Protein 5JP0 (pdb70)

Nearest PDB structures (foldseek):
  5jp0-assembly2_B  TM=1.001E+00  e=0.000E+00  Bacteroides ovatus
  8va3-assembly1_A  TM=9.936E-01  e=0.000E+00  metagenome
  8va3-assembly1_B  TM=9.808E-01  e=0.000E+00  metagenome
  4zoa-assembly1_A  TM=8.881E-01  e=5.926E-65  Listeria innocua Clip11262
  4zoe-assembly1_A  TM=8.876E-01  e=1.209E-63  Listeria innocua Clip11262

Solvent-accessible surface area: 47874 Å² total; per-residue (Å²): 124,70,36,1,86,80,33,95,61,10,34,60,78,5,149,95,39,32,97,142,14,71,45,78,34,17,1,0,0,0,0,0,0,4,3,70,33,0,13,46,98,85,58,4,95,98,80,34,10,44,13,22,75,75,73,4,72,45,1,0,11,67,60,44,1,1,0,0,3,35,7,2,64,44,28,3,21,104,45,96,47,1,15,107,7,3,86,74,1,4,95,41,0,70,166,53,13,22,2,0,3,0,4,0,0,14,0,24,10,4,0,0,4,1,22,65,4,4,2,7,2,0,12,4,0,13,0,0,0,2,18,54,97,3,6,73,96,5,8,122,10,3,0,20,0,1,7,0,0,2,0,3,0,0,1,2,6,5,0,5,2,0,47,8,12,45,1,0,4,4,1,7,0,13,0,4,1,6,53,0,0,8,45,0,0,21,8,4,2,58,3,11,4,24,127,66,21,14,161,10,36,87,85,28,0,0,0,0,0,4,2,1,0,4,9,0,32,4,98,16,3,47,5,38,12,22,8,28,19,9,136,13,52,17,23,16,10,9,1,24,0,2,26,29,0,0,93,84,2,0,1,0,0,6,0,2,1,2,2,11,12,10,19,1,3,1,12,4,124,71,6,1,15,72,33,0,11,107,64,8,74,3,28,2,0,0,0,0,12,84,25,1,6,23,26,1,20,84,26,0,66,8,1,61,75,63,51,59,0,2,56,39,0,0,52,4,2,0,0,0,1,5,10,2,122,62,29,34,6,9,59,67,0,63,74,6,19,118,101,63,81,2,63,75,79,34,0,40,52,0,0,12,25,0,0,19,4,0,30,5,8,27,1,35,119,116,21,76,44,106,22,80,108,6,120,114,28,41,30,90,73,23,17,59,13,0,48,57,0,0,33,9,0,0,0,0,4,41,24,72,80,121,44,1,65,9,76,91,55,24,86,0,0,0,0,1,11,0,0,55,19,4,17,2,0,0,2,0,17,0,2,3,98,8,0,61,20,0,55,123,72,0,147,87,30,56,7,1,63,70,1,0,23,135,70,11,23,67,137,26,10,41,71,55,25,8,1,50,32,17,99,83,59,144,40,13,12,163,68,27,72,85,66,96,29,82,106,0,52,78,15,0,90,123,6,83,6,0,0,0,0,0,5,5,9,3,4,0,20,60,45,0,38,10,57,63,0,40,3,31,114,52,2,46,72,0,0,79,31,0,26,93,48,68,58,36,1,0,0,0,1,0,6,6,2,1,20,5,0,42,46,0,14,97,72,3,106,0,0,0,0,0,3,6,0,0,0,37,0,1,29,0,0,1,26,0,0,29,36,105,17,29,0,8,1,22,0,1,7,10,0,2,83,32,10,10,9,43,22,22,18,5,42,42,25,8,41,75,118,88,66,39,30,18,62,14,18,66,20,65,28,41,10,103,41,48,23,45,108,23,50,19,73,89,70,76,1,44,8,126,28,92,0,52,0,42,0,34,0,28,0,83,19,190,69,42,9,64,16,0,0,9,0,21,4,64,20,52,55,4,53,8,1,15,19,22,24,16,1,35,20,0,80,27,20,59,3,107,62,60,60,70,79,85,8,64,5,109,9,42,0,15,51,4,1,26,2,2,66,69,20,88,21,54,0,24,57,28,77,2,70,0,65,0,26,112,51,121,35,92,1,58,1,83,95,69,77,59,22,130,83,57,10,34,127,125,72,35,2,89,79,44,96,60,15,47,81,77,5,64,102,61,33,98,83,17,72,45,79,35,17,1,0,0,0,0,0,0,3,3,70,35,0,13,46,97,120,58,4,190,88,83,33,10,44,13,21,75,70,78,4,72,46,1,0,9,141,38,42,1,2,0,0,3,35,7,1,63,44,29,2,19,104,46,96,48,1,15,105,7,3,86,76,1,4,95,40,0,71,167,53,12,23,1,0,2,0,5,0,0,13,0,24,10,3,1,0,4,1,23,65,4,4,2,8,2,0,12,4,0,13,0,0,0,1,18,56,98,3,6,74,95,5,8,125,10,3,0,21,0,1,6,0,0,2,0,3,0,0,1,1,6,6,0,5,2,0,48,9,13,45,0,0,4,3,2,7,0,13,0,4,1,6,54,0,0,8,43,0,0,18,8,4,2,60,3,11,4,24,126,72,22,24,66,11,37,86,87,28,0,0,0,0,0,4,2,1,0,4,9,0,32,4,99,16,3,50,5,40,13,21,8,27,18,10,113,13,52,18,22,16,10,8,1,25,0,2,26,28,0,0,94,84,2,0,2,0,0,5,0,2,1,3,3,12,16,10,20,1,3,1,13,3,124,70,5,1,15,73,31,0,11,108,63,7,74,3,29,3,0,0,0,0,12,83,24,2,5,24,26,2,20,81,27,0,66,8,2,62,74,64,51,60,0,2,56,42,0,0,53,3,2,0,0,0,2,6,10,2,120,63,28,33,6,9,59,68,0,62,74,6,20,116,102,63,83,2,63,74,80,34,0,40,52,0,0,12,25,2,0,20,5,0,38,5,8,29,1,38,121,117,21,77,44,102,22,80,107,6,122,114,28,40,29,189,72,23,18,59,13,0,48,58,0,0,32,8,0,0,0,0,4,49,27,95,74,122,43,1,65,8,76,91,56,25,25,0,0,0,0,0,12,0,0,60,20,4,19,2,0,0,2,0,16,0,2,3,99,8,0,62,36,0,56,76,82,0,145,88,32,57,9,1,64,74,2,0,23,133,69,11,21,65,151,33,11,45,71,55,25,9,1,49,31,15,100,85,60,143,39,12,12,162,67,29,73,85,66,96,30,83,108,0,52,77,16,1,87,132,4,83,6,0,0,0,0,0,6,4,9,3,4,0,20,60,44,0,38,11,59,62,0,39,3,32,117,51,2,44,73,0,0,79,32,0,24,93,47,69,68,46,0,0,0,0,1,0,5,7,2,0,21,4,0,45,45,0,14,99,74,4,24,0,0,0,1,0,3,6,0,0,0,36,0,1,29,0,0,2,27,0,0,29,36,106,17,29,0,9,1,22,0,1,7,9,0,2,74,31,10,10,10,41,22,22,18,5,43,42,25,9,40,76,118,90,64,38,31,19,62,14,19,66,21,66,26,44,10,103,40,99,12,46,105,24,42,20,74,90,70,76,1,40,8,126,28,92,0,53,0,43,0,31,0,28,0,83,26,90,70,42,9,61,16,0,0,10,0,21,4,64,22,52,57,4,54,9,1,16,20,22,24,16,1,34,18,0,80,28,19,58,2,107,61,60,61,70,80,88,7,65,5,109,8,42,0,13,51,3,0,26,2,1,56,86,18,73,19,51,0,27,144,26,75,2,71,0,66,0,26,99,47,123,35,92,1,60,0,67,92,71,78,62,20,125,82,54,11,32,126

Structure (mmCIF, N/CA/C/O backbone):
data_5JP0
#
_entry.id   5JP0
#
_cell.length_a   97.169
_cell.length_b   104.068
_cell.length_c   160.444
_cell.angle_alpha   90.00
_cell.angle_beta   90.00
_cell.angle_gamma   90.00
#
_symmetry.space_group_name_H-M   'P 21 21 21'
#
loop_
_entity.id
_entity.type
_entity.pdbx_description
1 polymer 'Beta-glucosidase BoGH3B'
2 non-polymer beta-D-glucopyranose
3 non-polymer 'MAGNESIUM ION'
4 water water
#
loop_
_atom_site.group_PDB
_atom_site.id
_atom_site.type_symbol
_atom_site.label_atom_id
_atom_site.label_alt_id
_atom_site.label_comp_id
_atom_site.label_asym_id
_atom_site.label_entity_id
_atom_site.label_seq_id
_atom_site.pdbx_PDB_ins_code
_atom_site.Cartn_x
_atom_site.Cartn_y
_atom_site.Cartn_z
_atom_site.occupancy
_atom_site.B_iso_or_equiv
_atom_site.auth_seq_id
_atom_site.auth_comp_id
_atom_site.auth_asym_id
_atom_site.auth_atom_id
_atom_site.pdbx_PDB_model_num
ATOM 1 N N . SER A 1 4 ? 44.637 44.292 42.030 1.00 54.49 26 SER A N 1
ATOM 2 C CA . SER A 1 4 ? 44.639 44.561 40.552 1.00 61.25 26 SER A CA 1
ATOM 3 C C . SER A 1 4 ? 45.201 43.327 39.797 1.00 56.29 26 SER A C 1
ATOM 4 O O . SER A 1 4 ? 46.110 42.666 40.312 1.00 43.25 26 SER A O 1
ATOM 6 N N . PRO A 1 5 ? 44.669 43.004 38.588 1.00 49.95 27 PRO A N 1
ATOM 7 C CA . PRO A 1 5 ? 45.099 41.743 37.924 1.00 46.38 27 PRO A CA 1
ATOM 8 C C . PRO A 1 5 ? 46.615 41.673 37.628 1.00 43.14 27 PRO A C 1
ATOM 9 O O . PRO A 1 5 ? 47.188 42.654 37.175 1.00 50.45 27 PRO A O 1
ATOM 13 N N . VAL A 1 6 ? 47.267 40.544 37.925 1.00 42.70 28 VAL A N 1
ATOM 14 C CA . VAL A 1 6 ? 48.724 40.430 37.701 1.00 37.33 28 VAL A CA 1
ATOM 15 C C . VAL A 1 6 ? 49.062 40.388 36.206 1.00 37.94 28 VAL A C 1
ATOM 16 O O . VAL A 1 6 ? 50.078 40.943 35.792 1.00 34.86 28 VAL A O 1
ATOM 20 N N . ILE A 1 7 ? 48.210 39.738 35.415 1.00 36.99 29 ILE A N 1
ATOM 21 C CA . ILE A 1 7 ? 48.282 39.788 33.968 1.00 37.19 29 ILE A CA 1
ATOM 22 C C . ILE A 1 7 ? 47.124 40.677 33.496 1.00 40.01 29 ILE A C 1
ATOM 23 O O . ILE A 1 7 ? 45.981 40.454 33.914 1.00 38.53 29 ILE A O 1
ATOM 28 N N . PRO A 1 8 ? 47.413 41.697 32.642 1.00 43.80 30 PRO A N 1
ATOM 29 C CA . PRO A 1 8 ? 46.318 42.560 32.188 1.00 43.02 30 PRO A CA 1
ATOM 30 C C . PRO A 1 8 ? 45.241 41.796 31.422 1.00 43.29 30 PRO A C 1
ATOM 31 O O . PRO A 1 8 ? 45.509 40.751 30.821 1.00 50.74 30 PRO A O 1
ATOM 35 N N . THR A 1 9 ? 44.030 42.325 31.482 1.00 47.43 31 THR A N 1
ATOM 36 C CA . THR A 1 9 ? 42.872 41.738 30.831 1.00 48.32 31 THR A CA 1
ATOM 37 C C . THR A 1 9 ? 42.936 42.133 29.365 1.00 44.39 31 THR A C 1
ATOM 38 O O . THR A 1 9 ? 43.101 43.316 29.071 1.00 44.20 31 THR A O 1
ATOM 42 N N . ASP A 1 10 ? 42.861 41.155 28.454 1.00 41.41 32 ASP A N 1
ATOM 43 C CA . ASP A 1 10 ? 42.662 41.436 27.020 1.00 42.33 32 ASP A CA 1
ATOM 44 C C . ASP A 1 10 ? 41.161 41.282 26.738 1.00 41.27 32 ASP A C 1
ATOM 45 O O . ASP A 1 10 ? 40.657 40.163 26.761 1.00 44.71 32 ASP A O 1
ATOM 50 N N . PRO A 1 11 ? 40.436 42.397 26.485 1.00 43.38 33 PRO A N 1
ATOM 51 C CA . PRO A 1 11 ? 38.969 42.331 26.305 1.00 42.13 33 PRO A CA 1
ATOM 52 C C . PRO A 1 11 ? 38.468 41.485 25.118 1.00 45.27 33 PRO A C 1
ATOM 53 O O . PRO A 1 11 ? 37.367 40.914 25.183 1.00 38.82 33 PRO A O 1
ATOM 57 N N . ALA A 1 12 ? 39.251 41.454 24.036 1.00 41.41 34 ALA A N 1
ATOM 58 C CA . ALA A 1 12 ? 38.934 40.655 22.864 1.00 38.96 34 ALA A CA 1
ATOM 59 C C . ALA A 1 12 ? 38.980 39.148 23.167 1.00 39.19 34 ALA A C 1
ATOM 60 O O . ALA A 1 12 ? 38.156 38.384 22.659 1.00 39.42 34 ALA A O 1
ATOM 62 N N . ILE A 1 13 ? 39.940 38.729 23.995 1.00 36.43 35 ILE A N 1
ATOM 63 C CA . ILE A 1 13 ? 40.008 37.346 24.469 1.00 36.64 35 ILE A CA 1
ATOM 64 C C . ILE A 1 13 ? 38.819 37.047 25.389 1.00 37.54 35 ILE A C 1
ATOM 65 O O . ILE A 1 13 ? 38.138 36.027 25.217 1.00 36.16 35 ILE A O 1
ATOM 70 N N . GLU A 1 14 ? 38.539 37.948 26.329 1.00 37.24 36 GLU A N 1
ATOM 71 C CA . GLU A 1 14 ? 37.425 37.724 27.256 1.00 36.41 36 GLU A CA 1
ATOM 72 C C . GLU A 1 14 ? 36.075 37.658 26.518 1.00 37.19 36 GLU A C 1
ATOM 73 O O . GLU A 1 14 ? 35.224 36.852 26.869 1.00 39.28 36 GLU A O 1
ATOM 79 N N . THR A 1 15 ? 35.903 38.484 25.492 1.00 37.67 37 THR A N 1
ATOM 80 C CA . THR A 1 15 ? 34.710 38.446 24.658 1.00 38.80 37 THR A CA 1
ATOM 81 C C . THR A 1 15 ? 34.578 37.092 23.962 1.00 43.06 37 THR A C 1
ATOM 82 O O . THR A 1 15 ? 33.513 36.481 24.022 1.00 41.45 37 THR A O 1
ATOM 86 N N . HIS A 1 16 ? 35.650 36.632 23.311 1.00 44.62 38 HIS A N 1
ATOM 87 C CA . HIS A 1 16 ? 35.659 35.298 22.694 1.00 41.05 38 HIS A CA 1
ATOM 88 C C . HIS A 1 16 ? 35.301 34.201 23.700 1.00 41.77 38 HIS A C 1
ATOM 89 O O . HIS A 1 16 ? 34.505 33.299 23.379 1.00 42.13 38 HIS A O 1
ATOM 96 N N . ILE A 1 17 ? 35.884 34.280 24.905 1.00 36.47 39 ILE A N 1
ATOM 97 C CA . ILE A 1 17 ? 35.590 33.325 25.975 1.00 36.88 39 ILE A CA 1
ATOM 98 C C . ILE A 1 17 ? 34.099 33.352 26.345 1.00 36.76 39 ILE A C 1
ATOM 99 O O . ILE A 1 17 ? 33.459 32.315 26.418 1.00 30.73 39 ILE A O 1
ATOM 104 N N . ARG A 1 18 ? 33.545 34.539 26.563 1.00 44.47 40 ARG A N 1
ATOM 105 C CA . ARG A 1 18 ? 32.129 34.653 26.941 1.00 46.07 40 ARG A CA 1
ATOM 106 C C . ARG A 1 18 ? 31.223 33.979 25.909 1.00 46.72 40 ARG A C 1
ATOM 107 O O . ARG A 1 18 ? 30.259 33.309 26.289 1.00 45.82 40 ARG A O 1
ATOM 115 N N . GLU A 1 19 ? 31.536 34.159 24.623 1.00 44.75 41 GLU A N 1
ATOM 116 C CA . GLU A 1 19 ? 30.726 33.575 23.555 1.00 49.54 41 GLU A CA 1
ATOM 117 C C . GLU A 1 19 ? 31.000 32.073 23.323 1.00 47.84 41 GLU A C 1
ATOM 118 O O . GLU A 1 19 ? 30.108 31.361 22.862 1.00 44.01 41 GLU A O 1
ATOM 124 N N . TRP A 1 20 ? 32.177 31.563 23.705 1.00 49.49 42 TRP A N 1
ATOM 125 C CA . TRP A 1 20 ? 32.355 30.089 23.793 1.00 42.11 42 TRP A CA 1
ATOM 126 C C . TRP A 1 20 ? 31.461 29.483 24.893 1.00 42.68 42 TRP A C 1
ATOM 127 O O . TRP A 1 20 ? 30.791 28.473 24.668 1.00 35.43 42 TRP A O 1
ATOM 138 N N . LEU A 1 21 ? 31.447 30.119 26.065 1.00 39.40 43 LEU A N 1
ATOM 139 C CA . LEU A 1 21 ? 30.698 29.625 27.225 1.00 37.55 43 LEU A CA 1
ATOM 140 C C . LEU A 1 21 ? 29.173 29.646 27.049 1.00 40.01 43 LEU A C 1
ATOM 141 O O . LEU A 1 21 ? 28.493 28.798 27.614 1.00 47.42 43 LEU A O 1
ATOM 146 N N . GLN A 1 22 ? 28.647 30.617 26.304 1.00 40.41 44 GLN A N 1
ATOM 147 C CA . GLN A 1 22 ? 27.206 30.682 25.997 1.00 41.04 44 GLN A CA 1
ATOM 148 C C . GLN A 1 22 ? 26.733 29.537 25.059 1.00 41.36 44 GLN A C 1
ATOM 149 O O . GLN A 1 22 ? 25.588 29.098 25.144 1.00 37.03 44 GLN A O 1
ATOM 151 N N . LYS A 1 23 ? 27.627 29.078 24.175 1.00 42.46 45 LYS A N 1
ATOM 152 C CA . LYS A 1 23 ? 27.316 28.130 23.097 1.00 43.84 45 LYS A CA 1
ATOM 153 C C . LYS A 1 23 ? 27.751 26.659 23.380 1.00 40.72 45 LYS A C 1
ATOM 154 O O . LYS A 1 23 ? 27.250 25.739 22.732 1.00 40.83 45 LYS A O 1
ATOM 160 N N . MET A 1 24 ? 28.690 26.439 24.296 1.00 34.22 46 MET A N 1
ATOM 161 C CA . MET A 1 24 ? 29.267 25.092 24.469 1.00 33.56 46 MET A CA 1
ATOM 162 C C . MET A 1 24 ? 28.344 24.146 25.239 1.00 33.32 46 MET A C 1
ATOM 163 O O . MET A 1 24 ? 27.674 24.555 26.201 1.00 33.64 46 MET A O 1
ATOM 168 N N . THR A 1 25 ? 28.314 22.882 24.813 1.00 32.37 47 THR A N 1
ATOM 169 C CA . THR A 1 25 ? 27.611 21.830 25.562 1.00 34.20 47 THR A CA 1
ATOM 170 C C . THR A 1 25 ? 28.396 21.542 26.858 1.00 33.47 47 THR A C 1
ATOM 171 O O . THR A 1 25 ? 29.593 21.841 26.955 1.00 30.23 47 THR A O 1
ATOM 175 N N . LEU A 1 26 ? 27.713 20.955 27.829 1.00 33.42 48 LEU A N 1
ATOM 176 C CA . LEU A 1 26 ? 28.355 20.531 29.055 1.00 35.85 48 LEU A CA 1
ATOM 177 C C . LEU A 1 26 ? 29.489 19.524 28.804 1.00 34.05 48 LEU A C 1
ATOM 178 O O . LEU A 1 26 ? 30.509 19.563 29.481 1.00 33.67 48 LEU A O 1
ATOM 183 N N . GLU A 1 27 ? 29.300 18.645 27.818 1.00 35.93 49 GLU A N 1
ATOM 184 C CA . GLU A 1 27 ? 30.315 17.666 27.414 1.00 35.18 49 GLU A CA 1
ATOM 185 C C . GLU A 1 27 ? 31.561 18.354 26.866 1.00 33.03 49 GLU A C 1
ATOM 186 O O . GLU A 1 27 ? 32.682 17.934 27.156 1.00 32.49 49 GLU A O 1
ATOM 192 N N . GLN A 1 28 ? 31.373 19.394 26.053 1.00 32.83 50 GLN A N 1
ATOM 193 C CA . GLN A 1 28 ? 32.506 20.189 25.539 1.00 33.18 50 GLN A CA 1
ATOM 194 C C . GLN A 1 28 ? 33.253 20.896 26.647 1.00 29.80 50 GLN A C 1
ATOM 195 O O . GLN A 1 28 ? 34.490 20.840 26.711 1.00 28.45 50 GLN A O 1
ATOM 201 N N . LYS A 1 29 ? 32.497 21.515 27.549 1.00 30.37 51 LYS A N 1
ATOM 202 C CA . LYS A 1 29 ? 33.091 22.207 28.719 1.00 28.00 51 LYS A CA 1
ATOM 203 C C . LYS A 1 29 ? 33.919 21.235 29.569 1.00 27.41 51 LYS A C 1
ATOM 204 O O . LYS A 1 29 ? 35.084 21.500 29.885 1.00 27.58 51 LYS A O 1
ATOM 210 N N . ILE A 1 30 ? 33.331 20.090 29.892 1.00 26.71 52 ILE A N 1
ATOM 211 C CA . ILE A 1 30 ? 34.020 19.094 30.704 1.00 28.55 52 ILE A CA 1
ATOM 212 C C . ILE A 1 30 ? 35.272 18.564 29.990 1.00 27.71 52 ILE A C 1
ATOM 213 O O . ILE A 1 30 ? 36.331 18.406 30.602 1.00 29.85 52 ILE A O 1
ATOM 218 N N . GLY A 1 31 ? 35.159 18.344 28.686 1.00 29.96 53 GLY A N 1
ATOM 219 C CA . GLY A 1 31 ? 36.281 17.899 27.868 1.00 30.06 53 GLY A CA 1
ATOM 220 C C . GLY A 1 31 ? 37.479 18.833 27.937 1.00 29.10 53 GLY A C 1
ATOM 221 O O . GLY A 1 31 ? 38.619 18.377 27.956 1.00 30.29 53 GLY A O 1
ATOM 222 N N . GLN A 1 32 ? 37.222 20.137 27.976 1.00 28.65 54 GLN A N 1
ATOM 223 C CA . GLN A 1 32 ? 38.290 21.125 28.117 1.00 28.45 54 GLN A CA 1
ATOM 224 C C . GLN A 1 32 ? 39.033 21.055 29.444 1.00 27.94 54 GLN A C 1
ATOM 225 O O . GLN A 1 32 ? 40.140 21.557 29.540 1.00 29.10 54 GLN A O 1
ATOM 231 N N . MET A 1 33 ? 38.429 20.438 30.462 1.00 30.75 55 MET A N 1
ATOM 232 C CA . MET A 1 33 ? 39.075 20.256 31.759 1.00 26.58 55 MET A CA 1
ATOM 233 C C . MET A 1 33 ? 39.804 18.918 31.899 1.00 30.15 55 MET A C 1
ATOM 234 O O . MET A 1 33 ? 40.308 18.606 32.977 1.00 31.01 55 MET A O 1
ATOM 239 N N . CYS A 1 34 ? 39.862 18.136 30.817 1.00 31.89 56 CYS A N 1
ATOM 240 C CA . CYS A 1 34 ? 40.431 16.792 30.808 1.00 28.76 56 CYS A CA 1
ATOM 241 C C . CYS A 1 34 ? 41.689 16.765 29.977 1.00 27.34 56 CYS A C 1
ATOM 242 O O . CYS A 1 34 ? 41.705 17.294 28.859 1.00 29.88 56 CYS A O 1
ATOM 245 N N . GLU A 1 35 ? 42.731 16.128 30.500 1.00 27.23 57 GLU A N 1
ATOM 246 C CA . GLU A 1 35 ? 43.992 15.948 29.766 1.00 28.70 57 GLU A CA 1
ATOM 247 C C . GLU A 1 35 ? 44.379 14.478 29.783 1.00 32.44 57 GLU A C 1
ATOM 248 O O . GLU A 1 35 ? 44.331 13.837 30.828 1.00 29.04 57 GLU A O 1
ATOM 254 N N . ILE A 1 36 ? 44.787 13.963 28.622 1.00 31.53 58 ILE A N 1
ATOM 255 C CA . ILE A 1 36 ? 45.035 12.540 28.430 1.00 29.05 58 ILE A CA 1
ATOM 256 C C . ILE A 1 36 ? 46.449 12.359 27.896 1.00 28.83 58 ILE A C 1
ATOM 257 O O . ILE A 1 36 ? 46.868 13.102 27.002 1.00 33.41 58 ILE A O 1
ATOM 262 N N . THR A 1 37 ? 47.186 11.386 28.432 1.00 25.54 59 THR A N 1
ATOM 263 C CA . THR A 1 37 ? 48.552 11.126 27.966 1.00 28.27 59 THR A CA 1
ATOM 264 C C . THR A 1 37 ? 48.545 10.393 26.601 1.00 29.00 59 THR A C 1
ATOM 265 O O . THR A 1 37 ? 47.625 9.635 26.289 1.00 27.51 59 THR A O 1
ATOM 269 N N . ILE A 1 38 ? 49.585 10.661 25.814 1.00 28.66 60 ILE A N 1
ATOM 270 C CA . ILE A 1 38 ? 49.658 10.299 24.395 1.00 28.52 60 ILE A CA 1
ATOM 271 C C . ILE A 1 38 ? 49.512 8.805 24.089 1.00 30.11 60 ILE A C 1
ATOM 272 O O . ILE A 1 38 ? 48.925 8.443 23.055 1.00 32.58 60 ILE A O 1
ATOM 277 N N . ASP A 1 39 ? 50.012 7.957 24.985 1.00 30.04 61 ASP A N 1
ATOM 278 C CA . ASP A 1 39 ? 49.834 6.501 24.882 1.00 34.61 61 ASP A CA 1
ATOM 279 C C . ASP A 1 39 ? 48.393 6.087 24.633 1.00 32.32 61 ASP A C 1
ATOM 280 O O . ASP A 1 39 ? 48.153 5.141 23.914 1.00 34.00 61 ASP A O 1
ATOM 285 N N . VAL A 1 40 ? 47.434 6.781 25.229 1.00 33.98 62 VAL A N 1
ATOM 286 C CA . VAL A 1 40 ? 46.019 6.381 25.096 1.00 34.97 62 VAL A CA 1
ATOM 287 C C . VAL A 1 40 ? 45.556 6.420 23.616 1.00 33.04 62 VAL A C 1
ATOM 288 O O . VAL A 1 40 ? 44.802 5.543 23.175 1.00 31.21 62 VAL A O 1
ATOM 292 N N . VAL A 1 41 ? 46.063 7.404 22.862 1.00 32.17 63 VAL A N 1
ATOM 293 C CA . VAL A 1 41 ? 45.719 7.592 21.438 1.00 35.11 63 VAL A CA 1
ATOM 294 C C . VAL A 1 41 ? 46.795 7.087 20.443 1.00 38.40 63 VAL A C 1
ATOM 295 O O . VAL A 1 41 ? 46.751 7.438 19.255 1.00 45.14 63 VAL A O 1
ATOM 299 N N . SER A 1 42 ? 47.735 6.266 20.924 1.00 36.33 64 SER A N 1
ATOM 300 C CA . SER A 1 42 ? 48.840 5.777 20.105 1.00 37.36 64 SER A CA 1
ATOM 301 C C . SER A 1 42 ? 48.516 4.394 19.575 1.00 38.62 64 SER A C 1
ATOM 302 O O . SER A 1 42 ? 47.942 3.581 20.286 1.00 39.61 64 SER A O 1
ATOM 305 N N . ASP A 1 43 ? 48.907 4.124 18.338 1.00 38.99 65 ASP A N 1
ATOM 306 C CA . ASP A 1 43 ? 48.857 2.765 17.777 1.00 43.55 65 ASP A CA 1
ATOM 307 C C . ASP A 1 43 ? 50.256 2.179 17.904 1.00 43.30 65 ASP A C 1
ATOM 308 O O . ASP A 1 43 ? 51.108 2.416 17.050 1.00 43.12 65 ASP A O 1
ATOM 313 N N . LEU A 1 44 ? 50.482 1.417 18.968 1.00 45.30 66 LEU A N 1
ATOM 314 C CA . LEU A 1 44 ? 51.831 0.976 19.329 1.00 50.00 66 LEU A CA 1
ATOM 315 C C . LEU A 1 44 ? 52.437 -0.061 18.412 1.00 47.72 66 LEU A C 1
ATOM 316 O O . LEU A 1 44 ? 53.637 0.025 18.146 1.00 59.16 66 LEU A O 1
ATOM 321 N N . GLU A 1 45 ? 51.637 -1.025 17.936 1.00 57.77 67 GLU A N 1
ATOM 322 C CA . GLU A 1 45 ? 52.152 -2.090 17.032 1.00 61.47 67 GLU A CA 1
ATOM 323 C C . GLU A 1 45 ? 52.563 -1.501 15.672 1.00 65.83 67 GLU A C 1
ATOM 324 O O . GLU A 1 45 ? 53.653 -1.798 15.175 1.00 87.83 67 GLU A O 1
ATOM 326 N N . THR A 1 46 ? 51.727 -0.636 15.098 1.00 55.44 68 THR A N 1
ATOM 327 C CA . THR A 1 46 ? 52.111 0.113 13.898 1.00 54.56 68 THR A CA 1
ATOM 328 C C . THR A 1 46 ? 53.321 1.040 14.148 1.00 57.03 68 THR A C 1
ATOM 329 O O . THR A 1 46 ? 54.183 1.176 13.276 1.00 70.69 68 THR A O 1
ATOM 333 N N . SER A 1 47 ? 53.391 1.668 15.326 1.00 51.30 69 SER A N 1
ATOM 334 C CA . SER A 1 47 ? 54.558 2.497 15.698 1.00 50.16 69 SER A CA 1
ATOM 335 C C . SER A 1 47 ? 55.896 1.726 15.740 1.00 50.28 69 SER A C 1
ATOM 336 O O . SER A 1 47 ? 56.925 2.246 15.288 1.00 45.70 69 SER A O 1
ATOM 339 N N . ARG A 1 48 ? 55.868 0.504 16.277 1.00 52.25 70 ARG A N 1
ATOM 340 C CA . ARG A 1 48 ? 57.057 -0.368 16.332 1.00 61.50 70 ARG A CA 1
ATOM 341 C C . ARG A 1 48 ? 57.599 -0.593 14.902 1.00 58.92 70 ARG A C 1
ATOM 342 O O . ARG A 1 48 ? 58.790 -0.408 14.665 1.00 61.45 70 ARG A O 1
ATOM 344 N N . LYS A 1 49 ? 56.710 -0.900 13.948 1.00 64.52 71 LYS A N 1
ATOM 345 C CA . LYS A 1 49 ? 57.088 -1.221 12.549 1.00 65.04 71 LYS A CA 1
ATOM 346 C C . LYS A 1 49 ? 57.421 0.003 11.653 1.00 64.23 71 LYS A C 1
ATOM 347 O O . LYS A 1 49 ? 58.409 -0.043 10.921 1.00 64.02 71 LYS A O 1
ATOM 349 N N . LYS A 1 50 ? 56.609 1.072 11.711 1.00 59.45 72 LYS A N 1
ATOM 350 C CA . LYS A 1 50 ? 56.691 2.238 10.789 1.00 55.28 72 LYS A CA 1
ATOM 351 C C . LYS A 1 50 ? 57.042 3.616 11.431 1.00 56.64 72 LYS A C 1
ATOM 352 O O . LYS A 1 50 ? 56.967 4.651 10.759 1.00 53.29 72 LYS A O 1
ATOM 354 N N . GLY A 1 51 ? 57.454 3.635 12.704 1.00 54.20 73 GLY A N 1
ATOM 355 C CA . GLY A 1 51 ? 57.650 4.897 13.440 1.00 49.75 73 GLY A CA 1
ATOM 356 C C . GLY A 1 51 ? 56.331 5.403 14.013 1.00 45.15 73 GLY A C 1
ATOM 357 O O . GLY A 1 51 ? 55.260 4.885 13.668 1.00 49.43 73 GLY A O 1
ATOM 358 N N . PHE A 1 52 ? 56.389 6.428 14.857 1.00 41.90 74 PHE A N 1
ATOM 359 C CA . PHE A 1 52 ? 55.201 6.812 15.616 1.00 42.04 74 PHE A CA 1
ATOM 360 C C . PHE A 1 52 ? 53.935 7.058 14.771 1.00 42.37 74 PHE A C 1
ATOM 361 O O . PHE A 1 52 ? 53.919 7.871 13.828 1.00 37.66 74 PHE A O 1
ATOM 369 N N . CYS A 1 53 ? 52.875 6.358 15.148 1.00 38.52 75 CYS A N 1
ATOM 370 C CA . CYS A 1 53 ? 51.623 6.413 14.447 1.00 41.90 75 CYS A CA 1
ATOM 371 C C . CYS A 1 53 ? 50.501 6.527 15.473 1.00 41.01 75 CYS A C 1
ATOM 372 O O . CYS A 1 53 ? 50.467 5.751 16.440 1.00 42.23 75 CYS A O 1
ATOM 375 N N . LEU A 1 54 ? 49.606 7.502 15.270 1.00 38.40 76 LEU A N 1
ATOM 376 C CA . LEU A 1 54 ? 48.401 7.666 16.090 1.00 34.38 76 LEU A CA 1
ATOM 377 C C . LEU A 1 54 ? 47.334 6.653 15.685 1.00 34.52 76 LEU A C 1
ATOM 378 O O . LEU A 1 54 ? 47.293 6.211 14.546 1.00 31.82 76 LEU A O 1
ATOM 383 N N . SER A 1 55 ? 46.464 6.314 16.631 1.00 34.34 77 SER A N 1
ATOM 384 C CA . SER A 1 55 ? 45.286 5.478 16.368 1.00 37.17 77 SER A CA 1
ATOM 385 C C . SER A 1 55 ? 44.118 6.389 15.998 1.00 38.15 77 SER A C 1
ATOM 386 O O . SER A 1 55 ? 43.683 7.199 16.849 1.00 42.69 77 SER A O 1
ATOM 389 N N . GLU A 1 56 ? 43.606 6.262 14.771 1.00 38.45 78 GLU A N 1
ATOM 390 C CA . GLU A 1 56 ? 42.452 7.075 14.320 1.00 41.53 78 GLU A CA 1
ATOM 391 C C . GLU A 1 56 ? 41.225 6.803 15.196 1.00 40.68 78 GLU A C 1
ATOM 392 O O . GLU A 1 56 ? 40.566 7.734 15.652 1.00 37.28 78 GLU A O 1
ATOM 394 N N . ALA A 1 57 ? 40.967 5.530 15.489 1.00 45.60 79 ALA A N 1
ATOM 395 C CA . ALA A 1 57 ? 39.814 5.134 16.305 1.00 45.34 79 ALA A CA 1
ATOM 396 C C . ALA A 1 57 ? 39.860 5.738 17.717 1.00 41.30 79 ALA A C 1
ATOM 397 O O . ALA A 1 57 ? 38.861 6.266 18.214 1.00 42.06 79 ALA A O 1
ATOM 399 N N . MET A 1 58 ? 41.018 5.641 18.367 1.00 41.53 80 MET A N 1
ATOM 400 C CA . MET A 1 58 ? 41.200 6.218 19.698 1.00 41.46 80 MET A CA 1
ATOM 401 C C . MET A 1 58 ? 41.152 7.743 19.719 1.00 38.93 80 MET A C 1
ATOM 402 O O . MET A 1 58 ? 40.692 8.327 20.714 1.00 36.47 80 MET A O 1
ATOM 407 N N . LEU A 1 59 ? 41.627 8.390 18.654 1.00 37.87 81 LEU A N 1
ATOM 408 C CA . LEU A 1 59 ? 41.425 9.848 18.503 1.00 37.05 81 LEU A CA 1
ATOM 409 C C . LEU A 1 59 ? 39.951 10.183 18.393 1.00 38.67 81 LEU A C 1
ATOM 410 O O . LEU A 1 59 ? 39.488 11.156 18.979 1.00 37.90 81 LEU A O 1
ATOM 415 N N . ASP A 1 60 ? 39.206 9.332 17.697 1.00 40.57 82 ASP A N 1
ATOM 416 C CA . ASP A 1 60 ? 37.769 9.508 17.576 1.00 47.20 82 ASP A CA 1
ATOM 417 C C . ASP A 1 60 ? 37.068 9.436 18.944 1.00 45.62 82 ASP A C 1
ATOM 418 O O . ASP A 1 60 ? 36.161 10.221 19.234 1.00 43.23 82 ASP A O 1
ATOM 423 N N . THR A 1 61 ? 37.482 8.487 19.780 1.00 44.81 83 THR A N 1
ATOM 424 C CA . THR A 1 61 ? 36.948 8.367 21.136 1.00 39.61 83 THR A CA 1
ATOM 425 C C . THR A 1 61 ? 37.339 9.570 21.996 1.00 37.66 83 THR A C 1
ATOM 426 O O . THR A 1 61 ? 36.485 10.222 22.603 1.00 35.17 83 THR A O 1
ATOM 430 N N . VAL A 1 62 ? 38.638 9.810 22.093 1.00 34.11 84 VAL A N 1
ATOM 431 C CA . VAL A 1 62 ? 39.161 10.764 23.060 1.00 33.99 84 VAL A CA 1
ATOM 432 C C . VAL A 1 62 ? 38.710 12.185 22.680 1.00 32.98 84 VAL A C 1
ATOM 433 O O . VAL A 1 62 ? 38.113 12.898 23.505 1.00 32.89 84 VAL A O 1
ATOM 437 N N . ILE A 1 63 ? 38.927 12.561 21.418 1.00 35.01 85 ILE A N 1
ATOM 438 C CA . ILE A 1 63 ? 38.641 13.919 20.942 1.00 34.51 85 ILE A CA 1
ATOM 439 C C . ILE A 1 63 ? 37.223 14.060 20.380 1.00 34.27 85 ILE A C 1
ATOM 440 O O . ILE A 1 63 ? 36.528 14.995 20.738 1.00 35.91 85 ILE A O 1
ATOM 445 N N . GLY A 1 64 ? 36.785 13.131 19.539 1.00 33.13 86 GLY A N 1
ATOM 446 C CA . GLY A 1 64 ? 35.457 13.196 18.935 1.00 33.34 86 GLY A CA 1
ATOM 447 C C . GLY A 1 64 ? 34.299 12.981 19.903 1.00 35.27 86 GLY A C 1
ATOM 448 O O . GLY A 1 64 ? 33.349 13.757 19.896 1.00 38.17 86 GLY A O 1
ATOM 449 N N . LYS A 1 65 ? 34.339 11.911 20.698 1.00 33.87 87 LYS A N 1
ATOM 450 C CA . LYS A 1 65 ? 33.221 11.570 21.591 1.00 35.84 87 LYS A CA 1
ATOM 451 C C . LYS A 1 65 ? 33.324 12.331 22.913 1.00 34.27 87 LYS A C 1
ATOM 452 O O . LYS A 1 65 ? 32.385 13.009 23.303 1.00 42.29 87 LYS A O 1
ATOM 454 N N . TYR A 1 66 ? 34.480 12.281 23.566 1.00 34.34 88 TYR A N 1
ATOM 455 C CA . TYR A 1 66 ? 34.682 12.932 24.882 1.00 35.32 88 TYR A CA 1
ATOM 456 C C . TYR A 1 66 ? 35.122 14.400 24.845 1.00 34.52 88 TYR A C 1
ATOM 457 O O . TYR A 1 66 ? 35.148 15.053 25.879 1.00 31.90 88 TYR A O 1
ATOM 466 N N . LYS A 1 67 ? 35.451 14.922 23.663 1.00 37.22 89 LYS A N 1
ATOM 467 C CA . LYS A 1 67 ? 35.812 16.333 23.503 1.00 35.68 89 LYS A CA 1
ATOM 468 C C . LYS A 1 67 ? 37.036 16.733 24.320 1.00 33.87 89 LYS A C 1
ATOM 469 O O . LYS A 1 67 ? 37.157 17.888 24.723 1.00 32.93 89 LYS A O 1
ATOM 475 N N . VAL A 1 68 ? 37.973 15.807 24.497 1.00 30.10 90 VAL A N 1
ATOM 476 C CA . VAL A 1 68 ? 39.159 16.085 25.307 1.00 30.34 90 VAL A CA 1
ATOM 477 C C . VAL A 1 68 ? 39.985 17.241 24.699 1.00 30.07 90 VAL A C 1
ATOM 478 O O . VAL A 1 68 ? 40.277 17.259 23.496 1.00 28.96 90 VAL A O 1
ATOM 482 N N . GLY A 1 69 ? 40.329 18.211 25.546 1.00 31.46 91 GLY A N 1
ATOM 483 C CA . GLY A 1 69 ? 40.943 19.450 25.101 1.00 31.12 91 GLY A CA 1
ATOM 484 C C . GLY A 1 69 ? 42.455 19.524 25.173 1.00 31.42 91 GLY A C 1
ATOM 485 O O . GLY A 1 69 ? 43.039 20.543 24.754 1.00 29.47 91 GLY A O 1
ATOM 486 N N . SER A 1 70 ? 43.089 18.473 25.697 1.00 28.90 92 SER A N 1
ATOM 487 C CA . SER A 1 70 ? 44.534 18.486 25.934 1.00 27.61 92 SER A CA 1
ATOM 488 C C . SER A 1 70 ? 45.131 17.106 25.940 1.00 26.65 92 SER A C 1
ATOM 489 O O . SER A 1 70 ? 44.540 16.149 26.447 1.00 28.74 92 SER A O 1
ATOM 492 N N . LEU A 1 71 ? 46.305 17.008 25.344 1.00 25.06 93 LEU A N 1
ATOM 493 C CA . LEU A 1 71 ? 47.096 15.808 25.379 1.00 26.84 93 LEU A CA 1
ATOM 494 C C . LEU A 1 71 ? 48.434 16.198 25.985 1.00 28.37 93 LEU A C 1
ATOM 495 O O . LEU A 1 71 ? 48.789 17.374 25.963 1.00 30.69 93 LEU A O 1
ATOM 500 N N . LEU A 1 72 ? 49.172 15.216 26.500 1.00 27.48 94 LEU A N 1
ATOM 501 C CA . LEU A 1 72 ? 50.553 15.436 26.974 1.00 27.20 94 LEU A CA 1
ATOM 502 C C . LEU A 1 72 ? 51.487 14.234 26.699 1.00 27.73 94 LEU A C 1
ATOM 503 O O . LEU A 1 72 ? 51.037 13.164 26.297 1.00 24.72 94 LEU A O 1
ATOM 508 N N . ASN A 1 73 ? 52.773 14.461 26.968 1.00 29.29 95 ASN A N 1
ATOM 509 C CA . ASN A 1 73 ? 53.842 13.458 27.031 1.00 31.04 95 ASN A CA 1
ATOM 510 C C . ASN A 1 73 ? 54.447 13.104 25.673 1.00 34.21 95 ASN A C 1
ATOM 511 O O . ASN A 1 73 ? 53.931 13.500 24.615 1.00 39.57 95 ASN A O 1
ATOM 516 N N . VAL A 1 74 ? 55.554 12.369 25.735 1.00 29.91 96 VAL A N 1
ATOM 517 C CA . VAL A 1 74 ? 56.359 12.038 24.580 1.00 32.12 96 VAL A CA 1
ATOM 518 C C . VAL A 1 74 ? 55.842 10.771 23.912 1.00 34.84 96 VAL A C 1
ATOM 519 O O . VAL A 1 74 ? 55.598 9.762 24.586 1.00 33.02 96 VAL A O 1
ATOM 523 N N . PRO A 1 75 ? 55.659 10.812 22.579 1.00 36.11 97 PRO A N 1
ATOM 524 C CA . PRO A 1 75 ? 55.277 9.575 21.889 1.00 37.71 97 PRO A CA 1
ATOM 525 C C . PRO A 1 75 ? 56.266 8.431 22.160 1.00 35.29 97 PRO A C 1
ATOM 526 O O . PRO A 1 75 ? 57.476 8.640 22.065 1.00 35.05 97 PRO A O 1
ATOM 530 N N . LEU A 1 76 ? 55.735 7.257 22.509 1.00 35.02 98 LEU A N 1
ATOM 531 C CA . LEU A 1 76 ? 56.515 6.010 22.727 1.00 35.89 98 LEU A CA 1
ATOM 532 C C . LEU A 1 76 ? 57.512 6.040 23.878 1.00 34.11 98 LEU A C 1
ATOM 533 O O . LEU A 1 76 ? 58.386 5.195 23.946 1.00 37.98 98 LEU A O 1
ATOM 538 N N . GLY A 1 77 ? 57.394 7.005 24.782 1.00 33.90 99 GLY A N 1
ATOM 539 C CA . GLY A 1 77 ? 58.325 7.129 25.902 1.00 34.15 99 GLY A CA 1
ATOM 540 C C . GLY A 1 77 ? 59.745 7.564 25.546 1.00 34.72 99 GLY A C 1
ATOM 541 O O . GLY A 1 77 ? 60.656 7.478 26.375 1.00 40.14 99 GLY A O 1
ATOM 542 N N . VAL A 1 78 ? 59.959 8.055 24.334 1.00 31.56 100 VAL A N 1
ATOM 543 C CA . VAL A 1 78 ? 61.310 8.406 23.936 1.00 35.18 100 VAL A CA 1
ATOM 544 C C . VAL A 1 78 ? 61.286 9.579 22.956 1.00 33.93 100 VAL A C 1
ATOM 545 O O . VAL A 1 78 ? 60.443 9.640 22.050 1.00 36.84 100 VAL A O 1
ATOM 549 N N . ALA A 1 79 ? 62.220 10.504 23.148 1.00 34.47 101 ALA A N 1
ATOM 550 C CA . ALA A 1 79 ? 62.385 11.661 22.256 1.00 36.03 101 ALA A CA 1
ATOM 551 C C . ALA A 1 79 ? 62.184 11.322 20.773 1.00 32.84 101 ALA A C 1
ATOM 552 O O . ALA A 1 79 ? 62.700 10.313 20.278 1.00 33.90 101 ALA A O 1
ATOM 554 N N . GLN A 1 80 ? 61.418 12.182 20.103 1.00 31.35 102 GLN A N 1
ATOM 555 C CA . GLN A 1 80 ? 61.102 12.075 18.690 1.00 35.74 102 GLN A CA 1
ATOM 556 C C . GLN A 1 80 ? 61.713 13.239 17.917 1.00 36.28 102 GLN A C 1
ATOM 557 O O . GLN A 1 80 ? 62.032 14.291 18.496 1.00 34.49 102 GLN A O 1
ATOM 563 N N . LYS A 1 81 ? 61.891 13.034 16.613 1.00 36.33 103 LYS A N 1
ATOM 564 C CA . LYS A 1 81 ? 62.291 14.118 15.705 1.00 40.36 103 LYS A CA 1
ATOM 565 C C . LYS A 1 81 ? 61.212 15.203 15.697 1.00 37.62 103 LYS A C 1
ATOM 566 O O . LYS A 1 81 ? 60.029 14.898 15.863 1.00 36.12 103 LYS A O 1
ATOM 572 N N . LYS A 1 82 ? 61.632 16.455 15.545 1.00 34.22 104 LYS A N 1
ATOM 573 C CA . LYS A 1 82 ? 60.693 17.588 15.441 1.00 36.34 104 LYS A CA 1
ATOM 574 C C . LYS A 1 82 ? 59.665 17.425 14.303 1.00 36.55 104 LYS A C 1
ATOM 575 O O . LYS A 1 82 ? 58.502 17.805 14.451 1.00 35.95 104 LYS A O 1
ATOM 581 N N . GLU A 1 83 ? 60.092 16.832 13.189 1.00 39.61 105 GLU A N 1
ATOM 582 C CA . GLU A 1 83 ? 59.201 16.552 12.054 1.00 41.65 105 GLU A CA 1
ATOM 583 C C . GLU A 1 83 ? 58.075 15.595 12.451 1.00 39.89 105 GLU A C 1
ATOM 584 O O . GLU A 1 83 ? 56.935 15.756 12.020 1.00 39.05 105 GLU A O 1
ATOM 590 N N . LYS A 1 84 ? 58.417 14.586 13.247 1.00 40.05 106 LYS A N 1
ATOM 591 C CA . LYS A 1 84 ? 57.437 13.625 13.752 1.00 39.90 106 LYS A CA 1
ATOM 592 C C . LYS A 1 84 ? 56.439 14.291 14.716 1.00 34.87 106 LYS A C 1
ATOM 593 O O . LYS A 1 84 ? 55.226 14.095 14.590 1.00 30.17 106 LYS A O 1
ATOM 599 N N . TRP A 1 85 ? 56.962 15.060 15.676 1.00 33.51 107 TRP A N 1
ATOM 600 C CA . TRP A 1 85 ? 56.127 15.889 16.572 1.00 35.53 107 TRP A CA 1
ATOM 601 C C . TRP A 1 85 ? 55.100 16.719 15.793 1.00 34.43 107 TRP A C 1
ATOM 602 O O . TRP A 1 85 ? 53.905 16.700 16.107 1.00 33.53 107 TRP A O 1
ATOM 613 N N . ALA A 1 86 ? 55.592 17.411 14.767 1.00 33.24 108 ALA A N 1
ATOM 614 C CA . ALA A 1 86 ? 54.780 18.326 13.962 1.00 37.46 108 ALA A CA 1
ATOM 615 C C . ALA A 1 86 ? 53.691 17.618 13.177 1.00 37.68 108 ALA A C 1
ATOM 616 O O . ALA A 1 86 ? 52.568 18.089 13.148 1.00 39.13 108 ALA A O 1
ATOM 618 N N . GLU A 1 87 ? 54.040 16.503 12.529 1.00 40.33 109 GLU A N 1
ATOM 619 C CA . GLU A 1 87 ? 53.076 15.643 11.842 1.00 39.85 109 GLU A CA 1
ATOM 620 C C . GLU A 1 87 ? 51.988 15.172 12.846 1.00 40.37 109 GLU A C 1
ATOM 621 O O . GLU A 1 87 ? 50.804 15.244 12.535 1.00 38.61 109 GLU A O 1
ATOM 627 N N . ALA A 1 88 ? 52.383 14.751 14.051 1.00 37.15 110 ALA A N 1
ATOM 628 C CA . ALA A 1 88 ? 51.430 14.230 15.054 1.00 35.30 110 ALA A CA 1
ATOM 629 C C . ALA A 1 88 ? 50.474 15.298 15.577 1.00 33.45 110 ALA A C 1
ATOM 630 O O . ALA A 1 88 ? 49.269 15.094 15.605 1.00 32.14 110 ALA A O 1
ATOM 632 N N . ILE A 1 89 ? 51.023 16.443 15.951 1.00 34.05 111 ILE A N 1
ATOM 633 C CA . ILE A 1 89 ? 50.221 17.559 16.429 1.00 31.30 111 ILE A CA 1
ATOM 634 C C . ILE A 1 89 ? 49.308 18.100 15.323 1.00 32.11 111 ILE A C 1
ATOM 635 O O . ILE A 1 89 ? 48.169 18.469 15.588 1.00 32.88 111 ILE A O 1
ATOM 640 N N . LYS A 1 90 ? 49.775 18.101 14.082 1.00 33.09 112 LYS A N 1
ATOM 641 C CA . LYS A 1 90 ? 48.911 18.450 12.956 1.00 36.05 112 LYS A CA 1
ATOM 642 C C . LYS A 1 90 ? 47.671 17.562 12.886 1.00 35.97 112 LYS A C 1
ATOM 643 O O . LYS A 1 90 ? 46.561 18.062 12.753 1.00 41.35 112 LYS A O 1
ATOM 649 N N . GLN A 1 91 ? 47.868 16.253 12.945 1.00 39.39 113 GLN A N 1
ATOM 650 C CA . GLN A 1 91 ? 46.752 15.300 12.869 1.00 40.08 113 GLN A CA 1
ATOM 651 C C . GLN A 1 91 ? 45.794 15.505 14.051 1.00 33.91 113 GLN A C 1
ATOM 652 O O . GLN A 1 91 ? 44.584 15.498 13.879 1.00 33.50 113 GLN A O 1
ATOM 658 N N . ILE A 1 92 ? 46.357 15.732 15.224 1.00 28.94 114 ILE A N 1
ATOM 659 C CA . ILE A 1 92 ? 45.593 16.031 16.428 1.00 27.59 114 ILE A CA 1
ATOM 660 C C . ILE A 1 92 ? 44.750 17.291 16.262 1.00 29.05 114 ILE A C 1
ATOM 661 O O . ILE A 1 92 ? 43.601 17.321 16.686 1.00 27.10 114 ILE A O 1
ATOM 666 N N . GLN A 1 93 ? 45.323 18.326 15.654 1.00 32.22 115 GLN A N 1
ATOM 667 C CA . GLN A 1 93 ? 44.602 19.589 15.484 1.00 34.95 115 GLN A CA 1
ATOM 668 C C . GLN A 1 93 ? 43.536 19.520 14.412 1.00 32.68 115 GLN A C 1
ATOM 669 O O . GLN A 1 93 ? 42.442 20.040 14.616 1.00 33.75 115 GLN A O 1
ATOM 675 N N . GLU A 1 94 ? 43.835 18.876 13.288 1.00 35.76 116 GLU A N 1
ATOM 676 C CA . GLU A 1 94 ? 42.799 18.618 12.270 1.00 39.15 116 GLU A CA 1
ATOM 677 C C . GLU A 1 94 ? 41.572 17.970 12.907 1.00 37.83 116 GLU A C 1
ATOM 678 O O . GLU A 1 94 ? 40.455 18.356 12.608 1.00 34.02 116 GLU A O 1
ATOM 684 N N . LYS A 1 95 ? 41.798 17.027 13.828 1.00 39.36 117 LYS A N 1
ATOM 685 C CA . LYS A 1 95 ? 40.712 16.330 14.505 1.00 36.96 117 LYS A CA 1
ATOM 686 C C . LYS A 1 95 ? 39.988 17.233 15.500 1.00 36.87 117 LYS A C 1
ATOM 687 O O . LYS A 1 95 ? 38.770 17.237 15.552 1.00 33.42 117 LYS A O 1
ATOM 693 N N . SER A 1 96 ? 40.751 17.978 16.294 1.00 35.35 118 SER A N 1
ATOM 694 C CA . SER A 1 96 ? 40.192 18.867 17.310 1.00 34.00 118 SER A CA 1
ATOM 695 C C . SER A 1 96 ? 39.357 19.989 16.689 1.00 34.42 118 SER A C 1
ATOM 696 O O . SER A 1 96 ? 38.235 20.251 17.149 1.00 35.94 118 SER A O 1
ATOM 699 N N . MET A 1 97 ? 39.867 20.623 15.630 1.00 34.73 119 MET A N 1
ATOM 700 C CA . MET A 1 97 ? 39.092 21.676 14.947 1.00 36.19 119 MET A CA 1
ATOM 701 C C . MET A 1 97 ? 37.840 21.148 14.230 1.00 36.56 119 MET A C 1
ATOM 702 O O . MET A 1 97 ? 36.816 21.832 14.181 1.00 37.14 119 MET A O 1
ATOM 707 N N . LYS A 1 98 ? 37.894 19.921 13.720 1.00 38.99 120 LYS A N 1
ATOM 708 C CA . LYS A 1 98 ? 36.732 19.318 13.059 1.00 42.00 120 LYS A CA 1
ATOM 709 C C . LYS A 1 98 ? 35.630 18.988 14.075 1.00 38.89 120 LYS A C 1
ATOM 710 O O . LYS A 1 98 ? 34.484 19.357 13.868 1.00 35.40 120 LYS A O 1
ATOM 716 N N . GLU A 1 99 ? 35.988 18.304 15.161 1.00 37.97 121 GLU A N 1
ATOM 717 C CA . GLU A 1 99 ? 35.006 17.728 16.106 1.00 39.69 121 GLU A CA 1
ATOM 718 C C . GLU A 1 99 ? 34.539 18.639 17.233 1.00 40.92 121 GLU A C 1
ATOM 719 O O . GLU A 1 99 ? 33.480 18.395 17.819 1.00 46.66 121 GLU A O 1
ATOM 725 N N . ILE A 1 100 ? 35.398 19.573 17.636 1.00 41.70 122 ILE A N 1
ATOM 726 C CA . ILE A 1 100 ? 35.135 20.464 18.776 1.00 37.63 122 ILE A CA 1
ATOM 727 C C . ILE A 1 100 ? 35.039 21.919 18.332 1.00 39.99 122 ILE A C 1
ATOM 728 O O . ILE A 1 100 ? 34.179 22.645 18.828 1.00 47.18 122 ILE A O 1
ATOM 733 N N . GLY A 1 101 ? 35.940 22.342 17.444 1.00 39.12 123 GLY A N 1
ATOM 734 C CA . GLY A 1 101 ? 36.098 23.747 17.075 1.00 35.18 123 GLY A CA 1
ATOM 735 C C . GLY A 1 101 ? 37.108 24.486 17.950 1.00 35.58 123 GLY A C 1
ATOM 736 O O . GLY A 1 101 ? 37.373 25.644 17.699 1.00 37.61 123 GLY A O 1
ATOM 737 N N . ILE A 1 102 ? 37.674 23.818 18.960 1.00 36.77 124 ILE A N 1
ATOM 738 C CA . ILE A 1 102 ? 38.672 24.382 19.882 1.00 32.80 124 ILE A CA 1
ATOM 739 C C . ILE A 1 102 ? 39.981 23.604 19.693 1.00 34.13 124 ILE A C 1
ATOM 740 O O . ILE A 1 102 ? 39.973 22.371 19.678 1.00 32.62 124 ILE A O 1
ATOM 745 N N . PRO A 1 103 ? 41.112 24.312 19.542 1.00 34.87 125 PRO A N 1
ATOM 746 C CA . PRO A 1 103 ? 42.374 23.619 19.326 1.00 31.46 125 PRO A CA 1
ATOM 747 C C . PRO A 1 103 ? 42.830 22.896 20.585 1.00 30.59 125 PRO A C 1
ATOM 748 O O . PRO A 1 103 ? 42.576 23.375 21.686 1.00 28.00 125 PRO A O 1
ATOM 752 N N . CYS A 1 104 ? 43.499 21.756 20.403 1.00 29.52 126 CYS A N 1
ATOM 753 C CA . CYS A 1 104 ? 44.144 21.050 21.497 1.00 30.78 126 CYS A CA 1
ATOM 754 C C . CYS A 1 104 ? 45.348 21.849 22.015 1.00 28.40 126 CYS A C 1
ATOM 755 O O . CYS A 1 104 ? 46.052 22.510 21.231 1.00 27.16 126 CYS A O 1
ATOM 758 N N . ILE A 1 105 ? 45.562 21.787 23.330 1.00 24.87 127 ILE A N 1
ATOM 759 C CA . ILE A 1 105 ? 46.816 22.242 23.933 1.00 25.07 127 ILE A CA 1
ATOM 760 C C . ILE A 1 105 ? 47.656 21.018 24.327 1.00 29.34 127 ILE A C 1
ATOM 761 O O . ILE A 1 105 ? 47.232 20.189 25.138 1.00 34.43 127 ILE A O 1
ATOM 766 N N . TYR A 1 106 ? 48.841 20.902 23.720 1.00 29.98 128 TYR A N 1
ATOM 767 C CA . TYR A 1 106 ? 49.724 19.775 23.929 1.00 28.25 128 TYR A CA 1
ATOM 768 C C . TYR A 1 106 ? 50.835 20.217 24.874 1.00 28.72 128 TYR A C 1
ATOM 769 O O . TYR A 1 106 ? 51.620 21.115 24.545 1.00 28.45 128 TYR A O 1
ATOM 778 N N . GLY A 1 107 ? 50.893 19.583 26.045 1.00 26.26 129 GLY A N 1
ATOM 779 C CA . GLY A 1 107 ? 51.925 19.863 27.047 1.00 26.29 129 GLY A CA 1
ATOM 780 C C . GLY A 1 107 ? 53.049 18.842 27.062 1.00 28.45 129 GLY A C 1
ATOM 781 O O . GLY A 1 107 ? 52.805 17.630 26.937 1.00 28.38 129 GLY A O 1
ATOM 782 N N . VAL A 1 108 ? 54.283 19.320 27.208 1.00 26.86 130 VAL A N 1
ATOM 783 C CA . VAL A 1 108 ? 55.456 18.439 27.225 1.00 28.26 130 VAL A CA 1
ATOM 784 C C . VAL A 1 108 ? 56.455 18.899 28.296 1.00 30.13 130 VAL A C 1
ATOM 785 O O . VAL A 1 108 ? 56.678 20.110 28.498 1.00 27.07 130 VAL A O 1
ATOM 789 N N . ASP A 1 109 ? 57.068 17.918 28.955 1.00 27.41 131 ASP A N 1
ATOM 790 C CA . ASP A 1 109 ? 58.181 18.136 29.873 1.00 26.40 131 ASP A CA 1
ATOM 791 C C . ASP A 1 109 ? 59.503 18.436 29.134 1.00 32.07 131 ASP A C 1
ATOM 792 O O . ASP A 1 109 ? 60.393 17.579 29.067 1.00 28.90 131 ASP A O 1
ATOM 797 N N . GLN A 1 110 ? 59.630 19.644 28.583 1.00 29.33 132 GLN A N 1
ATOM 798 C CA . GLN A 1 110 ? 60.898 20.121 28.041 1.00 27.89 132 GLN A CA 1
ATOM 799 C C . GLN A 1 110 ? 61.603 20.849 29.185 1.00 28.98 132 GLN A C 1
ATOM 800 O O . GLN A 1 110 ? 61.404 22.055 29.404 1.00 23.64 132 GLN A O 1
ATOM 806 N N . ILE A 1 111 ? 62.420 20.088 29.932 1.00 30.58 133 ILE A N 1
ATOM 807 C CA . ILE A 1 111 ? 62.903 20.500 31.282 1.00 28.41 133 ILE A CA 1
ATOM 808 C C . ILE A 1 111 ? 64.211 21.317 31.315 1.00 29.12 133 ILE A C 1
ATOM 809 O O . ILE A 1 111 ? 64.364 22.184 32.187 1.00 30.83 133 ILE A O 1
ATOM 814 N N . HIS A 1 112 ? 65.153 21.013 30.421 1.00 28.16 134 HIS A N 1
ATOM 815 C CA . HIS A 1 112 ? 66.457 21.694 30.386 1.00 29.31 134 HIS A CA 1
ATOM 816 C C . HIS A 1 112 ? 66.962 21.762 28.940 1.00 31.02 134 HIS A C 1
ATOM 817 O O . HIS A 1 112 ? 68.030 21.243 28.575 1.00 33.90 134 HIS A O 1
ATOM 824 N N . GLY A 1 113 ? 66.182 22.459 28.129 1.00 29.46 135 GLY A N 1
ATOM 825 C CA . GLY A 1 113 ? 66.185 22.236 26.702 1.00 35.08 135 GLY A CA 1
ATOM 826 C C . GLY A 1 113 ? 65.212 21.119 26.390 1.00 29.79 135 GLY A C 1
ATOM 827 O O . GLY A 1 113 ? 64.535 20.616 27.291 1.00 29.84 135 GLY A O 1
ATOM 828 N N . THR A 1 114 ? 65.127 20.755 25.113 1.00 32.49 136 THR A N 1
ATOM 829 C CA . THR A 1 114 ? 64.089 19.839 24.626 1.00 31.70 136 THR A CA 1
ATOM 830 C C . THR A 1 114 ? 64.379 18.377 24.990 1.00 31.90 136 THR A C 1
ATOM 831 O O . THR A 1 114 ? 64.874 17.588 24.177 1.00 29.57 136 THR A O 1
ATOM 835 N N . THR A 1 115 ? 64.074 18.058 26.246 1.00 31.71 137 THR A N 1
ATOM 836 C CA . THR A 1 115 ? 64.079 16.691 26.787 1.00 32.98 137 THR A CA 1
ATOM 837 C C . THR A 1 115 ? 63.558 15.627 25.822 1.00 31.16 137 THR A C 1
ATOM 838 O O . THR A 1 115 ? 64.156 14.557 25.695 1.00 32.33 137 THR A O 1
ATOM 842 N N . TYR A 1 116 ? 62.463 15.941 25.128 1.00 31.04 138 TYR A N 1
ATOM 843 C CA . TYR A 1 116 ? 61.781 14.954 24.298 1.00 30.88 138 TYR A CA 1
ATOM 844 C C . TYR A 1 116 ? 61.762 15.243 22.801 1.00 30.86 138 TYR A C 1
ATOM 845 O O . TYR A 1 116 ? 60.995 14.632 22.053 1.00 33.20 138 TYR A O 1
ATOM 854 N N . THR A 1 117 ? 62.638 16.142 22.358 1.00 33.30 139 THR A N 1
ATOM 855 C CA . THR A 1 117 ? 62.856 16.397 20.938 1.00 33.86 139 THR A CA 1
ATOM 856 C C . THR A 1 117 ? 64.299 16.128 20.607 1.00 31.72 139 THR A C 1
ATOM 857 O O . THR A 1 117 ? 65.194 16.759 21.158 1.00 32.36 139 THR A O 1
ATOM 861 N N . LEU A 1 118 ? 64.513 15.213 19.678 1.00 32.85 140 LEU A N 1
ATOM 862 C CA . LEU A 1 118 ? 65.857 14.790 19.329 1.00 37.32 140 LEU A CA 1
ATOM 863 C C . LEU A 1 118 ? 66.690 15.935 18.768 1.00 38.61 140 LEU A C 1
ATOM 864 O O . LEU A 1 118 ? 66.168 16.813 18.080 1.00 40.12 140 LEU A O 1
ATOM 869 N N . ASP A 1 119 ? 67.988 15.901 19.064 1.00 37.20 141 ASP A N 1
ATOM 870 C CA . ASP A 1 119 ? 68.995 16.800 18.466 1.00 40.23 141 ASP A CA 1
ATOM 871 C C . ASP A 1 119 ? 68.903 18.253 18.922 1.00 38.95 141 ASP A C 1
ATOM 872 O O . ASP A 1 119 ? 69.549 19.136 18.342 1.00 38.80 141 ASP A O 1
ATOM 877 N N . GLY A 1 120 ? 68.130 18.499 19.968 1.00 37.29 142 GLY A N 1
ATOM 878 C CA . GLY A 1 120 ? 68.025 19.838 20.528 1.00 39.05 142 GLY A CA 1
ATOM 879 C C . GLY A 1 120 ? 69.232 20.215 21.355 1.00 37.87 142 GLY A C 1
ATOM 880 O O . GLY A 1 120 ? 70.124 19.381 21.610 1.00 33.15 142 GLY A O 1
ATOM 881 N N . THR A 1 121 ? 69.229 21.479 21.782 1.00 37.41 143 THR A N 1
ATOM 882 C CA . THR A 1 121 ? 70.272 22.063 22.614 1.00 35.54 143 THR A CA 1
ATOM 883 C C . THR A 1 121 ? 69.921 21.805 24.073 1.00 36.62 143 THR A C 1
ATOM 884 O O . THR A 1 121 ? 68.942 22.360 24.599 1.00 33.65 143 THR A O 1
ATOM 888 N N . MET A 1 122 ? 70.718 20.959 24.720 1.00 34.62 144 MET A N 1
ATOM 889 C CA . MET A 1 122 ? 70.476 20.541 26.114 1.00 33.90 144 MET A CA 1
ATOM 890 C C . MET A 1 122 ? 71.366 21.305 27.078 1.00 31.26 144 MET A C 1
ATOM 891 O O . MET A 1 122 ? 72.581 21.354 26.922 1.00 30.75 144 MET A O 1
ATOM 896 N N . PHE A 1 123 ? 70.730 21.882 28.092 1.00 32.73 145 PHE A N 1
ATOM 897 C CA . PHE A 1 123 ? 71.396 22.733 29.064 1.00 34.76 145 PHE A CA 1
ATOM 898 C C . PHE A 1 123 ? 71.672 21.974 30.367 1.00 35.17 145 PHE A C 1
ATOM 899 O O . PHE A 1 123 ? 71.051 20.921 30.629 1.00 28.63 145 PHE A O 1
ATOM 907 N N . PRO A 1 124 ? 72.600 22.505 31.190 1.00 28.71 146 PRO A N 1
ATOM 908 C CA . PRO A 1 124 ? 72.699 21.979 32.535 1.00 28.79 146 PRO A CA 1
ATOM 909 C C . PRO A 1 124 ? 71.334 22.034 33.258 1.00 27.28 146 PRO A C 1
ATOM 910 O O . PRO A 1 124 ? 70.477 22.876 32.921 1.00 27.63 146 PRO A O 1
ATOM 914 N N . GLN A 1 125 ? 71.131 21.110 34.202 1.00 25.42 147 GLN A N 1
ATOM 915 C CA . GLN A 1 125 ? 69.877 21.007 34.964 1.00 27.97 147 GLN A CA 1
ATOM 916 C C . GLN A 1 125 ? 69.701 22.227 35.887 1.00 29.18 147 GLN A C 1
ATOM 917 O O . GLN A 1 125 ? 70.624 23.055 36.023 1.00 24.38 147 GLN A O 1
ATOM 923 N N . GLY A 1 126 ? 68.516 22.339 36.491 1.00 29.88 148 GLY A N 1
ATOM 924 C CA . GLY A 1 126 ? 68.171 23.489 37.351 1.00 28.09 148 GLY A CA 1
ATOM 925 C C . GLY A 1 126 ? 69.237 23.853 38.370 1.00 27.70 148 GLY A C 1
ATOM 926 O O . GLY A 1 126 ? 69.648 25.020 38.477 1.00 26.90 148 GLY A O 1
ATOM 927 N N . ILE A 1 127 ? 69.730 22.836 39.074 1.00 27.53 149 ILE A N 1
ATOM 928 C CA . ILE A 1 127 ? 70.691 23.028 40.158 1.00 28.29 149 ILE A CA 1
ATOM 929 C C . ILE A 1 127 ? 71.967 23.672 39.638 1.00 25.92 149 ILE A C 1
ATOM 930 O O . ILE A 1 127 ? 72.536 24.559 40.280 1.00 26.03 149 ILE A O 1
ATOM 935 N N . ASN A 1 128 ? 72.389 23.256 38.453 1.00 28.76 150 ASN A N 1
ATOM 936 C CA . ASN A 1 128 ? 73.521 23.887 37.757 1.00 28.24 150 ASN A CA 1
ATOM 937 C C . ASN A 1 128 ? 73.255 25.359 37.407 1.00 27.03 150 ASN A C 1
ATOM 938 O O . ASN A 1 128 ? 74.121 26.215 37.588 1.00 27.20 150 ASN A O 1
ATOM 943 N N . MET A 1 129 ? 72.068 25.647 36.886 1.00 26.97 151 MET A N 1
ATOM 944 C CA . MET A 1 129 ? 71.732 27.022 36.516 1.00 29.52 151 MET A CA 1
ATOM 945 C C . MET A 1 129 ? 71.726 27.932 37.761 1.00 31.02 151 MET A C 1
ATOM 946 O O . MET A 1 129 ? 72.188 29.073 37.699 1.00 31.46 151 MET A O 1
ATOM 951 N N . GLY A 1 130 ? 71.243 27.417 38.895 1.00 27.32 152 GLY A N 1
ATOM 952 C CA . GLY A 1 130 ? 71.363 28.141 40.159 1.00 27.46 152 GLY A CA 1
ATOM 953 C C . GLY A 1 130 ? 72.805 28.507 40.471 1.00 26.27 152 GLY A C 1
ATOM 954 O O . GLY A 1 130 ? 73.108 29.649 40.793 1.00 26.22 152 GLY A O 1
ATOM 955 N N . ALA A 1 131 ? 73.702 27.534 40.321 1.00 28.77 153 ALA A N 1
ATOM 956 C CA . ALA A 1 131 ? 75.121 27.725 40.610 1.00 29.31 153 ALA A CA 1
ATOM 957 C C . ALA A 1 131 ? 75.837 28.779 39.735 1.00 29.76 153 ALA A C 1
ATOM 958 O O . ALA A 1 131 ? 76.898 29.287 40.114 1.00 28.51 153 ALA A O 1
ATOM 960 N N . THR A 1 132 ? 75.262 29.114 38.583 1.00 30.42 154 THR A N 1
ATOM 961 C CA . THR A 1 132 ? 75.814 30.176 37.732 1.00 28.74 154 THR A CA 1
ATOM 962 C C . THR A 1 132 ? 75.570 31.565 38.298 1.00 32.74 154 THR A C 1
ATOM 963 O O . THR A 1 132 ? 76.260 32.514 37.916 1.00 30.56 154 THR A O 1
ATOM 967 N N . PHE A 1 133 ? 74.564 31.697 39.171 1.00 33.27 155 PHE A N 1
ATOM 968 C CA . PHE A 1 133 ? 74.110 33.002 39.664 1.00 30.82 155 PHE A CA 1
ATOM 969 C C . PHE A 1 133 ? 73.998 34.045 38.557 1.00 29.75 155 PHE A C 1
ATOM 970 O O . PHE A 1 133 ? 74.240 35.235 38.776 1.00 30.52 155 PHE A O 1
ATOM 978 N N . ASN A 1 134 ? 73.565 33.576 37.383 1.00 32.11 156 ASN A N 1
ATOM 979 C CA . ASN A 1 134 ? 73.499 34.368 36.166 1.00 32.83 156 ASN A CA 1
ATOM 980 C C . ASN A 1 134 ? 72.080 34.326 35.573 1.00 29.33 156 ASN A C 1
ATOM 981 O O . ASN A 1 134 ? 71.725 33.438 34.791 1.00 32.47 156 ASN A O 1
ATOM 986 N N . ARG A 1 135 ? 71.283 35.302 35.967 1.00 30.71 157 ARG A N 1
ATOM 987 C CA . ARG A 1 135 ? 69.894 35.433 35.514 1.00 35.70 157 ARG A CA 1
ATOM 988 C C . ARG A 1 135 ? 69.756 35.454 33.996 1.00 33.59 157 ARG A C 1
ATOM 989 O O . ARG A 1 135 ? 68.901 34.743 33.431 1.00 33.18 157 ARG A O 1
ATOM 997 N N . GLU A 1 136 ? 70.590 36.276 33.359 1.00 33.43 158 GLU A N 1
ATOM 998 C CA . GLU A 1 136 ? 70.548 36.449 31.910 1.00 39.80 158 GLU A CA 1
ATOM 999 C C . GLU A 1 136 ? 70.832 35.128 31.171 1.00 35.35 158 GLU A C 1
ATOM 1000 O O . GLU A 1 136 ? 70.183 34.826 30.178 1.00 34.04 158 GLU A O 1
ATOM 1006 N N . LEU A 1 137 ? 71.750 34.333 31.692 1.00 30.41 159 LEU A N 1
ATOM 1007 C CA . LEU A 1 137 ? 72.048 33.042 31.115 1.00 31.24 159 LEU A CA 1
ATOM 1008 C C . LEU A 1 137 ? 70.894 32.053 31.275 1.00 32.68 159 LEU A C 1
ATOM 1009 O O . LEU A 1 137 ? 70.585 31.283 30.356 1.00 34.46 159 LEU A O 1
ATOM 1014 N N . THR A 1 138 ? 70.233 32.090 32.431 1.00 31.42 160 THR A N 1
ATOM 1015 C CA . THR A 1 138 ? 69.049 31.274 32.643 1.00 30.23 160 THR A CA 1
ATOM 1016 C C . THR A 1 138 ? 67.936 31.679 31.661 1.00 29.83 160 THR A C 1
ATOM 1017 O O . THR A 1 138 ? 67.259 30.821 31.099 1.00 27.94 160 THR A O 1
ATOM 1021 N N . ARG A 1 139 ? 67.763 32.979 31.464 1.00 29.81 161 ARG A N 1
ATOM 1022 C CA . ARG A 1 139 ? 66.749 33.506 30.545 1.00 32.84 161 ARG A CA 1
ATOM 1023 C C . ARG A 1 139 ? 67.035 33.033 29.115 1.00 30.08 161 ARG A C 1
ATOM 1024 O O . ARG A 1 139 ? 66.141 32.525 28.436 1.00 31.14 161 ARG A O 1
ATOM 1032 N N . ARG A 1 140 ? 68.280 33.187 28.679 1.00 30.69 162 ARG A N 1
ATOM 1033 C CA . ARG A 1 140 ? 68.690 32.786 27.329 1.00 32.57 162 ARG A CA 1
ATOM 1034 C C . ARG A 1 140 ? 68.559 31.296 27.085 1.00 31.32 162 ARG A C 1
ATOM 1035 O O . ARG A 1 140 ? 68.178 30.899 25.991 1.00 33.49 162 ARG A O 1
ATOM 1043 N N . GLY A 1 141 ? 68.846 30.490 28.108 1.00 31.34 163 GLY A N 1
ATOM 1044 C CA . GLY A 1 141 ? 68.600 29.060 28.051 1.00 34.55 163 GLY A CA 1
ATOM 1045 C C . GLY A 1 141 ? 67.136 28.730 27.783 1.00 36.68 163 GLY A C 1
ATOM 1046 O O . GLY A 1 141 ? 66.844 27.941 26.878 1.00 36.43 163 GLY A O 1
ATOM 1047 N N . ALA A 1 142 ? 66.230 29.370 28.533 1.00 27.39 164 ALA A N 1
ATOM 1048 C CA . ALA A 1 142 ? 64.778 29.148 28.383 1.00 31.61 164 ALA A CA 1
ATOM 1049 C C . ALA A 1 142 ? 64.212 29.650 27.027 1.00 32.06 164 ALA A C 1
ATOM 1050 O O . ALA A 1 142 ? 63.356 29.003 26.404 1.00 29.76 164 ALA A O 1
ATOM 1052 N N . LYS A 1 143 ? 64.710 30.795 26.587 1.00 30.13 165 LYS A N 1
ATOM 1053 C CA . LYS A 1 143 ? 64.451 31.327 25.232 1.00 34.30 165 LYS A CA 1
ATOM 1054 C C . LYS A 1 143 ? 64.814 30.319 24.131 1.00 32.64 165 LYS A C 1
ATOM 1055 O O . LYS A 1 143 ? 64.054 30.136 23.177 1.00 34.91 165 LYS A O 1
ATOM 1061 N N . ILE A 1 144 ? 65.977 29.682 24.262 1.00 29.79 166 ILE A N 1
ATOM 1062 C CA . ILE A 1 144 ? 66.412 28.644 23.312 1.00 31.37 166 ILE A CA 1
ATOM 1063 C C . ILE A 1 144 ? 65.505 27.397 23.396 1.00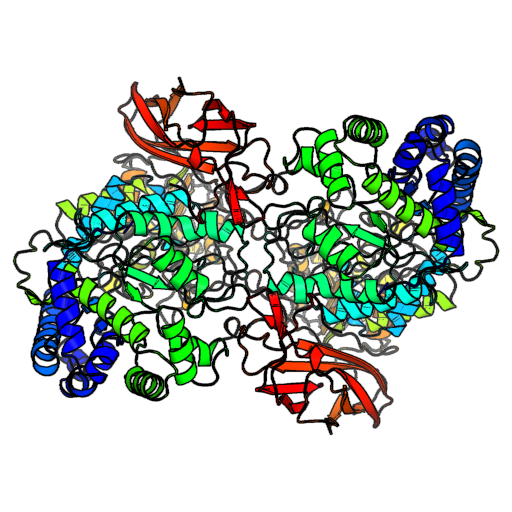 29.02 166 ILE A C 1
ATOM 1064 O O . ILE A 1 144 ? 65.073 26.856 22.371 1.00 26.33 166 ILE A O 1
ATOM 1069 N N . SER A 1 145 ? 65.179 26.974 24.615 1.00 35.10 167 SER A N 1
ATOM 1070 C CA . SER A 1 145 ? 64.318 25.800 24.819 1.00 31.32 167 SER A CA 1
ATOM 1071 C C . SER A 1 145 ? 62.943 26.055 24.213 1.00 33.45 167 SER A C 1
ATOM 1072 O O . SER A 1 145 ? 62.377 25.172 23.554 1.00 34.85 167 SER A O 1
ATOM 1075 N N . ALA A 1 146 ? 62.424 27.267 24.414 1.00 30.78 168 ALA A N 1
ATOM 1076 C CA . ALA A 1 146 ? 61.146 27.645 23.835 1.00 31.21 168 ALA A CA 1
ATOM 1077 C C . ALA A 1 146 ? 61.197 27.576 22.313 1.00 29.56 168 ALA A C 1
ATOM 1078 O O . ALA A 1 146 ? 60.300 27.022 21.682 1.00 28.43 168 ALA A O 1
ATOM 1080 N N . TYR A 1 147 ? 62.250 28.136 21.733 1.00 29.30 169 TYR A N 1
ATOM 1081 C CA . TYR A 1 147 ? 62.412 28.141 20.279 1.00 30.76 169 TYR A CA 1
ATOM 1082 C C . TYR A 1 147 ? 62.377 26.715 19.721 1.00 29.68 169 TYR A C 1
ATOM 1083 O O . TYR A 1 147 ? 61.646 26.417 18.777 1.00 25.63 169 TYR A O 1
ATOM 1092 N N . GLU A 1 148 ? 63.162 25.842 20.335 1.00 30.59 170 GLU A N 1
ATOM 1093 C CA . GLU A 1 148 ? 63.288 24.469 19.871 1.00 30.68 170 GLU A CA 1
ATOM 1094 C C . GLU A 1 148 ? 62.054 23.626 20.226 1.00 32.52 170 GLU A C 1
ATOM 1095 O O . GLU A 1 148 ? 61.764 22.644 19.546 1.00 37.74 170 GLU A O 1
ATOM 1101 N N . THR A 1 149 ? 61.308 24.024 21.263 1.00 31.80 171 THR A N 1
ATOM 1102 C CA . THR A 1 149 ? 60.045 23.374 21.582 1.00 28.47 171 THR A CA 1
ATOM 1103 C C . THR A 1 149 ? 58.996 23.692 20.505 1.00 33.30 171 THR A C 1
ATOM 1104 O O . THR A 1 149 ? 58.363 22.773 19.941 1.00 32.95 171 THR A O 1
ATOM 1108 N N . LYS A 1 150 ? 58.849 24.976 20.175 1.00 33.16 172 LYS A N 1
ATOM 1109 C CA . LYS A 1 150 ? 57.937 25.379 19.105 1.00 31.92 172 LYS A CA 1
ATOM 1110 C C . LYS A 1 150 ? 58.335 24.821 17.731 1.00 32.88 172 LYS A C 1
ATOM 1111 O O . LYS A 1 150 ? 57.474 24.695 16.867 1.00 30.53 172 LYS A O 1
ATOM 1117 N N . ALA A 1 151 ? 59.613 24.485 17.525 1.00 31.71 173 ALA A N 1
ATOM 1118 C CA . ALA A 1 151 ? 60.044 23.810 16.283 1.00 34.87 173 ALA A CA 1
ATOM 1119 C C . ALA A 1 151 ? 59.396 22.426 16.044 1.00 34.40 173 ALA A C 1
ATOM 1120 O O . ALA A 1 151 ? 59.525 21.892 14.949 1.00 32.24 173 ALA A O 1
ATOM 1122 N N . GLY A 1 152 ? 58.753 21.859 17.078 1.00 36.64 174 GLY A N 1
ATOM 1123 C CA . GLY A 1 152 ? 57.898 20.674 16.956 1.00 36.77 174 GLY A CA 1
ATOM 1124 C C . GLY A 1 152 ? 56.396 20.903 17.108 1.00 38.56 174 GLY A C 1
ATOM 1125 O O . GLY A 1 152 ? 55.653 19.945 17.315 1.00 44.25 174 GLY A O 1
ATOM 1126 N N . CYS A 1 153 ? 55.943 22.154 16.992 1.00 36.25 175 CYS A N 1
ATOM 1127 C CA . CYS A 1 153 ? 54.539 22.536 17.196 1.00 34.63 175 CYS A CA 1
ATOM 1128 C C . CYS A 1 153 ? 53.990 22.348 18.610 1.00 34.00 175 CYS A C 1
ATOM 1129 O O . CYS A 1 153 ? 52.773 22.271 18.804 1.00 36.48 175 CYS A O 1
ATOM 1132 N N . ILE A 1 154 ? 54.881 22.295 19.600 1.00 37.71 176 ILE A N 1
ATOM 1133 C CA . ILE A 1 154 ? 54.515 22.177 21.003 1.00 33.69 176 ILE A CA 1
ATOM 1134 C C . ILE A 1 154 ? 54.465 23.605 21.544 1.00 31.78 176 ILE A C 1
ATOM 1135 O O . ILE A 1 154 ? 55.442 24.329 21.380 1.00 27.11 176 ILE A O 1
ATOM 1140 N N . PRO A 1 155 ? 53.336 24.007 22.172 1.00 32.48 177 PRO A N 1
ATOM 1141 C CA . PRO A 1 155 ? 53.166 25.383 22.691 1.00 28.47 177 PRO A CA 1
ATOM 1142 C C . PRO A 1 155 ? 53.314 25.568 24.189 1.00 28.88 177 PRO A C 1
ATOM 1143 O O . PRO A 1 155 ? 53.351 26.713 24.651 1.00 25.52 177 PRO A O 1
ATOM 1147 N N . TRP A 1 156 ? 53.369 24.462 24.941 1.00 27.69 178 TRP A N 1
ATOM 1148 C CA . TRP A 1 156 ? 53.284 24.494 26.385 1.00 26.94 178 TRP A CA 1
ATOM 1149 C C . TRP A 1 156 ? 54.346 23.592 26.996 1.00 30.70 178 TRP A C 1
ATOM 1150 O O . TRP A 1 156 ? 54.342 22.397 26.707 1.00 35.24 178 TRP A O 1
ATOM 1161 N N . THR A 1 157 ? 55.243 24.159 27.814 1.00 26.43 179 THR A N 1
ATOM 1162 C CA . THR A 1 157 ? 56.233 23.363 28.537 1.00 30.40 179 THR A CA 1
ATOM 1163 C C . THR A 1 157 ? 55.938 23.268 30.029 1.00 27.73 179 THR A C 1
ATOM 1164 O O . THR A 1 157 ? 55.593 24.268 30.673 1.00 26.73 179 THR A O 1
ATOM 1168 N N . PHE A 1 158 ? 56.100 22.067 30.584 1.00 24.31 180 PHE A N 1
ATOM 1169 C CA . PHE A 1 158 ? 55.908 21.854 32.021 1.00 22.61 180 PHE A CA 1
ATOM 1170 C C . PHE A 1 158 ? 57.216 22.223 32.741 1.00 23.47 180 PHE A C 1
ATOM 1171 O O . PHE A 1 158 ? 57.960 21.361 33.221 1.00 24.29 180 PHE A O 1
ATOM 1179 N N . ALA A 1 159 ? 57.477 23.528 32.790 1.00 23.09 181 ALA A N 1
ATOM 1180 C CA . ALA A 1 159 ? 58.690 24.071 33.353 1.00 23.48 181 ALA A CA 1
ATOM 1181 C C . ALA A 1 159 ? 58.486 25.575 33.466 1.00 23.23 181 ALA A C 1
ATOM 1182 O O . ALA A 1 159 ? 57.663 26.126 32.711 1.00 26.31 181 ALA A O 1
ATOM 1184 N N . PRO A 1 160 ? 59.200 26.270 34.366 1.00 23.87 182 PRO A N 1
ATOM 1185 C CA . PRO A 1 160 ? 60.305 25.760 35.194 1.00 20.70 182 PRO A CA 1
ATOM 1186 C C . PRO A 1 160 ? 59.913 25.232 36.572 1.00 23.80 182 PRO A C 1
ATOM 1187 O O . PRO A 1 160 ? 58.815 25.524 37.076 1.00 23.50 182 PRO A O 1
ATOM 1191 N N . VAL A 1 161 ? 60.837 24.475 37.163 1.00 23.00 183 VAL A N 1
ATOM 1192 C CA . VAL A 1 161 ? 60.687 23.928 38.494 1.00 23.06 183 VAL A CA 1
ATOM 1193 C C . VAL A 1 161 ? 61.316 24.883 39.520 1.00 23.62 183 VAL A C 1
ATOM 1194 O O . VAL A 1 161 ? 62.489 25.261 39.387 1.00 22.57 183 VAL A O 1
ATOM 1198 N N . VAL A 1 162 ? 60.536 25.263 40.530 1.00 20.93 184 VAL A N 1
ATOM 1199 C CA . VAL A 1 162 ? 60.982 26.216 41.556 1.00 22.55 184 VAL A CA 1
ATOM 1200 C C . VAL A 1 162 ? 60.775 25.720 42.998 1.00 22.21 184 VAL A C 1
ATOM 1201 O O . VAL A 1 162 ? 60.659 26.513 43.931 1.00 27.15 184 VAL A O 1
ATOM 1205 N N . ASP A 1 163 ? 60.737 24.402 43.179 1.00 25.76 185 ASP A N 1
ATOM 1206 C CA . ASP A 1 163 ? 60.756 23.799 44.494 1.00 24.12 185 ASP A CA 1
ATOM 1207 C C . ASP A 1 163 ? 62.050 24.197 45.238 1.00 24.31 185 ASP A C 1
ATOM 1208 O O . ASP A 1 163 ? 63.062 24.574 44.633 1.00 23.07 185 ASP A O 1
ATOM 1213 N N . LEU A 1 164 ? 62.016 24.130 46.562 1.00 23.69 186 LEU A N 1
ATOM 1214 C CA . LEU A 1 164 ? 63.214 24.417 47.349 1.00 24.85 186 LEU A CA 1
ATOM 1215 C C . LEU A 1 164 ? 63.960 23.102 47.619 1.00 22.75 186 LEU A C 1
ATOM 1216 O O . LEU A 1 164 ? 63.452 22.209 48.296 1.00 23.95 186 LEU A O 1
ATOM 1221 N N . GLY A 1 165 ? 65.142 22.984 47.030 1.00 23.52 187 GLY A N 1
ATOM 1222 C CA . GLY A 1 165 ? 65.965 21.778 47.132 1.00 25.84 187 GLY A CA 1
ATOM 1223 C C . GLY A 1 165 ? 66.730 21.792 48.420 1.00 27.15 187 GLY A C 1
ATOM 1224 O O . GLY A 1 165 ? 67.966 21.903 48.428 1.00 27.25 187 GLY A O 1
ATOM 1225 N N . ARG A 1 166 ? 65.976 21.684 49.513 1.00 27.39 188 ARG A N 1
ATOM 1226 C CA . ARG A 1 166 ? 66.500 21.877 50.853 1.00 24.70 188 ARG A CA 1
ATOM 1227 C C . ARG A 1 166 ? 66.801 20.532 51.514 1.00 26.49 188 ARG A C 1
ATOM 1228 O O . ARG A 1 166 ? 67.297 20.498 52.645 1.00 24.95 188 ARG A O 1
ATOM 1236 N N . ASP A 1 167 ? 66.520 19.435 50.806 1.00 30.53 189 ASP A N 1
ATOM 1237 C CA . ASP A 1 167 ? 66.640 18.081 51.341 1.00 24.70 189 ASP A CA 1
ATOM 1238 C C . ASP A 1 167 ? 67.463 17.259 50.356 1.00 25.36 189 ASP A C 1
ATOM 1239 O O . ASP A 1 167 ? 66.978 16.913 49.266 1.00 25.72 189 ASP A O 1
ATOM 1244 N N . PRO A 1 168 ? 68.717 16.951 50.716 1.00 24.99 190 PRO A N 1
ATOM 1245 C CA . PRO A 1 168 ? 69.581 16.221 49.775 1.00 22.92 190 PRO A CA 1
ATOM 1246 C C . PRO A 1 168 ? 69.264 14.739 49.601 1.00 24.90 190 PRO A C 1
ATOM 1247 O O . PRO A 1 168 ? 69.946 14.081 48.817 1.00 36.15 190 PRO A O 1
ATOM 1251 N N . ARG A 1 169 ? 68.292 14.210 50.341 1.00 21.72 191 ARG A N 1
ATOM 1252 C CA . ARG A 1 169 ? 67.827 12.849 50.142 1.00 25.05 191 ARG A CA 1
ATOM 1253 C C . ARG A 1 169 ? 66.875 12.716 48.947 1.00 24.10 191 ARG A C 1
ATOM 1254 O O . ARG A 1 169 ? 66.684 11.619 48.416 1.00 28.27 191 ARG A O 1
ATOM 1262 N N . TRP A 1 170 ? 66.278 13.827 48.545 1.00 22.25 192 TRP A N 1
ATOM 1263 C CA . TRP A 1 170 ? 65.163 13.833 47.608 1.00 24.46 192 TRP A CA 1
ATOM 1264 C C . TRP A 1 170 ? 65.626 13.671 46.182 1.00 24.53 192 TRP A C 1
ATOM 1265 O O . TRP A 1 170 ? 66.479 14.424 45.715 1.00 22.40 192 TRP A O 1
ATOM 1276 N N . ALA A 1 171 ? 64.997 12.724 45.486 1.00 26.64 193 ALA A N 1
ATOM 1277 C CA . ALA A 1 171 ? 65.321 12.384 44.102 1.00 26.01 193 ALA A CA 1
ATOM 1278 C C . ALA A 1 171 ? 65.130 13.524 43.100 1.00 26.33 193 ALA A C 1
ATOM 1279 O O . ALA A 1 171 ? 65.621 13.433 41.957 1.00 25.73 193 ALA A O 1
ATOM 1281 N N . ARG A 1 172 ? 64.398 14.573 43.489 1.00 22.65 194 ARG A N 1
ATOM 1282 C CA . ARG A 1 172 ? 64.159 15.714 42.599 1.00 25.02 194 ARG A CA 1
ATOM 1283 C C . ARG A 1 172 ? 64.889 17.000 43.035 1.00 25.85 194 ARG A C 1
ATOM 1284 O O . ARG A 1 172 ? 64.548 18.102 42.583 1.00 22.03 194 ARG A O 1
ATOM 1292 N N . MET A 1 173 ? 65.908 16.862 43.892 1.00 25.83 195 MET A N 1
ATOM 1293 C CA . MET A 1 173 ? 66.643 18.026 44.401 1.00 28.48 195 MET A CA 1
ATOM 1294 C C . MET A 1 173 ? 67.275 18.834 43.275 1.00 30.83 195 MET A C 1
ATOM 1295 O O . MET A 1 173 ? 67.383 20.065 43.359 1.00 26.68 195 MET A O 1
ATOM 1300 N N . TRP A 1 174 ? 67.741 18.112 42.257 1.00 33.84 196 TRP A N 1
ATOM 1301 C CA . TRP A 1 174 ? 68.461 18.699 41.120 1.00 31.83 196 TRP A CA 1
ATOM 1302 C C . TRP A 1 174 ? 67.581 19.459 40.075 1.00 29.77 196 TRP A C 1
ATOM 1303 O O . TRP A 1 174 ? 68.122 20.213 39.259 1.00 24.49 196 TRP A O 1
ATOM 1314 N N . GLU A 1 175 ? 66.262 19.263 40.099 1.00 28.83 197 GLU A N 1
ATOM 1315 C CA . GLU A 1 175 ? 65.368 19.880 39.104 1.00 28.91 197 GLU A CA 1
ATOM 1316 C C . GLU A 1 175 ? 65.194 21.399 39.325 1.00 29.47 197 GLU A C 1
ATOM 1317 O O . GLU A 1 175 ? 64.967 22.133 38.377 1.00 33.41 197 GLU A O 1
ATOM 1323 N N . ASN A 1 176 ? 65.344 21.849 40.564 1.00 24.34 198 ASN A N 1
ATOM 1324 C CA . ASN A 1 176 ? 65.114 23.249 40.929 1.00 27.21 198 ASN A CA 1
ATOM 1325 C C . ASN A 1 176 ? 66.450 23.978 41.038 1.00 24.10 198 ASN A C 1
ATOM 1326 O O . ASN A 1 176 ? 67.481 23.412 40.699 1.00 24.17 198 ASN A O 1
ATOM 1331 N N . TYR A 1 177 ? 66.446 25.222 41.522 1.00 22.26 199 TYR A N 1
ATOM 1332 C CA . TYR A 1 177 ? 67.680 26.032 41.565 1.00 23.53 199 TYR A CA 1
ATOM 1333 C C . TYR A 1 177 ? 68.401 26.004 42.907 1.00 24.11 199 TYR A C 1
ATOM 1334 O O . TYR A 1 177 ? 69.322 26.784 43.122 1.00 23.04 199 TYR A O 1
ATOM 1343 N N . GLY A 1 178 ? 67.976 25.113 43.807 1.00 23.61 200 GLY A N 1
ATOM 1344 C CA . GLY A 1 178 ? 68.689 24.860 45.040 1.00 24.46 200 GLY A CA 1
ATOM 1345 C C . GLY A 1 178 ? 67.918 25.223 46.285 1.00 26.56 200 GLY A C 1
ATOM 1346 O O . GLY A 1 178 ? 66.688 25.364 46.267 1.00 26.74 200 GLY A O 1
ATOM 1347 N N . GLU A 1 179 ? 68.655 25.380 47.377 1.00 26.60 201 GLU A N 1
ATOM 1348 C CA . GLU A 1 179 ? 68.042 25.445 48.693 1.00 27.53 201 GLU A CA 1
ATOM 1349 C C . GLU A 1 179 ? 67.497 26.822 49.070 1.00 24.40 201 GLU A C 1
ATOM 1350 O O . GLU A 1 179 ? 66.781 26.938 50.039 1.00 23.71 201 GLU A O 1
ATOM 1356 N N . ASP A 1 180 ? 67.830 27.857 48.311 1.00 25.56 202 ASP A N 1
ATOM 1357 C CA . ASP A 1 180 ? 67.439 29.217 48.675 1.00 24.96 202 ASP A CA 1
ATOM 1358 C C . ASP A 1 180 ? 66.236 29.713 47.872 1.00 23.12 202 ASP A C 1
ATOM 1359 O O . ASP A 1 180 ? 66.187 29.557 46.647 1.00 26.67 202 ASP A O 1
ATOM 1364 N N . CYS A 1 181 ? 65.297 30.348 48.563 1.00 22.40 203 CYS A N 1
ATOM 1365 C CA . CYS A 1 181 ? 64.040 30.751 47.967 1.00 21.03 203 CYS A CA 1
ATOM 1366 C C . CYS A 1 181 ? 64.194 31.963 47.041 1.00 20.89 203 CYS A C 1
ATOM 1367 O O . CYS A 1 181 ? 63.507 32.043 46.049 1.00 15.88 203 CYS A O 1
ATOM 1370 N N . TYR A 1 182 ? 65.083 32.901 47.390 1.00 28.09 204 TYR A N 1
ATOM 1371 C CA . TYR A 1 182 ? 65.430 34.022 46.504 1.00 27.08 204 TYR A CA 1
ATOM 1372 C C . TYR A 1 182 ? 66.026 33.528 45.170 1.00 27.44 204 TYR A C 1
ATOM 1373 O O . TYR A 1 182 ? 65.594 33.967 44.098 1.00 29.23 204 TYR A O 1
ATOM 1382 N N . VAL A 1 183 ? 66.987 32.606 45.231 1.00 24.95 205 VAL A N 1
ATOM 1383 C CA . VAL A 1 183 ? 67.595 32.060 44.004 1.00 25.78 205 VAL A CA 1
ATOM 1384 C C . VAL A 1 183 ? 66.519 31.417 43.115 1.00 24.40 205 VAL A C 1
ATOM 1385 O O . VAL A 1 183 ? 66.475 31.693 41.930 1.00 23.39 205 VAL A O 1
ATOM 1389 N N . ASN A 1 184 ? 65.634 30.610 43.697 1.00 22.94 206 ASN A N 1
ATOM 1390 C CA . ASN A 1 184 ? 64.558 30.006 42.917 1.00 23.24 206 ASN A CA 1
ATOM 1391 C C . ASN A 1 184 ? 63.579 31.037 42.352 1.00 26.36 206 ASN A C 1
ATOM 1392 O O . ASN A 1 184 ? 63.074 30.878 41.245 1.00 26.26 206 ASN A O 1
ATOM 1397 N N . ALA A 1 185 ? 63.294 32.083 43.119 1.00 25.92 207 ALA A N 1
ATOM 1398 C CA . ALA A 1 185 ? 62.352 33.088 42.658 1.00 26.46 207 ALA A CA 1
ATOM 1399 C C . ALA A 1 185 ? 62.917 33.839 41.450 1.00 31.16 207 ALA A C 1
ATOM 1400 O O . ALA A 1 185 ? 62.225 33.997 40.439 1.00 25.99 207 ALA A O 1
ATOM 1402 N N . GLU A 1 186 ? 64.166 34.295 41.584 1.00 27.71 208 GLU A N 1
ATOM 1403 C CA . GLU A 1 186 ? 64.837 35.080 40.554 1.00 26.49 208 GLU A CA 1
ATOM 1404 C C . GLU A 1 186 ? 65.100 34.285 39.277 1.00 31.62 208 GLU A C 1
ATOM 1405 O O . GLU A 1 186 ? 64.859 34.803 38.180 1.00 40.07 208 GLU A O 1
ATOM 1411 N N . MET A 1 187 ? 65.614 33.059 39.413 1.00 28.81 209 MET A N 1
ATOM 1412 C CA . MET A 1 187 ? 65.864 32.185 38.256 1.00 27.63 209 MET A CA 1
ATOM 1413 C C . MET A 1 187 ? 64.568 31.728 37.608 1.00 26.40 209 MET A C 1
ATOM 1414 O O . MET A 1 187 ? 64.484 31.592 36.391 1.00 26.15 209 MET A O 1
ATOM 1419 N N . GLY A 1 188 ? 63.554 31.485 38.425 1.00 27.85 210 GLY A N 1
ATOM 1420 C CA . GLY A 1 188 ? 62.241 31.090 37.921 1.00 26.78 210 GLY A CA 1
ATOM 1421 C C . GLY A 1 188 ? 61.636 32.192 37.086 1.00 26.21 210 GLY A C 1
ATOM 1422 O O . GLY A 1 188 ? 61.038 31.945 36.037 1.00 27.97 210 GLY A O 1
ATOM 1423 N N . VAL A 1 189 ? 61.821 33.419 37.541 1.00 26.20 211 VAL A N 1
ATOM 1424 C CA . VAL A 1 189 ? 61.349 34.583 36.807 1.00 27.73 211 VAL A CA 1
ATOM 1425 C C . VAL A 1 189 ? 62.133 34.730 35.502 1.00 27.66 211 VAL A C 1
ATOM 1426 O O . VAL A 1 189 ? 61.550 35.031 34.454 1.00 28.97 211 VAL A O 1
ATOM 1430 N N . SER A 1 190 ? 63.439 34.512 35.567 1.00 26.25 212 SER A N 1
ATOM 1431 C CA . SER A 1 190 ? 64.279 34.543 34.366 1.00 29.28 212 SER A CA 1
ATOM 1432 C C . SER A 1 190 ? 63.864 33.476 33.333 1.00 29.73 212 SER A C 1
ATOM 1433 O O . SER A 1 190 ? 63.827 33.763 32.134 1.00 28.95 212 SER A O 1
ATOM 1436 N N . ALA A 1 191 ? 63.522 32.273 33.807 1.00 26.29 213 ALA A N 1
ATOM 1437 C CA . ALA A 1 191 ? 63.097 31.194 32.919 1.00 26.72 213 ALA A CA 1
ATOM 1438 C C . ALA A 1 191 ? 61.770 31.546 32.268 1.00 27.28 213 ALA A C 1
ATOM 1439 O O . ALA A 1 191 ? 61.594 31.335 31.075 1.00 31.37 213 ALA A O 1
ATOM 1441 N N . VAL A 1 192 ? 60.836 32.065 33.070 1.00 28.27 214 VAL A N 1
ATOM 1442 C CA . VAL A 1 192 ? 59.506 32.455 32.587 1.00 26.89 214 VAL A CA 1
ATOM 1443 C C . VAL A 1 192 ? 59.596 33.523 31.506 1.00 25.69 214 VAL A C 1
ATOM 1444 O O . VAL A 1 192 ? 58.933 33.416 30.479 1.00 27.38 214 VAL A O 1
ATOM 1448 N N . LYS A 1 193 ? 60.440 34.522 31.717 1.00 27.51 215 LYS A N 1
ATOM 1449 C CA . LYS A 1 193 ? 60.691 35.557 30.695 1.00 30.01 215 LYS A CA 1
ATOM 1450 C C . LYS A 1 193 ? 61.285 35.031 29.390 1.00 30.01 215 LYS A C 1
ATOM 1451 O O . LYS A 1 193 ? 60.863 35.435 28.292 1.00 28.07 215 LYS A O 1
ATOM 1457 N N . GLY A 1 194 ? 62.265 34.144 29.512 1.00 28.87 216 GLY A N 1
ATOM 1458 C CA . GLY A 1 194 ? 62.803 33.436 28.352 1.00 32.79 216 GLY A CA 1
ATOM 1459 C C . GLY A 1 194 ? 61.761 32.591 27.627 1.00 32.86 216 GLY A C 1
ATOM 1460 O O . GLY A 1 194 ? 61.610 32.707 26.413 1.00 38.92 216 GLY A O 1
ATOM 1461 N N . PHE A 1 195 ? 61.037 31.755 28.371 1.00 30.26 217 PHE A N 1
ATOM 1462 C CA . PHE A 1 195 ? 60.035 30.867 27.774 1.00 28.84 217 PHE A CA 1
ATOM 1463 C C . PHE A 1 195 ? 58.959 31.674 27.062 1.00 32.81 217 PHE A C 1
ATOM 1464 O O . PHE A 1 195 ? 58.678 31.434 25.886 1.00 28.36 217 PHE A O 1
ATOM 1472 N N . GLN A 1 196 ? 58.366 32.628 27.783 1.00 27.99 218 GLN A N 1
ATOM 1473 C CA . GLN A 1 196 ? 57.132 33.285 27.341 1.00 29.81 218 GLN A CA 1
ATOM 1474 C C . GLN A 1 196 ? 57.330 34.516 26.486 1.00 25.94 218 GLN A C 1
ATOM 1475 O O . GLN A 1 196 ? 56.479 34.826 25.658 1.00 26.24 218 GLN A O 1
ATOM 1481 N N . GLY A 1 197 ? 58.443 35.208 26.675 1.00 29.81 219 GLY A N 1
ATOM 1482 C CA . GLY A 1 197 ? 58.628 36.536 26.101 1.00 32.86 219 GLY A CA 1
ATOM 1483 C C . GLY A 1 197 ? 57.953 37.561 26.991 1.00 39.92 219 GLY A C 1
ATOM 1484 O O . GLY A 1 197 ? 57.461 37.234 28.100 1.00 32.17 219 GLY A O 1
ATOM 1485 N N . GLU A 1 198 ? 57.906 38.793 26.490 1.00 37.35 220 GLU A N 1
ATOM 1486 C CA . GLU A 1 198 ? 57.565 39.950 27.306 1.00 45.65 220 GLU A CA 1
ATOM 1487 C C . GLU A 1 198 ? 56.057 40.236 27.420 1.00 41.62 220 GLU A C 1
ATOM 1488 O O . GLU A 1 198 ? 55.652 40.999 28.297 1.00 35.67 220 GLU A O 1
ATOM 1494 N N . ASP A 1 199 ? 55.233 39.641 26.552 1.00 39.65 221 ASP A N 1
ATOM 1495 C CA . ASP A 1 199 ? 53.778 39.842 26.599 1.00 36.51 221 ASP A CA 1
ATOM 1496 C C . ASP A 1 199 ? 53.034 38.522 26.877 1.00 32.32 221 ASP A C 1
ATOM 1497 O O . ASP A 1 199 ? 52.812 37.728 25.959 1.00 31.01 221 ASP A O 1
ATOM 1502 N N . PRO A 1 200 ? 52.604 38.308 28.139 1.00 38.03 222 PRO A N 1
ATOM 1503 C CA . PRO A 1 200 ? 51.875 37.066 28.488 1.00 35.61 222 PRO A CA 1
ATOM 1504 C C . PRO A 1 200 ? 50.570 36.856 27.722 1.00 32.18 222 PRO A C 1
ATOM 1505 O O . PRO A 1 200 ? 50.134 35.713 27.572 1.00 29.57 222 PRO A O 1
ATOM 1509 N N . ASN A 1 201 ? 49.962 37.937 27.237 1.00 29.80 223 ASN A N 1
ATOM 1510 C CA . ASN A 1 201 ? 48.747 37.836 26.399 1.00 34.98 223 ASN A CA 1
ATOM 1511 C C . ASN A 1 201 ? 48.952 37.423 24.919 1.00 35.79 223 ASN A C 1
ATOM 1512 O O . ASN A 1 201 ? 47.989 37.030 24.265 1.00 33.64 223 ASN A O 1
ATOM 1517 N N . ARG A 1 202 ? 50.177 37.573 24.405 1.00 39.54 224 ARG A N 1
ATOM 1518 C CA . ARG A 1 202 ? 50.528 37.231 23.026 1.00 44.56 224 ARG A CA 1
ATOM 1519 C C . ARG A 1 202 ? 51.869 36.467 23.050 1.00 36.25 224 ARG A C 1
ATOM 1520 O O . ARG A 1 202 ? 52.954 37.045 22.938 1.00 40.53 224 ARG A O 1
ATOM 1528 N N . ILE A 1 203 ? 51.779 35.161 23.239 1.00 31.46 225 ILE A N 1
ATOM 1529 C CA . ILE A 1 203 ? 52.964 34.298 23.200 1.00 29.94 225 ILE A CA 1
ATOM 1530 C C . ILE A 1 203 ? 53.324 34.079 21.733 1.00 29.00 225 ILE A C 1
ATOM 1531 O O . ILE A 1 203 ? 52.559 33.467 21.011 1.00 30.84 225 ILE A O 1
ATOM 1536 N N . GLY A 1 204 ? 54.440 34.650 21.277 1.00 30.84 226 GLY A N 1
ATOM 1537 C CA . GLY A 1 204 ? 54.808 34.640 19.856 1.00 30.30 226 GLY A CA 1
ATOM 1538 C C . GLY A 1 204 ? 55.257 33.262 19.356 1.00 33.97 226 GLY A C 1
ATOM 1539 O O . GLY A 1 204 ? 55.241 32.278 20.088 1.00 33.19 226 GLY A O 1
ATOM 1540 N N . GLU A 1 205 ? 55.625 33.239 18.087 1.00 37.25 227 GLU A N 1
ATOM 1541 C CA . GLU A 1 205 ? 56.121 32.072 17.354 1.00 38.64 227 GLU A CA 1
ATOM 1542 C C . GLU A 1 205 ? 57.186 31.242 18.027 1.00 34.28 227 GLU A C 1
ATOM 1543 O O . GLU A 1 205 ? 57.210 30.025 17.845 1.00 30.79 227 GLU A O 1
ATOM 1549 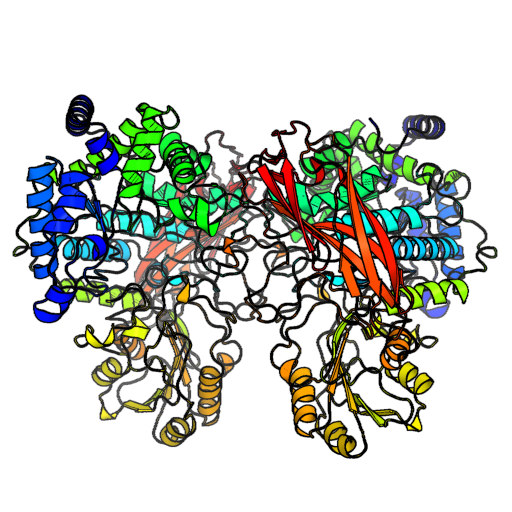N N . TYR A 1 206 ? 58.119 31.927 18.686 1.00 31.40 228 TYR A N 1
ATOM 1550 C CA . TYR A 1 206 ? 59.316 31.296 19.230 1.00 33.66 228 TYR A CA 1
ATOM 1551 C C . TYR A 1 206 ? 59.259 31.093 20.745 1.00 32.00 228 TYR A C 1
ATOM 1552 O O . TYR A 1 206 ? 60.215 30.589 21.321 1.00 35.34 228 TYR A O 1
ATOM 1561 N N . ASN A 1 207 ? 58.129 31.442 21.361 1.00 29.26 229 ASN A N 1
ATOM 1562 C CA . ASN A 1 207 ? 57.929 31.341 22.794 1.00 27.26 229 ASN A CA 1
ATOM 1563 C C . ASN A 1 207 ? 56.899 30.250 23.136 1.00 26.91 229 ASN A C 1
ATOM 1564 O O . ASN A 1 207 ? 56.148 29.801 22.282 1.00 24.95 229 ASN A O 1
ATOM 1569 N N . VAL A 1 208 ? 56.859 29.863 24.402 1.00 25.44 230 VAL A N 1
ATOM 1570 C CA . VAL A 1 208 ? 55.887 28.910 24.921 1.00 25.31 230 VAL A CA 1
ATOM 1571 C C . VAL A 1 208 ? 55.292 29.427 26.225 1.00 24.36 230 VAL A C 1
ATOM 1572 O O . VAL A 1 208 ? 55.870 30.284 26.882 1.00 25.01 230 VAL A O 1
ATOM 1576 N N . ALA A 1 209 ? 54.155 28.870 26.608 1.00 24.92 231 ALA A N 1
ATOM 1577 C CA . ALA A 1 209 ? 53.615 29.059 27.949 1.00 24.64 231 ALA A CA 1
ATOM 1578 C C . ALA A 1 209 ? 54.460 28.254 28.929 1.00 26.53 231 ALA A C 1
ATOM 1579 O O . ALA A 1 209 ? 54.816 27.105 28.653 1.00 26.95 231 ALA A O 1
ATOM 1581 N N . ALA A 1 210 ? 54.814 28.885 30.040 1.00 27.61 232 ALA A N 1
ATOM 1582 C CA . ALA A 1 210 ? 55.521 28.232 31.139 1.00 26.92 232 ALA A CA 1
ATOM 1583 C C . ALA A 1 210 ? 54.506 27.672 32.110 1.00 25.95 232 ALA A C 1
ATOM 1584 O O . ALA A 1 210 ? 53.317 28.050 32.111 1.00 28.74 232 ALA A O 1
ATOM 1586 N N . CYS A 1 211 ? 54.988 26.744 32.917 1.00 23.90 233 CYS A N 1
ATOM 1587 C CA . CYS A 1 211 ? 54.200 26.117 33.979 1.00 25.09 233 CYS A CA 1
ATOM 1588 C C . CYS A 1 211 ? 55.064 25.995 35.210 1.00 23.98 233 CYS A C 1
ATOM 1589 O O . CYS A 1 211 ? 56.062 25.261 35.181 1.00 25.82 233 CYS A O 1
ATOM 1592 N N . MET A 1 212 ? 54.690 26.693 36.284 1.00 23.19 234 MET A N 1
ATOM 1593 C CA . MET A 1 212 ? 55.467 26.666 37.528 1.00 20.69 234 MET A CA 1
ATOM 1594 C C . MET A 1 212 ? 55.151 25.362 38.257 1.00 23.70 234 MET A C 1
ATOM 1595 O O . MET A 1 212 ? 53.979 25.055 38.475 1.00 25.19 234 MET A O 1
ATOM 1600 N N . LYS A 1 213 ? 56.198 24.625 38.653 1.00 22.77 235 LYS A N 1
ATOM 1601 C CA . LYS A 1 213 ? 56.077 23.341 39.359 1.00 23.53 235 LYS A CA 1
ATOM 1602 C C . LYS A 1 213 ? 56.935 23.323 40.637 1.00 21.92 235 LYS A C 1
ATOM 1603 O O . LYS A 1 213 ? 57.998 23.942 40.648 1.00 21.47 235 LYS A O 1
ATOM 1609 N N . HIS A 1 214 ? 56.527 22.649 41.720 1.00 19.78 236 HIS A N 1
ATOM 1610 C CA . HIS A 1 214 ? 55.247 21.962 41.911 1.00 21.90 236 HIS A CA 1
ATOM 1611 C C . HIS A 1 214 ? 54.616 22.621 43.147 1.00 22.93 236 HIS A C 1
ATOM 1612 O O . HIS A 1 214 ? 55.070 22.385 44.266 1.00 27.51 236 HIS A O 1
ATOM 1619 N N . TYR A 1 215 ? 53.552 23.396 42.942 1.00 22.96 237 TYR A N 1
ATOM 1620 C CA . TYR A 1 215 ? 52.927 24.229 43.984 1.00 22.20 237 TYR A CA 1
ATOM 1621 C C . TYR A 1 215 ? 52.292 23.443 45.140 1.00 20.91 237 TYR A C 1
ATOM 1622 O O . TYR A 1 215 ? 51.288 22.751 44.911 1.00 27.33 237 TYR A O 1
ATOM 1631 N N . MET A 1 216 ? 52.799 23.505 46.374 1.00 18.26 238 MET A N 1
ATOM 1632 C CA . MET A 1 216 ? 54.114 24.000 46.786 1.00 19.98 238 MET A CA 1
ATOM 1633 C C . MET A 1 216 ? 54.607 23.166 47.974 1.00 21.59 238 MET A C 1
ATOM 1634 O O . MET A 1 216 ? 53.847 22.396 48.548 1.00 23.96 238 MET A O 1
ATOM 1639 N N . GLY A 1 217 ? 55.861 23.358 48.363 1.00 22.58 239 GLY A N 1
ATOM 1640 C CA . GLY A 1 217 ? 56.462 22.607 49.463 1.00 27.18 239 GLY A CA 1
ATOM 1641 C C . GLY A 1 217 ? 56.853 21.164 49.158 1.00 26.43 239 GLY A C 1
ATOM 1642 O O . GLY A 1 217 ? 57.097 20.380 50.062 1.00 26.63 239 GLY A O 1
ATOM 1643 N N . TYR A 1 218 ? 56.958 20.838 47.870 1.00 31.53 240 TYR A N 1
ATOM 1644 C CA . TYR A 1 218 ? 57.208 19.458 47.390 1.00 31.25 240 TYR A CA 1
ATOM 1645 C C . TYR A 1 218 ? 58.590 18.908 47.776 1.00 24.66 240 TYR A C 1
ATOM 1646 O O . TYR A 1 218 ? 58.765 17.704 47.924 1.00 22.11 240 TYR A O 1
ATOM 1655 N N . GLY A 1 219 ? 59.559 19.800 47.937 1.00 22.00 241 GLY A N 1
ATOM 1656 C CA . GLY A 1 219 ? 60.940 19.410 48.112 1.00 23.36 241 GLY A CA 1
ATOM 1657 C C . GLY A 1 219 ? 61.458 19.084 49.493 1.00 24.44 241 GLY A C 1
ATOM 1658 O O . GLY A 1 219 ? 62.648 18.790 49.628 1.00 24.96 241 GLY A O 1
ATOM 1659 N N . VAL A 1 220 ? 60.573 19.084 50.497 1.00 24.75 242 VAL A N 1
ATOM 1660 C CA . VAL A 1 220 ? 60.938 18.805 51.880 1.00 20.86 242 VAL A CA 1
ATOM 1661 C C . VAL A 1 220 ? 60.100 17.701 52.540 1.00 25.02 242 VAL A C 1
ATOM 1662 O O . VAL A 1 220 ? 59.568 17.862 53.637 1.00 25.35 242 VAL A O 1
ATOM 1666 N N . PRO A 1 221 ? 60.019 16.532 51.895 1.00 27.26 243 PRO A N 1
ATOM 1667 C CA . PRO A 1 221 ? 59.381 15.443 52.633 1.00 29.92 243 PRO A CA 1
ATOM 1668 C C . PRO A 1 221 ? 60.196 15.055 53.890 1.00 23.02 243 PRO A C 1
ATOM 1669 O O . PRO A 1 221 ? 61.410 15.075 53.857 1.00 25.03 243 PRO A O 1
ATOM 1673 N N . VAL A 1 222 ? 59.503 14.702 54.962 1.00 25.48 244 VAL A N 1
ATOM 1674 C CA . VAL A 1 222 ? 60.116 14.432 56.263 1.00 29.04 244 VAL A CA 1
ATOM 1675 C C . VAL A 1 222 ? 61.105 13.264 56.155 1.00 26.24 244 VAL A C 1
ATOM 1676 O O . VAL A 1 222 ? 62.208 13.324 56.707 1.00 22.64 244 VAL A O 1
ATOM 1680 N N . SER A 1 223 ? 60.703 12.220 55.426 1.00 26.76 245 SER A N 1
ATOM 1681 C CA . SER A 1 223 ? 61.548 11.028 55.207 1.00 25.19 245 SER A CA 1
ATOM 1682 C C . SER A 1 223 ? 62.576 11.132 54.069 1.00 24.76 245 SER A C 1
ATOM 1683 O O . SER A 1 223 ? 63.421 10.246 53.924 1.00 23.75 245 SER A O 1
ATOM 1686 N N . GLY A 1 224 ? 62.504 12.176 53.245 1.00 22.91 246 GLY A N 1
ATOM 1687 C CA . GLY A 1 224 ? 63.333 12.254 52.031 1.00 22.88 246 GLY A CA 1
ATOM 1688 C C . GLY A 1 224 ? 62.769 11.515 50.827 1.00 23.75 246 GLY A C 1
ATOM 1689 O O . GLY A 1 224 ? 63.239 11.725 49.707 1.00 22.07 246 GLY A O 1
ATOM 1690 N N . LYS A 1 225 ? 61.746 10.682 51.034 1.00 23.96 247 LYS A N 1
ATOM 1691 C CA . LYS A 1 225 ? 61.143 9.899 49.955 1.00 25.79 247 LYS A CA 1
ATOM 1692 C C . LYS A 1 225 ? 60.122 10.743 49.213 1.00 27.13 247 LYS A C 1
ATOM 1693 O O . LYS A 1 225 ? 59.343 11.487 49.821 1.00 28.83 247 LYS A O 1
ATOM 1699 N N . ASP A 1 226 ? 60.144 10.621 47.897 1.00 29.43 248 ASP A N 1
ATOM 1700 C CA . ASP A 1 226 ? 59.294 11.404 47.017 1.00 25.62 248 ASP A CA 1
ATOM 1701 C C . ASP A 1 226 ? 57.813 11.156 47.304 1.00 24.97 248 ASP A C 1
ATOM 1702 O O . ASP A 1 226 ? 57.415 10.025 47.545 1.00 22.06 248 ASP A O 1
ATOM 1707 N N . ARG A 1 227 ? 57.010 12.231 47.294 1.00 27.46 249 ARG A N 1
ATOM 1708 C CA . ARG A 1 227 ? 55.547 12.122 47.474 1.00 26.06 249 ARG A CA 1
ATOM 1709 C C . ARG A 1 227 ? 55.149 11.475 48.808 1.00 23.67 249 ARG A C 1
ATOM 1710 O O . ARG A 1 227 ? 54.183 10.706 48.888 1.00 23.99 249 ARG A O 1
ATOM 1718 N N . THR A 1 228 ? 55.919 11.783 49.847 1.00 26.37 250 THR A N 1
ATOM 1719 C CA . THR A 1 228 ? 55.566 11.436 51.223 1.00 30.85 250 THR A CA 1
ATOM 1720 C C . THR A 1 228 ? 55.459 12.764 51.995 1.00 26.47 250 THR A C 1
ATOM 1721 O O . THR A 1 228 ? 55.985 13.752 51.536 1.00 26.52 250 THR A O 1
ATOM 1725 N N . PRO A 1 229 ? 54.811 12.768 53.176 1.00 23.22 251 PRO A N 1
ATOM 1726 C CA . PRO A 1 229 ? 54.387 14.044 53.728 1.00 22.98 251 PRO A CA 1
ATOM 1727 C C . PRO A 1 229 ? 55.526 14.959 54.130 1.00 22.53 251 PRO A C 1
ATOM 1728 O O . PRO A 1 229 ? 56.530 14.505 54.690 1.00 20.93 251 PRO A O 1
ATOM 1732 N N . SER A 1 230 ? 55.351 16.241 53.831 1.00 21.63 252 SER A N 1
ATOM 1733 C CA . SER A 1 230 ? 56.212 17.282 54.362 1.00 23.03 252 SER A CA 1
ATOM 1734 C C . SER A 1 230 ? 55.599 17.706 55.685 1.00 20.34 252 SER A C 1
ATOM 1735 O O . SER A 1 230 ? 54.471 17.304 56.013 1.00 19.66 252 SER A O 1
ATOM 1738 N N . SER A 1 231 ? 56.338 18.510 56.444 1.00 19.95 253 SER A N 1
ATOM 1739 C CA . SER A 1 231 ? 55.830 19.085 57.705 1.00 21.92 253 SER A CA 1
ATOM 1740 C C . SER A 1 231 ? 56.328 20.532 57.809 1.00 23.94 253 SER A C 1
ATOM 1741 O O . SER A 1 231 ? 57.304 20.849 58.515 1.00 20.57 253 SER A O 1
ATOM 1744 N N . ILE A 1 232 ? 55.642 21.400 57.066 1.00 23.38 254 ILE A N 1
ATOM 1745 C CA . ILE A 1 232 ? 56.157 22.723 56.787 1.00 24.44 254 ILE A CA 1
ATOM 1746 C C . ILE A 1 232 ? 55.580 23.701 57.781 1.00 21.74 254 ILE A C 1
ATOM 1747 O O . ILE A 1 232 ? 54.381 23.685 58.015 1.00 19.15 254 ILE A O 1
ATOM 1752 N N . SER A 1 233 ? 56.433 24.551 58.360 1.00 22.15 255 SER A N 1
ATOM 1753 C CA . SER A 1 233 ? 55.967 25.546 59.346 1.00 28.44 255 SER A CA 1
ATOM 1754 C C . SER A 1 233 ? 55.182 26.634 58.645 1.00 24.84 255 SER A C 1
ATOM 1755 O O . SER A 1 233 ? 55.360 26.864 57.465 1.00 25.72 255 SER A O 1
ATOM 1758 N N . ARG A 1 234 ? 54.294 27.265 59.385 1.00 27.32 256 ARG A N 1
ATOM 1759 C CA . ARG A 1 234 ? 53.487 28.352 58.876 1.00 26.36 256 ARG A CA 1
ATOM 1760 C C . ARG A 1 234 ? 54.362 29.472 58.262 1.00 24.20 256 ARG A C 1
ATOM 1761 O O . ARG A 1 234 ? 54.086 29.941 57.161 1.00 21.30 256 ARG A O 1
ATOM 1769 N N . SER A 1 235 ? 55.427 29.870 58.951 1.00 20.46 257 SER A N 1
ATOM 1770 C CA . SER A 1 235 ? 56.327 30.910 58.426 1.00 23.41 257 SER A CA 1
ATOM 1771 C C . SER A 1 235 ? 57.089 30.487 57.188 1.00 25.45 257 SER A C 1
ATOM 1772 O O . SER A 1 235 ? 57.252 31.296 56.280 1.00 26.75 257 SER A O 1
ATOM 1775 N N . ASP A 1 236 ? 57.570 29.238 57.151 1.00 24.22 258 ASP A N 1
ATOM 1776 C CA . ASP A 1 236 ? 58.304 28.742 55.971 1.00 25.10 258 ASP A CA 1
ATOM 1777 C C . ASP A 1 236 ? 57.398 28.647 54.734 1.00 24.32 258 ASP A C 1
ATOM 1778 O O . ASP A 1 236 ? 57.873 28.855 53.620 1.00 23.37 258 ASP A O 1
ATOM 1783 N N . MET A 1 237 ? 56.123 28.317 54.912 1.00 19.99 259 MET A N 1
ATOM 1784 C CA . MET A 1 237 ? 55.235 28.147 53.761 1.00 24.37 259 MET A CA 1
ATOM 1785 C C . MET A 1 237 ? 55.078 29.491 53.019 1.00 28.47 259 MET A C 1
ATOM 1786 O O . MET A 1 237 ? 55.245 29.556 51.806 1.00 26.91 259 MET A O 1
ATOM 1791 N N . ARG A 1 238 ? 54.777 30.549 53.761 1.00 27.12 260 ARG A N 1
ATOM 1792 C CA . ARG A 1 238 ? 54.590 31.896 53.188 1.00 27.81 260 ARG A CA 1
ATOM 1793 C C . ARG A 1 238 ? 55.902 32.532 52.719 1.00 26.19 260 ARG A C 1
ATOM 1794 O O . ARG A 1 238 ? 55.988 33.016 51.587 1.00 25.01 260 ARG A O 1
ATOM 1802 N N . GLU A 1 239 ? 56.908 32.523 53.597 1.00 22.40 261 GLU A N 1
ATOM 1803 C CA . GLU A 1 239 ? 58.144 33.240 53.358 1.00 22.47 261 GLU A CA 1
ATOM 1804 C C . GLU A 1 239 ? 59.009 32.551 52.301 1.00 24.03 261 GLU A C 1
ATOM 1805 O O . GLU A 1 239 ? 59.667 33.237 51.510 1.00 22.09 261 GLU A O 1
ATOM 1811 N N . LYS A 1 240 ? 59.056 31.224 52.290 1.00 19.00 262 LYS A N 1
ATOM 1812 C CA . LYS A 1 240 ? 60.040 30.542 51.434 1.00 19.81 262 LYS A CA 1
ATOM 1813 C C . LYS A 1 240 ? 59.406 29.737 50.306 1.00 20.73 262 LYS A C 1
ATOM 1814 O O . LYS A 1 240 ? 59.634 30.029 49.148 1.00 20.96 262 LYS A O 1
ATOM 1820 N N . HIS A 1 241 ? 58.634 28.714 50.633 1.00 19.22 263 HIS A N 1
ATOM 1821 C CA . HIS A 1 241 ? 58.082 27.838 49.614 1.00 22.24 263 HIS A CA 1
ATOM 1822 C C . HIS A 1 241 ? 57.177 28.579 48.618 1.00 25.85 263 HIS A C 1
ATOM 1823 O O . HIS A 1 241 ? 57.218 28.272 47.434 1.00 27.86 263 HIS A O 1
ATOM 1830 N N . PHE A 1 242 ? 56.400 29.555 49.098 1.00 23.24 264 PHE A N 1
ATOM 1831 C CA . PHE A 1 242 ? 55.518 30.347 48.247 1.00 23.65 264 PHE A CA 1
ATOM 1832 C C . PHE A 1 242 ? 56.296 31.364 47.391 1.00 22.61 264 PHE A C 1
ATOM 1833 O O . PHE A 1 242 ? 55.803 31.767 46.333 1.00 26.71 264 PHE A O 1
ATOM 1841 N N . ALA A 1 243 ? 57.483 31.774 47.842 1.00 20.20 265 ALA A N 1
ATOM 1842 C CA . ALA A 1 243 ? 58.150 32.955 47.279 1.00 23.36 265 ALA A CA 1
ATOM 1843 C C . ALA A 1 243 ? 58.365 32.904 45.737 1.00 24.89 265 ALA A C 1
ATOM 1844 O O . ALA A 1 243 ? 58.033 33.868 45.032 1.00 26.91 265 ALA A O 1
ATOM 1846 N N . PRO A 1 244 ? 58.867 31.782 45.211 1.00 20.96 266 PRO A N 1
ATOM 1847 C CA . PRO A 1 244 ? 59.092 31.717 43.779 1.00 21.30 266 PRO A CA 1
ATOM 1848 C C . PRO A 1 244 ? 57.813 31.701 42.949 1.00 21.97 266 PRO A C 1
ATOM 1849 O O . PRO A 1 244 ? 57.813 32.150 41.787 1.00 19.73 266 PRO A O 1
ATOM 1853 N N . PHE A 1 245 ? 56.745 31.161 43.525 1.00 19.75 267 PHE A N 1
ATOM 1854 C CA . PHE A 1 245 ? 55.459 31.141 42.845 1.00 21.70 267 PHE A CA 1
ATOM 1855 C C . PHE A 1 245 ? 54.853 32.534 42.827 1.00 22.99 267 PHE A C 1
ATOM 1856 O O . PHE A 1 245 ? 54.335 32.979 41.805 1.00 21.21 267 PHE A O 1
ATOM 1864 N N . LEU A 1 246 ? 54.952 33.235 43.947 1.00 26.78 268 LEU A N 1
ATOM 1865 C CA . LEU A 1 246 ? 54.523 34.625 44.010 1.00 29.32 268 LEU A CA 1
ATOM 1866 C C . LEU A 1 246 ? 55.283 35.480 42.973 1.00 28.58 268 LEU A C 1
ATOM 1867 O O . LEU A 1 246 ? 54.669 36.249 42.218 1.00 26.40 268 LEU A O 1
ATOM 1872 N N . ALA A 1 247 ? 56.600 35.349 42.934 1.00 29.46 269 ALA A N 1
ATOM 1873 C CA . ALA A 1 247 ? 57.400 36.175 42.008 1.00 29.80 269 ALA A CA 1
ATOM 1874 C C . ALA A 1 247 ? 57.067 35.871 40.528 1.00 28.98 269 ALA A C 1
ATOM 1875 O O . ALA A 1 247 ? 56.888 36.793 39.728 1.00 23.00 269 ALA A O 1
ATOM 1877 N N . ALA A 1 248 ? 56.916 34.589 40.199 1.00 27.78 270 ALA A N 1
ATOM 1878 C CA . ALA A 1 248 ? 56.633 34.169 38.811 1.00 27.79 270 ALA A CA 1
ATOM 1879 C C . ALA A 1 248 ? 55.229 34.570 38.318 1.00 25.55 270 ALA A C 1
ATOM 1880 O O . ALA A 1 248 ? 55.057 35.017 37.191 1.00 28.33 270 ALA A O 1
ATOM 1882 N N . VAL A 1 249 ? 54.244 34.414 39.186 1.00 24.87 271 VAL A N 1
ATOM 1883 C CA . VAL A 1 249 ? 52.879 34.785 38.910 1.00 24.29 271 VAL A CA 1
ATOM 1884 C C . VAL A 1 249 ? 52.779 36.293 38.684 1.00 24.73 271 VAL A C 1
ATOM 1885 O O . VAL A 1 249 ? 52.058 36.736 37.796 1.00 27.81 271 VAL A O 1
ATOM 1889 N N . ARG A 1 250 ? 53.507 37.078 39.468 1.00 27.78 272 ARG A N 1
ATOM 1890 C CA . ARG A 1 250 ? 53.539 38.543 39.279 1.00 31.57 272 ARG A CA 1
ATOM 1891 C C . ARG A 1 250 ? 54.220 38.994 37.980 1.00 31.50 272 ARG A C 1
ATOM 1892 O O . ARG A 1 250 ? 53.953 40.087 37.490 1.00 29.68 272 ARG A O 1
ATOM 1900 N N . GLN A 1 251 ? 55.119 38.164 37.463 1.00 31.92 273 GLN A N 1
ATOM 1901 C CA . GLN A 1 251 ? 55.714 38.351 36.131 1.00 37.45 273 GLN A CA 1
ATOM 1902 C C . GLN A 1 251 ? 54.906 37.737 34.966 1.00 30.38 273 GLN A C 1
ATOM 1903 O O . GLN A 1 251 ? 55.358 37.777 33.828 1.00 36.04 273 GLN A O 1
ATOM 1909 N N . GLY A 1 252 ? 53.752 37.143 35.261 1.00 26.38 274 GLY A N 1
ATOM 1910 C CA . GLY A 1 252 ? 52.818 36.666 34.250 1.00 29.38 274 GLY A CA 1
ATOM 1911 C C . GLY A 1 252 ? 52.971 35.213 33.797 1.00 29.56 274 GLY A C 1
ATOM 1912 O O . GLY A 1 252 ? 52.529 34.861 32.686 1.00 29.67 274 GLY A O 1
ATOM 1913 N N . ALA A 1 253 ? 53.562 34.356 34.633 1.00 23.78 275 ALA A N 1
ATOM 1914 C CA . ALA A 1 253 ? 53.553 32.931 34.337 1.00 25.11 275 ALA A CA 1
ATOM 1915 C C . ALA A 1 253 ? 52.115 32.495 34.074 1.00 24.33 275 ALA A C 1
ATOM 1916 O O . ALA A 1 253 ? 51.205 32.831 34.828 1.00 21.90 275 ALA A O 1
ATOM 1918 N N . LEU A 1 254 ? 51.907 31.753 32.997 1.00 25.03 276 LEU A N 1
ATOM 1919 C CA . LEU A 1 254 ? 50.542 31.435 32.548 1.00 29.50 276 LEU A CA 1
ATOM 1920 C C . LEU A 1 254 ? 49.891 30.240 33.205 1.00 27.49 276 LEU A C 1
ATOM 1921 O O . LEU A 1 254 ? 48.663 30.090 33.104 1.00 27.03 276 LEU A O 1
ATOM 1926 N N . SER A 1 255 ? 50.688 29.373 33.829 1.00 23.90 277 SER A N 1
ATOM 1927 C CA . SER A 1 255 ? 50.158 28.150 34.423 1.00 25.44 277 SER A CA 1
ATOM 1928 C C . SER A 1 255 ? 50.986 27.664 35.615 1.00 25.15 277 SER A C 1
ATOM 1929 O O . SER A 1 255 ? 52.164 28.011 35.782 1.00 25.33 277 SER A O 1
ATOM 1932 N N . VAL A 1 256 ? 50.327 26.866 36.442 1.00 26.27 278 VAL A N 1
ATOM 1933 C CA . VAL A 1 256 ? 50.904 26.275 37.649 1.00 26.88 278 VAL A CA 1
ATOM 1934 C C . VAL A 1 256 ? 50.482 24.815 37.716 1.00 26.81 278 VAL A C 1
ATOM 1935 O O . VAL A 1 256 ? 49.306 24.504 37.476 1.00 26.17 278 VAL A O 1
ATOM 1939 N N . MET A 1 257 ? 51.443 23.934 38.006 1.00 27.00 279 MET A N 1
ATOM 1940 C CA . MET A 1 257 ? 51.160 22.526 38.315 1.00 24.73 279 MET A CA 1
ATOM 1941 C C . MET A 1 257 ? 51.273 22.304 39.817 1.00 25.30 279 MET A C 1
ATOM 1942 O O . MET A 1 257 ? 52.200 22.807 40.455 1.00 25.55 279 MET A O 1
ATOM 1947 N N . VAL A 1 258 ? 50.346 21.508 40.360 1.00 24.08 280 VAL A N 1
ATOM 1948 C CA . VAL A 1 258 ? 50.212 21.312 41.800 1.00 21.24 280 VAL A CA 1
ATOM 1949 C C . VAL A 1 258 ? 51.040 20.129 42.311 1.00 24.26 280 VAL A C 1
ATOM 1950 O O . VAL A 1 258 ? 51.237 19.145 41.618 1.00 23.75 280 VAL A O 1
ATOM 1954 N N . ASN A 1 259 ? 51.530 20.286 43.536 1.00 22.83 281 ASN A N 1
ATOM 1955 C CA . ASN A 1 259 ? 52.320 19.311 44.290 1.00 22.45 281 ASN A CA 1
ATOM 1956 C C . ASN A 1 259 ? 51.506 18.047 44.547 1.00 23.39 281 ASN A C 1
ATOM 1957 O O . ASN A 1 259 ? 50.421 18.114 45.130 1.00 17.44 281 ASN A O 1
ATOM 1962 N N . SER A 1 260 ? 52.040 16.905 44.105 1.00 20.08 282 SER A N 1
ATOM 1963 C CA . SER A 1 260 ? 51.398 15.601 44.289 1.00 22.24 282 SER A CA 1
ATOM 1964 C C . SER A 1 260 ? 51.234 15.191 45.739 1.00 27.49 282 SER A C 1
ATOM 1965 O O . SER A 1 260 ? 50.356 14.387 46.059 1.00 29.72 282 SER A O 1
ATOM 1968 N N . GLY A 1 261 ? 52.141 15.678 46.592 1.00 26.30 283 GLY A N 1
ATOM 1969 C CA . GLY A 1 261 ? 52.267 15.209 47.953 1.00 27.67 283 GLY A CA 1
ATOM 1970 C C . GLY A 1 261 ? 51.332 15.841 48.957 1.00 26.14 283 GLY A C 1
ATOM 1971 O O . GLY A 1 261 ? 50.283 16.387 48.617 1.00 26.89 283 GLY A O 1
ATOM 1972 N N . VAL A 1 262 ? 51.740 15.726 50.209 1.00 24.33 284 VAL A N 1
ATOM 1973 C CA . VAL A 1 262 ? 50.868 15.896 51.362 1.00 24.93 284 VAL A CA 1
ATOM 1974 C C . VAL A 1 262 ? 51.574 16.777 52.401 1.00 23.29 284 VAL A C 1
ATOM 1975 O O . VAL A 1 262 ? 52.783 16.711 52.549 1.00 23.76 284 VAL A O 1
ATOM 1979 N N . ASP A 1 263 ? 50.797 17.589 53.120 1.00 25.44 285 ASP A N 1
ATOM 1980 C CA . ASP A 1 263 ? 51.288 18.321 54.291 1.00 24.67 285 ASP A CA 1
ATOM 1981 C C . ASP A 1 263 ? 50.135 18.516 55.252 1.00 22.05 285 ASP A C 1
ATOM 1982 O O . ASP A 1 263 ? 49.020 18.837 54.829 1.00 24.02 285 ASP A O 1
ATOM 1987 N N . ASN A 1 264 ? 50.406 18.327 56.538 1.00 23.79 286 ASN A N 1
ATOM 1988 C CA . ASN A 1 264 ? 49.402 18.481 57.602 1.00 24.25 286 ASN A CA 1
ATOM 1989 C C . ASN A 1 264 ? 48.151 17.662 57.302 1.00 24.60 286 ASN A C 1
ATOM 1990 O O . ASN A 1 264 ? 47.006 18.090 57.564 1.00 23.06 286 ASN A O 1
ATOM 1995 N N . GLY A 1 265 ? 48.383 16.473 56.766 1.00 23.22 287 GLY A N 1
ATOM 1996 C CA . GLY A 1 265 ? 47.309 15.541 56.457 1.00 26.22 287 GLY A CA 1
ATOM 1997 C C . GLY A 1 265 ? 46.497 15.853 55.224 1.00 23.36 287 GLY A C 1
ATOM 1998 O O . GLY A 1 265 ? 45.576 15.103 54.909 1.00 26.17 287 GLY A O 1
ATOM 1999 N N . LEU A 1 266 ? 46.814 16.935 54.521 1.00 23.44 288 LEU A N 1
ATOM 2000 C CA . LEU A 1 266 ? 46.011 17.347 53.381 1.00 24.17 288 LEU A CA 1
ATOM 2001 C C . LEU A 1 266 ? 46.847 17.257 52.123 1.00 24.10 288 LEU A C 1
ATOM 2002 O O . LEU A 1 266 ? 47.865 17.955 51.998 1.00 24.97 288 LEU A O 1
ATOM 2007 N N . PRO A 1 267 ? 46.423 16.410 51.162 1.00 27.63 289 PRO A N 1
ATOM 2008 C CA . PRO A 1 267 ? 47.068 16.475 49.839 1.00 22.83 289 PRO A CA 1
ATOM 2009 C C . PRO A 1 267 ? 46.898 17.868 49.234 1.00 22.33 289 PRO A C 1
ATOM 2010 O O . PRO A 1 267 ? 45.808 18.467 49.342 1.00 23.08 289 PRO A O 1
ATOM 2014 N N . PHE A 1 268 ? 47.957 18.398 48.620 1.00 23.58 290 PHE A N 1
ATOM 2015 C CA . PHE A 1 268 ? 47.903 19.762 48.065 1.00 24.76 290 PHE A CA 1
ATOM 2016 C C . PHE A 1 268 ? 46.833 19.898 46.988 1.00 25.32 290 PHE A C 1
ATOM 2017 O O . PHE A 1 268 ? 46.192 20.953 46.886 1.00 21.87 290 PHE A O 1
ATOM 2025 N N . HIS A 1 269 ? 46.569 18.819 46.253 1.00 20.03 291 HIS A N 1
ATOM 2026 C CA . HIS A 1 269 ? 45.458 18.825 45.292 1.00 26.06 291 HIS A CA 1
ATOM 2027 C C . HIS A 1 269 ? 44.067 19.054 45.891 1.00 28.53 291 HIS A C 1
ATOM 2028 O O . HIS A 1 269 ? 43.125 19.378 45.141 1.00 31.65 291 HIS A O 1
ATOM 2035 N N . ALA A 1 270 ? 43.936 18.904 47.215 1.00 24.08 292 ALA A N 1
ATOM 2036 C CA . ALA A 1 270 ? 42.674 19.149 47.896 1.00 24.73 292 ALA A CA 1
ATOM 2037 C C . ALA A 1 270 ? 42.713 20.421 48.710 1.00 24.69 292 ALA A C 1
ATOM 2038 O O . ALA A 1 270 ? 41.763 20.691 49.457 1.00 30.10 292 ALA A O 1
ATOM 2040 N N . ASN A 1 271 ? 43.783 21.215 48.584 1.00 23.74 293 ASN A N 1
ATOM 2041 C CA . ASN A 1 271 ? 43.970 22.382 49.455 1.00 24.78 293 ASN A CA 1
ATOM 2042 C C . ASN A 1 271 ? 43.352 23.655 48.855 1.00 22.85 293 ASN A C 1
ATOM 2043 O O . ASN A 1 271 ? 44.038 24.453 48.221 1.00 21.16 293 ASN A O 1
ATOM 2048 N N . ARG A 1 272 ? 42.051 23.816 49.043 1.00 24.94 294 ARG A N 1
ATOM 2049 C CA . ARG A 1 272 ? 41.323 24.965 48.503 1.00 28.07 294 ARG A CA 1
ATOM 2050 C C . ARG A 1 272 ? 41.952 26.307 48.896 1.00 31.40 294 ARG A C 1
ATOM 2051 O O . ARG A 1 272 ? 42.072 27.202 48.058 1.00 34.46 294 ARG A O 1
ATOM 2059 N N . GLU A 1 273 ? 42.374 26.417 50.151 1.00 28.77 295 GLU A N 1
ATOM 2060 C CA . GLU A 1 273 ? 42.976 27.631 50.670 1.00 29.42 295 GLU A CA 1
ATOM 2061 C C . GLU A 1 273 ? 44.225 28.029 49.849 1.00 28.06 295 GLU A C 1
ATOM 2062 O O . GLU A 1 273 ? 44.344 29.167 49.402 1.00 25.17 295 GLU A O 1
ATOM 2068 N N . LEU A 1 274 ? 45.139 27.099 49.633 1.00 26.77 296 LEU A N 1
ATOM 2069 C CA . LEU A 1 274 ? 46.359 27.426 48.891 1.00 26.91 296 LEU A CA 1
ATOM 2070 C C . LEU A 1 274 ? 46.121 27.671 47.392 1.00 25.44 296 LEU A C 1
ATOM 2071 O O . LEU A 1 274 ? 46.727 28.562 46.823 1.00 28.42 296 LEU A O 1
ATOM 2076 N N . LEU A 1 275 ? 45.228 26.897 46.779 1.00 23.55 297 LEU A N 1
ATOM 2077 C CA . LEU A 1 275 ? 44.971 26.967 45.351 1.00 24.91 297 LEU A CA 1
ATOM 2078 C C . LEU A 1 275 ? 44.055 28.137 44.947 1.00 25.39 297 LEU A C 1
ATOM 2079 O O . LEU A 1 275 ? 44.386 28.899 44.049 1.00 27.92 297 LEU A O 1
ATOM 2084 N N . THR A 1 276 ? 42.912 28.251 45.605 1.00 27.84 298 THR A N 1
ATOM 2085 C CA . THR A 1 276 ? 41.929 29.262 45.283 1.00 27.03 298 THR A CA 1
ATOM 2086 C C . THR A 1 276 ? 42.288 30.588 45.960 1.00 29.47 298 THR A C 1
ATOM 2087 O O . THR A 1 276 ? 42.242 31.620 45.321 1.00 28.90 298 THR A O 1
ATOM 2091 N N . GLU A 1 277 ? 42.656 30.577 47.238 1.00 32.58 299 GLU A N 1
ATOM 2092 C CA . GLU A 1 277 ? 42.793 31.843 47.971 1.00 29.87 299 GLU A CA 1
ATOM 2093 C C . GLU A 1 277 ? 44.160 32.437 47.780 1.00 28.61 299 GLU A C 1
ATOM 2094 O O . GLU A 1 277 ? 44.260 33.571 47.305 1.00 30.26 299 GLU A O 1
ATOM 2100 N N . TRP A 1 278 ? 45.211 31.701 48.178 1.00 26.77 300 TRP A N 1
ATOM 2101 C CA . TRP A 1 278 ? 46.595 32.235 48.154 1.00 30.27 300 TRP A CA 1
ATOM 2102 C C . TRP A 1 278 ? 47.060 32.559 46.737 1.00 28.64 300 TRP A C 1
ATOM 2103 O O . TRP A 1 278 ? 47.788 33.537 46.522 1.00 24.45 300 TRP A O 1
ATOM 2114 N N . LEU A 1 279 ? 46.658 31.708 45.791 1.00 26.99 301 LEU A N 1
ATOM 2115 C CA . LEU A 1 279 ? 47.120 31.802 44.408 1.00 26.87 301 LEU A CA 1
ATOM 2116 C C . LEU A 1 279 ? 46.160 32.615 43.517 1.00 27.43 301 LEU A C 1
ATOM 2117 O O . LEU A 1 279 ? 46.488 33.750 43.165 1.00 26.31 301 LEU A O 1
ATOM 2122 N N . LYS A 1 280 ? 44.993 32.061 43.177 1.00 24.90 302 LYS A N 1
ATOM 2123 C CA . LYS A 1 280 ? 44.076 32.696 42.217 1.00 25.45 302 LYS A CA 1
ATOM 2124 C C . LYS A 1 280 ? 43.480 34.025 42.727 1.00 28.56 302 LYS A C 1
ATOM 2125 O O . LYS A 1 280 ? 43.543 35.040 42.015 1.00 26.72 302 LYS A O 1
ATOM 2131 N N . GLU A 1 281 ? 42.920 34.019 43.942 1.00 25.58 303 GLU A N 1
ATOM 2132 C CA . GLU A 1 281 ? 42.195 35.191 44.487 1.00 30.39 303 GLU A CA 1
ATOM 2133 C C . GLU A 1 281 ? 43.082 36.286 45.089 1.00 27.87 303 GLU A C 1
ATOM 2134 O O . GLU A 1 281 ? 42.896 37.455 44.759 1.00 28.13 303 GLU A O 1
ATOM 2140 N N . ASP A 1 282 ? 44.036 35.935 45.945 1.00 24.16 304 ASP A N 1
ATOM 2141 C CA . ASP A 1 282 ? 44.922 36.950 46.533 1.00 24.80 304 ASP A CA 1
ATOM 2142 C C . ASP A 1 282 ? 45.736 37.689 45.479 1.00 28.52 304 ASP A C 1
ATOM 2143 O O . ASP A 1 282 ? 45.972 38.869 45.624 1.00 27.62 304 ASP A O 1
ATOM 2148 N N . LEU A 1 283 ? 46.223 36.979 44.465 1.00 32.01 305 LEU A N 1
ATOM 2149 C CA . LEU A 1 283 ? 47.056 37.593 43.425 1.00 28.45 305 LEU A CA 1
ATOM 2150 C C . LEU A 1 283 ? 46.251 38.091 42.213 1.00 31.48 305 LEU A C 1
ATOM 2151 O O . LEU A 1 283 ? 46.833 38.697 41.325 1.00 26.97 305 LEU A O 1
ATOM 2156 N N . ASN A 1 284 ? 44.936 37.841 42.193 1.00 35.35 306 ASN A N 1
ATOM 2157 C CA . ASN A 1 284 ? 44.052 38.156 41.051 1.00 35.13 306 ASN A CA 1
ATOM 2158 C C . ASN A 1 284 ? 44.708 37.690 39.734 1.00 34.08 306 ASN A C 1
ATOM 2159 O O . ASN A 1 284 ? 45.044 38.477 38.846 1.00 32.79 306 ASN A O 1
ATOM 2164 N N . TRP A 1 285 ? 44.901 36.381 39.657 1.00 31.19 307 TRP A N 1
ATOM 2165 C CA . TRP A 1 285 ? 45.638 35.736 38.601 1.00 28.93 307 TRP A CA 1
ATOM 2166 C C . TRP A 1 285 ? 44.682 34.866 37.806 1.00 33.93 307 TRP A C 1
ATOM 2167 O O . TRP A 1 285 ? 44.032 33.972 38.365 1.00 27.94 307 TRP A O 1
ATOM 2178 N N . ASP A 1 286 ? 44.620 35.118 36.503 1.00 31.48 308 ASP A N 1
ATOM 2179 C CA . ASP A 1 286 ? 43.654 34.455 35.619 1.00 33.96 308 ASP A CA 1
ATOM 2180 C C . ASP A 1 286 ? 44.243 33.255 34.821 1.00 32.18 308 ASP A C 1
ATOM 2181 O O . ASP A 1 286 ? 43.668 32.829 33.813 1.00 29.23 308 ASP A O 1
ATOM 2186 N N . GLY A 1 287 ? 45.380 32.730 35.277 1.00 29.67 309 GLY A N 1
ATOM 2187 C CA . GLY A 1 287 ? 46.037 31.595 34.626 1.00 28.69 309 GLY A CA 1
ATOM 2188 C C . GLY A 1 287 ? 45.415 30.240 34.970 1.00 28.66 309 GLY A C 1
ATOM 2189 O O . GLY A 1 287 ? 44.336 30.162 35.565 1.00 25.00 309 GLY A O 1
ATOM 2190 N N . LEU A 1 288 ? 46.101 29.183 34.549 1.00 27.63 310 LEU A N 1
ATOM 2191 C CA . LEU A 1 288 ? 45.571 27.813 34.571 1.00 30.16 310 LEU A CA 1
ATOM 2192 C C . LEU A 1 288 ? 46.248 26.979 35.630 1.00 27.23 310 LEU A C 1
ATOM 2193 O O . LEU A 1 288 ? 47.487 26.950 35.691 1.00 24.16 310 LEU A O 1
ATOM 2198 N N . ILE A 1 289 ? 45.449 26.270 36.433 1.00 25.78 311 ILE A N 1
ATOM 2199 C CA . ILE A 1 289 ? 46.009 25.280 37.369 1.00 26.42 311 ILE A CA 1
ATOM 2200 C C . ILE A 1 289 ? 45.749 23.900 36.810 1.00 23.57 311 ILE A C 1
ATOM 2201 O O . ILE A 1 289 ? 44.608 23.540 36.564 1.00 23.50 311 ILE A O 1
ATOM 2206 N N . VAL A 1 290 ? 46.822 23.128 36.668 1.00 22.61 312 VAL A N 1
ATOM 2207 C CA . VAL A 1 290 ? 46.765 21.754 36.166 1.00 24.76 312 VAL A CA 1
ATOM 2208 C C . VAL A 1 290 ? 47.259 20.829 37.276 1.00 24.11 312 VAL A C 1
ATOM 2209 O O . VAL A 1 290 ? 48.160 21.195 38.061 1.00 19.58 312 VAL A O 1
ATOM 2213 N N . THR A 1 291 ? 46.677 19.634 37.344 1.00 24.09 313 THR A N 1
ATOM 2214 C CA . THR A 1 291 ? 47.144 18.642 38.296 1.00 24.25 313 THR A CA 1
ATOM 2215 C C . THR A 1 291 ? 48.456 18.083 37.782 1.00 24.19 313 THR A C 1
ATOM 2216 O O . THR A 1 291 ? 48.768 18.196 36.591 1.00 23.46 313 THR A O 1
ATOM 2220 N N . ASP A 1 292 ? 49.212 17.467 38.685 1.00 24.18 314 ASP A N 1
ATOM 2221 C CA . ASP A 1 292 ? 50.269 16.544 38.329 1.00 23.49 314 ASP A CA 1
ATOM 2222 C C . ASP A 1 292 ? 49.624 15.166 38.034 1.00 24.21 314 ASP A C 1
ATOM 2223 O O . ASP A 1 292 ? 48.393 14.995 38.068 1.00 24.72 314 ASP A O 1
ATOM 2228 N N . TRP A 1 293 ? 50.471 14.196 37.721 1.00 26.14 315 TRP A N 1
ATOM 2229 C CA . TRP A 1 293 ? 50.082 12.952 37.071 1.00 28.37 315 TRP A CA 1
ATOM 2230 C C . TRP A 1 293 ? 49.228 12.052 37.984 1.00 25.27 315 TRP A C 1
ATOM 2231 O O . TRP A 1 293 ? 49.691 11.609 39.028 1.00 22.77 315 TRP A O 1
ATOM 2242 N N . ALA A 1 294 ? 47.996 11.779 37.563 1.00 22.78 316 ALA A N 1
ATOM 2243 C CA . ALA A 1 294 ? 47.071 10.864 38.293 1.00 28.21 316 ALA A CA 1
ATOM 2244 C C . ALA A 1 294 ? 46.608 11.349 39.672 1.00 27.05 316 ALA A C 1
ATOM 2245 O O . ALA A 1 294 ? 46.064 10.577 40.453 1.00 31.60 316 ALA A O 1
ATOM 2247 N N . ASP A 1 295 ? 46.775 12.634 39.954 1.00 33.39 317 ASP A N 1
ATOM 2248 C CA . ASP A 1 295 ? 46.649 13.108 41.327 1.00 33.84 317 ASP A CA 1
ATOM 2249 C C . ASP A 1 295 ? 45.208 13.278 41.846 1.00 31.43 317 ASP A C 1
ATOM 2250 O O . ASP A 1 295 ? 44.994 13.278 43.058 1.00 35.67 317 ASP A O 1
ATOM 2255 N N . ILE A 1 296 ? 44.228 13.415 40.962 1.00 30.44 318 ILE A N 1
ATOM 2256 C CA . ILE A 1 296 ? 42.842 13.330 41.408 1.00 33.22 318 ILE A CA 1
ATOM 2257 C C . ILE A 1 296 ? 42.614 11.898 41.876 1.00 31.85 318 ILE A C 1
ATOM 2258 O O . ILE A 1 296 ? 42.140 11.686 42.992 1.00 27.27 318 ILE A O 1
ATOM 2263 N N . ASN A 1 297 ? 42.971 10.921 41.052 1.00 30.02 319 ASN A N 1
ATOM 2264 C CA . ASN A 1 297 ? 42.735 9.512 41.435 1.00 34.24 319 ASN A CA 1
ATOM 2265 C C . ASN A 1 297 ? 43.515 9.094 42.700 1.00 30.49 319 ASN A C 1
ATOM 2266 O O . ASN A 1 297 ? 43.045 8.263 43.473 1.00 25.90 319 ASN A O 1
ATOM 2271 N N . ASN A 1 298 ? 44.684 9.699 42.909 1.00 28.75 320 ASN A N 1
ATOM 2272 C CA . ASN A 1 298 ? 45.480 9.449 44.098 1.00 24.43 320 ASN A CA 1
ATOM 2273 C C . ASN A 1 298 ? 44.751 9.809 45.396 1.00 25.13 320 ASN A C 1
ATOM 2274 O O . ASN A 1 298 ? 45.045 9.191 46.418 1.00 23.46 320 ASN A O 1
ATOM 2279 N N . LEU A 1 299 ? 43.822 10.779 45.368 1.00 26.04 321 LEU A N 1
ATOM 2280 C CA . LEU A 1 299 ? 43.023 11.102 46.573 1.00 27.10 321 LEU A CA 1
ATOM 2281 C C . LEU A 1 299 ? 42.245 9.879 47.049 1.00 27.00 321 LEU A C 1
ATOM 2282 O O . LEU A 1 299 ? 42.112 9.654 48.252 1.00 28.39 321 LEU A O 1
ATOM 2287 N N . CYS A 1 300 ? 41.743 9.106 46.089 1.00 26.69 322 CYS A N 1
ATOM 2288 C CA . CYS A 1 300 ? 41.074 7.837 46.372 1.00 30.55 322 CYS A CA 1
ATOM 2289 C C . CYS A 1 300 ? 42.045 6.690 46.686 1.00 31.52 322 CYS A C 1
ATOM 2290 O O . CYS A 1 300 ? 42.044 6.169 47.783 1.00 34.72 322 CYS A O 1
ATOM 2293 N N . THR A 1 301 ? 42.888 6.332 45.724 1.00 33.37 323 THR A N 1
ATOM 2294 C CA . THR A 1 301 ? 43.678 5.093 45.788 1.00 34.11 323 THR A CA 1
ATOM 2295 C C . THR A 1 301 ? 44.929 5.137 46.672 1.00 28.20 323 THR A C 1
ATOM 2296 O O . THR A 1 301 ? 45.321 4.123 47.200 1.00 28.23 323 THR A O 1
ATOM 2300 N N . ARG A 1 302 ? 45.571 6.295 46.774 1.00 27.97 324 ARG A N 1
ATOM 2301 C CA . ARG A 1 302 ? 46.792 6.463 47.573 1.00 27.73 324 ARG A CA 1
ATOM 2302 C C . ARG A 1 302 ? 46.506 6.994 48.979 1.00 27.58 324 ARG A C 1
ATOM 2303 O O . ARG A 1 302 ? 46.963 6.413 49.952 1.00 24.76 324 ARG A O 1
ATOM 2311 N N . ASP A 1 303 ? 45.771 8.110 49.066 1.00 27.28 325 ASP A N 1
ATOM 2312 C CA . ASP A 1 303 ? 45.637 8.880 50.324 1.00 29.35 325 ASP A CA 1
ATOM 2313 C C . ASP A 1 303 ? 44.356 8.595 51.114 1.00 29.67 325 ASP A C 1
ATOM 2314 O O . ASP A 1 303 ? 44.279 8.904 52.305 1.00 28.36 325 ASP A O 1
ATOM 2319 N N . HIS A 1 304 ? 43.365 8.021 50.451 1.00 28.90 326 HIS A N 1
ATOM 2320 C CA . HIS A 1 304 ? 42.120 7.669 51.090 1.00 30.24 326 HIS A CA 1
ATOM 2321 C C . HIS A 1 304 ? 41.422 8.873 51.754 1.00 30.95 326 HIS A C 1
ATOM 2322 O O . HIS A 1 304 ? 40.885 8.756 52.855 1.00 29.93 326 HIS A O 1
ATOM 2329 N N . ILE A 1 305 ? 41.411 10.020 51.078 1.00 28.17 327 ILE A N 1
ATOM 2330 C CA . ILE A 1 305 ? 40.485 11.089 51.465 1.00 30.65 327 ILE A CA 1
ATOM 2331 C C . ILE A 1 305 ? 39.206 11.131 50.630 1.00 27.90 327 ILE A C 1
ATOM 2332 O O . ILE A 1 305 ? 38.358 11.973 50.861 1.00 29.99 327 ILE A O 1
ATOM 2337 N N . ALA A 1 306 ? 39.087 10.225 49.661 1.00 27.12 328 ALA A N 1
ATOM 2338 C CA . ALA A 1 306 ? 37.877 10.085 48.857 1.00 28.63 328 ALA A CA 1
ATOM 2339 C C . ALA A 1 306 ? 37.547 8.606 48.743 1.00 28.90 328 ALA A C 1
ATOM 2340 O O . ALA A 1 306 ? 38.438 7.788 48.544 1.00 30.41 328 ALA A O 1
ATOM 2342 N N . ALA A 1 307 ? 36.278 8.257 48.912 1.00 32.00 329 ALA A N 1
ATOM 2343 C CA . ALA A 1 307 ? 35.849 6.854 48.833 1.00 33.67 329 ALA A CA 1
ATOM 2344 C C . ALA A 1 307 ? 35.875 6.346 47.393 1.00 34.70 329 ALA A C 1
ATOM 2345 O O . ALA A 1 307 ? 36.173 5.187 47.160 1.00 34.85 329 ALA A O 1
ATOM 2347 N N . THR A 1 308 ? 35.541 7.214 46.442 1.00 33.26 330 THR A N 1
ATOM 2348 C CA . THR A 1 308 ? 35.495 6.851 45.031 1.00 32.39 330 THR A CA 1
ATOM 2349 C C . THR A 1 308 ? 36.332 7.853 44.245 1.00 31.91 330 THR A C 1
ATOM 2350 O O . THR A 1 308 ? 36.717 8.913 44.770 1.00 26.81 330 THR A O 1
ATOM 2354 N N . LYS A 1 309 ? 36.641 7.507 42.998 1.00 35.31 331 LYS A N 1
ATOM 2355 C CA . LYS A 1 309 ? 37.331 8.452 42.085 1.00 36.93 331 LYS A CA 1
ATOM 2356 C C . LYS A 1 309 ? 36.442 9.672 41.816 1.00 33.28 331 LYS A C 1
ATOM 2357 O O . LYS A 1 309 ? 36.911 10.799 41.781 1.00 31.88 331 LYS A O 1
ATOM 2363 N N . LYS A 1 310 ? 35.157 9.420 41.636 1.00 31.13 332 LYS A N 1
ATOM 2364 C CA . LYS A 1 310 ? 34.171 10.468 41.465 1.00 37.42 332 LYS A CA 1
ATOM 2365 C C . LYS A 1 310 ? 34.184 11.490 42.623 1.00 37.57 332 LYS A C 1
ATOM 2366 O O . LYS A 1 310 ? 34.127 12.690 42.364 1.00 33.59 332 LYS A O 1
ATOM 2372 N N . GLU A 1 311 ? 34.258 11.022 43.872 1.00 34.94 333 GLU A N 1
ATOM 2373 C CA . GLU A 1 311 ? 34.351 11.933 45.040 1.00 37.97 333 GLU A CA 1
ATOM 2374 C C . GLU A 1 311 ? 35.662 12.736 44.972 1.00 31.02 333 GLU A C 1
ATOM 2375 O O . GLU A 1 311 ? 35.691 13.921 45.293 1.00 31.87 333 GLU A O 1
ATOM 2381 N N . ALA A 1 312 ? 36.731 12.105 44.507 1.00 27.82 334 ALA A N 1
ATOM 2382 C CA . ALA A 1 312 ? 37.986 12.814 44.324 1.00 26.16 334 ALA A CA 1
ATOM 2383 C C . ALA A 1 312 ? 37.904 13.925 43.276 1.00 26.68 334 ALA A C 1
ATOM 2384 O O . ALA A 1 312 ? 38.458 14.992 43.494 1.00 26.24 334 ALA A O 1
ATOM 2386 N N . VAL A 1 313 ? 37.210 13.679 42.161 1.00 25.83 335 VAL A N 1
ATOM 2387 C CA . VAL A 1 313 ? 36.968 14.712 41.161 1.00 25.53 335 VAL A CA 1
ATOM 2388 C C . VAL A 1 313 ? 36.254 15.911 41.802 1.00 26.68 335 VAL A C 1
ATOM 2389 O O . VAL A 1 313 ? 36.690 17.045 41.610 1.00 23.62 335 VAL A O 1
ATOM 2393 N N . LYS A 1 314 ? 35.193 15.651 42.578 1.00 26.23 336 LYS A N 1
ATOM 2394 C CA . LYS A 1 314 ? 34.445 16.710 43.262 1.00 28.87 336 LYS A CA 1
ATOM 2395 C C . LYS A 1 314 ? 35.365 17.570 44.130 1.00 32.67 336 LYS A C 1
ATOM 2396 O O . LYS A 1 314 ? 35.300 18.798 44.067 1.00 29.49 336 LYS A O 1
ATOM 2402 N N . ILE A 1 315 ? 36.212 16.909 44.928 1.00 27.76 337 ILE A N 1
ATOM 2403 C CA . ILE A 1 315 ? 37.095 17.587 45.869 1.00 26.26 337 ILE A CA 1
ATOM 2404 C C . ILE A 1 315 ? 38.078 18.497 45.158 1.00 29.78 337 ILE A C 1
ATOM 2405 O O . ILE A 1 315 ? 38.221 19.684 45.511 1.00 26.97 337 ILE A O 1
ATOM 2410 N N . VAL A 1 316 ? 38.747 17.943 44.149 1.00 29.63 338 VAL A N 1
ATOM 2411 C CA . VAL A 1 316 ? 39.843 18.639 43.485 1.00 27.65 338 VAL A CA 1
ATOM 2412 C C . VAL A 1 316 ? 39.351 19.806 42.601 1.00 31.51 338 VAL A C 1
ATOM 2413 O O . VAL A 1 316 ? 39.919 20.928 42.662 1.00 27.32 338 VAL A O 1
ATOM 2417 N N . ILE A 1 317 ? 38.287 19.564 41.830 1.00 24.22 339 ILE A N 1
ATOM 2418 C CA . ILE A 1 317 ? 37.691 20.621 41.017 1.00 27.94 339 ILE A CA 1
ATOM 2419 C C . ILE A 1 317 ? 37.146 21.739 41.910 1.00 29.48 339 ILE A C 1
ATOM 2420 O O . ILE A 1 317 ? 37.379 22.895 41.617 1.00 28.08 339 ILE A O 1
ATOM 2425 N N . ASN A 1 318 ? 36.462 21.403 43.008 1.00 28.58 340 ASN A N 1
ATOM 2426 C CA . ASN A 1 318 ? 35.982 22.444 43.934 1.00 30.52 340 ASN A CA 1
ATOM 2427 C C . ASN A 1 318 ? 37.111 23.175 44.682 1.00 28.10 340 ASN A C 1
ATOM 2428 O O . ASN A 1 318 ? 36.964 24.319 45.048 1.00 31.11 340 ASN A O 1
ATOM 2433 N N . ALA A 1 319 ? 38.253 22.529 44.829 1.00 27.08 341 ALA A N 1
ATOM 2434 C CA . ALA A 1 319 ? 39.438 23.158 45.405 1.00 25.51 341 ALA A CA 1
ATOM 2435 C C . ALA A 1 319 ? 40.099 24.198 44.507 1.00 23.93 341 ALA A C 1
ATOM 2436 O O . ALA A 1 319 ? 40.910 25.001 44.988 1.00 24.57 341 ALA A O 1
ATOM 2438 N N . GLY A 1 320 ? 39.762 24.198 43.219 1.00 26.32 342 GLY A N 1
ATOM 2439 C CA . GLY A 1 320 ? 40.218 25.224 42.276 1.00 26.26 342 GLY A CA 1
ATOM 2440 C C . GLY A 1 320 ? 41.109 24.754 41.136 1.00 27.02 342 GLY A C 1
ATOM 2441 O O . GLY A 1 320 ? 41.659 25.569 40.409 1.00 31.20 342 GLY A O 1
ATOM 2442 N N . ILE A 1 321 ? 41.259 23.451 40.973 1.00 27.26 343 ILE A N 1
ATOM 2443 C CA . ILE A 1 321 ? 41.922 22.880 39.811 1.00 29.74 343 ILE A CA 1
ATOM 2444 C C . ILE A 1 321 ? 41.107 23.090 38.513 1.00 27.82 343 ILE A C 1
ATOM 2445 O O . ILE A 1 321 ? 39.915 22.899 38.505 1.00 22.75 343 ILE A O 1
ATOM 2450 N N . ASP A 1 322 ? 41.785 23.456 37.429 1.00 24.00 344 ASP A N 1
ATOM 2451 C CA . ASP A 1 322 ? 41.130 23.713 36.149 1.00 25.59 344 ASP A CA 1
ATOM 2452 C C . ASP A 1 322 ? 41.206 22.564 35.135 1.00 27.80 344 ASP A C 1
ATOM 2453 O O . ASP A 1 322 ? 40.252 22.381 34.375 1.00 23.70 344 ASP A O 1
ATOM 2458 N N . MET A 1 323 ? 42.305 21.792 35.150 1.00 24.09 345 MET A N 1
ATOM 2459 C CA . MET A 1 323 ? 42.551 20.731 34.185 1.00 25.11 345 MET A CA 1
ATOM 2460 C C . MET A 1 323 ? 43.100 19.513 34.919 1.00 27.42 345 MET A C 1
ATOM 2461 O O . MET A 1 323 ? 44.072 19.634 35.658 1.00 22.24 345 MET A O 1
ATOM 2466 N N . SER A 1 324 ? 42.497 18.344 34.692 1.00 24.83 346 SER A N 1
ATOM 2467 C CA . SER A 1 324 ? 42.985 17.113 35.300 1.00 27.43 346 SER A CA 1
ATOM 2468 C C . SER A 1 324 ? 43.935 16.335 34.360 1.00 28.92 346 SER A C 1
ATOM 2469 O O . SER A 1 324 ? 43.542 15.952 33.257 1.00 29.30 346 SER A O 1
ATOM 2472 N N . MET A 1 325 ? 45.173 16.117 34.805 1.00 27.57 347 MET A N 1
ATOM 2473 C CA . MET A 1 325 ? 46.086 15.188 34.145 1.00 23.62 347 MET A CA 1
ATOM 2474 C C . MET A 1 325 ? 45.693 13.787 34.624 1.00 22.23 347 MET A C 1
ATOM 2475 O O . MET A 1 325 ? 46.253 13.253 35.575 1.00 23.21 347 MET A O 1
ATOM 2480 N N . VAL A 1 326 ? 44.720 13.199 33.940 1.00 23.93 348 VAL A N 1
ATOM 2481 C CA . VAL A 1 326 ? 43.991 12.035 34.463 1.00 26.27 348 VAL A CA 1
ATOM 2482 C C . VAL A 1 326 ? 44.917 10.863 34.801 1.00 29.66 348 VAL A C 1
ATOM 2483 O O . VAL A 1 326 ? 44.817 10.366 35.913 1.00 29.28 348 VAL A O 1
ATOM 2487 N N . PRO A 1 327 ? 45.786 10.386 33.891 1.00 27.39 349 PRO A N 1
ATOM 2488 C CA . PRO A 1 327 ? 45.873 10.770 32.486 1.00 27.75 349 PRO A CA 1
ATOM 2489 C C . PRO A 1 327 ? 45.458 9.652 31.496 1.00 31.27 349 PRO A C 1
ATOM 2490 O O . PRO A 1 327 ? 45.723 9.782 30.301 1.00 32.79 349 PRO A O 1
ATOM 2494 N N . TYR A 1 328 ? 44.832 8.577 31.982 1.00 28.72 350 TYR A N 1
ATOM 2495 C CA . TYR A 1 328 ? 44.499 7.435 31.135 1.00 34.13 350 TYR A CA 1
ATOM 2496 C C . TYR A 1 328 ? 43.009 7.281 30.825 1.00 32.30 350 TYR A C 1
ATOM 2497 O O . TYR A 1 328 ? 42.672 6.581 29.903 1.00 30.21 350 TYR A O 1
ATOM 2506 N N . GLU A 1 329 ? 42.137 7.934 31.595 1.00 35.03 351 GLU A N 1
ATOM 2507 C CA . GLU A 1 329 ? 40.743 7.532 31.706 1.00 34.51 351 GLU A CA 1
ATOM 2508 C C . GLU A 1 329 ? 39.794 8.661 31.335 1.00 34.93 351 GLU A C 1
ATOM 2509 O O . GLU A 1 329 ? 39.588 9.605 32.113 1.00 34.24 351 GLU A O 1
ATOM 2515 N N . VAL A 1 330 ? 39.203 8.553 30.145 1.00 34.14 352 VAL A N 1
ATOM 2516 C CA . VAL A 1 330 ? 38.144 9.464 29.741 1.00 33.32 352 VAL A CA 1
ATOM 2517 C C . VAL A 1 330 ? 36.922 9.413 30.701 1.00 37.02 352 VAL A C 1
ATOM 2518 O O . VAL A 1 330 ? 36.113 10.357 30.710 1.00 34.61 352 VAL A O 1
ATOM 2522 N N . SER A 1 331 ? 36.799 8.353 31.523 1.00 30.05 353 SER A N 1
ATOM 2523 C CA . SER A 1 331 ? 35.745 8.276 32.552 1.00 29.45 353 SER A CA 1
ATOM 2524 C C . SER A 1 331 ? 35.690 9.492 33.531 1.00 28.60 353 SER A C 1
ATOM 2525 O O . SER A 1 331 ? 34.631 9.780 34.072 1.00 28.46 353 SER A O 1
ATOM 2528 N N . PHE A 1 332 ? 36.805 10.201 33.728 1.00 28.52 354 PHE A N 1
ATOM 2529 C CA . PHE A 1 332 ? 36.807 11.524 34.370 1.00 28.85 354 PHE A CA 1
ATOM 2530 C C . PHE A 1 332 ? 35.640 12.391 33.908 1.00 30.51 354 PHE A C 1
ATOM 2531 O O . PHE A 1 332 ? 34.954 13.023 34.731 1.00 31.36 354 PHE A O 1
ATOM 2539 N N . CYS A 1 333 ? 35.436 12.426 32.595 1.00 31.92 355 CYS A N 1
ATOM 2540 C CA . CYS A 1 333 ? 34.375 13.235 31.981 1.00 32.66 355 CYS A CA 1
ATOM 2541 C C . CYS A 1 333 ? 32.992 12.789 32.404 1.00 33.40 355 CYS A C 1
ATOM 2542 O O . CYS A 1 333 ? 32.124 13.640 32.664 1.00 31.77 355 CYS A O 1
ATOM 2545 N N . ASP A 1 334 ? 32.784 11.472 32.478 1.00 30.22 356 ASP A N 1
ATOM 2546 C CA . ASP A 1 334 ? 31.509 10.940 32.958 1.00 34.16 356 ASP A CA 1
ATOM 2547 C C . ASP A 1 334 ? 31.268 11.349 34.419 1.00 34.58 356 ASP A C 1
ATOM 2548 O O . ASP A 1 334 ? 30.176 11.804 34.774 1.00 31.48 356 ASP A O 1
ATOM 2553 N N . TYR A 1 335 ? 32.298 11.192 35.256 1.00 33.15 357 TYR A N 1
ATOM 2554 C CA . TYR A 1 335 ? 32.176 11.484 36.684 1.00 34.43 357 TYR A CA 1
ATOM 2555 C C . TYR A 1 335 ? 31.855 12.960 36.909 1.00 31.44 357 TYR A C 1
ATOM 2556 O O . TYR A 1 335 ? 30.959 13.286 37.699 1.00 28.08 357 TYR A O 1
ATOM 2565 N N . LEU A 1 336 ? 32.566 13.842 36.214 1.00 30.87 358 LEU A N 1
ATOM 2566 C CA . LEU A 1 336 ? 32.355 15.283 36.404 1.00 33.08 358 LEU A CA 1
ATOM 2567 C C . LEU A 1 336 ? 30.972 15.704 35.952 1.00 32.70 358 LEU A C 1
ATOM 2568 O O . LEU A 1 336 ? 30.316 16.496 36.631 1.00 34.69 358 LEU A O 1
ATOM 2573 N N . LYS A 1 337 ? 30.520 15.143 34.832 1.00 38.89 359 LYS A N 1
ATOM 2574 C CA . LYS A 1 337 ? 29.174 15.412 34.308 1.00 36.78 359 LYS A CA 1
ATOM 2575 C C . LYS A 1 337 ? 28.099 15.011 35.329 1.00 35.17 359 LYS A C 1
ATOM 2576 O O . LYS A 1 337 ? 27.167 15.783 35.597 1.00 32.40 359 LYS A O 1
ATOM 2582 N N . GLU A 1 338 ? 28.258 13.833 35.924 1.00 33.79 360 GLU A N 1
ATOM 2583 C CA . GLU A 1 338 ? 27.321 13.369 36.950 1.00 36.35 360 GLU A CA 1
ATOM 2584 C C . GLU A 1 338 ? 27.300 14.315 38.142 1.00 36.64 360 GLU A C 1
ATOM 2585 O O . GLU A 1 338 ? 26.224 14.670 38.622 1.00 40.47 360 GLU A O 1
ATOM 2591 N N . LEU A 1 339 ? 28.486 14.751 38.576 1.00 31.90 361 LEU A N 1
ATOM 2592 C CA . LEU A 1 339 ? 28.604 15.702 39.672 1.00 30.61 361 LEU A CA 1
ATOM 2593 C C . LEU A 1 339 ? 27.934 17.031 39.376 1.00 32.47 361 LEU A C 1
ATOM 2594 O O . LEU A 1 339 ? 27.244 17.567 40.253 1.00 30.30 361 LEU A O 1
ATOM 2599 N N . VAL A 1 340 ? 28.123 17.557 38.158 1.00 33.16 362 VAL A N 1
ATOM 2600 C CA . VAL A 1 340 ? 27.452 18.803 37.755 1.00 33.86 362 VAL A CA 1
ATOM 2601 C C . VAL A 1 340 ? 25.936 18.609 37.751 1.00 35.57 362 VAL A C 1
ATOM 2602 O O . VAL A 1 340 ? 25.209 19.432 38.300 1.00 36.01 362 VAL A O 1
ATOM 2606 N N . GLU A 1 341 ? 25.458 17.509 37.174 1.00 38.19 363 GLU A N 1
ATOM 2607 C CA . GLU A 1 341 ? 24.009 17.213 37.163 1.00 40.38 363 GLU A CA 1
ATOM 2608 C C . GLU A 1 341 ? 23.408 17.044 38.565 1.00 38.74 363 GLU A C 1
ATOM 2609 O O . GLU A 1 341 ? 22.239 17.351 38.772 1.00 36.08 363 GLU A O 1
ATOM 2615 N N . GLU A 1 342 ? 24.214 16.559 39.509 1.00 39.92 364 GLU A N 1
ATOM 2616 C CA . GLU A 1 342 ? 23.801 16.382 40.911 1.00 40.71 364 GLU A CA 1
ATOM 2617 C C . GLU A 1 342 ? 23.869 17.655 41.760 1.00 39.93 364 GLU A C 1
ATOM 2618 O O . GLU A 1 342 ? 23.314 17.687 42.854 1.00 37.78 364 GLU A O 1
ATOM 2624 N N . GLY A 1 343 ? 24.533 18.697 41.269 1.00 39.60 365 GLY A N 1
ATOM 2625 C CA . GLY A 1 343 ? 24.692 19.939 42.020 1.00 37.37 365 GLY A CA 1
ATOM 2626 C C . GLY A 1 343 ? 25.907 19.953 42.929 1.00 36.52 365 GLY A C 1
ATOM 2627 O O . GLY A 1 343 ? 26.064 20.878 43.722 1.00 35.44 365 GLY A O 1
ATOM 2628 N N . GLU A 1 344 ? 26.783 18.956 42.801 1.00 38.40 366 GLU A N 1
ATOM 2629 C CA . GLU A 1 344 ? 27.997 18.853 43.638 1.00 37.43 366 GLU A CA 1
ATOM 2630 C C . GLU A 1 344 ? 29.134 19.757 43.162 1.00 34.40 366 GLU A C 1
ATOM 2631 O O . GLU A 1 344 ? 30.007 20.152 43.945 1.00 32.95 366 GLU A O 1
ATOM 2637 N N . VAL A 1 345 ? 29.154 20.033 41.866 1.00 32.67 367 VAL A N 1
ATOM 2638 C CA . VAL A 1 345 ? 30.106 20.967 41.287 1.00 31.40 367 VAL A CA 1
ATOM 2639 C C . VAL A 1 345 ? 29.248 21.959 40.517 1.00 30.90 367 VAL A C 1
ATOM 2640 O O . VAL A 1 345 ? 28.392 21.561 39.728 1.00 31.06 367 VAL A O 1
ATOM 2644 N N . SER A 1 346 ? 29.431 23.244 40.791 1.00 31.99 368 SER A N 1
ATOM 2645 C CA . SER A 1 346 ? 28.555 24.262 40.214 1.00 34.90 368 SER A CA 1
ATOM 2646 C C . SER A 1 346 ? 29.013 24.591 38.805 1.00 34.62 368 SER A C 1
ATOM 2647 O O . SER A 1 346 ? 30.196 24.402 38.456 1.00 29.66 368 SER A O 1
ATOM 2650 N N . MET A 1 347 ? 28.070 25.100 38.022 1.00 32.17 369 MET A N 1
ATOM 2651 C CA . MET A 1 347 ? 28.371 25.655 36.721 1.00 34.37 369 MET A CA 1
ATOM 2652 C C . MET A 1 347 ? 29.312 26.847 36.787 1.00 34.05 369 MET A C 1
ATOM 2653 O O . MET A 1 347 ? 30.134 27.013 35.876 1.00 34.18 369 MET A O 1
ATOM 2658 N N . GLU A 1 348 ? 29.212 27.672 37.836 1.00 35.45 370 GLU A N 1
ATOM 2659 C CA . GLU A 1 348 ? 30.153 28.802 38.030 1.00 37.51 370 GLU A CA 1
ATOM 2660 C C . GLU A 1 348 ? 31.609 28.266 38.030 1.00 33.61 370 GLU A C 1
ATOM 2661 O O . GLU A 1 348 ? 32.482 28.810 37.348 1.00 39.66 370 GLU A O 1
ATOM 2663 N N . ARG A 1 349 ? 31.834 27.161 38.730 1.00 31.37 371 ARG A N 1
ATOM 2664 C CA . ARG A 1 349 ? 33.163 26.539 38.826 1.00 29.73 371 ARG A CA 1
ATOM 2665 C C . ARG A 1 349 ? 33.606 25.884 37.506 1.00 28.69 371 ARG A C 1
ATOM 2666 O O . ARG A 1 349 ? 34.756 26.054 37.076 1.00 27.94 371 ARG A O 1
ATOM 2674 N N . ILE A 1 350 ? 32.688 25.186 36.841 1.00 29.23 372 ILE A N 1
ATOM 2675 C CA . ILE A 1 350 ? 32.966 24.629 35.499 1.00 30.30 372 ILE A CA 1
ATOM 2676 C C . ILE A 1 350 ? 33.306 25.778 34.521 1.00 29.72 372 ILE A C 1
ATOM 2677 O O . ILE A 1 350 ? 34.318 25.724 33.840 1.00 27.78 372 ILE A O 1
ATOM 2682 N N . ASP A 1 351 ? 32.459 26.814 34.463 1.00 31.21 373 ASP A N 1
ATOM 2683 C CA . ASP A 1 351 ? 32.676 27.941 33.538 1.00 31.58 373 ASP A CA 1
ATOM 2684 C C . ASP A 1 351 ? 33.995 28.643 33.798 1.00 32.37 373 ASP A C 1
ATOM 2685 O O . ASP A 1 351 ? 34.663 29.066 32.854 1.00 31.80 373 ASP A O 1
ATOM 2690 N N . ASP A 1 352 ? 34.376 28.755 35.066 1.00 33.44 374 ASP A N 1
ATOM 2691 C CA . ASP A 1 352 ? 35.654 29.380 35.432 1.00 37.24 374 ASP A CA 1
ATOM 2692 C C . ASP A 1 352 ? 36.843 28.525 34.969 1.00 33.61 374 ASP A C 1
ATOM 2693 O O . ASP A 1 352 ? 37.830 29.060 34.456 1.00 30.23 374 ASP A O 1
ATOM 2698 N N . ALA A 1 353 ? 36.750 27.215 35.136 1.00 28.13 375 ALA A N 1
ATOM 2699 C CA . ALA A 1 353 ? 37.831 26.314 34.684 1.00 33.10 375 ALA A CA 1
ATOM 2700 C C . ALA A 1 353 ? 38.018 26.385 33.171 1.00 33.03 375 ALA A C 1
ATOM 2701 O O . ALA A 1 353 ? 39.138 26.536 32.674 1.00 32.73 375 ALA A O 1
ATOM 2703 N N . VAL A 1 354 ? 36.906 26.311 32.447 1.00 31.94 376 VAL A N 1
ATOM 2704 C CA . VAL A 1 354 ? 36.930 26.377 30.992 1.00 30.74 376 VAL A CA 1
ATOM 2705 C C . VAL A 1 354 ? 37.439 27.736 30.500 1.00 30.23 376 VAL A C 1
ATOM 2706 O O . VAL A 1 354 ? 38.235 27.791 29.553 1.00 28.68 376 VAL A O 1
ATOM 2710 N N . ALA A 1 355 ? 37.002 28.821 31.146 1.00 26.80 377 ALA A N 1
ATOM 2711 C CA . ALA A 1 355 ? 37.507 30.158 30.835 1.00 28.01 377 ALA A CA 1
ATOM 2712 C C . ALA A 1 355 ? 39.033 30.177 30.892 1.00 25.89 377 ALA A C 1
ATOM 2713 O O . ALA A 1 355 ? 39.670 30.711 30.000 1.00 27.97 377 ALA A O 1
ATOM 2715 N N . ARG A 1 356 ? 39.603 29.548 31.914 1.00 26.01 378 ARG A N 1
ATOM 2716 C CA . ARG A 1 356 ? 41.055 29.519 32.090 1.00 25.46 378 ARG A CA 1
ATOM 2717 C C . ARG A 1 356 ? 41.788 28.696 31.029 1.00 27.03 378 ARG A C 1
ATOM 2718 O O . ARG A 1 356 ? 42.872 29.073 30.589 1.00 22.02 378 ARG A O 1
ATOM 2726 N N . VAL A 1 357 ? 41.178 27.581 30.623 1.00 27.06 379 VAL A N 1
ATOM 2727 C CA . VAL A 1 357 ? 41.725 26.720 29.578 1.00 27.19 379 VAL A CA 1
ATOM 2728 C C . VAL A 1 357 ? 41.694 27.467 28.238 1.00 28.13 379 VAL A C 1
ATOM 2729 O O . VAL A 1 357 ? 42.720 27.561 27.560 1.00 25.04 379 VAL A O 1
ATOM 2733 N N . LEU A 1 358 ? 40.539 28.042 27.900 1.00 29.60 380 LEU A N 1
ATOM 2734 C CA . LEU A 1 358 ? 40.395 28.813 26.650 1.00 29.73 380 LEU A CA 1
ATOM 2735 C C . LEU A 1 358 ? 41.321 30.020 26.607 1.00 32.30 380 LEU A C 1
ATOM 2736 O O . LEU A 1 358 ? 41.929 30.290 25.572 1.00 30.25 380 LEU A O 1
ATOM 2741 N N . ARG A 1 359 ? 41.424 30.739 27.728 1.00 30.08 381 ARG A N 1
ATOM 2742 C CA . ARG A 1 359 ? 42.288 31.917 27.846 1.00 30.40 381 ARG A CA 1
ATOM 2743 C C . ARG A 1 359 ? 43.740 31.574 27.493 1.00 28.46 381 ARG A C 1
ATOM 2744 O O . ARG A 1 359 ? 44.412 32.319 26.758 1.00 27.92 381 ARG A O 1
ATOM 2752 N N . LEU A 1 360 ? 44.216 30.452 28.019 1.00 24.58 382 LEU A N 1
ATOM 2753 C CA . LEU A 1 360 ? 45.575 29.993 27.746 1.00 26.10 382 LEU A CA 1
ATOM 2754 C C . LEU A 1 360 ? 45.747 29.720 26.252 1.00 25.60 382 LEU A C 1
ATOM 2755 O O . LEU A 1 360 ? 46.714 30.169 25.625 1.00 28.74 382 LEU A O 1
ATOM 2760 N N . LYS A 1 361 ? 44.769 29.013 25.692 1.00 26.01 383 LYS A N 1
ATOM 2761 C CA . LYS A 1 361 ? 44.755 28.671 24.283 1.00 25.65 383 LYS A CA 1
ATOM 2762 C C . LYS A 1 361 ? 44.740 29.893 23.373 1.00 29.09 383 LYS A C 1
ATOM 2763 O O . LYS A 1 361 ? 45.446 29.896 22.367 1.00 27.86 383 LYS A O 1
ATOM 2769 N N . TYR A 1 362 ? 43.966 30.923 23.730 1.00 27.12 384 TYR A N 1
ATOM 2770 C CA . TYR A 1 362 ? 43.998 32.187 23.011 1.00 27.26 384 TYR A CA 1
ATOM 2771 C C . TYR A 1 362 ? 45.330 32.910 23.160 1.00 26.01 384 TYR A C 1
ATOM 2772 O O . TYR A 1 362 ? 45.816 33.509 22.206 1.00 25.05 384 TYR A O 1
ATOM 2781 N N . ARG A 1 363 ? 45.933 32.836 24.336 1.00 28.92 385 ARG A N 1
ATOM 2782 C CA . ARG A 1 363 ? 47.206 33.509 24.569 1.00 29.74 385 ARG A CA 1
ATOM 2783 C C . ARG A 1 363 ? 48.308 32.925 23.708 1.00 29.41 385 ARG A C 1
ATOM 2784 O O . ARG A 1 363 ? 49.200 33.636 23.272 1.00 28.80 385 ARG A O 1
ATOM 2792 N N . LEU A 1 364 ? 48.202 31.628 23.450 1.00 29.16 386 LEU A N 1
ATOM 2793 C CA . LEU A 1 364 ? 49.138 30.895 22.595 1.00 28.95 386 LEU A CA 1
ATOM 2794 C C . LEU A 1 364 ? 48.828 30.975 21.091 1.00 31.90 386 LEU A C 1
ATOM 2795 O O . LEU A 1 364 ? 49.529 30.358 20.297 1.00 30.49 386 LEU A O 1
ATOM 2800 N N . GLY A 1 365 ? 47.799 31.733 20.695 1.00 30.56 387 GLY A N 1
ATOM 2801 C CA . GLY A 1 365 ? 47.453 31.901 19.293 1.00 29.24 387 GLY A CA 1
ATOM 2802 C C . GLY A 1 365 ? 46.920 30.649 18.600 1.00 33.47 387 GLY A C 1
ATOM 2803 O O . GLY A 1 365 ? 46.889 30.604 17.380 1.00 39.49 387 GLY A O 1
ATOM 2804 N N . LEU A 1 366 ? 46.443 29.665 19.367 1.00 31.87 388 LEU A N 1
ATOM 2805 C CA . LEU A 1 366 ? 46.138 28.332 18.841 1.00 31.30 388 LEU A CA 1
ATOM 2806 C C . LEU A 1 366 ? 44.865 28.243 18.002 1.00 31.32 388 LEU A C 1
ATOM 2807 O O . LEU A 1 366 ? 44.729 27.328 17.197 1.00 30.55 388 LEU A O 1
ATOM 2812 N N . PHE A 1 367 ? 43.935 29.174 18.195 1.00 32.22 389 PHE A N 1
ATOM 2813 C CA . PHE A 1 367 ? 42.728 29.249 17.369 1.00 38.68 389 PHE A CA 1
ATOM 2814 C C . PHE A 1 367 ? 43.044 29.654 15.924 1.00 42.87 389 PHE A C 1
ATOM 2815 O O . PHE A 1 367 ? 42.590 29.021 14.980 1.00 38.35 389 PHE A O 1
ATOM 2823 N N . ASP A 1 368 ? 43.833 30.713 15.778 1.00 49.25 390 ASP A N 1
ATOM 2824 C CA . ASP A 1 368 ? 44.364 31.131 14.482 1.00 45.87 390 ASP A CA 1
ATOM 2825 C C . ASP A 1 368 ? 45.441 30.179 13.921 1.00 40.77 390 ASP A C 1
ATOM 2826 O O . ASP A 1 368 ? 45.505 29.988 12.721 1.00 39.96 390 ASP A O 1
ATOM 2831 N N . HIS A 1 369 ? 46.308 29.637 14.781 1.00 37.30 391 HIS A N 1
ATOM 2832 C CA . HIS A 1 369 ? 47.457 28.816 14.362 1.00 35.93 391 HIS A CA 1
ATOM 2833 C C . HIS A 1 369 ? 47.575 27.590 15.275 1.00 31.54 391 HIS A C 1
ATOM 2834 O O . HIS A 1 369 ? 48.415 27.557 16.158 1.00 30.99 391 HIS A O 1
ATOM 2841 N N . PRO A 1 370 ? 46.713 26.582 15.064 1.00 29.66 392 PRO A N 1
ATOM 2842 C CA . PRO A 1 370 ? 46.764 25.364 15.881 1.00 28.96 392 PRO A CA 1
ATOM 2843 C C . PRO A 1 370 ? 48.045 24.518 15.674 1.00 30.22 392 PRO A C 1
ATOM 2844 O O . PRO A 1 370 ? 48.512 23.874 16.614 1.00 27.93 392 PRO A O 1
ATOM 2848 N N . TYR A 1 371 ? 48.555 24.502 14.438 1.00 30.80 393 TYR A N 1
ATOM 2849 C CA . TYR A 1 371 ? 49.865 23.954 14.092 1.00 31.92 393 TYR A CA 1
ATOM 2850 C C . TYR A 1 371 ? 50.443 24.883 13.052 1.00 31.58 393 TYR A C 1
ATOM 2851 O O . TYR A 1 371 ? 49.772 25.805 12.600 1.00 31.94 393 TYR A O 1
ATOM 2860 N N . TRP A 1 372 ? 51.678 24.647 12.641 1.00 33.05 394 TRP A N 1
ATOM 2861 C CA . TRP A 1 372 ? 52.343 25.580 11.698 1.00 33.27 394 TRP A CA 1
ATOM 2862 C C . TRP A 1 372 ? 53.518 24.874 11.041 1.00 32.62 394 TRP A C 1
ATOM 2863 O O . TRP A 1 372 ? 54.036 23.883 11.556 1.00 31.40 394 TRP A O 1
ATOM 2874 N N . ASP A 1 373 ? 53.951 25.419 9.925 1.00 34.83 395 ASP A N 1
ATOM 2875 C CA . ASP A 1 373 ? 55.156 24.979 9.252 1.00 37.31 395 ASP A CA 1
ATOM 2876 C C . ASP A 1 373 ? 56.368 25.195 10.154 1.00 34.88 395 ASP A C 1
ATOM 2877 O O . ASP A 1 373 ? 56.494 26.246 10.786 1.00 37.72 395 ASP A O 1
ATOM 2882 N N . ILE A 1 374 ? 57.236 24.185 10.227 1.00 35.43 396 ILE A N 1
ATOM 2883 C CA . ILE A 1 374 ? 58.434 24.217 11.079 1.00 34.93 396 ILE A CA 1
ATOM 2884 C C . ILE A 1 374 ? 59.743 24.499 10.347 1.00 37.92 396 ILE A C 1
ATOM 2885 O O . ILE A 1 374 ? 60.792 24.524 10.987 1.00 39.83 396 ILE A O 1
ATOM 2890 N N . LYS A 1 375 ? 59.699 24.706 9.033 1.00 41.48 397 LYS A N 1
ATOM 2891 C CA . LYS A 1 375 ? 60.911 24.952 8.222 1.00 43.76 397 LYS A CA 1
ATOM 2892 C C . LYS A 1 375 ? 61.710 26.161 8.698 1.00 45.06 397 LYS A C 1
ATOM 2893 O O . LYS A 1 375 ? 62.951 26.139 8.697 1.00 47.07 397 LYS A O 1
ATOM 2895 N N . LYS A 1 376 ? 60.988 27.184 9.160 1.00 44.84 398 LYS A N 1
ATOM 2896 C CA . LYS A 1 376 ? 61.593 28.467 9.526 1.00 47.50 398 LYS A CA 1
ATOM 2897 C C . LYS A 1 376 ? 62.385 28.441 10.826 1.00 44.76 398 LYS A C 1
ATOM 2898 O O . LYS A 1 376 ? 63.094 29.395 11.133 1.00 44.10 398 LYS A O 1
ATOM 2904 N N . TYR A 1 377 ? 62.262 27.363 11.602 1.00 47.46 399 TYR A N 1
ATOM 2905 C CA . TYR A 1 377 ? 62.965 27.241 12.867 1.00 38.65 399 TYR A CA 1
ATOM 2906 C C . TYR A 1 377 ? 64.362 26.694 12.590 1.00 38.06 399 TYR A C 1
ATOM 2907 O O . TYR A 1 377 ? 64.758 25.681 13.160 1.00 37.11 399 TYR A O 1
ATOM 2916 N N . ASP A 1 378 ? 65.114 27.395 11.739 1.00 41.30 400 ASP A N 1
ATOM 2917 C CA . ASP A 1 378 ? 66.390 26.888 11.209 1.00 45.24 400 ASP A CA 1
ATOM 2918 C C . ASP A 1 378 ? 67.592 27.092 12.158 1.00 42.99 400 ASP A C 1
ATOM 2919 O O . ASP A 1 378 ? 68.689 26.647 11.858 1.00 43.56 400 ASP A O 1
ATOM 2924 N N . LYS A 1 379 ? 67.386 27.746 13.298 1.00 43.05 401 LYS A N 1
ATOM 2925 C CA . LYS A 1 379 ? 68.427 27.820 14.336 1.00 45.46 401 LYS A CA 1
ATOM 2926 C C . LYS A 1 379 ? 68.406 26.606 15.279 1.00 40.78 401 LYS A C 1
ATOM 2927 O O . LYS A 1 379 ? 69.216 26.547 16.207 1.00 41.55 401 LYS A O 1
ATOM 2933 N N . PHE A 1 380 ? 67.465 25.676 15.075 1.00 37.45 402 PHE A N 1
ATOM 2934 C CA . PHE A 1 380 ? 67.355 24.471 15.882 1.00 36.86 402 PHE A CA 1
ATOM 2935 C C . PHE A 1 380 ? 68.682 23.712 15.899 1.00 39.11 402 PHE A C 1
ATOM 2936 O O . PHE A 1 380 ? 69.220 23.389 14.852 1.00 43.43 402 PHE A O 1
ATOM 2944 N N . GLY A 1 381 ? 69.203 23.428 17.095 1.00 40.42 403 GLY A N 1
ATOM 2945 C CA . GLY A 1 381 ? 70.445 22.657 17.253 1.00 38.20 403 GLY A CA 1
ATOM 2946 C C . GLY A 1 381 ? 71.689 23.352 16.730 1.00 40.02 403 GLY A C 1
ATOM 2947 O O . GLY A 1 381 ? 72.692 22.692 16.449 1.00 46.44 403 GLY A O 1
ATOM 2948 N N . SER A 1 382 ? 71.633 24.681 16.613 1.00 39.10 404 SER A N 1
ATOM 2949 C CA . SER A 1 382 ? 72.703 25.450 15.961 1.00 41.21 404 SER A CA 1
ATOM 2950 C C . SER A 1 382 ? 73.898 25.635 16.869 1.00 37.70 404 SER A C 1
ATOM 2951 O O . SER A 1 382 ? 73.792 25.494 18.078 1.00 41.23 404 SER A O 1
ATOM 2954 N N . LYS A 1 383 ? 75.011 26.001 16.246 1.00 40.20 405 LYS A N 1
ATOM 2955 C CA . LYS A 1 383 ? 76.278 26.360 16.903 1.00 40.86 405 LYS A CA 1
ATOM 2956 C C . LYS A 1 383 ? 76.095 27.567 17.851 1.00 39.80 405 LYS A C 1
ATOM 2957 O O . LYS A 1 383 ? 76.624 27.548 18.984 1.00 39.19 405 LYS A O 1
ATOM 2959 N N . GLU A 1 384 ? 75.319 28.575 17.413 1.00 38.34 406 GLU A N 1
ATOM 2960 C CA . GLU A 1 384 ? 74.991 29.767 18.228 1.00 39.88 406 GLU A CA 1
ATOM 2961 C C . GLU A 1 384 ? 74.309 29.376 19.549 1.00 37.97 406 GLU A C 1
ATOM 2962 O O . GLU A 1 384 ? 74.698 29.840 20.623 1.00 38.46 406 GLU A O 1
ATOM 2964 N N . PHE A 1 385 ? 73.313 28.496 19.454 1.00 39.57 407 PHE A N 1
ATOM 2965 C CA . PHE A 1 385 ? 72.591 27.986 20.631 1.00 37.66 407 PHE A CA 1
ATOM 2966 C C . PHE A 1 385 ? 73.483 27.126 21.522 1.00 37.08 407 PHE A C 1
ATOM 2967 O O . PHE A 1 385 ? 73.363 27.181 22.750 1.00 34.67 407 PHE A O 1
ATOM 2975 N N . ALA A 1 386 ? 74.341 26.310 20.900 1.00 37.30 408 ALA A N 1
ATOM 2976 C CA . ALA A 1 386 ? 75.220 25.400 21.646 1.00 37.87 408 ALA A CA 1
ATOM 2977 C C . ALA A 1 386 ? 76.260 26.148 22.500 1.00 35.72 408 ALA A C 1
ATOM 2978 O O . ALA A 1 386 ? 76.591 25.696 23.593 1.00 34.91 408 ALA A O 1
ATOM 2980 N N . ALA A 1 387 ? 76.797 27.247 21.962 1.00 36.36 409 ALA A N 1
ATOM 2981 C CA . ALA A 1 387 ? 77.736 28.122 22.671 1.00 35.74 409 ALA A CA 1
ATOM 2982 C C . ALA A 1 387 ? 77.109 28.716 23.939 1.00 38.52 409 ALA A C 1
ATOM 2983 O O . ALA A 1 387 ? 77.814 28.933 24.928 1.00 39.21 409 ALA A O 1
ATOM 2985 N N . VAL A 1 388 ? 75.789 28.939 23.929 1.00 37.61 410 VAL A N 1
ATOM 2986 C CA . VAL A 1 388 ? 75.084 29.391 25.134 1.00 37.19 410 VAL A CA 1
ATOM 2987 C C . VAL A 1 388 ? 75.002 28.266 26.162 1.00 37.17 410 VAL A C 1
ATOM 2988 O O . VAL A 1 388 ? 75.193 28.504 27.350 1.00 34.49 410 VAL A O 1
ATOM 2992 N N . ALA A 1 389 ? 74.673 27.059 25.705 1.00 36.18 411 ALA A N 1
ATOM 2993 C CA . ALA A 1 389 ? 74.650 25.882 26.579 1.00 36.30 411 ALA A CA 1
ATOM 2994 C C . ALA A 1 389 ? 76.029 25.562 27.146 1.00 33.15 411 ALA A C 1
ATOM 2995 O O . ALA A 1 389 ? 76.137 25.153 28.313 1.00 29.08 411 ALA A O 1
ATOM 2997 N N . LEU A 1 390 ? 77.065 25.737 26.321 1.00 31.24 412 LEU A N 1
ATOM 2998 C CA . LEU A 1 390 ? 78.433 25.546 26.768 1.00 35.65 412 LEU A CA 1
ATOM 2999 C C . LEU A 1 390 ? 78.791 26.561 27.853 1.00 37.36 412 LEU A C 1
ATOM 3000 O O . LEU A 1 390 ? 79.325 26.175 28.889 1.00 35.77 412 LEU A O 1
ATOM 3005 N N . GLN A 1 391 ? 78.482 27.840 27.621 1.00 39.92 413 GLN A N 1
ATOM 3006 C CA . GLN A 1 391 ? 78.665 28.882 28.653 1.00 41.85 413 GLN A CA 1
ATOM 3007 C C . GLN A 1 391 ? 77.998 28.477 29.972 1.00 37.15 413 GLN A C 1
ATOM 3008 O O . GLN A 1 391 ? 78.619 28.517 31.026 1.00 31.41 413 GLN A O 1
ATOM 3014 N N . ALA A 1 392 ? 76.734 28.072 29.901 1.00 36.18 414 ALA A N 1
ATOM 3015 C CA . ALA A 1 392 ? 75.981 27.658 31.099 1.00 38.28 414 ALA A CA 1
ATOM 3016 C C . ALA A 1 392 ? 76.702 26.563 31.860 1.00 35.70 414 ALA A C 1
ATOM 3017 O O . ALA A 1 392 ? 76.863 26.634 33.075 1.00 32.47 414 ALA A O 1
ATOM 3019 N N . ALA A 1 393 ? 77.166 25.567 31.114 1.00 37.03 415 ALA A N 1
ATOM 3020 C CA . ALA A 1 393 ? 77.894 24.439 31.681 1.00 33.01 415 ALA A CA 1
ATOM 3021 C C . ALA A 1 393 ? 79.206 24.876 32.338 1.00 31.46 415 ALA A C 1
ATOM 3022 O O . ALA A 1 393 ? 79.485 24.496 33.464 1.00 33.86 415 ALA A O 1
ATOM 3024 N N . GLU A 1 394 ? 79.996 25.683 31.636 1.00 34.43 416 GLU A N 1
ATOM 3025 C CA . GLU A 1 394 ? 81.228 26.249 32.186 1.00 35.68 416 GLU A CA 1
ATOM 3026 C C . GLU A 1 394 ? 80.957 27.034 33.476 1.00 37.10 416 GLU A C 1
ATOM 3027 O O . GLU A 1 394 ? 81.623 26.827 34.493 1.00 41.08 416 GLU A O 1
ATOM 3033 N N . GLU A 1 395 ? 79.921 27.862 33.451 1.00 35.22 417 GLU A N 1
ATOM 3034 C CA . GLU A 1 395 ? 79.583 28.705 34.587 1.00 33.02 417 GLU A CA 1
ATOM 3035 C C . GLU A 1 395 ? 78.945 27.971 35.779 1.00 39.24 417 GLU A C 1
ATOM 3036 O O . GLU A 1 395 ? 78.886 28.546 36.888 1.00 37.25 417 GLU A O 1
ATOM 3042 N N . SER A 1 396 ? 78.468 26.735 35.575 1.00 30.89 418 SER A N 1
ATOM 3043 C CA . SER A 1 396 ? 77.829 25.948 36.651 1.00 30.24 418 SER A CA 1
ATOM 3044 C C . SER A 1 396 ? 78.753 24.973 37.409 1.00 27.69 418 SER A C 1
ATOM 3045 O O . SER A 1 396 ? 78.396 24.514 38.484 1.00 30.35 418 SER A O 1
ATOM 3048 N N . GLU A 1 397 ? 79.914 24.653 36.864 1.00 28.17 419 GLU A N 1
ATOM 3049 C CA . GLU A 1 397 ? 80.760 23.623 37.447 1.00 29.77 419 GLU A CA 1
ATOM 3050 C C . GLU A 1 397 ? 81.622 24.270 38.512 1.00 30.68 419 GLU A C 1
ATOM 3051 O O . GLU A 1 397 ? 82.310 25.231 38.244 1.00 34.32 419 GLU A O 1
ATOM 3057 N N . VAL A 1 398 ? 81.554 23.766 39.735 1.00 30.83 420 VAL A N 1
ATOM 3058 C CA . VAL A 1 398 ? 82.126 24.481 40.886 1.00 34.03 420 VAL A CA 1
ATOM 3059 C C . VAL A 1 398 ? 83.456 23.889 41.345 1.00 36.04 420 VAL A C 1
ATOM 3060 O O . VAL A 1 398 ? 83.535 22.687 41.615 1.00 30.81 420 VAL A O 1
ATOM 3064 N N . LEU A 1 399 ? 84.477 24.744 41.434 1.00 33.64 421 LEU A N 1
ATOM 3065 C CA . LEU A 1 399 ? 85.774 24.368 41.998 1.00 35.35 421 LEU A CA 1
ATOM 3066 C C . LEU A 1 399 ? 85.716 24.462 43.509 1.00 36.00 421 LEU A C 1
ATOM 3067 O O . LEU A 1 399 ? 85.643 25.562 44.060 1.00 33.64 421 LEU A O 1
ATOM 3072 N N . LEU A 1 400 ? 85.744 23.307 44.167 1.00 35.13 422 LEU A N 1
ATOM 3073 C CA . LEU A 1 400 ? 85.591 23.228 45.617 1.00 35.53 422 LEU A CA 1
ATOM 3074 C C . LEU A 1 400 ? 86.910 23.086 46.369 1.00 33.19 422 LEU A C 1
ATOM 3075 O O . LEU A 1 400 ? 86.972 23.357 47.560 1.00 35.32 422 LEU A O 1
ATOM 3080 N N . LYS A 1 401 ? 87.949 22.638 45.687 1.00 34.10 423 LYS A N 1
ATOM 3081 C CA . LYS A 1 401 ? 89.228 22.417 46.325 1.00 35.78 423 LYS A CA 1
ATOM 3082 C C . LYS A 1 401 ? 90.333 22.413 45.256 1.00 36.56 423 LYS A C 1
ATOM 3083 O O . LYS A 1 401 ? 90.140 21.865 44.184 1.00 36.03 423 LYS A O 1
ATOM 3089 N N . ASN A 1 402 ? 91.465 23.053 45.554 1.00 37.78 424 ASN A N 1
ATOM 3090 C CA . ASN A 1 402 ? 92.593 23.126 44.626 1.00 45.19 424 ASN A CA 1
ATOM 3091 C C . ASN A 1 402 ? 93.914 23.330 45.373 1.00 46.94 424 ASN A C 1
ATOM 3092 O O . ASN A 1 402 ? 94.522 24.400 45.312 1.00 52.13 424 ASN A O 1
ATOM 3097 N N . ASP A 1 403 ? 94.364 22.285 46.065 1.00 48.69 425 ASP A N 1
ATOM 3098 C CA . ASP A 1 403 ? 95.598 22.387 46.860 1.00 48.87 425 ASP A CA 1
ATOM 3099 C C . ASP A 1 403 ? 96.795 22.357 45.946 1.00 49.69 425 ASP A C 1
ATOM 3100 O O . ASP A 1 403 ? 96.821 21.575 44.995 1.00 50.18 425 ASP A O 1
ATOM 3105 N N . GLY A 1 404 ? 97.785 23.188 46.268 1.00 55.68 426 GLY A N 1
ATOM 3106 C CA . GLY A 1 404 ? 99.013 23.317 45.486 1.00 54.21 426 GLY A CA 1
ATOM 3107 C C . GLY A 1 404 ? 98.821 23.896 44.094 1.00 58.96 426 GLY A C 1
ATOM 3108 O O . GLY A 1 404 ? 99.737 23.831 43.279 1.00 56.02 426 GLY A O 1
ATOM 3109 N N . ASN A 1 405 ? 97.643 24.464 43.818 1.00 65.51 427 ASN A N 1
ATOM 3110 C CA . ASN A 1 405 ? 97.246 24.843 42.458 1.00 66.42 427 ASN A CA 1
ATOM 3111 C C . ASN A 1 405 ? 97.571 23.717 41.470 1.00 67.52 427 ASN A C 1
ATOM 3112 O O . ASN A 1 405 ? 98.260 23.940 40.475 1.00 73.69 427 ASN A O 1
ATOM 3117 N N . ILE A 1 406 ? 97.120 22.499 41.763 1.00 59.30 428 ILE A N 1
ATOM 3118 C CA . ILE A 1 406 ? 97.303 21.401 40.812 1.00 59.96 428 ILE A CA 1
ATOM 3119 C C . ILE A 1 406 ? 96.495 21.630 39.522 1.00 57.37 428 ILE A C 1
ATOM 3120 O O . ILE A 1 406 ? 96.891 21.150 38.464 1.00 64.19 428 ILE A O 1
ATOM 3125 N N . LEU A 1 407 ? 95.382 22.359 39.620 1.00 52.38 429 LEU A N 1
ATOM 3126 C CA . LEU A 1 407 ? 94.639 22.840 38.451 1.00 53.41 429 LEU A CA 1
ATOM 3127 C C . LEU A 1 407 ? 94.988 24.324 38.196 1.00 58.34 429 LEU A C 1
ATOM 3128 O O . LEU A 1 407 ? 95.144 25.091 39.153 1.00 59.47 429 LEU A O 1
ATOM 3133 N N . PRO A 1 408 ? 95.112 24.742 36.932 1.00 59.91 430 PRO A N 1
ATOM 3134 C CA . PRO A 1 408 ? 94.862 23.904 35.755 1.00 54.16 430 PRO A CA 1
ATOM 3135 C C . PRO A 1 408 ? 95.983 22.888 35.460 1.00 51.52 430 PRO A C 1
ATOM 3136 O O . PRO A 1 408 ? 97.110 23.027 35.951 1.00 48.56 430 PRO A O 1
ATOM 3140 N N . ILE A 1 409 ? 95.634 21.873 34.674 1.00 50.63 431 ILE A N 1
ATOM 3141 C CA . ILE A 1 409 ? 96.554 20.820 34.259 1.00 50.11 431 ILE A CA 1
ATOM 3142 C C . ILE A 1 409 ? 97.152 21.194 32.893 1.00 53.62 431 ILE A C 1
ATOM 3143 O O . ILE A 1 409 ? 96.421 21.403 31.908 1.00 54.65 431 ILE A O 1
ATOM 3148 N N . ALA A 1 410 ? 98.480 21.274 32.841 1.00 55.15 432 ALA A N 1
ATOM 3149 C CA . ALA A 1 410 ? 99.203 21.658 31.626 1.00 57.78 432 ALA A CA 1
ATOM 3150 C C . ALA A 1 410 ? 99.070 20.607 30.519 1.00 64.18 432 ALA A C 1
ATOM 3151 O O . ALA A 1 410 ? 99.026 19.397 30.807 1.00 59.70 432 ALA A O 1
ATOM 3153 N N . LYS A 1 411 ? 98.995 21.079 29.264 1.00 65.52 433 LYS A N 1
ATOM 3154 C CA . LYS A 1 411 ? 98.913 20.200 28.097 1.00 66.75 433 LYS A CA 1
ATOM 3155 C C . LYS A 1 411 ? 100.268 19.484 28.006 1.00 62.22 433 LYS A C 1
ATOM 3156 O O . LYS A 1 411 ? 101.301 20.132 28.114 1.00 68.20 433 LYS A O 1
ATOM 3158 N N . GLY A 1 412 ? 100.249 18.155 27.883 1.00 58.57 434 GLY A N 1
ATOM 3159 C CA . GLY A 1 412 ? 101.462 17.330 27.965 1.00 61.35 434 GLY A CA 1
ATOM 3160 C C . GLY A 1 412 ? 101.486 16.341 29.121 1.00 63.19 434 GLY A C 1
ATOM 3161 O O . GLY A 1 412 ? 102.156 15.311 29.025 1.00 64.07 434 GLY A O 1
ATOM 3162 N N . LYS A 1 413 ? 100.776 16.645 30.215 1.00 62.76 435 LYS A N 1
ATOM 3163 C CA . LYS A 1 413 ? 100.688 15.733 31.379 1.00 65.71 435 LYS A CA 1
ATOM 3164 C C . LYS A 1 413 ? 99.816 14.504 31.040 1.00 67.83 435 LYS A C 1
ATOM 3165 O O . LYS A 1 413 ? 98.818 14.625 30.318 1.00 72.50 435 LYS A O 1
ATOM 3167 N N . LYS A 1 414 ? 100.205 13.333 31.556 1.00 65.74 436 LYS A N 1
ATOM 3168 C CA . LYS A 1 414 ? 99.466 12.087 31.333 1.00 60.55 436 LYS A CA 1
ATOM 3169 C C . LYS A 1 414 ? 98.434 11.883 32.446 1.00 57.02 436 LYS A C 1
ATOM 3170 O O . LYS A 1 414 ? 98.752 11.912 33.631 1.00 55.35 436 LYS A O 1
ATOM 3176 N N . ILE A 1 415 ? 97.189 11.685 32.041 1.00 58.06 437 ILE A N 1
ATOM 3177 C CA . ILE A 1 415 ? 96.044 11.675 32.936 1.00 54.77 437 ILE A CA 1
ATOM 3178 C C . ILE A 1 415 ? 95.458 10.276 32.962 1.00 53.27 437 ILE A C 1
ATOM 3179 O O . ILE A 1 415 ? 95.135 9.723 31.915 1.00 57.52 437 ILE A O 1
ATOM 3184 N N . LEU A 1 416 ? 95.343 9.712 34.159 1.00 51.26 438 LEU A N 1
ATOM 3185 C CA . LEU A 1 416 ? 94.590 8.490 34.367 1.00 48.74 438 LEU A CA 1
ATOM 3186 C C . LEU A 1 416 ? 93.158 8.872 34.693 1.00 44.84 438 LEU A C 1
ATOM 3187 O O . LEU A 1 416 ? 92.895 9.419 35.749 1.00 41.76 438 LEU A O 1
ATOM 3192 N N . LEU A 1 417 ? 92.244 8.565 33.780 1.00 44.74 439 LEU A N 1
ATOM 3193 C CA . LEU A 1 417 ? 90.826 8.827 33.954 1.00 43.92 439 LEU A CA 1
ATOM 3194 C C . LEU A 1 417 ? 90.126 7.577 34.481 1.00 44.97 439 LEU A C 1
ATOM 3195 O O . LEU A 1 417 ? 90.179 6.507 33.855 1.00 47.07 439 LEU A O 1
ATOM 3200 N N . THR A 1 418 ? 89.429 7.738 35.607 1.00 46.25 440 THR A N 1
ATOM 3201 C CA . THR A 1 418 ? 88.831 6.627 36.348 1.00 43.19 440 THR A CA 1
ATOM 3202 C C . THR A 1 418 ? 87.428 6.981 36.808 1.00 40.65 440 THR A C 1
ATOM 3203 O O . THR A 1 418 ? 87.006 8.135 36.713 1.00 41.82 440 THR A O 1
ATOM 3207 N N . GLY A 1 419 ? 86.712 5.969 37.303 1.00 39.73 441 GLY A N 1
ATOM 3208 C CA . GLY A 1 419 ? 85.391 6.137 37.896 1.00 38.13 441 GLY A CA 1
ATOM 3209 C C . GLY A 1 419 ? 84.244 5.876 36.931 1.00 38.58 441 GLY A C 1
ATOM 3210 O O . GLY A 1 419 ? 84.435 5.871 35.713 1.00 36.75 441 GLY A O 1
ATOM 3211 N N . PRO A 1 420 ? 83.040 5.626 37.473 1.00 39.07 442 PRO A N 1
ATOM 3212 C CA . PRO A 1 420 ? 81.904 5.207 36.653 1.00 40.60 442 PRO A CA 1
ATOM 3213 C C . PRO A 1 420 ? 81.181 6.333 35.898 1.00 38.07 442 PRO A C 1
ATOM 3214 O O . PRO A 1 420 ? 80.396 6.021 35.004 1.00 38.13 442 PRO A O 1
ATOM 3218 N N . ASN A 1 421 ? 81.448 7.600 36.228 1.00 35.92 443 ASN A N 1
ATOM 3219 C CA . ASN A 1 421 ? 80.848 8.731 35.505 1.00 36.39 443 ASN A CA 1
ATOM 3220 C C . ASN A 1 421 ? 81.770 9.304 34.389 1.00 38.67 443 ASN A C 1
ATOM 3221 O O . ASN A 1 421 ? 81.478 10.356 33.829 1.00 36.73 443 ASN A O 1
ATOM 3226 N N . ALA A 1 422 ? 82.843 8.590 34.053 1.00 37.91 444 ALA A N 1
ATOM 3227 C CA . ALA A 1 422 ? 83.888 9.106 33.182 1.00 41.66 444 ALA A CA 1
ATOM 3228 C C . ALA A 1 422 ? 83.591 9.061 31.682 1.00 40.44 444 ALA A C 1
ATOM 3229 O O . ALA A 1 422 ? 84.231 9.789 30.937 1.00 40.68 444 ALA A O 1
ATOM 3231 N N . ASN A 1 423 ? 82.656 8.217 31.233 1.00 37.77 445 ASN A N 1
ATOM 3232 C CA . ASN A 1 423 ? 82.434 8.045 29.796 1.00 37.21 445 ASN A CA 1
ATOM 3233 C C . ASN A 1 423 ? 80.994 7.738 29.371 1.00 37.43 445 ASN A C 1
ATOM 3234 O O . ASN A 1 423 ? 80.721 6.718 28.729 1.00 38.52 445 ASN A O 1
ATOM 3239 N N . SER A 1 424 ? 80.081 8.632 29.734 1.00 34.89 446 SER A N 1
ATOM 3240 C CA . SER A 1 424 ? 78.677 8.458 29.446 1.00 35.56 446 SER A CA 1
ATOM 3241 C C . SER A 1 424 ? 77.947 9.798 29.454 1.00 34.49 446 SER A C 1
ATOM 3242 O O . SER A 1 424 ? 78.220 10.651 30.307 1.00 30.53 446 SER A O 1
ATOM 3245 N N . MET A 1 425 ? 77.013 9.960 28.514 1.00 32.05 447 MET A N 1
ATOM 3246 C CA . MET A 1 425 ? 76.126 11.128 28.464 1.00 32.12 447 MET A CA 1
ATOM 3247 C C . MET A 1 425 ? 74.906 11.008 29.400 1.00 30.19 447 MET A C 1
ATOM 3248 O O . MET A 1 425 ? 74.326 12.029 29.810 1.00 29.51 447 MET A O 1
ATOM 3253 N N . ARG A 1 426 ? 74.545 9.770 29.763 1.00 33.59 448 ARG A N 1
ATOM 3254 C CA . ARG A 1 426 ? 73.480 9.487 30.733 1.00 31.71 448 ARG A CA 1
ATOM 3255 C C . ARG A 1 426 ? 73.773 10.134 32.104 1.00 33.14 448 ARG A C 1
ATOM 3256 O O . ARG A 1 426 ? 72.909 10.831 32.663 1.00 37.92 448 ARG A O 1
ATOM 3264 N N . CYS A 1 427 ? 74.972 9.887 32.620 1.00 35.60 449 CYS A N 1
ATOM 3265 C CA . CYS A 1 427 ? 75.511 10.514 33.847 1.00 41.33 449 CYS A CA 1
ATOM 3266 C C . CYS A 1 427 ? 75.415 12.024 33.859 1.00 37.03 449 CYS A C 1
ATOM 3267 O O . CYS A 1 427 ? 74.950 12.622 34.822 1.00 39.47 449 CYS A O 1
ATOM 3270 N N . LEU A 1 428 ? 75.937 12.619 32.786 1.00 40.15 450 LEU A N 1
ATOM 3271 C CA . LEU A 1 428 ? 76.038 14.071 32.653 1.00 38.83 450 LEU A CA 1
ATOM 3272 C C . LEU A 1 428 ? 74.673 14.740 32.633 1.00 33.86 450 LEU A C 1
ATOM 3273 O O . LEU A 1 428 ? 74.522 15.843 33.148 1.00 34.65 450 LEU A O 1
ATOM 3278 N N . ASN A 1 429 ? 73.686 14.066 32.038 1.00 34.69 451 ASN A N 1
ATOM 3279 C CA . ASN A 1 429 ? 72.348 14.633 31.862 1.00 34.32 451 ASN A CA 1
ATOM 3280 C C . ASN A 1 429 ? 71.426 14.454 33.066 1.00 29.93 451 ASN A C 1
ATOM 3281 O O . ASN A 1 429 ? 70.706 15.384 33.451 1.00 28.48 451 ASN A O 1
ATOM 3286 N N . GLY A 1 430 ? 71.425 13.253 33.637 1.00 28.11 452 GLY A N 1
ATOM 3287 C CA . GLY A 1 430 ? 70.423 12.874 34.639 1.00 26.56 452 GLY A CA 1
ATOM 3288 C C . GLY A 1 430 ? 69.077 12.626 33.987 1.00 27.02 452 GLY A C 1
ATOM 3289 O O . GLY A 1 430 ? 68.996 12.396 32.769 1.00 25.77 452 GLY A O 1
ATOM 3290 N N . GLY A 1 431 ? 68.013 12.690 34.795 1.00 27.55 453 GLY A N 1
ATOM 3291 C CA . GLY A 1 431 ? 66.637 12.433 34.312 1.00 27.05 453 GLY A CA 1
ATOM 3292 C C . GLY A 1 431 ? 66.132 13.533 33.389 1.00 25.12 453 GLY A C 1
ATOM 3293 O O . GLY A 1 431 ? 66.846 14.507 33.140 1.00 27.53 453 GLY A O 1
ATOM 3294 N N . TRP A 1 432 ? 64.906 13.369 32.888 1.00 24.41 454 TRP A N 1
ATOM 3295 C CA . TRP A 1 432 ? 64.304 14.307 31.934 1.00 26.00 454 TRP A CA 1
ATOM 3296 C C . TRP A 1 432 ? 65.279 14.576 30.778 1.00 30.82 454 TRP A C 1
ATOM 3297 O O . TRP A 1 432 ? 65.551 15.739 30.420 1.00 28.15 454 TRP A O 1
ATOM 3308 N N . SER A 1 433 ? 65.814 13.485 30.207 1.00 30.63 455 SER A N 1
ATOM 3309 C CA . SER A 1 433 ? 66.820 13.565 29.136 1.00 30.12 455 SER A CA 1
ATOM 3310 C C . SER A 1 433 ? 66.679 12.374 28.175 1.00 31.50 455 SER A C 1
ATOM 3311 O O . SER A 1 433 ? 67.133 11.281 28.471 1.00 32.87 455 SER A O 1
ATOM 3314 N N . TYR A 1 434 ? 65.997 12.609 27.050 1.00 30.76 456 TYR A N 1
ATOM 3315 C CA . TYR A 1 434 ? 65.716 11.621 26.004 1.00 28.82 456 TYR A CA 1
ATOM 3316 C C . TYR A 1 434 ? 64.667 10.604 26.427 1.00 29.30 456 TYR A C 1
ATOM 3317 O O . TYR A 1 434 ? 63.722 10.349 25.681 1.00 27.85 456 TYR A O 1
ATOM 3326 N N . SER A 1 435 ? 64.828 10.013 27.609 1.00 31.62 457 SER A N 1
ATOM 3327 C CA . SER A 1 435 ? 63.730 9.310 28.301 1.00 30.55 457 SER A CA 1
ATOM 3328 C C . SER A 1 435 ? 63.538 9.921 29.678 1.00 31.17 457 SER A C 1
ATOM 3329 O O . SER A 1 435 ? 64.357 10.743 30.141 1.00 34.95 457 SER A O 1
ATOM 3332 N N . TRP A 1 436 ? 62.457 9.519 30.342 1.00 30.71 458 TRP A N 1
ATOM 3333 C CA . TRP A 1 436 ? 62.094 10.073 31.671 1.00 29.41 458 TRP A CA 1
ATOM 3334 C C . TRP A 1 436 ? 63.209 9.821 32.688 1.00 29.82 458 TRP A C 1
ATOM 3335 O O . TRP A 1 436 ? 63.685 10.749 33.346 1.00 24.99 458 TRP A O 1
ATOM 3346 N N . GLN A 1 437 ? 63.666 8.569 32.760 1.00 31.72 459 GLN A N 1
ATOM 3347 C CA . GLN A 1 437 ? 64.740 8.204 33.688 1.00 29.99 459 GLN A CA 1
ATOM 3348 C C . GLN A 1 437 ? 66.110 8.630 33.187 1.00 28.58 459 GLN A C 1
ATOM 3349 O O . GLN A 1 437 ? 67.088 8.596 33.946 1.00 29.91 459 GLN A O 1
ATOM 3355 N N . GLY A 1 438 ? 66.198 8.989 31.910 1.00 28.56 460 GLY A N 1
ATOM 3356 C CA . GLY A 1 438 ? 67.475 9.312 31.272 1.00 32.28 460 GLY A CA 1
ATOM 3357 C C . GLY A 1 438 ? 68.268 8.106 30.786 1.00 31.09 460 GLY A C 1
ATOM 3358 O O . GLY A 1 438 ? 69.372 8.270 30.253 1.00 30.76 460 GLY A O 1
ATOM 3359 N N . HIS A 1 439 ? 67.699 6.905 30.923 1.00 31.87 461 HIS A N 1
ATOM 3360 C CA . HIS A 1 439 ? 68.425 5.663 30.636 1.00 36.21 461 HIS A CA 1
ATOM 3361 C C . HIS A 1 439 ? 68.898 5.462 29.189 1.00 39.25 461 HIS A C 1
ATOM 3362 O O . HIS A 1 439 ? 69.882 4.759 28.961 1.00 40.14 461 HIS A O 1
ATOM 3369 N N . VAL A 1 440 ? 68.222 6.096 28.232 1.00 36.13 462 VAL A N 1
ATOM 3370 C CA . VAL A 1 440 ? 68.542 5.938 26.808 1.00 39.47 462 VAL A CA 1
ATOM 3371 C C . VAL A 1 440 ? 69.482 7.019 26.233 1.00 39.85 462 VAL A C 1
ATOM 3372 O O . VAL A 1 440 ? 69.752 7.023 25.024 1.00 39.13 462 VAL A O 1
ATOM 3376 N N . ALA A 1 441 ? 70.021 7.886 27.091 1.00 38.00 463 ALA A N 1
ATOM 3377 C CA . ALA A 1 441 ? 70.773 9.060 26.644 1.00 40.04 463 ALA A CA 1
ATOM 3378 C C . ALA A 1 441 ? 71.929 8.737 25.707 1.00 40.51 463 ALA A C 1
ATOM 3379 O O . ALA A 1 441 ? 72.094 9.406 24.697 1.00 45.17 463 ALA A O 1
ATOM 3381 N N . ASP A 1 442 ? 72.703 7.709 26.021 1.00 43.93 464 ASP A N 1
ATOM 3382 C CA . ASP A 1 442 ? 73.812 7.300 25.146 1.00 45.20 464 ASP A CA 1
ATOM 3383 C C . ASP A 1 442 ? 73.435 6.818 23.745 1.00 46.73 464 ASP A C 1
ATOM 3384 O O . ASP A 1 442 ? 74.251 6.940 22.825 1.00 54.00 464 ASP A O 1
ATOM 3389 N N . GLU A 1 443 ? 72.232 6.275 23.560 1.00 48.17 465 GLU A N 1
ATOM 3390 C CA . GLU A 1 443 ? 71.762 5.930 22.203 1.00 51.73 465 GLU A CA 1
ATOM 3391 C C . GLU A 1 443 ? 71.569 7.196 21.330 1.00 45.91 465 GLU A C 1
ATOM 3392 O O . GLU A 1 443 ? 71.954 7.221 20.154 1.00 49.33 465 GLU A O 1
ATOM 3398 N N . TYR A 1 444 ? 70.999 8.246 21.931 1.00 42.92 466 TYR A N 1
ATOM 3399 C CA . TYR A 1 444 ? 70.627 9.480 21.218 1.00 39.63 466 TYR A CA 1
ATOM 3400 C C . TYR A 1 444 ? 71.573 10.678 21.400 1.00 36.21 466 TYR A C 1
ATOM 3401 O O . TYR A 1 444 ? 71.357 11.697 20.764 1.00 33.62 466 TYR A O 1
ATOM 3410 N N . ALA A 1 445 ? 72.612 10.569 22.231 1.00 35.81 467 ALA A N 1
ATOM 3411 C CA . ALA A 1 445 ? 73.504 11.719 22.485 1.00 37.00 467 ALA A CA 1
ATOM 3412 C C . ALA A 1 445 ? 74.930 11.519 21.957 1.00 38.37 467 ALA A C 1
ATOM 3413 O O . ALA A 1 445 ? 75.897 12.066 22.512 1.00 36.12 467 ALA A O 1
ATOM 3415 N N . GLN A 1 446 ? 75.033 10.762 20.858 1.00 43.01 468 GLN A N 1
ATOM 3416 C CA . GLN A 1 446 ? 76.314 10.377 20.266 1.00 47.42 468 GLN A CA 1
ATOM 3417 C C . GLN A 1 446 ? 77.105 11.572 19.702 1.00 47.67 468 GLN A C 1
ATOM 3418 O O . GLN A 1 446 ? 78.334 11.559 19.715 1.00 50.22 468 GLN A O 1
ATOM 3424 N N . ALA A 1 447 ? 76.395 12.593 19.218 1.00 45.75 469 ALA A N 1
ATOM 3425 C CA . ALA A 1 447 ? 77.002 13.845 18.730 1.00 43.50 469 ALA A CA 1
ATOM 3426 C C . ALA A 1 447 ? 77.736 14.688 19.782 1.00 42.02 469 ALA A C 1
ATOM 3427 O O . ALA A 1 447 ? 78.493 15.596 19.428 1.00 39.56 469 ALA A O 1
ATOM 3429 N N . TYR A 1 448 ? 77.519 14.399 21.061 1.00 38.42 470 TYR A N 1
ATOM 3430 C CA . TYR A 1 448 ? 78.076 15.211 22.141 1.00 41.26 470 TYR A CA 1
ATOM 3431 C C . TYR A 1 448 ? 79.192 14.458 22.874 1.00 43.40 470 TYR A C 1
ATOM 3432 O O . TYR A 1 448 ? 79.351 13.245 22.689 1.00 40.20 470 TYR A O 1
ATOM 3441 N N . HIS A 1 449 ? 79.969 15.195 23.674 1.00 42.40 471 HIS A N 1
ATOM 3442 C CA . HIS A 1 449 ? 81.211 14.685 24.253 1.00 41.35 471 HIS A CA 1
ATOM 3443 C C . HIS A 1 449 ? 81.030 14.243 25.693 1.00 37.62 471 HIS A C 1
ATOM 3444 O O . HIS A 1 449 ? 80.572 15.006 26.550 1.00 39.40 471 HIS A O 1
ATOM 3451 N N . THR A 1 450 ? 81.405 13.002 25.966 1.00 36.63 472 THR A N 1
ATOM 3452 C CA . THR A 1 450 ? 81.538 12.516 27.345 1.00 37.10 472 THR A CA 1
ATOM 3453 C C . THR A 1 450 ? 82.791 13.134 27.961 1.00 38.25 472 THR A C 1
ATOM 3454 O O . THR A 1 450 ? 83.613 13.737 27.257 1.00 38.85 472 THR A O 1
ATOM 3458 N N . ILE A 1 451 ? 82.984 12.918 29.257 1.00 38.62 473 ILE A N 1
ATOM 3459 C CA . ILE A 1 451 ? 84.207 13.395 29.907 1.00 39.72 473 ILE A CA 1
ATOM 3460 C C . ILE A 1 451 ? 85.460 12.836 29.199 1.00 42.52 473 ILE A C 1
ATOM 3461 O O . ILE A 1 451 ? 86.369 13.591 28.890 1.00 42.40 473 ILE A O 1
ATOM 3466 N N . TYR A 1 452 ? 85.484 11.531 28.928 1.00 43.95 474 TYR A N 1
ATOM 3467 C CA . TYR A 1 452 ? 86.602 10.886 28.229 1.00 44.11 474 TYR A CA 1
ATOM 3468 C C . TYR A 1 452 ? 86.881 11.547 26.867 1.00 45.79 474 TYR A C 1
ATOM 3469 O O . TYR A 1 452 ? 88.012 11.971 26.590 1.00 43.99 474 TYR A O 1
ATOM 3478 N N . GLU A 1 453 ? 85.836 11.637 26.045 1.00 45.95 475 GLU A N 1
ATOM 3479 C CA . GLU A 1 453 ? 85.933 12.221 24.707 1.00 47.61 475 GLU A CA 1
ATOM 3480 C C . GLU A 1 453 ? 86.458 13.655 24.724 1.00 50.32 475 GLU A C 1
ATOM 3481 O O . GLU A 1 453 ? 87.324 14.009 23.915 1.00 60.31 475 GLU A O 1
ATOM 3487 N N . ALA A 1 454 ? 85.956 14.470 25.650 1.00 45.86 476 ALA A N 1
ATOM 3488 C CA . ALA A 1 454 ? 86.369 15.879 25.760 1.00 46.04 476 ALA A CA 1
ATOM 3489 C C . ALA A 1 454 ? 87.828 16.028 26.186 1.00 45.38 476 ALA A C 1
ATOM 3490 O O . ALA A 1 454 ? 88.555 16.872 25.639 1.00 43.34 476 ALA A O 1
ATOM 3492 N N . LEU A 1 455 ? 88.243 15.217 27.163 1.00 43.60 477 LEU A N 1
ATOM 3493 C CA . LEU A 1 455 ? 89.640 15.194 27.609 1.00 45.91 477 LEU A CA 1
ATOM 3494 C C . LEU A 1 455 ? 90.577 14.721 26.525 1.00 48.53 477 LEU A C 1
ATOM 3495 O O . LEU A 1 455 ? 91.704 15.195 26.458 1.00 55.97 477 LEU A O 1
ATOM 3500 N N . CYS A 1 456 ? 90.113 13.795 25.680 1.00 48.77 478 CYS A N 1
ATOM 3501 C CA . CYS A 1 456 ? 90.884 13.378 24.508 1.00 54.79 478 CYS A CA 1
ATOM 3502 C C . CYS A 1 456 ? 91.063 14.538 23.510 1.00 55.34 478 CYS A C 1
ATOM 3503 O O . CYS A 1 456 ? 92.156 14.744 23.000 1.00 57.07 478 CYS A O 1
ATOM 3506 N N . GLU A 1 457 ? 89.999 15.293 23.250 1.00 55.44 479 GLU A N 1
ATOM 3507 C CA . GLU A 1 457 ? 90.067 16.447 22.333 1.00 56.17 479 GLU A CA 1
ATOM 3508 C C . GLU A 1 457 ? 91.040 17.510 22.882 1.00 54.71 479 GLU A C 1
ATOM 3509 O O . GLU A 1 457 ? 91.844 18.054 22.127 1.00 52.15 479 GLU A O 1
ATOM 3515 N N . LYS A 1 458 ? 90.971 17.794 24.191 1.00 57.74 480 LYS A N 1
ATOM 3516 C CA . LYS A 1 458 ? 91.863 18.785 24.847 1.00 51.79 480 LYS A CA 1
ATOM 3517 C C . LYS A 1 458 ? 93.316 18.381 24.927 1.00 55.35 480 LYS A C 1
ATOM 3518 O O . LYS A 1 458 ? 94.184 19.170 24.572 1.00 55.91 480 LYS A O 1
ATOM 3524 N N . TYR A 1 459 ? 93.567 17.171 25.419 1.00 56.27 481 TYR A N 1
ATOM 3525 C CA . TYR A 1 459 ? 94.922 16.714 25.755 1.00 58.42 481 TYR A CA 1
ATOM 3526 C C . TYR A 1 459 ? 95.522 15.666 24.784 1.00 60.12 481 TYR A C 1
ATOM 3527 O O . TYR A 1 459 ? 96.698 15.333 24.906 1.00 59.95 481 TYR A O 1
ATOM 3536 N N . GLY A 1 460 ? 94.735 15.170 23.821 1.00 60.01 482 GLY A N 1
ATOM 3537 C CA . GLY A 1 460 ? 95.148 14.064 22.928 1.00 59.97 482 GLY A CA 1
ATOM 3538 C C . GLY A 1 460 ? 94.805 12.705 23.534 1.00 61.25 482 GLY A C 1
ATOM 3539 O O . GLY A 1 460 ? 95.033 12.497 24.731 1.00 62.27 482 GLY A O 1
ATOM 3540 N N . LYS A 1 461 ? 94.242 11.793 22.721 1.00 62.78 483 LYS A N 1
ATOM 3541 C CA . LYS A 1 461 ? 93.908 10.408 23.141 1.00 60.16 483 LYS A CA 1
ATOM 3542 C C . LYS A 1 461 ? 95.110 9.677 23.743 1.00 62.28 483 LYS A C 1
ATOM 3543 O O . LYS A 1 461 ? 94.958 8.892 24.685 1.00 61.15 483 LYS A O 1
ATOM 3545 N N . GLU A 1 462 ? 96.292 9.959 23.201 1.00 62.66 484 GLU A N 1
ATOM 3546 C CA . GLU A 1 462 ? 97.547 9.376 23.673 1.00 68.45 484 GLU A CA 1
ATOM 3547 C C . GLU A 1 462 ? 97.927 9.776 25.117 1.00 62.75 484 GLU A C 1
ATOM 3548 O O . GLU A 1 462 ? 98.589 9.011 25.809 1.00 65.25 484 GLU A O 1
ATOM 3554 N N . ASN A 1 463 ? 97.512 10.959 25.563 1.00 61.38 485 ASN A N 1
ATOM 3555 C CA . ASN A 1 463 ? 97.753 11.411 26.943 1.00 59.93 485 ASN A CA 1
ATOM 3556 C C . ASN A 1 463 ? 96.650 11.074 27.949 1.00 60.80 485 ASN A C 1
ATOM 3557 O O . ASN A 1 463 ? 96.780 11.440 29.121 1.00 57.63 485 ASN A O 1
ATOM 3562 N N . ILE A 1 464 ? 95.582 10.396 27.516 1.00 58.08 486 ILE A N 1
ATOM 3563 C CA . ILE A 1 464 ? 94.505 9.971 28.419 1.00 56.61 486 ILE A CA 1
ATOM 3564 C C . ILE A 1 464 ? 94.503 8.440 28.522 1.00 59.08 486 ILE A C 1
ATOM 3565 O O . ILE A 1 464 ? 94.298 7.753 27.523 1.00 58.49 486 ILE A O 1
ATOM 3570 N N . ILE A 1 465 ? 94.743 7.923 29.730 1.00 58.06 487 ILE A N 1
ATOM 3571 C CA . ILE A 1 465 ? 94.608 6.502 30.024 1.00 58.32 487 ILE A CA 1
ATOM 3572 C C . ILE A 1 465 ? 93.266 6.304 30.724 1.00 53.23 487 ILE A C 1
ATOM 3573 O O . ILE A 1 465 ? 93.061 6.863 31.789 1.00 52.19 487 ILE A O 1
ATOM 3578 N N . TYR A 1 466 ? 92.359 5.538 30.114 1.00 51.99 488 TYR A N 1
ATOM 3579 C CA . TYR A 1 466 ? 91.011 5.295 30.658 1.00 50.46 488 TYR A CA 1
ATOM 3580 C C . TYR A 1 466 ? 90.907 3.884 31.203 1.00 51.77 488 TYR A C 1
ATOM 3581 O O . TYR A 1 466 ? 90.881 2.926 30.438 1.00 56.64 488 TYR A O 1
ATOM 3590 N N . GLU A 1 467 ? 90.886 3.764 32.527 1.00 52.82 489 GLU A N 1
ATOM 3591 C CA . GLU A 1 467 ? 90.596 2.499 33.210 1.00 50.34 489 GLU A CA 1
ATOM 3592 C C . GLU A 1 467 ? 89.596 2.837 34.298 1.00 45.50 489 GLU A C 1
ATOM 3593 O O . GLU A 1 467 ? 89.972 3.382 35.337 1.00 44.03 489 GLU A O 1
ATOM 3599 N N . PRO A 1 468 ? 88.318 2.519 34.072 1.00 43.29 490 PRO A N 1
ATOM 3600 C CA . PRO A 1 468 ? 87.328 3.024 35.024 1.00 41.41 490 PRO A CA 1
ATOM 3601 C C . PRO A 1 468 ? 87.430 2.425 36.431 1.00 41.14 490 PRO A C 1
ATOM 3602 O O . PRO A 1 468 ? 87.203 3.145 37.402 1.00 42.76 490 PRO A O 1
ATOM 3606 N N . GLY A 1 469 ? 87.747 1.137 36.551 1.00 42.64 491 GLY A N 1
ATOM 3607 C CA . GLY A 1 469 ? 87.762 0.468 37.856 1.00 45.37 491 GLY A CA 1
ATOM 3608 C C . GLY A 1 469 ? 86.364 0.088 38.342 1.00 46.24 491 GLY A C 1
ATOM 3609 O O . GLY A 1 469 ? 86.115 -1.075 38.644 1.00 54.57 491 GLY A O 1
ATOM 3610 N N . VAL A 1 470 ? 85.458 1.061 38.418 1.00 40.63 492 VAL A N 1
ATOM 3611 C CA . VAL A 1 470 ? 84.050 0.834 38.742 1.00 40.18 492 VAL A CA 1
ATOM 3612 C C . VAL A 1 470 ? 83.171 1.445 37.643 1.00 41.16 492 VAL A C 1
ATOM 3613 O O . VAL A 1 470 ? 83.383 2.605 37.255 1.00 38.10 492 VAL A O 1
ATOM 3617 N N . THR A 1 471 ? 82.196 0.666 37.157 1.00 39.15 493 THR A N 1
ATOM 3618 C CA . THR A 1 471 ? 81.226 1.114 36.143 1.00 39.73 493 THR A CA 1
ATOM 3619 C C . THR A 1 471 ? 79.787 0.832 36.602 1.00 39.82 493 THR A C 1
ATOM 3620 O O . THR A 1 471 ? 79.549 -0.073 37.396 1.00 38.25 493 THR A O 1
ATOM 3624 N N . TYR A 1 472 ? 78.833 1.601 36.079 1.00 40.38 494 TYR A N 1
ATOM 3625 C CA . TYR A 1 472 ? 77.411 1.345 36.323 1.00 38.54 494 TYR A CA 1
ATOM 3626 C C . TYR A 1 472 ? 76.935 0.125 35.525 1.00 39.78 494 TYR A C 1
ATOM 3627 O O . TYR A 1 472 ? 77.390 -0.119 34.406 1.00 40.68 494 TYR A O 1
ATOM 3636 N N . ALA A 1 473 ? 76.011 -0.630 36.103 1.00 38.30 495 ALA A N 1
ATOM 3637 C CA . ALA A 1 473 ? 75.430 -1.780 35.438 1.00 41.20 495 ALA A CA 1
ATOM 3638 C C . ALA A 1 473 ? 74.514 -1.318 34.315 1.00 40.97 495 ALA A C 1
ATOM 3639 O O . ALA A 1 473 ? 74.027 -0.185 34.340 1.00 40.18 495 ALA A O 1
ATOM 3641 N N . SER A 1 474 ? 74.277 -2.203 33.343 1.00 42.37 496 SER A N 1
ATOM 3642 C CA . SER A 1 474 ? 73.282 -1.978 32.263 1.00 43.39 496 SER A CA 1
ATOM 3643 C C . SER A 1 474 ? 71.896 -1.768 32.816 1.00 42.79 496 SER A C 1
ATOM 3644 O O . SER A 1 474 ? 71.560 -2.342 33.849 1.00 49.26 496 SER A O 1
ATOM 3647 N N . TYR A 1 475 ? 71.098 -0.953 32.131 1.00 43.47 497 TYR A N 1
ATOM 3648 C CA . TYR A 1 475 ? 69.775 -0.600 32.627 1.00 42.67 497 TYR A CA 1
ATOM 3649 C C . TYR A 1 475 ? 68.828 -1.823 32.668 1.00 40.57 497 TYR A C 1
ATOM 3650 O O . TYR A 1 475 ? 68.679 -2.520 31.678 1.00 42.45 497 TYR A O 1
ATOM 3659 N N . LYS A 1 476 ? 68.213 -2.063 33.830 1.00 44.37 498 LYS A N 1
ATOM 3660 C CA . LYS A 1 476 ? 67.118 -3.045 34.006 1.00 47.21 498 LYS A CA 1
ATOM 3661 C C . LYS A 1 476 ? 66.266 -2.539 35.186 1.00 48.57 498 LYS A C 1
ATOM 3662 O O . LYS A 1 476 ? 66.784 -2.359 36.278 1.00 43.71 498 LYS A O 1
ATOM 3664 N N . ASN A 1 477 ? 64.992 -2.234 34.945 1.00 52.50 499 ASN A N 1
ATOM 3665 C CA . ASN A 1 477 ? 64.025 -1.888 36.016 1.00 59.24 499 ASN A CA 1
ATOM 3666 C C . ASN A 1 477 ? 64.499 -0.783 36.971 1.00 52.26 499 ASN A C 1
ATOM 3667 O O . ASN A 1 477 ? 64.464 -0.941 38.194 1.00 44.67 499 ASN A O 1
ATOM 3672 N N . ASP A 1 478 ? 64.957 0.321 36.392 1.00 42.17 500 ASP A N 1
ATOM 3673 C CA . ASP A 1 478 ? 65.342 1.521 37.144 1.00 40.32 500 ASP A CA 1
ATOM 3674 C C . ASP A 1 478 ? 66.406 1.252 38.216 1.00 34.74 500 ASP A C 1
ATOM 3675 O O . ASP A 1 478 ? 66.334 1.784 39.317 1.00 32.28 500 ASP A O 1
ATOM 3680 N N . ASN A 1 479 ? 67.413 0.455 37.847 1.00 33.92 501 ASN A N 1
ATOM 3681 C CA . ASN A 1 479 ? 68.534 0.090 38.727 1.00 35.60 501 ASN A CA 1
ATOM 3682 C C . ASN A 1 479 ? 69.650 1.132 38.670 1.00 38.21 501 ASN A C 1
ATOM 3683 O O . ASN A 1 479 ? 70.840 0.788 38.518 1.00 33.64 501 ASN A O 1
ATOM 3688 N N . TRP A 1 480 ? 69.259 2.391 38.842 1.00 31.94 502 TRP A N 1
ATOM 3689 C CA . TRP A 1 480 ? 70.170 3.523 38.754 1.00 35.75 502 TRP A CA 1
ATOM 3690 C C . TRP A 1 480 ? 71.353 3.407 39.731 1.00 36.65 502 TRP A C 1
ATOM 3691 O O . TRP A 1 480 ? 72.446 3.891 39.451 1.00 34.93 502 TRP A O 1
ATOM 3702 N N . TRP A 1 481 ? 71.098 2.760 40.863 1.00 34.12 503 TRP A N 1
ATOM 3703 C CA . TRP A 1 481 ? 72.085 2.534 41.940 1.00 40.30 503 TRP A CA 1
ATOM 3704 C C . TRP A 1 481 ? 73.090 1.420 41.659 1.00 37.91 503 TRP A C 1
ATOM 3705 O O . TRP A 1 481 ? 74.154 1.384 42.276 1.00 37.41 503 TRP A O 1
ATOM 3716 N N . GLU A 1 482 ? 72.751 0.507 40.756 1.00 38.52 504 GLU A N 1
ATOM 3717 C CA . GLU A 1 482 ? 73.502 -0.746 40.614 1.00 39.46 504 GLU A CA 1
ATOM 3718 C C . GLU A 1 482 ? 74.783 -0.531 39.815 1.00 37.37 504 GLU A C 1
ATOM 3719 O O . GLU A 1 482 ? 74.772 0.125 38.783 1.00 34.51 504 GLU A O 1
ATOM 3725 N N . GLU A 1 483 ? 75.871 -1.107 40.310 1.00 38.59 505 GLU A N 1
ATOM 3726 C CA . GLU A 1 483 ? 77.163 -1.067 39.665 1.00 41.16 505 GLU A CA 1
ATOM 3727 C C . GLU A 1 483 ? 77.554 -2.500 39.332 1.00 41.83 505 GLU A C 1
ATOM 3728 O O . GLU A 1 483 ? 76.996 -3.439 39.899 1.00 45.44 505 GLU A O 1
ATOM 3734 N N . ASN A 1 484 ? 78.499 -2.674 38.405 1.00 41.90 506 ASN A N 1
ATOM 3735 C CA . ASN A 1 484 ? 79.113 -3.999 38.166 1.00 44.68 506 ASN A CA 1
ATOM 3736 C C . ASN A 1 484 ? 80.133 -4.275 39.264 1.00 46.59 506 ASN A C 1
ATOM 3737 O O . ASN A 1 484 ? 80.488 -3.372 40.034 1.00 40.31 506 ASN A O 1
ATOM 3742 N N . LYS A 1 485 ? 80.594 -5.524 39.333 1.00 52.67 507 LYS A N 1
ATOM 3743 C CA . LYS A 1 485 ? 81.630 -5.922 40.277 1.00 50.81 507 LYS A CA 1
ATOM 3744 C C . LYS A 1 485 ? 82.835 -4.977 40.096 1.00 49.83 507 LYS A C 1
ATOM 3745 O O . LYS A 1 485 ? 83.293 -4.786 38.972 1.00 49.19 507 LYS A O 1
ATOM 3747 N N . PRO A 1 486 ? 83.347 -4.386 41.195 1.00 47.39 508 PRO A N 1
ATOM 3748 C CA . PRO A 1 486 ? 84.553 -3.560 41.071 1.00 48.62 508 PRO A CA 1
ATOM 3749 C C . PRO A 1 486 ? 85.805 -4.337 40.629 1.00 48.13 508 PRO A C 1
ATOM 3750 O O . PRO A 1 486 ? 86.024 -5.457 41.084 1.00 47.09 508 PRO A O 1
ATOM 3754 N N . GLU A 1 487 ? 86.590 -3.720 39.746 1.00 49.97 509 GLU A N 1
ATOM 3755 C CA . GLU A 1 487 ? 87.895 -4.224 39.302 1.00 59.15 509 GLU A CA 1
ATOM 3756 C C . GLU A 1 487 ? 88.929 -3.106 39.545 1.00 59.01 509 GLU A C 1
ATOM 3757 O O . GLU A 1 487 ? 89.653 -2.673 38.643 1.00 63.78 509 GLU A O 1
ATOM 3763 N N . THR A 1 488 ? 88.963 -2.643 40.787 1.00 56.71 510 THR A N 1
ATOM 3764 C CA . THR A 1 488 ? 89.903 -1.621 41.266 1.00 57.92 510 THR A CA 1
ATOM 3765 C C . THR A 1 488 ? 91.383 -1.964 41.009 1.00 62.98 510 THR A C 1
ATOM 3766 O O . THR A 1 488 ? 92.194 -1.061 40.807 1.00 57.95 510 THR A O 1
ATOM 3770 N N . GLU A 1 489 ? 91.714 -3.261 40.992 1.00 64.58 511 GLU A N 1
ATOM 3771 C CA . GLU A 1 489 ? 93.034 -3.751 40.585 1.00 68.10 511 GLU A CA 1
ATOM 3772 C C . GLU A 1 489 ? 93.621 -3.096 39.297 1.00 72.01 511 GLU A C 1
ATOM 3773 O O . GLU A 1 489 ? 94.839 -2.895 39.198 1.00 79.44 511 GLU A O 1
ATOM 3775 N N . LYS A 1 490 ? 92.764 -2.778 38.322 1.00 71.38 512 LYS A N 1
ATOM 3776 C CA . LYS A 1 490 ? 93.208 -2.299 36.989 1.00 63.81 512 LYS A CA 1
ATOM 3777 C C . LYS A 1 490 ? 93.749 -0.859 36.921 1.00 60.04 512 LYS A C 1
ATOM 3778 O O . LYS A 1 490 ? 94.855 -0.652 36.417 1.00 63.55 512 LYS A O 1
ATOM 3784 N N . PRO A 1 491 ? 92.979 0.135 37.402 1.00 56.82 513 PRO A N 1
ATOM 3785 C CA . PRO A 1 491 ? 93.520 1.504 37.360 1.00 56.02 513 PRO A CA 1
ATOM 3786 C C . PRO A 1 491 ? 94.697 1.745 38.325 1.00 55.00 513 PRO A C 1
ATOM 3787 O O . PRO A 1 491 ? 95.588 2.556 38.024 1.00 51.73 513 PRO A O 1
ATOM 3791 N N . VAL A 1 492 ? 94.704 1.034 39.452 1.00 53.41 514 VAL A N 1
ATOM 3792 C CA . VAL A 1 492 ? 95.836 1.065 40.379 1.00 54.92 514 VAL A CA 1
ATOM 3793 C C . VAL A 1 492 ? 97.123 0.710 39.624 1.00 60.36 514 VAL A C 1
ATOM 3794 O O . VAL A 1 492 ? 98.099 1.460 39.690 1.00 57.79 514 VAL A O 1
ATOM 3798 N N . ALA A 1 493 ? 97.107 -0.405 38.890 1.00 62.48 515 ALA A N 1
ATOM 3799 C CA . ALA A 1 493 ? 98.279 -0.849 38.121 1.00 68.74 515 ALA A CA 1
ATOM 3800 C C . ALA A 1 493 ? 98.701 0.177 37.062 1.00 66.40 515 ALA A C 1
ATOM 3801 O O . ALA A 1 493 ? 99.898 0.419 36.861 1.00 71.73 515 ALA A O 1
ATOM 3803 N N . ALA A 1 494 ? 97.714 0.764 36.390 1.00 62.32 516 ALA A N 1
ATOM 3804 C CA . ALA A 1 494 ? 97.949 1.763 35.334 1.00 63.62 516 ALA A CA 1
ATOM 3805 C C . ALA A 1 494 ? 98.460 3.115 35.842 1.00 69.93 516 ALA A C 1
ATOM 3806 O O . ALA A 1 494 ? 99.017 3.882 35.056 1.00 68.76 516 ALA A O 1
ATOM 3808 N N . ALA A 1 495 ? 98.256 3.405 37.135 1.00 69.56 517 ALA A N 1
ATOM 3809 C CA . ALA A 1 495 ? 98.654 4.675 37.742 1.00 65.62 517 ALA A CA 1
ATOM 3810 C C . ALA A 1 495 ? 100.133 5.013 37.588 1.00 65.57 517 ALA A C 1
ATOM 3811 O O . ALA A 1 495 ? 100.466 6.179 37.392 1.00 68.25 517 ALA A O 1
ATOM 3813 N N . ALA A 1 496 ? 101.015 4.011 37.666 1.00 66.55 518 ALA A N 1
ATOM 3814 C CA . ALA A 1 496 ? 102.471 4.223 37.500 1.00 68.18 518 ALA A CA 1
ATOM 3815 C C . ALA A 1 496 ? 102.871 4.963 36.195 1.00 68.25 518 ALA A C 1
ATOM 3816 O O . ALA A 1 496 ? 103.907 5.624 36.149 1.00 69.04 518 ALA A O 1
ATOM 3818 N N . GLN A 1 497 ? 102.034 4.872 35.165 1.00 67.55 519 GLN A N 1
ATOM 3819 C CA . GLN A 1 497 ? 102.238 5.585 33.902 1.00 70.52 519 GLN A CA 1
ATOM 3820 C C . GLN A 1 497 ? 101.645 7.019 33.837 1.00 68.52 519 GLN A C 1
ATOM 3821 O O . GLN A 1 497 ? 101.796 7.683 32.813 1.00 67.51 519 GLN A O 1
ATOM 3827 N N . ALA A 1 498 ? 100.977 7.496 34.894 1.00 62.66 520 ALA A N 1
ATOM 3828 C CA . ALA A 1 498 ? 100.289 8.818 34.880 1.00 62.79 520 ALA A CA 1
ATOM 3829 C C . ALA A 1 498 ? 100.949 9.860 35.788 1.00 60.57 520 ALA A C 1
ATOM 3830 O O . ALA A 1 498 ? 101.702 9.509 36.699 1.00 69.12 520 ALA A O 1
ATOM 3832 N N . ASP A 1 499 ? 100.680 11.136 35.516 1.00 58.01 521 ASP A N 1
ATOM 3833 C CA . ASP A 1 499 ? 101.088 12.257 36.393 1.00 58.31 521 ASP A CA 1
ATOM 3834 C C . ASP A 1 499 ? 100.007 12.621 37.411 1.00 54.49 521 ASP A C 1
ATOM 3835 O O . ASP A 1 499 ? 100.291 13.188 38.471 1.00 51.60 521 ASP A O 1
ATOM 3840 N N . ILE A 1 500 ? 98.764 12.322 37.065 1.00 50.06 522 ILE A N 1
ATOM 3841 C CA . ILE A 1 500 ? 97.635 12.792 37.823 1.00 49.01 522 ILE A CA 1
ATOM 3842 C C . ILE A 1 500 ? 96.446 11.882 37.525 1.00 48.28 522 ILE A C 1
ATOM 3843 O O . ILE A 1 500 ? 96.346 11.321 36.431 1.00 49.24 522 ILE A O 1
ATOM 3848 N N . ILE A 1 501 ? 95.570 11.728 38.512 1.00 44.31 523 ILE A N 1
ATOM 3849 C CA . ILE A 1 501 ? 94.425 10.856 38.419 1.00 44.15 523 ILE A CA 1
ATOM 3850 C C . ILE A 1 501 ? 93.219 11.763 38.549 1.00 44.66 523 ILE A C 1
ATOM 3851 O O . ILE A 1 501 ? 93.188 12.602 39.443 1.00 45.67 523 ILE A O 1
ATOM 3856 N N . ILE A 1 502 ? 92.235 11.594 37.669 1.00 46.64 524 ILE A N 1
ATOM 3857 C CA . ILE A 1 502 ? 90.937 12.285 37.786 1.00 49.98 524 ILE A CA 1
ATOM 3858 C C . ILE A 1 502 ? 89.923 11.136 37.938 1.00 45.79 524 ILE A C 1
ATOM 3859 O O . ILE A 1 502 ? 89.969 10.148 37.195 1.00 45.14 524 ILE A O 1
ATOM 3864 N N . THR A 1 503 ? 89.089 11.216 38.972 1.00 40.67 525 THR A N 1
ATOM 3865 C CA . THR A 1 503 ? 88.170 10.132 39.322 1.00 41.35 525 THR A CA 1
ATOM 3866 C C . THR A 1 503 ? 86.760 10.715 39.296 1.00 40.98 525 THR A C 1
ATOM 3867 O O . THR A 1 503 ? 86.459 11.626 40.082 1.00 38.03 525 THR A O 1
ATOM 3871 N N . CYS A 1 504 ? 85.906 10.181 38.412 1.00 37.68 526 CYS A N 1
ATOM 3872 C CA . CYS A 1 504 ? 84.556 10.714 38.198 1.00 37.31 526 CYS A CA 1
ATOM 3873 C C . CYS A 1 504 ? 83.525 9.847 38.906 1.00 36.99 526 CYS A C 1
ATOM 3874 O O . CYS A 1 504 ? 83.329 8.695 38.531 1.00 37.53 526 CYS A O 1
ATOM 3877 N N . ILE A 1 505 ? 82.852 10.424 39.904 1.00 34.16 527 ILE A N 1
ATOM 3878 C CA . ILE A 1 505 ? 82.018 9.679 40.848 1.00 33.50 527 ILE A CA 1
ATOM 3879 C C . ILE A 1 505 ? 80.698 10.401 41.087 1.00 35.50 527 ILE A C 1
ATOM 3880 O O . ILE A 1 505 ? 80.548 11.575 40.737 1.00 32.30 527 ILE A O 1
ATOM 3885 N N . GLY A 1 506 ? 79.750 9.678 41.685 1.00 34.25 528 GLY A N 1
ATOM 3886 C CA . GLY A 1 506 ? 78.472 10.225 42.103 1.00 32.94 528 GLY A CA 1
ATOM 3887 C C . GLY A 1 506 ? 77.361 9.228 41.826 1.00 34.63 528 GLY A C 1
ATOM 3888 O O . GLY A 1 506 ? 77.352 8.140 42.398 1.00 36.68 528 GLY A O 1
ATOM 3889 N N . GLU A 1 507 ? 76.425 9.619 40.962 1.00 35.07 529 GLU A N 1
ATOM 3890 C CA . GLU A 1 507 ? 75.234 8.839 40.629 1.00 38.77 529 GLU A CA 1
ATOM 3891 C C . GLU A 1 507 ? 75.035 8.677 39.122 1.00 37.50 529 GLU A C 1
ATOM 3892 O O . GLU A 1 507 ? 75.491 9.500 38.313 1.00 36.46 529 GLU A O 1
ATOM 3898 N N . ASN A 1 508 ? 74.307 7.620 38.770 1.00 35.90 530 ASN A N 1
ATOM 3899 C CA . ASN A 1 508 ? 73.748 7.454 37.430 1.00 32.38 530 ASN A CA 1
ATOM 3900 C C . ASN A 1 508 ? 72.374 8.145 37.386 1.00 30.15 530 ASN A C 1
ATOM 3901 O O . ASN A 1 508 ? 71.870 8.608 38.413 1.00 31.68 530 ASN A O 1
ATOM 3906 N N . SER A 1 509 ? 71.762 8.227 36.209 1.00 31.36 531 SER A N 1
ATOM 3907 C CA . SER A 1 509 ? 70.509 8.967 36.060 1.00 29.68 531 SER A CA 1
ATOM 3908 C C . SER A 1 509 ? 69.285 8.247 36.659 1.00 29.98 531 SER A C 1
ATOM 3909 O O . SER A 1 509 ? 69.187 7.012 36.660 1.00 29.73 531 SER A O 1
ATOM 3912 N N . TYR A 1 510 ? 68.362 9.062 37.165 1.00 28.09 532 TYR A N 1
ATOM 3913 C CA . TYR A 1 510 ? 67.073 8.620 37.697 1.00 28.09 532 TYR A CA 1
ATOM 3914 C C . TYR A 1 510 ? 66.108 9.810 37.625 1.00 28.86 532 TYR A C 1
ATOM 3915 O O . TYR A 1 510 ? 66.522 10.952 37.364 1.00 26.89 532 TYR A O 1
ATOM 3924 N N . CYS A 1 511 ? 64.836 9.554 37.898 1.00 28.74 533 CYS A N 1
ATOM 3925 C CA . CYS A 1 511 ? 63.852 10.613 37.970 1.00 26.44 533 CYS A CA 1
ATOM 3926 C C . CYS A 1 511 ? 62.741 10.221 38.929 1.00 31.76 533 CYS A C 1
ATOM 3927 O O . CYS A 1 511 ? 62.298 9.071 38.905 1.00 33.67 533 CYS A O 1
ATOM 3930 N N . GLU A 1 512 ? 62.299 11.173 39.765 1.00 28.36 534 GLU A N 1
ATOM 3931 C CA . GLU A 1 512 ? 61.160 10.974 40.662 1.00 26.24 534 GLU A CA 1
ATOM 3932 C C . GLU A 1 512 ? 61.278 9.728 41.558 1.00 26.35 534 GLU A C 1
ATOM 3933 O O . GLU A 1 512 ? 62.387 9.368 41.997 1.00 24.82 534 GLU A O 1
ATOM 3939 N N . THR A 1 513 ? 60.150 9.075 41.833 1.00 26.67 535 THR A N 1
ATOM 3940 C CA . THR A 1 513 ? 60.079 8.071 42.882 1.00 28.49 535 THR A CA 1
ATOM 3941 C C . THR A 1 513 ? 61.054 6.902 42.695 1.00 29.07 535 THR A C 1
ATOM 3942 O O . THR A 1 513 ? 61.628 6.436 43.674 1.00 31.20 535 THR A O 1
ATOM 3946 N N . PRO A 1 514 ? 61.288 6.452 41.446 1.00 33.12 536 PRO A N 1
ATOM 3947 C CA . PRO A 1 514 ? 62.284 5.370 41.316 1.00 35.00 536 PRO A CA 1
ATOM 3948 C C . PRO A 1 514 ? 63.688 5.752 41.800 1.00 32.24 536 PRO A C 1
ATOM 3949 O O . PRO A 1 514 ? 64.456 4.869 42.148 1.00 30.59 536 PRO A O 1
ATOM 3953 N N . GLY A 1 515 ? 64.010 7.051 41.809 1.00 32.81 537 GLY A N 1
ATOM 3954 C CA . GLY A 1 515 ? 65.280 7.554 42.337 1.00 30.48 537 GLY A CA 1
ATOM 3955 C C . GLY A 1 515 ? 65.418 7.659 43.848 1.00 30.94 537 GLY A C 1
ATOM 3956 O O . GLY A 1 515 ? 66.480 8.052 44.319 1.00 33.49 537 GLY A O 1
ATOM 3957 N N . ASN A 1 516 ? 64.372 7.328 44.614 1.00 27.38 538 ASN A N 1
ATOM 3958 C CA . ASN A 1 516 ? 64.465 7.273 46.093 1.00 27.96 538 ASN A CA 1
ATOM 3959 C C . ASN A 1 516 ? 65.703 6.521 46.529 1.00 27.14 538 ASN A C 1
ATOM 3960 O O . ASN A 1 516 ? 66.005 5.477 45.971 1.00 30.49 538 ASN A O 1
ATOM 3965 N N . LEU A 1 517 ? 66.397 7.031 47.538 1.00 28.63 539 LEU A N 1
ATOM 3966 C CA . LEU A 1 517 ? 67.540 6.326 48.118 1.00 28.23 539 LEU A CA 1
ATOM 3967 C C . LEU A 1 517 ? 67.221 5.850 49.545 1.00 30.54 539 LEU A C 1
ATOM 3968 O O . LEU A 1 517 ? 66.220 6.274 50.166 1.00 25.11 539 LEU A O 1
ATOM 3973 N N . THR A 1 518 ? 68.055 4.930 50.034 1.00 30.25 540 THR A N 1
ATOM 3974 C CA . THR A 1 518 ? 68.012 4.470 51.426 1.00 32.63 540 THR A CA 1
ATOM 3975 C C . THR A 1 518 ? 69.246 4.847 52.246 1.00 32.00 540 THR A C 1
ATOM 3976 O O . THR A 1 518 ? 69.305 4.547 53.442 1.00 30.94 540 THR A O 1
ATOM 3980 N N . ASP A 1 519 ? 70.221 5.513 51.623 1.00 29.20 541 ASP A N 1
ATOM 3981 C CA . ASP A 1 519 ? 71.498 5.826 52.277 1.00 28.76 541 ASP A CA 1
ATOM 3982 C C . ASP A 1 519 ? 72.203 6.882 51.421 1.00 34.05 541 ASP A C 1
ATOM 3983 O O . ASP A 1 519 ? 72.593 6.620 50.269 1.00 30.68 541 ASP A O 1
ATOM 3988 N N . LEU A 1 520 ? 72.314 8.096 51.955 1.00 34.35 542 LEU A N 1
ATOM 3989 C CA . LEU A 1 520 ? 72.927 9.203 51.206 1.00 31.62 542 LEU A CA 1
ATOM 3990 C C . LEU A 1 520 ? 74.425 9.041 50.983 1.00 28.62 542 LEU A C 1
ATOM 3991 O O . LEU A 1 520 ? 75.001 9.772 50.180 1.00 29.83 542 LEU A O 1
ATOM 3996 N N . THR A 1 521 ? 75.073 8.146 51.738 1.00 30.57 543 THR A N 1
ATOM 3997 C CA . THR A 1 521 ? 76.511 7.899 51.594 1.00 31.08 543 THR A CA 1
ATOM 3998 C C . THR A 1 521 ? 76.823 7.480 50.165 1.00 31.23 543 THR A C 1
ATOM 3999 O O . THR A 1 521 ? 76.104 6.658 49.614 1.00 32.79 543 THR A O 1
ATOM 4003 N N . LEU A 1 522 ? 77.894 8.032 49.581 1.00 34.69 544 LEU A N 1
ATOM 4004 C CA . LEU A 1 522 ? 78.393 7.573 48.274 1.00 33.35 544 LEU A CA 1
ATOM 4005 C C . LEU A 1 522 ? 78.626 6.073 48.339 1.00 33.23 544 LEU A C 1
ATOM 4006 O O . LEU A 1 522 ? 79.028 5.534 49.386 1.00 37.31 544 LEU A O 1
ATOM 4011 N N . SER A 1 523 ? 78.353 5.429 47.212 1.00 32.64 545 SER A N 1
ATOM 4012 C CA . SER A 1 523 ? 78.554 4.002 47.030 1.00 35.10 545 SER A CA 1
ATOM 4013 C C . SER A 1 523 ? 79.864 3.543 47.623 1.00 34.04 545 SER A C 1
ATOM 4014 O O . SER A 1 523 ? 80.908 4.176 47.409 1.00 37.45 545 SER A O 1
ATOM 4017 N N . GLU A 1 524 ? 79.815 2.438 48.352 1.00 34.79 546 GLU A N 1
ATOM 4018 C CA . GLU A 1 524 ? 81.022 1.863 48.969 1.00 40.29 546 GLU A CA 1
ATOM 4019 C C . GLU A 1 524 ? 82.132 1.513 47.936 1.00 42.27 546 GLU A C 1
ATOM 4020 O O . GLU A 1 524 ? 83.320 1.815 48.165 1.00 41.32 546 GLU A O 1
ATOM 4026 N N . ASN A 1 525 ? 81.744 0.922 46.800 1.00 43.49 547 ASN A N 1
ATOM 4027 C CA . ASN A 1 525 ? 82.721 0.589 45.737 1.00 46.22 547 ASN A CA 1
ATOM 4028 C C . ASN A 1 525 ? 83.400 1.848 45.193 1.00 41.42 547 ASN A C 1
ATOM 4029 O O . ASN A 1 525 ? 84.606 1.844 44.976 1.00 39.43 547 ASN A O 1
ATOM 4034 N N . GLN A 1 526 ? 82.642 2.932 45.025 1.00 36.57 548 GLN A N 1
ATOM 4035 C CA . GLN A 1 526 ? 83.219 4.193 44.545 1.00 36.48 548 GLN A CA 1
ATOM 4036 C C . GLN A 1 526 ? 84.214 4.763 45.551 1.00 38.13 548 GLN A C 1
ATOM 4037 O O . GLN A 1 526 ? 85.283 5.265 45.161 1.00 37.92 548 GLN A O 1
ATOM 4043 N N . ARG A 1 527 ? 83.879 4.674 46.839 1.00 38.53 549 ARG A N 1
ATOM 4044 C CA . ARG A 1 527 ? 84.787 5.155 47.887 1.00 40.27 549 ARG A CA 1
ATOM 4045 C C . ARG A 1 527 ? 86.047 4.312 47.953 1.00 40.96 549 ARG A C 1
ATOM 4046 O O . ARG A 1 527 ? 87.146 4.857 48.068 1.00 44.05 549 ARG A O 1
ATOM 4054 N N . ASN A 1 528 ? 85.904 2.993 47.843 1.00 42.10 550 ASN A N 1
ATOM 4055 C CA . ASN A 1 528 ? 87.089 2.102 47.824 1.00 48.79 550 ASN A CA 1
ATOM 4056 C C . ASN A 1 528 ? 88.003 2.324 46.608 1.00 45.99 550 ASN A C 1
ATOM 4057 O O . ASN A 1 528 ? 89.221 2.145 46.704 1.00 48.63 550 ASN A O 1
ATOM 4062 N N . LEU A 1 529 ? 87.413 2.694 45.474 1.00 47.53 551 LEU A N 1
ATOM 4063 C CA . LEU A 1 529 ? 88.180 3.037 44.278 1.00 45.93 551 LEU A CA 1
ATOM 4064 C C . LEU A 1 529 ? 89.074 4.226 44.551 1.00 43.99 551 LEU A C 1
ATOM 4065 O O . LEU A 1 529 ? 90.262 4.193 44.251 1.00 46.06 551 LEU A O 1
ATOM 4070 N N . VAL A 1 530 ? 88.502 5.280 45.123 1.00 40.80 552 VAL A N 1
ATOM 4071 C CA . VAL A 1 530 ? 89.277 6.479 45.464 1.00 40.55 552 VAL A CA 1
ATOM 4072 C C . VAL A 1 530 ? 90.387 6.144 46.486 1.00 42.59 552 VAL A C 1
ATOM 4073 O O . VAL A 1 530 ? 91.503 6.643 46.345 1.00 44.69 552 VAL A O 1
ATOM 4077 N N . LYS A 1 531 ? 90.092 5.285 47.470 1.00 40.16 553 LYS A N 1
ATOM 4078 C CA . LYS A 1 531 ? 91.100 4.890 48.482 1.00 41.37 553 LYS A CA 1
ATOM 4079 C C . LYS A 1 531 ? 92.226 4.078 47.900 1.00 40.98 553 LYS A C 1
ATOM 4080 O O . LYS A 1 531 ? 93.390 4.308 48.224 1.00 43.70 553 LYS A O 1
ATOM 4086 N N . ALA A 1 532 ? 91.892 3.135 47.028 1.00 40.89 554 ALA A N 1
ATOM 4087 C CA . ALA A 1 532 ? 92.922 2.326 46.385 1.00 42.68 554 ALA A CA 1
ATOM 4088 C C . ALA A 1 532 ? 93.866 3.175 45.535 1.00 43.17 554 ALA A C 1
ATOM 4089 O O . ALA A 1 532 ? 95.078 2.955 45.540 1.00 45.73 554 ALA A O 1
ATOM 4091 N N . LEU A 1 533 ? 93.308 4.156 44.828 1.00 42.36 555 LEU A N 1
ATOM 4092 C CA . LEU A 1 533 ? 94.101 5.055 43.995 1.00 43.36 555 LEU A CA 1
ATOM 4093 C C . LEU A 1 533 ? 94.956 6.011 44.827 1.00 44.49 555 LEU A C 1
ATOM 4094 O O . LEU A 1 533 ? 96.106 6.284 44.465 1.00 47.74 555 LEU A O 1
ATOM 4099 N N . ALA A 1 534 ? 94.410 6.519 45.927 1.00 43.77 556 ALA A N 1
ATOM 4100 C CA . ALA A 1 534 ? 95.159 7.411 46.831 1.00 45.95 556 ALA A CA 1
ATOM 4101 C C . ALA A 1 534 ? 96.480 6.795 47.247 1.00 47.64 556 ALA A C 1
ATOM 4102 O O . ALA A 1 534 ? 97.497 7.487 47.287 1.00 50.84 556 ALA A O 1
ATOM 4104 N N . ALA A 1 535 ? 96.444 5.492 47.537 1.00 48.80 557 ALA A N 1
ATOM 4105 C CA . ALA A 1 535 ? 97.604 4.731 48.000 1.00 49.65 557 ALA A CA 1
ATOM 4106 C C . ALA A 1 535 ? 98.712 4.506 46.956 1.00 53.38 557 ALA A C 1
ATOM 4107 O O . ALA A 1 535 ? 99.767 3.992 47.296 1.00 52.16 557 ALA A O 1
ATOM 4109 N N . THR A 1 536 ? 98.477 4.871 45.697 1.00 54.78 558 THR A N 1
ATOM 4110 C CA . THR A 1 536 ? 99.551 4.910 44.702 1.00 58.91 558 THR A CA 1
ATOM 4111 C C . THR A 1 536 ? 100.490 6.101 44.905 1.00 59.80 558 THR A C 1
ATOM 4112 O O . THR A 1 536 ? 101.546 6.147 44.298 1.00 61.59 558 THR A O 1
ATOM 4116 N N . GLY A 1 537 ? 100.074 7.097 45.688 1.00 63.78 559 GLY A N 1
ATOM 4117 C CA . GLY A 1 537 ? 100.882 8.298 45.902 1.00 61.25 559 GLY A CA 1
ATOM 4118 C C . GLY A 1 537 ? 100.695 9.391 44.857 1.00 58.97 559 GLY A C 1
ATOM 4119 O O . GLY A 1 537 ? 101.206 10.506 45.040 1.00 64.56 559 GLY A O 1
ATOM 4120 N N . LYS A 1 538 ? 99.956 9.097 43.776 1.00 57.56 560 LYS A N 1
ATOM 4121 C CA . LYS A 1 538 ? 99.638 10.087 42.740 1.00 52.86 560 LYS A CA 1
ATOM 4122 C C . LYS A 1 538 ? 98.528 11.037 43.197 1.00 50.40 560 LYS A C 1
ATOM 4123 O O . LYS A 1 538 ? 97.618 10.641 43.927 1.00 51.90 560 LYS A O 1
ATOM 4129 N N . PRO A 1 539 ? 98.597 12.299 42.768 1.00 48.68 561 PRO A N 1
ATOM 4130 C CA . PRO A 1 539 ? 97.525 13.222 43.133 1.00 45.64 561 PRO A CA 1
ATOM 4131 C C . PRO A 1 539 ? 96.199 12.875 42.454 1.00 44.83 561 PRO A C 1
ATOM 4132 O O . PRO A 1 539 ? 96.192 12.388 41.318 1.00 46.21 561 PRO A O 1
ATOM 4136 N N . ILE A 1 540 ? 95.101 13.162 43.144 1.00 41.63 562 ILE A N 1
ATOM 4137 C CA . ILE A 1 540 ? 93.770 12.777 42.724 1.00 40.57 562 ILE A CA 1
ATOM 4138 C C . ILE A 1 540 ? 92.876 14.004 42.638 1.00 39.57 562 ILE A C 1
ATOM 4139 O O . ILE A 1 540 ? 92.847 14.814 43.563 1.00 39.74 562 ILE A O 1
ATOM 4144 N N . VAL A 1 541 ? 92.140 14.109 41.531 1.00 39.69 563 VAL A N 1
ATOM 4145 C CA . VAL A 1 541 ? 91.141 15.144 41.321 1.00 38.24 563 VAL A CA 1
ATOM 4146 C C . VAL A 1 541 ? 89.780 14.468 41.281 1.00 37.08 563 VAL A C 1
ATOM 4147 O O . VAL A 1 541 ? 89.533 13.651 40.414 1.00 37.02 563 VAL A O 1
ATOM 4151 N N . LEU A 1 542 ? 88.894 14.801 42.216 1.00 40.39 564 LEU A N 1
ATOM 4152 C CA . LEU A 1 542 ? 87.535 14.235 42.214 1.00 40.96 564 LEU A CA 1
ATOM 4153 C C . LEU A 1 542 ? 86.589 15.090 41.371 1.00 40.62 564 LEU A C 1
ATOM 4154 O O . LEU A 1 542 ? 86.586 16.313 41.481 1.00 40.99 564 LEU A O 1
ATOM 4159 N N . VAL A 1 543 ? 85.812 14.426 40.517 1.00 39.44 565 VAL A N 1
ATOM 4160 C CA . VAL A 1 543 ? 84.771 15.058 39.725 1.00 37.57 565 VAL A CA 1
ATOM 4161 C C . VAL A 1 543 ? 83.449 14.482 40.201 1.00 33.36 565 VAL A C 1
ATOM 4162 O O . VAL A 1 543 ? 83.201 13.296 40.032 1.00 37.68 565 VAL A O 1
ATOM 4166 N N . LEU A 1 544 ? 82.607 15.332 40.788 1.00 31.65 566 LEU A N 1
ATOM 4167 C CA . LEU A 1 544 ? 81.322 14.910 41.333 1.00 30.72 566 LEU A CA 1
ATOM 4168 C C . LEU A 1 544 ? 80.218 15.185 40.330 1.00 32.38 566 LEU A C 1
ATOM 4169 O O . LEU A 1 544 ? 79.964 16.347 39.967 1.00 34.96 566 LEU A O 1
ATOM 4174 N N . ASN A 1 545 ? 79.562 14.112 39.895 1.00 31.84 567 ASN A N 1
ATOM 4175 C CA . ASN A 1 545 ? 78.524 14.163 38.858 1.00 33.20 567 ASN A CA 1
ATOM 4176 C C . ASN A 1 545 ? 77.335 13.352 39.394 1.00 31.95 567 ASN A C 1
ATOM 4177 O O . ASN A 1 545 ? 77.376 12.121 39.429 1.00 33.39 567 ASN A O 1
ATOM 4182 N N . GLN A 1 546 ? 76.293 14.062 39.802 1.00 27.72 568 GLN A N 1
ATOM 4183 C CA . GLN A 1 546 ? 75.242 13.505 40.645 1.00 29.01 568 GLN A CA 1
ATOM 4184 C C . GLN A 1 546 ? 74.106 14.495 40.786 1.00 29.20 568 GLN A C 1
ATOM 4185 O O . GLN A 1 546 ? 74.310 15.706 40.674 1.00 27.77 568 GLN A O 1
ATOM 4191 N N . GLY A 1 547 ? 72.909 13.964 41.007 1.00 29.85 569 GLY A N 1
ATOM 4192 C CA . GLY A 1 547 ? 71.720 14.762 41.283 1.00 31.26 569 GLY A CA 1
ATOM 4193 C C . GLY A 1 547 ? 71.551 15.142 42.750 1.00 32.65 569 GLY A C 1
ATOM 4194 O O . GLY A 1 547 ? 70.745 16.030 43.072 1.00 28.75 569 GLY A O 1
ATOM 4195 N N . ARG A 1 548 ? 72.259 14.439 43.642 1.00 28.50 570 ARG A N 1
ATOM 4196 C CA . ARG A 1 548 ? 72.261 14.735 45.073 1.00 26.33 570 ARG A CA 1
ATOM 4197 C C . ARG A 1 548 ? 73.675 14.714 45.601 1.00 24.36 570 ARG A C 1
ATOM 4198 O O . ARG A 1 548 ? 74.499 13.940 45.112 1.00 30.93 570 ARG A O 1
ATOM 4206 N N . PRO A 1 549 ? 73.953 15.504 46.643 1.00 26.43 571 PRO A N 1
ATOM 4207 C CA . PRO A 1 549 ? 75.305 15.543 47.190 1.00 30.22 571 PRO A CA 1
ATOM 4208 C C . PRO A 1 549 ? 75.611 14.334 48.060 1.00 31.04 571 PRO A C 1
ATOM 4209 O O . PRO A 1 549 ? 75.347 14.327 49.261 1.00 27.21 571 PRO A O 1
ATOM 4213 N N . ARG A 1 550 ? 76.180 13.308 47.443 1.00 32.71 572 ARG A N 1
ATOM 4214 C CA . ARG A 1 550 ? 76.487 12.076 48.160 1.00 33.12 572 ARG A CA 1
ATOM 4215 C C . ARG A 1 550 ? 77.558 12.299 49.201 1.00 32.73 572 ARG A C 1
ATOM 4216 O O . ARG A 1 550 ? 78.508 13.063 48.953 1.00 37.08 572 ARG A O 1
ATOM 4224 N N . ILE A 1 551 ? 77.426 11.624 50.345 1.00 28.47 573 ILE A N 1
ATOM 4225 C CA . ILE A 1 551 ? 78.327 11.877 51.468 1.00 31.50 573 ILE A CA 1
ATOM 4226 C C . ILE A 1 551 ? 79.706 11.284 51.158 1.00 29.89 573 ILE A C 1
ATOM 4227 O O . ILE A 1 551 ? 79.824 10.094 50.868 1.00 30.88 573 ILE A O 1
ATOM 4232 N N . ILE A 1 552 ? 80.738 12.124 51.234 1.00 29.75 574 ILE A N 1
ATOM 4233 C CA . ILE A 1 552 ? 82.101 11.763 50.791 1.00 30.91 574 ILE A CA 1
ATOM 4234 C C . ILE A 1 552 ? 83.197 12.213 51.767 1.00 33.36 574 ILE A C 1
ATOM 4235 O O . ILE A 1 552 ? 84.342 12.440 51.368 1.00 32.85 574 ILE A O 1
ATOM 4240 N N . ASN A 1 553 ? 82.839 12.321 53.050 1.00 38.10 575 ASN A N 1
ATOM 4241 C CA . ASN A 1 553 ? 83.753 12.818 54.101 1.00 36.52 575 ASN A CA 1
ATOM 4242 C C . ASN A 1 553 ? 85.051 12.026 54.248 1.00 33.72 575 ASN A C 1
ATOM 4243 O O . ASN A 1 553 ? 86.063 12.592 54.645 1.00 31.78 575 ASN A O 1
ATOM 4248 N N . ASP A 1 554 ? 85.008 10.730 53.944 1.00 32.99 576 ASP A N 1
ATOM 4249 C CA . ASP A 1 554 ? 86.207 9.870 54.027 1.00 35.35 576 ASP A CA 1
ATOM 4250 C C . ASP A 1 554 ? 87.142 9.947 52.825 1.00 34.69 576 ASP A C 1
ATOM 4251 O O . ASP A 1 554 ? 88.272 9.463 52.921 1.00 35.29 576 ASP A O 1
ATOM 4256 N N . ILE A 1 555 ? 86.702 10.543 51.710 1.00 32.92 577 ILE A N 1
ATOM 4257 C CA . ILE A 1 555 ? 87.555 10.636 50.507 1.00 36.86 577 ILE A CA 1
ATOM 4258 C C . ILE A 1 555 ? 87.995 12.047 50.121 1.00 35.42 577 ILE A C 1
ATOM 4259 O O . ILE A 1 555 ? 88.985 12.191 49.391 1.00 43.26 577 ILE A O 1
ATOM 4264 N N . VAL A 1 556 ? 87.319 13.081 50.609 1.00 35.37 578 VAL A N 1
ATOM 4265 C CA . VAL A 1 556 ? 87.757 14.476 50.336 1.00 38.02 578 VAL A CA 1
ATOM 4266 C C . VAL A 1 556 ? 89.176 14.771 50.866 1.00 39.45 578 VAL A C 1
ATOM 4267 O O . VAL A 1 556 ? 89.947 15.456 50.194 1.00 45.31 578 VAL A O 1
ATOM 4271 N N . PRO A 1 557 ? 89.538 14.243 52.050 1.00 37.58 579 PRO A N 1
ATOM 4272 C CA . PRO A 1 557 ? 90.923 14.426 52.508 1.00 39.45 579 PRO A CA 1
ATOM 4273 C C . PRO A 1 557 ? 91.998 13.789 51.620 1.00 40.88 579 PRO A C 1
ATOM 4274 O O . PRO A 1 557 ? 93.138 14.231 51.670 1.00 40.18 579 PRO A O 1
ATOM 4278 N N . LEU A 1 558 ? 91.637 12.777 50.822 1.00 40.42 580 LEU A N 1
ATOM 4279 C CA . LEU A 1 558 ? 92.591 12.068 49.945 1.00 43.88 580 LEU A CA 1
ATOM 4280 C C . LEU A 1 558 ? 92.783 12.716 48.568 1.00 41.85 580 LEU A C 1
ATOM 4281 O O . LEU A 1 558 ? 93.626 12.278 47.808 1.00 42.21 580 LEU A O 1
ATOM 4286 N N . ALA A 1 559 ? 92.014 13.767 48.278 1.00 43.78 581 ALA A N 1
ATOM 4287 C CA . ALA A 1 559 ? 91.968 14.401 46.976 1.00 44.43 581 ALA A CA 1
ATOM 4288 C C . ALA A 1 559 ? 92.662 15.776 47.002 1.00 44.43 581 ALA A C 1
ATOM 4289 O O . ALA A 1 559 ? 92.405 16.580 47.875 1.00 47.04 581 ALA A O 1
ATOM 4291 N N . LYS A 1 560 ? 93.553 16.029 46.054 1.00 47.73 582 LYS A N 1
ATOM 4292 C CA . LYS A 1 560 ? 94.196 17.329 45.945 1.00 47.06 582 LYS A CA 1
ATOM 4293 C C . LYS A 1 560 ? 93.215 18.381 45.416 1.00 44.47 582 LYS A C 1
ATOM 4294 O O . LYS A 1 560 ? 93.306 19.554 45.781 1.00 43.38 582 LYS A O 1
ATOM 4300 N N . ALA A 1 561 ? 92.272 17.966 44.570 1.00 41.70 583 ALA A N 1
ATOM 4301 C CA . ALA A 1 561 ? 91.261 18.872 44.038 1.00 39.45 583 ALA A CA 1
ATOM 4302 C C . ALA A 1 561 ? 89.926 18.184 43.897 1.00 40.34 583 ALA A C 1
ATOM 4303 O O . ALA A 1 561 ? 89.848 16.950 43.813 1.00 43.11 583 ALA A O 1
ATOM 4305 N N . VAL A 1 562 ? 88.874 18.997 43.890 1.00 35.94 584 VAL A N 1
ATOM 4306 C CA . VAL A 1 562 ? 87.515 18.516 43.770 1.00 34.81 584 VAL A CA 1
ATOM 4307 C C . VAL A 1 562 ? 86.751 19.495 42.879 1.00 33.88 584 VAL A C 1
ATOM 4308 O O . VAL A 1 562 ? 86.791 20.693 43.123 1.00 31.30 584 VAL A O 1
ATOM 4312 N N . VAL A 1 563 ? 86.071 18.977 41.862 1.00 34.92 585 VAL A N 1
ATOM 4313 C CA . VAL A 1 563 ? 85.213 19.771 41.003 1.00 35.16 585 VAL A CA 1
ATOM 4314 C C . VAL A 1 563 ? 83.823 19.154 41.049 1.00 36.98 585 VAL A C 1
ATOM 4315 O O . VAL A 1 563 ? 83.680 17.960 40.793 1.00 32.16 585 VAL A O 1
ATOM 4319 N N . ASN A 1 564 ? 82.817 19.971 41.375 1.00 36.26 586 ASN A N 1
ATOM 4320 C CA . ASN A 1 564 ? 81.425 19.546 41.405 1.00 36.81 586 ASN A CA 1
ATOM 4321 C C . ASN A 1 564 ? 80.721 20.006 40.134 1.00 31.56 586 ASN A C 1
ATOM 4322 O O . ASN A 1 564 ? 80.444 21.186 39.971 1.00 31.24 586 ASN A O 1
ATOM 4327 N N . ILE A 1 565 ? 80.429 19.065 39.247 1.00 33.51 587 ILE A N 1
ATOM 4328 C CA . ILE A 1 565 ? 79.742 19.367 37.982 1.00 33.76 587 ILE A CA 1
ATOM 4329 C C . ILE A 1 565 ? 78.223 19.162 38.035 1.00 31.34 587 ILE A C 1
ATOM 4330 O O . ILE A 1 565 ? 77.519 19.611 37.135 1.00 30.88 587 ILE A O 1
ATOM 4335 N N . MET A 1 566 ? 77.723 18.511 39.090 1.00 34.55 588 MET A N 1
ATOM 4336 C CA . MET A 1 566 ? 76.296 18.274 39.283 1.00 30.56 588 MET A CA 1
ATOM 4337 C C . MET A 1 566 ? 75.747 17.546 38.042 1.00 27.93 588 MET A C 1
ATOM 4338 O O . MET A 1 566 ? 76.237 16.488 37.740 1.00 32.31 588 MET A O 1
ATOM 4343 N N . LEU A 1 567 ? 74.785 18.111 37.318 1.00 27.35 589 LEU A N 1
ATOM 4344 C CA . LEU A 1 567 ? 74.237 17.514 36.099 1.00 30.07 589 LEU A CA 1
ATOM 4345 C C . LEU A 1 567 ? 74.348 18.514 34.937 1.00 28.24 589 LEU A C 1
ATOM 4346 O O . LEU A 1 567 ? 73.363 19.168 34.569 1.00 29.03 589 LEU A O 1
ATOM 4351 N N . PRO A 1 568 ? 75.558 18.630 34.347 1.00 28.81 590 PRO A N 1
ATOM 4352 C CA . PRO A 1 568 ? 75.831 19.690 33.377 1.00 31.25 590 PRO A CA 1
ATOM 4353 C C . PRO A 1 568 ? 75.347 19.407 31.958 1.00 29.51 590 PRO A C 1
ATOM 4354 O O . PRO A 1 568 ? 75.454 20.269 31.120 1.00 30.85 590 PRO A O 1
ATOM 4358 N N . SER A 1 569 ? 74.871 18.188 31.695 1.00 33.22 591 SER A N 1
ATOM 4359 C CA . SER A 1 569 ? 74.267 17.815 30.417 1.00 31.49 591 SER A CA 1
ATOM 4360 C C . SER A 1 569 ? 75.296 17.829 29.268 1.00 31.00 591 SER A C 1
ATOM 4361 O O . SER A 1 569 ? 76.493 17.637 29.504 1.00 32.45 591 SER A O 1
ATOM 4364 N N . ASN A 1 570 ? 74.833 18.079 28.041 1.00 30.71 592 ASN A N 1
ATOM 4365 C CA . ASN A 1 570 ? 75.562 17.659 26.846 1.00 31.62 592 ASN A CA 1
ATOM 4366 C C . ASN A 1 570 ? 76.852 18.401 26.584 1.00 31.76 592 ASN A C 1
ATOM 4367 O O . ASN A 1 570 ? 77.714 17.872 25.899 1.00 34.92 592 ASN A O 1
ATOM 4372 N N . TYR A 1 571 ? 76.992 19.599 27.130 1.00 32.10 593 TYR A N 1
ATOM 4373 C CA . TYR A 1 571 ? 78.239 20.372 26.994 1.00 33.31 593 TYR A CA 1
ATOM 4374 C C . TYR A 1 571 ? 79.066 20.383 28.284 1.00 34.49 593 TYR A C 1
ATOM 4375 O O . TYR A 1 571 ? 80.020 21.157 28.412 1.00 33.52 593 TYR A O 1
ATOM 4384 N N . GLY A 1 572 ? 78.711 19.500 29.222 1.00 33.60 594 GLY A N 1
ATOM 4385 C CA . GLY A 1 572 ? 79.365 19.438 30.522 1.00 37.31 594 GLY A CA 1
ATOM 4386 C C . GLY A 1 572 ? 80.742 18.809 30.517 1.00 38.19 594 GLY A C 1
ATOM 4387 O O . GLY A 1 572 ? 81.604 19.154 31.342 1.00 39.08 594 GLY A O 1
ATOM 4388 N N . GLY A 1 573 ? 80.924 17.841 29.624 1.00 41.77 595 GLY A N 1
ATOM 4389 C CA . GLY A 1 573 ? 82.234 17.229 29.367 1.00 40.36 595 GLY A CA 1
ATOM 4390 C C . GLY A 1 573 ? 83.191 18.209 28.722 1.00 37.22 595 GLY A C 1
ATOM 4391 O O . GLY A 1 573 ? 84.334 18.329 29.151 1.00 35.71 595 GLY A O 1
ATOM 4392 N N . ASP A 1 574 ? 82.707 18.939 27.722 1.00 38.75 596 ASP A N 1
ATOM 4393 C CA . ASP A 1 574 ? 83.508 19.982 27.074 1.00 40.32 596 ASP A CA 1
ATOM 4394 C C . ASP A 1 574 ? 83.857 21.074 28.056 1.00 37.70 596 ASP A C 1
ATOM 4395 O O . ASP A 1 574 ? 85.009 21.515 28.111 1.00 39.97 596 ASP A O 1
ATOM 4400 N N . ALA A 1 575 ? 82.867 21.505 28.842 1.00 37.82 597 ALA A N 1
ATOM 4401 C CA . ALA A 1 575 ? 83.092 22.561 29.846 1.00 36.09 597 ALA A CA 1
ATOM 4402 C C . ALA A 1 575 ? 84.175 22.143 30.817 1.00 34.51 597 ALA A C 1
ATOM 4403 O O . ALA A 1 575 ? 85.056 22.939 31.129 1.00 39.27 597 ALA A O 1
ATOM 4405 N N . LEU A 1 576 ? 84.108 20.900 31.280 1.00 33.83 598 LEU A N 1
ATOM 4406 C CA . LEU A 1 576 ? 85.061 20.393 32.259 1.00 34.48 598 LEU A CA 1
ATOM 4407 C C . LEU A 1 576 ? 86.465 20.439 31.702 1.00 32.83 598 LEU A C 1
ATOM 4408 O O . LEU A 1 576 ? 87.361 20.968 32.339 1.00 32.45 598 LEU A O 1
ATOM 4413 N N . ALA A 1 577 ? 86.645 19.908 30.507 1.00 35.43 599 ALA A N 1
ATOM 4414 C CA . ALA A 1 577 ? 87.953 19.941 29.829 1.00 38.93 599 ALA A CA 1
ATOM 4415 C C . ALA A 1 577 ? 88.501 21.360 29.640 1.00 41.51 599 ALA A C 1
ATOM 4416 O O . ALA A 1 577 ? 89.696 21.607 29.857 1.00 48.56 599 ALA A O 1
ATOM 4418 N N . ASN A 1 578 ? 87.632 22.286 29.228 1.00 41.52 600 ASN A N 1
ATOM 4419 C CA . ASN A 1 578 ? 88.000 23.704 29.086 1.00 41.99 600 ASN A CA 1
ATOM 4420 C C . ASN A 1 578 ? 88.430 24.320 30.424 1.00 42.10 600 ASN A C 1
ATOM 4421 O O . ASN A 1 578 ? 89.397 25.083 30.477 1.00 46.37 600 ASN A O 1
ATOM 4426 N N . LEU A 1 579 ? 87.714 23.982 31.495 1.00 40.87 601 LEU A N 1
ATOM 4427 C CA . LEU A 1 579 ? 88.044 24.464 32.847 1.00 40.67 601 LEU A CA 1
ATOM 4428 C C . LEU A 1 579 ? 89.334 23.850 33.373 1.00 40.35 601 LEU A C 1
ATOM 4429 O O . LEU A 1 579 ? 90.208 24.569 33.843 1.00 41.01 601 LEU A O 1
ATOM 4434 N N . LEU A 1 580 ? 89.461 22.526 33.271 1.00 39.73 602 LEU A N 1
ATOM 4435 C CA . LEU A 1 580 ? 90.664 21.837 33.718 1.00 38.12 602 LEU A CA 1
ATOM 4436 C C . LEU A 1 580 ? 91.941 22.350 33.042 1.00 40.09 602 LEU A C 1
ATOM 4437 O O . LEU A 1 580 ? 92.991 22.389 33.677 1.00 38.80 602 LEU A O 1
ATOM 4442 N N . ALA A 1 581 ? 91.851 22.772 31.784 1.00 40.96 603 ALA A N 1
ATOM 4443 C CA . ALA A 1 581 ? 93.021 23.300 31.059 1.00 44.21 603 ALA A CA 1
ATOM 4444 C C . ALA A 1 581 ? 93.233 24.806 31.197 1.00 44.00 603 ALA A C 1
ATOM 4445 O O . ALA A 1 581 ? 94.214 25.325 30.706 1.00 44.19 603 ALA A O 1
ATOM 4447 N N . GLY A 1 582 ? 92.314 25.513 31.837 1.00 48.05 604 GLY A N 1
ATOM 4448 C CA . GLY A 1 582 ? 92.444 26.955 31.990 1.00 50.60 604 GLY A CA 1
ATOM 4449 C C . GLY A 1 582 ? 92.004 27.787 30.792 1.00 53.85 604 GLY A C 1
ATOM 4450 O O . GLY A 1 582 ? 92.233 28.993 30.780 1.00 53.46 604 GLY A O 1
ATOM 4451 N N . ASP A 1 583 ? 91.374 27.164 29.793 1.00 52.36 605 ASP A N 1
ATOM 4452 C CA . ASP A 1 583 ? 90.848 27.896 28.635 1.00 50.16 605 ASP A CA 1
ATOM 4453 C C . ASP A 1 583 ? 89.565 28.613 29.008 1.00 46.97 605 ASP A C 1
ATOM 4454 O O . ASP A 1 583 ? 89.177 29.564 28.355 1.00 56.03 605 ASP A O 1
ATOM 4459 N N . ALA A 1 584 ? 88.891 28.117 30.036 1.00 51.40 606 ALA A N 1
ATOM 4460 C CA . ALA A 1 584 ? 87.861 28.859 30.763 1.00 50.71 606 ALA A CA 1
ATOM 4461 C C . ALA A 1 584 ? 88.297 28.912 32.226 1.00 48.32 606 ALA A C 1
ATOM 4462 O O . ALA A 1 584 ? 89.095 28.081 32.674 1.00 47.26 606 ALA A O 1
ATOM 4464 N N . ASN A 1 585 ? 87.808 29.919 32.944 1.00 47.69 607 ASN A N 1
ATOM 4465 C CA . ASN A 1 585 ? 88.085 30.074 34.368 1.00 45.51 607 ASN A CA 1
ATOM 4466 C C . ASN A 1 585 ? 86.815 29.757 35.124 1.00 41.25 607 ASN A C 1
ATOM 4467 O O . ASN A 1 585 ? 85.735 30.168 34.699 1.00 42.17 607 ASN A O 1
ATOM 4472 N N . PHE A 1 586 ? 86.944 29.041 36.238 1.00 40.14 608 PHE A N 1
ATOM 4473 C CA . PHE A 1 586 ? 85.797 28.734 37.120 1.00 40.68 608 PHE A CA 1
ATOM 4474 C C . PHE A 1 586 ? 85.093 29.998 37.636 1.00 38.90 608 PHE A C 1
ATOM 4475 O O . PHE A 1 586 ? 85.744 31.012 37.909 1.00 39.37 608 PHE A O 1
ATOM 4483 N N . SER A 1 587 ? 83.764 29.926 37.723 1.00 36.42 609 SER A N 1
ATOM 4484 C CA . SER A 1 587 ? 82.930 30.999 38.288 1.00 33.55 609 SER A CA 1
ATOM 4485 C C . SER A 1 587 ? 81.729 30.526 39.121 1.00 32.11 609 SER A C 1
ATOM 4486 O O . SER A 1 587 ? 81.160 31.314 39.892 1.00 35.72 609 SER A O 1
ATOM 4489 N N . GLY A 1 588 ? 81.336 29.259 38.979 1.00 34.35 610 GLY A N 1
ATOM 4490 C CA . GLY A 1 588 ? 80.204 28.700 39.709 1.00 32.05 610 GLY A CA 1
ATOM 4491 C C . GLY A 1 588 ? 80.374 28.700 41.216 1.00 31.79 610 GLY A C 1
ATOM 4492 O O . GLY A 1 588 ? 81.494 28.546 41.719 1.00 26.95 610 GLY A O 1
ATOM 4493 N N . LYS A 1 589 ? 79.259 28.888 41.923 1.00 28.61 611 LYS A N 1
ATOM 4494 C CA . LYS A 1 589 ? 79.226 28.787 43.386 1.00 29.24 611 LYS A CA 1
ATOM 4495 C C . LYS A 1 589 ? 78.107 27.846 43.841 1.00 27.62 611 LYS A C 1
ATOM 4496 O O . LYS A 1 589 ? 77.085 27.737 43.179 1.00 23.54 611 LYS A O 1
ATOM 4502 N N . MET A 1 590 ? 78.315 27.171 44.965 1.00 27.50 612 MET A N 1
ATOM 4503 C CA . MET A 1 590 ? 77.329 26.238 45.497 1.00 26.60 612 MET A CA 1
ATOM 4504 C C . MET A 1 590 ? 75.968 26.908 45.728 1.00 28.61 612 MET A C 1
ATOM 4505 O O . MET A 1 590 ? 75.879 27.912 46.447 1.00 27.44 612 MET A O 1
ATOM 4510 N N . PRO A 1 591 ? 74.910 26.372 45.097 1.00 28.03 613 PRO A N 1
ATOM 4511 C CA . PRO A 1 591 ? 73.540 26.805 45.328 1.00 26.55 613 PRO A CA 1
ATOM 4512 C C . PRO A 1 591 ? 72.813 25.975 46.385 1.00 23.40 613 PRO A C 1
ATOM 4513 O O . PRO A 1 591 ? 71.597 26.162 46.581 1.00 21.74 613 PRO A O 1
ATOM 4517 N N . PHE A 1 592 ? 73.547 25.086 47.055 1.00 21.88 614 PHE A N 1
ATOM 4518 C CA . PHE A 1 592 ? 73.062 24.374 48.230 1.00 24.44 614 PHE A CA 1
ATOM 4519 C C . PHE A 1 592 ? 74.227 24.029 49.167 1.00 30.35 614 PHE A C 1
ATOM 4520 O O . PHE A 1 592 ? 75.400 24.138 48.788 1.00 28.82 614 PHE A O 1
ATOM 4528 N N . THR A 1 593 ? 73.888 23.580 50.378 1.00 28.16 615 THR A N 1
ATOM 4529 C CA . THR A 1 593 ? 74.863 23.205 51.394 1.00 30.48 615 THR A CA 1
ATOM 4530 C C . THR A 1 593 ? 75.255 21.733 51.164 1.00 33.09 615 THR A C 1
ATOM 4531 O O . THR A 1 593 ? 74.376 20.858 51.171 1.00 33.18 615 THR A O 1
ATOM 4535 N N . TYR A 1 594 ? 76.545 21.466 50.964 1.00 28.81 616 TYR A N 1
ATOM 4536 C CA . TYR A 1 594 ? 77.028 20.092 50.782 1.00 30.76 616 TYR A CA 1
ATOM 4537 C C . TYR A 1 594 ? 77.325 19.472 52.145 1.00 26.65 616 TYR A C 1
ATOM 4538 O O . TYR A 1 594 ? 78.281 19.885 52.807 1.00 27.36 616 TYR A O 1
ATOM 4547 N N . PRO A 1 595 ? 76.512 18.483 52.582 1.00 26.14 617 PRO A N 1
ATOM 4548 C CA . PRO A 1 595 ? 76.703 17.960 53.927 1.00 26.69 617 PRO A CA 1
ATOM 4549 C C . PRO A 1 595 ? 77.932 17.060 54.041 1.00 28.18 617 PRO A C 1
ATOM 4550 O O . PRO A 1 595 ? 78.304 16.381 53.079 1.00 29.83 617 PRO A O 1
ATOM 4554 N N . ARG A 1 596 ? 78.536 17.054 55.222 1.00 27.63 618 ARG A N 1
ATOM 4555 C CA . ARG A 1 596 ? 79.691 16.223 55.529 1.00 29.57 618 ARG A CA 1
ATOM 4556 C C . ARG A 1 596 ? 79.344 14.928 56.279 1.00 30.34 618 ARG A C 1
ATOM 4557 O O . ARG A 1 596 ? 79.993 13.891 56.068 1.00 30.92 618 ARG A O 1
ATOM 4565 N N . LEU A 1 597 ? 78.354 14.994 57.166 1.00 29.94 619 LEU A N 1
ATOM 4566 C CA . LEU A 1 597 ? 77.970 13.865 58.012 1.00 32.06 619 LEU A CA 1
ATOM 4567 C C . LEU A 1 597 ? 76.472 13.586 57.852 1.00 30.27 619 LEU A C 1
ATOM 4568 O O . LEU A 1 597 ? 75.656 14.524 57.767 1.00 28.80 619 LEU A O 1
ATOM 4573 N N . ILE A 1 598 ? 76.132 12.296 57.799 1.00 30.53 620 ILE A N 1
ATOM 4574 C CA . ILE A 1 598 ? 74.814 11.840 57.374 1.00 30.02 620 ILE A CA 1
ATOM 4575 C C . ILE A 1 598 ? 73.672 12.273 58.298 1.00 29.58 620 ILE A C 1
ATOM 4576 O O . ILE A 1 598 ? 72.563 12.537 57.809 1.00 26.82 620 ILE A O 1
ATOM 4581 N N . ASN A 1 599 ? 73.937 12.403 59.598 1.00 28.51 621 ASN A N 1
ATOM 4582 C CA . ASN A 1 599 ? 72.947 12.994 60.515 1.00 31.31 621 ASN A CA 1
ATOM 4583 C C . ASN A 1 599 ? 73.361 14.374 61.040 1.00 30.74 621 ASN A C 1
ATOM 4584 O O . ASN A 1 599 ? 73.049 14.729 62.179 1.00 27.46 621 ASN A O 1
ATOM 4589 N N . ALA A 1 600 ? 74.021 15.155 60.175 1.00 30.83 622 ALA A N 1
ATOM 4590 C CA . ALA A 1 600 ? 74.268 16.595 60.403 1.00 35.47 622 ALA A CA 1
ATOM 4591 C C . ALA A 1 600 ? 73.898 17.432 59.186 1.00 30.33 622 ALA A C 1
ATOM 4592 O O . ALA A 1 600 ? 74.673 18.300 58.739 1.00 33.60 622 ALA A O 1
ATOM 4594 N N . LEU A 1 601 ? 72.697 17.186 58.665 1.00 27.31 623 LEU A N 1
ATOM 4595 C CA . LEU A 1 601 ? 72.186 17.911 57.492 1.00 30.87 623 LEU A CA 1
ATOM 4596 C C . LEU A 1 601 ? 71.657 19.268 57.912 1.00 28.06 623 LEU A C 1
ATOM 4597 O O . LEU A 1 601 ? 71.023 19.406 58.964 1.00 37.60 623 LEU A O 1
ATOM 4602 N N . ALA A 1 602 ? 71.929 20.267 57.087 1.00 32.73 624 ALA A N 1
ATOM 4603 C CA . ALA A 1 602 ? 71.589 21.655 57.396 1.00 32.13 624 ALA A CA 1
ATOM 4604 C C . ALA A 1 602 ? 71.570 22.483 56.128 1.00 31.57 624 ALA A C 1
ATOM 4605 O O . ALA A 1 602 ? 72.185 22.105 55.121 1.00 32.01 624 ALA A O 1
ATOM 4607 N N . THR A 1 603 ? 70.859 23.607 56.175 1.00 26.16 625 THR A N 1
ATOM 4608 C CA . THR A 1 603 ? 70.871 24.562 55.078 1.00 26.83 625 THR A CA 1
ATOM 4609 C C . THR A 1 603 ? 71.626 25.808 55.549 1.00 25.78 625 THR A C 1
ATOM 4610 O O . THR A 1 603 ? 71.909 25.930 56.726 1.00 28.94 625 THR A O 1
ATOM 4614 N N . TYR A 1 604 ? 71.976 26.714 54.637 1.00 28.81 626 TYR A N 1
ATOM 4615 C CA . TYR A 1 604 ? 72.893 27.834 54.959 1.00 24.86 626 TYR A CA 1
ATOM 4616 C C . TYR A 1 604 ? 72.246 28.881 55.888 1.00 24.30 626 TYR A C 1
ATOM 4617 O O . TYR A 1 604 ? 72.952 29.627 56.582 1.00 26.52 626 TYR A O 1
ATOM 4626 N N . ASP A 1 605 ? 70.914 28.907 55.880 1.00 21.82 627 ASP A N 1
ATOM 4627 C CA . ASP A 1 605 ? 70.070 29.878 56.594 1.00 23.64 627 ASP A CA 1
ATOM 4628 C C . ASP A 1 605 ? 69.534 29.322 57.932 1.00 24.65 627 ASP A C 1
ATOM 4629 O O . ASP A 1 605 ? 68.450 29.720 58.398 1.00 20.76 627 ASP A O 1
ATOM 4634 N N . TYR A 1 606 ? 70.306 28.419 58.539 1.00 22.75 628 TYR A N 1
ATOM 4635 C CA . TYR A 1 606 ? 69.995 27.843 59.840 1.00 23.89 628 TYR A CA 1
ATOM 4636 C C . TYR A 1 606 ? 69.723 28.886 60.925 1.00 25.19 628 TYR A C 1
ATOM 4637 O O . TYR A 1 606 ? 70.232 30.022 60.874 1.00 21.53 628 TYR A O 1
ATOM 4646 N N . LYS A 1 607 ? 68.948 28.473 61.924 1.00 26.03 629 LYS A N 1
ATOM 4647 C CA . LYS A 1 607 ? 68.691 29.294 63.113 1.00 26.52 629 LYS A CA 1
ATOM 4648 C C . LYS A 1 607 ? 69.914 29.226 64.031 1.00 27.82 629 LYS A C 1
ATOM 4649 O O . LYS A 1 607 ? 70.616 28.195 64.058 1.00 22.21 629 LYS A O 1
ATOM 4655 N N . PRO A 1 608 ? 70.169 30.301 64.798 1.00 26.10 630 PRO A N 1
ATOM 4656 C CA . PRO A 1 608 ? 71.392 30.327 65.642 1.00 27.19 630 PRO A CA 1
ATOM 4657 C C . PRO A 1 608 ? 71.449 29.274 66.748 1.00 25.90 630 PRO A C 1
ATOM 4658 O O . PRO A 1 608 ? 72.547 28.865 67.128 1.00 30.65 630 PRO A O 1
ATOM 4662 N N . CYS A 1 609 ? 70.305 28.754 67.200 1.00 28.15 631 CYS A N 1
ATOM 4663 C CA . CYS A 1 609 ? 70.326 27.547 68.072 1.00 27.78 631 CYS A CA 1
ATOM 4664 C C . CYS A 1 609 ? 70.997 26.319 67.419 1.00 27.44 631 CYS A C 1
ATOM 4665 O O . CYS A 1 609 ? 71.446 25.435 68.113 1.00 32.84 631 CYS A O 1
ATOM 4668 N N . GLU A 1 610 ? 71.083 26.287 66.094 1.00 28.38 632 GLU A N 1
ATOM 4669 C CA . GLU A 1 610 ? 71.741 25.197 65.387 1.00 27.81 632 GLU A CA 1
ATOM 4670 C C . GLU A 1 610 ? 73.257 25.330 65.347 1.00 27.49 632 GLU A C 1
ATOM 4671 O O . GLU A 1 610 ? 73.912 24.406 64.941 1.00 28.06 632 GLU A O 1
ATOM 4677 N N . ASN A 1 611 ? 73.812 26.454 65.789 1.00 34.16 633 ASN A N 1
ATOM 4678 C CA . ASN A 1 611 ? 75.258 26.635 65.867 1.00 40.50 633 ASN A CA 1
ATOM 4679 C C . ASN A 1 611 ? 75.716 27.298 67.189 1.00 47.60 633 ASN A C 1
ATOM 4680 O O . ASN A 1 611 ? 76.449 28.293 67.148 1.00 42.41 633 ASN A O 1
ATOM 4685 N N . MET A 1 612 ? 75.318 26.724 68.337 1.00 50.50 634 MET A N 1
ATOM 4686 C CA . MET A 1 612 ? 75.540 27.329 69.665 1.00 61.31 634 MET A CA 1
ATOM 4687 C C . MET A 1 612 ? 76.847 26.817 70.285 1.00 57.92 634 MET A C 1
ATOM 4688 O O . MET A 1 612 ? 77.121 25.618 70.309 1.00 47.56 634 MET A O 1
ATOM 4690 N N . MET A 1 625 ? 78.626 23.466 63.731 1.00 66.10 647 MET A N 1
ATOM 4691 C CA . MET A 1 625 ? 78.049 23.495 62.372 1.00 83.47 647 MET A CA 1
ATOM 4692 C C . MET A 1 625 ? 79.057 23.001 61.332 1.00 73.12 647 MET A C 1
ATOM 4693 O O . MET A 1 625 ? 79.785 23.784 60.711 1.00 76.09 647 MET A O 1
ATOM 4698 N N . ASP A 1 626 ? 79.011 21.694 61.108 1.00 57.79 648 ASP A N 1
ATOM 4699 C CA . ASP A 1 626 ? 80.073 20.943 60.485 1.00 48.60 648 ASP A CA 1
ATOM 4700 C C . ASP A 1 626 ? 79.602 20.356 59.133 1.00 50.20 648 ASP A C 1
ATOM 4701 O O . ASP A 1 626 ? 79.005 19.282 59.077 1.00 38.89 648 ASP A O 1
ATOM 4706 N N . ILE A 1 627 ? 79.880 21.085 58.055 1.00 47.51 649 ILE A N 1
ATOM 4707 C CA . ILE A 1 627 ? 79.442 20.715 56.719 1.00 41.07 649 ILE A CA 1
ATOM 4708 C C . ILE A 1 627 ? 80.651 20.608 55.777 1.00 42.00 649 ILE A C 1
ATOM 4709 O O . ILE A 1 627 ? 81.778 20.921 56.173 1.00 38.07 649 ILE A O 1
ATOM 4714 N N . GLN A 1 628 ? 80.435 20.110 54.562 1.00 32.84 650 GLN A N 1
ATOM 4715 C CA . GLN A 1 628 ? 81.550 19.857 53.652 1.00 35.16 650 GLN A CA 1
ATOM 4716 C C . GLN A 1 628 ? 81.944 21.150 52.911 1.00 35.85 650 GLN A C 1
ATOM 4717 O O . GLN A 1 628 ? 83.095 21.561 52.964 1.00 33.72 650 GLN A O 1
ATOM 4723 N N . TRP A 1 629 ? 80.982 21.773 52.234 1.00 30.30 651 TRP A N 1
ATOM 4724 C CA . TRP A 1 629 ? 81.178 23.066 51.569 1.00 34.27 651 TRP A CA 1
ATOM 4725 C C . TRP A 1 629 ? 79.879 23.865 51.735 1.00 33.10 651 TRP A C 1
ATOM 4726 O O . TRP A 1 629 ? 78.793 23.305 51.617 1.00 31.98 651 TRP A O 1
ATOM 4737 N N . PRO A 1 630 ? 79.981 25.169 52.017 1.00 30.49 652 PRO A N 1
ATOM 4738 C CA . PRO A 1 630 ? 78.768 25.936 52.230 1.00 30.85 652 PRO A CA 1
ATOM 4739 C C . PRO A 1 630 ? 78.159 26.545 50.961 1.00 29.26 652 PRO A C 1
ATOM 4740 O O . PRO A 1 630 ? 78.829 26.685 49.930 1.00 28.93 652 PRO A O 1
ATOM 4744 N N . PHE A 1 631 ? 76.888 26.910 51.061 1.00 27.40 653 PHE A N 1
ATOM 4745 C CA . PHE A 1 631 ? 76.211 27.749 50.057 1.00 29.60 653 PHE A CA 1
ATOM 4746 C C . PHE A 1 631 ? 77.084 28.956 49.727 1.00 30.34 653 PHE A C 1
ATOM 4747 O O . PHE A 1 631 ? 77.669 29.553 50.613 1.00 30.86 653 PHE A O 1
ATOM 4755 N N . GLY A 1 632 ? 77.208 29.275 48.445 1.00 32.79 654 GLY A N 1
ATOM 4756 C CA . GLY A 1 632 ? 77.952 30.461 48.009 1.00 29.70 654 GLY A CA 1
ATOM 4757 C C . GLY A 1 632 ? 79.450 30.310 47.892 1.00 26.95 654 GLY A C 1
ATOM 4758 O O . GLY A 1 632 ? 80.140 31.269 47.554 1.00 28.63 654 GLY A O 1
ATOM 4759 N N . PHE A 1 633 ? 79.953 29.113 48.160 1.00 29.78 655 PHE A N 1
ATOM 4760 C CA . PHE A 1 633 ? 81.371 28.821 48.059 1.00 34.91 655 PHE A CA 1
ATOM 4761 C C . PHE A 1 633 ? 81.716 28.378 46.645 1.00 35.04 655 PHE A C 1
ATOM 4762 O O . PHE A 1 633 ? 80.959 27.640 45.998 1.00 35.79 655 PHE A O 1
ATOM 4770 N N . GLY A 1 634 ? 82.877 28.825 46.194 1.00 33.58 656 GLY A N 1
ATOM 4771 C CA . GLY A 1 634 ? 83.397 28.462 44.898 1.00 33.20 656 GLY A CA 1
ATOM 4772 C C . GLY A 1 634 ? 84.741 29.113 44.736 1.00 35.58 656 GLY A C 1
ATOM 4773 O O . GLY A 1 634 ? 84.901 30.277 45.060 1.00 32.12 656 GLY A O 1
ATOM 4774 N N . LEU A 1 635 ? 85.709 28.357 44.232 1.00 41.91 657 LEU A N 1
ATOM 4775 C CA . LEU A 1 635 ? 87.044 28.879 43.956 1.00 39.82 657 LEU A CA 1
ATOM 4776 C C . LEU A 1 635 ? 87.190 29.244 42.479 1.00 40.12 657 LEU A C 1
ATOM 4777 O O . LEU A 1 635 ? 86.298 28.974 41.664 1.00 35.47 657 LEU A O 1
ATOM 4782 N N . SER A 1 636 ? 88.315 29.871 42.146 1.00 39.14 658 SER A N 1
ATOM 4783 C CA . SER A 1 636 ? 88.706 30.059 40.758 1.00 42.26 658 SER A CA 1
ATOM 4784 C C . SER A 1 636 ? 90.230 30.076 40.635 1.00 41.34 658 SER A C 1
ATOM 4785 O O . SER A 1 636 ? 90.926 29.828 41.614 1.00 42.27 658 SER A O 1
ATOM 4788 N N . TYR A 1 637 ? 90.724 30.335 39.422 1.00 39.85 659 TYR A N 1
ATOM 4789 C CA . TYR A 1 637 ? 92.164 30.464 39.129 1.00 43.32 659 TYR A CA 1
ATOM 4790 C C . TYR A 1 637 ? 92.715 31.877 39.342 1.00 42.64 659 TYR A C 1
ATOM 4791 O O . TYR A 1 637 ? 93.843 32.166 38.973 1.00 45.88 659 TYR A O 1
ATOM 4800 N N . THR A 1 638 ? 91.885 32.759 39.869 1.00 43.71 660 THR A N 1
ATOM 4801 C CA . THR A 1 638 ? 92.292 34.084 40.283 1.00 42.80 660 THR A CA 1
ATOM 4802 C C . THR A 1 638 ? 91.671 34.388 41.648 1.00 43.16 660 THR A C 1
ATOM 4803 O O . THR A 1 638 ? 90.998 33.550 42.236 1.00 39.86 660 THR A O 1
ATOM 4807 N N . ASN A 1 639 ? 91.895 35.600 42.137 1.00 53.53 661 ASN A N 1
ATOM 4808 C CA . ASN A 1 639 ? 91.340 36.062 43.404 1.00 53.09 661 ASN A CA 1
ATOM 4809 C C . ASN A 1 639 ? 90.653 37.391 43.190 1.00 55.82 661 ASN A C 1
ATOM 4810 O O . ASN A 1 639 ? 90.991 38.131 42.235 1.00 50.35 661 ASN A O 1
ATOM 4815 N N . TYR A 1 640 ? 89.709 37.683 44.094 1.00 49.74 662 TYR A N 1
ATOM 4816 C CA . TYR A 1 640 ? 88.932 38.920 44.072 1.00 48.11 662 TYR A CA 1
ATOM 4817 C C . TYR A 1 640 ? 88.952 39.611 45.431 1.00 45.49 662 TYR A C 1
ATOM 4818 O O . TYR A 1 640 ? 88.763 38.947 46.436 1.00 46.78 662 TYR A O 1
ATOM 4827 N N . LYS A 1 641 ? 89.239 40.920 45.447 1.00 44.66 663 LYS A N 1
ATOM 4828 C CA . LYS A 1 641 ? 89.162 41.763 46.648 1.00 43.92 663 LYS A CA 1
ATOM 4829 C C . LYS A 1 641 ? 87.888 42.605 46.565 1.00 42.37 663 LYS A C 1
ATOM 4830 O O . LYS A 1 641 ? 87.612 43.244 45.543 1.00 40.18 663 LYS A O 1
ATOM 4832 N N . TYR A 1 642 ? 87.118 42.573 47.649 1.00 40.23 664 TYR A N 1
ATOM 4833 C CA . TYR A 1 642 ? 85.943 43.406 47.826 1.00 40.95 664 TYR A CA 1
ATOM 4834 C C . TYR A 1 642 ? 86.368 44.567 48.728 1.00 42.84 664 TYR A C 1
ATOM 4835 O O . TYR A 1 642 ? 87.080 44.357 49.713 1.00 41.91 664 TYR A O 1
ATOM 4844 N N . SER A 1 643 ? 85.938 45.780 48.390 1.00 43.31 665 SER A N 1
ATOM 4845 C CA . SER A 1 643 ? 86.196 46.967 49.212 1.00 46.01 665 SER A CA 1
ATOM 4846 C C . SER A 1 643 ? 85.072 47.997 49.075 1.00 51.95 665 SER A C 1
ATOM 4847 O O . SER A 1 643 ? 84.247 47.908 48.164 1.00 50.75 665 SER A O 1
ATOM 4850 N N . ASN A 1 644 ? 85.040 48.968 49.993 1.00 56.34 666 ASN A N 1
ATOM 4851 C CA . ASN A 1 644 ? 84.160 50.128 49.883 1.00 53.54 666 ASN A CA 1
ATOM 4852 C C . ASN A 1 644 ? 82.653 49.780 49.820 1.00 46.39 666 ASN A C 1
ATOM 4853 O O . ASN A 1 644 ? 81.874 50.407 49.094 1.00 43.45 666 ASN A O 1
ATOM 4858 N N . LEU A 1 645 ? 82.233 48.794 50.608 1.00 41.43 667 LEU A N 1
ATOM 4859 C CA . LEU A 1 645 ? 80.806 48.490 50.728 1.00 39.83 667 LEU A CA 1
ATOM 4860 C C . LEU A 1 645 ? 80.089 49.694 51.344 1.00 41.70 667 LEU A C 1
ATOM 4861 O O . LEU A 1 645 ? 80.370 50.048 52.466 1.00 51.41 667 LEU A O 1
ATOM 4866 N N . LYS A 1 646 ? 79.192 50.325 50.587 1.00 43.03 668 LYS A N 1
ATOM 4867 C CA . LYS A 1 646 ? 78.458 51.524 51.010 1.00 38.65 668 LYS A CA 1
ATOM 4868 C C . LYS A 1 646 ? 76.956 51.301 50.756 1.00 36.99 668 LYS A C 1
ATOM 4869 O O . LYS A 1 646 ? 76.580 50.427 49.980 1.00 36.16 668 LYS A O 1
ATOM 4871 N N . VAL A 1 647 ? 76.093 52.067 51.425 1.00 38.75 669 VAL A N 1
ATOM 4872 C CA . VAL A 1 647 ? 74.658 52.121 51.102 1.00 36.38 669 VAL A CA 1
ATOM 4873 C C . VAL A 1 647 ? 74.216 53.579 51.108 1.00 38.20 669 VAL A C 1
ATOM 4874 O O . VAL A 1 647 ? 74.757 54.385 51.851 1.00 39.22 669 VAL A O 1
ATOM 4878 N N . ASN A 1 648 ? 73.223 53.919 50.298 1.00 38.77 670 ASN A N 1
ATOM 4879 C CA . ASN A 1 648 ? 72.695 55.300 50.274 1.00 38.78 670 ASN A CA 1
ATOM 4880 C C . ASN A 1 648 ? 71.942 55.686 51.561 1.00 36.59 670 ASN A C 1
ATOM 4881 O O . ASN A 1 648 ? 72.040 56.820 52.006 1.00 38.33 670 ASN A O 1
ATOM 4886 N N . LYS A 1 649 ? 71.184 54.747 52.131 1.00 37.14 671 LYS A N 1
ATOM 4887 C CA . LYS A 1 649 ? 70.379 54.981 53.335 1.00 38.02 671 LYS A CA 1
ATOM 4888 C C . LYS A 1 649 ? 70.698 53.961 54.443 1.00 33.71 671 LYS A C 1
ATOM 4889 O O . LYS A 1 649 ? 70.037 52.930 54.534 1.00 35.84 671 LYS A O 1
ATOM 4895 N N . PRO A 1 650 ? 71.718 54.250 55.283 1.00 35.25 672 PRO A N 1
ATOM 4896 C CA . PRO A 1 650 ? 72.047 53.377 56.418 1.00 35.17 672 PRO A CA 1
ATOM 4897 C C . PRO A 1 650 ? 70.938 53.290 57.484 1.00 35.77 672 PRO A C 1
ATOM 4898 O O . PRO A 1 650 ? 70.855 52.281 58.203 1.00 33.62 672 PRO A O 1
ATOM 4902 N N . THR A 1 651 ? 70.120 54.338 57.603 1.00 33.66 673 THR A N 1
ATOM 4903 C CA . THR A 1 651 ? 68.909 54.294 58.416 1.00 35.13 673 THR A CA 1
ATOM 4904 C C . THR A 1 651 ? 67.715 54.325 57.460 1.00 36.75 673 THR A C 1
ATOM 4905 O O . THR A 1 651 ? 67.584 55.251 56.660 1.00 35.55 673 THR A O 1
ATOM 4909 N N . PHE A 1 652 ? 66.834 53.326 57.564 1.00 37.74 674 PHE A N 1
ATOM 4910 C CA . PHE A 1 652 ? 65.791 53.102 56.553 1.00 37.22 674 PHE A CA 1
ATOM 4911 C C . PHE A 1 652 ? 64.456 52.610 57.122 1.00 35.52 674 PHE A C 1
ATOM 4912 O O . PHE A 1 652 ? 64.363 52.237 58.280 1.00 34.73 674 PHE A O 1
ATOM 4920 N N . ASN A 1 653 ? 63.432 52.614 56.273 1.00 36.29 675 ASN A N 1
ATOM 4921 C CA . ASN A 1 653 ? 62.144 51.986 56.574 1.00 35.12 675 ASN A CA 1
ATOM 4922 C C . ASN A 1 653 ? 61.699 51.126 55.410 1.00 31.76 675 ASN A C 1
ATOM 4923 O O . ASN A 1 653 ? 62.371 51.083 54.384 1.00 28.43 675 ASN A O 1
ATOM 4928 N N . ALA A 1 654 ? 60.568 50.444 55.584 1.00 31.29 676 ALA A N 1
ATOM 4929 C CA . ALA A 1 654 ? 59.995 49.532 54.574 1.00 33.88 676 ALA A CA 1
ATOM 4930 C C . ALA A 1 654 ? 59.930 50.060 53.133 1.00 36.39 676 ALA A C 1
ATOM 4931 O O . ALA A 1 654 ? 60.222 49.319 52.183 1.00 30.30 676 ALA A O 1
ATOM 4933 N N . ASP A 1 655 ? 59.557 51.334 52.989 1.00 36.44 677 ASP A N 1
ATOM 4934 C CA . ASP A 1 655 ? 59.284 51.940 51.679 1.00 41.19 677 ASP A CA 1
ATOM 4935 C C . ASP A 1 655 ? 60.518 52.509 50.974 1.00 39.25 677 ASP A C 1
ATOM 4936 O O . ASP A 1 655 ? 60.407 52.954 49.835 1.00 43.06 677 ASP A O 1
ATOM 4941 N N . ASP A 1 656 ? 61.673 52.522 51.638 1.00 35.31 678 ASP A N 1
ATOM 4942 C CA . ASP A 1 656 ? 62.890 53.066 51.037 1.00 34.58 678 ASP A CA 1
ATOM 4943 C C . ASP A 1 656 ? 63.444 52.107 49.992 1.00 36.59 678 ASP A C 1
ATOM 4944 O O . ASP A 1 656 ? 63.266 50.903 50.101 1.00 37.63 678 ASP A O 1
ATOM 4949 N N . GLU A 1 657 ? 64.113 52.661 48.981 1.00 38.85 679 GLU A N 1
ATOM 4950 C CA . GLU A 1 657 ? 65.005 51.905 48.117 1.00 38.77 679 GLU A CA 1
ATOM 4951 C C . GLU A 1 657 ? 66.432 52.023 48.669 1.00 37.58 679 GLU A C 1
ATOM 4952 O O . GLU A 1 657 ? 66.986 53.116 48.740 1.00 36.15 679 GLU A O 1
ATOM 4958 N N . LEU A 1 658 ? 67.011 50.886 49.061 1.00 35.71 680 LEU A N 1
ATOM 4959 C CA . LEU A 1 658 ? 68.418 50.805 49.458 1.00 35.23 680 LEU A CA 1
ATOM 4960 C C . LEU A 1 658 ? 69.269 50.496 48.235 1.00 34.95 680 LEU A C 1
ATOM 4961 O O . LEU A 1 658 ? 68.949 49.597 47.470 1.00 30.34 680 LEU A O 1
ATOM 4966 N N . ILE A 1 659 ? 70.346 51.248 48.050 1.00 34.25 681 ILE A N 1
ATOM 4967 C CA . ILE A 1 659 ? 71.224 51.065 46.909 1.00 34.73 681 ILE A CA 1
ATOM 4968 C C . ILE A 1 659 ? 72.592 50.774 47.499 1.00 35.13 681 ILE A C 1
ATOM 4969 O O . ILE A 1 659 ? 73.218 51.654 48.079 1.00 38.15 681 ILE A O 1
ATOM 4974 N N . PHE A 1 660 ? 73.033 49.529 47.390 1.00 37.52 682 PHE A N 1
ATOM 4975 C CA . PHE A 1 660 ? 74.361 49.136 47.854 1.00 35.46 682 PHE A CA 1
ATOM 4976 C C . PHE A 1 660 ? 75.328 49.187 46.689 1.00 37.15 682 PHE A C 1
ATOM 4977 O O . PHE A 1 660 ? 74.980 48.797 45.567 1.00 38.64 682 PHE A O 1
ATOM 4985 N N . THR A 1 661 ? 76.541 49.666 46.945 1.00 41.53 683 THR A N 1
ATOM 4986 C CA . THR A 1 661 ? 77.633 49.585 45.971 1.00 38.98 683 THR A CA 1
ATOM 4987 C C . THR A 1 661 ? 78.834 48.932 46.631 1.00 37.59 683 THR A C 1
ATOM 4988 O O . THR A 1 661 ? 79.020 49.035 47.839 1.00 39.30 683 THR A O 1
ATOM 4992 N N . VAL A 1 662 ? 79.622 48.221 45.840 1.00 39.32 684 VAL A N 1
ATOM 4993 C CA . VAL A 1 662 ? 80.860 47.613 46.326 1.00 40.69 684 VAL A CA 1
ATOM 4994 C C . VAL A 1 662 ? 81.848 47.554 45.169 1.00 44.47 684 VAL A C 1
ATOM 4995 O O . VAL A 1 662 ? 81.441 47.307 44.026 1.00 46.82 684 VAL A O 1
ATOM 4999 N N . ASP A 1 663 ? 83.123 47.810 45.455 1.00 43.06 685 ASP A N 1
ATOM 5000 C CA . ASP A 1 663 ? 84.172 47.680 44.447 1.00 45.75 685 ASP A CA 1
ATOM 5001 C C . ASP A 1 663 ? 84.724 46.253 44.497 1.00 42.11 685 ASP A C 1
ATOM 5002 O O . ASP A 1 663 ? 85.063 45.755 45.550 1.00 43.91 685 ASP A O 1
ATOM 5007 N N . VAL A 1 664 ? 84.798 45.602 43.348 1.00 44.44 686 VAL A N 1
ATOM 5008 C CA . VAL A 1 664 ? 85.347 44.251 43.241 1.00 43.14 686 VAL A CA 1
ATOM 5009 C C . VAL A 1 664 ? 86.495 44.316 42.245 1.00 45.28 686 VAL A C 1
ATOM 5010 O O . VAL A 1 664 ? 86.293 44.724 41.101 1.00 43.44 686 VAL A O 1
ATOM 5014 N N . THR A 1 665 ? 87.676 43.884 42.690 1.00 45.89 687 THR A N 1
ATOM 5015 C CA . THR A 1 665 ? 88.897 43.932 41.906 1.00 48.79 687 THR A CA 1
ATOM 5016 C C . THR A 1 665 ? 89.411 42.522 41.683 1.00 48.24 687 THR A C 1
ATOM 5017 O O . THR A 1 665 ? 89.428 41.727 42.603 1.00 48.41 687 THR A O 1
ATOM 5021 N N . ASN A 1 666 ? 89.808 42.220 40.453 1.00 46.27 688 ASN A N 1
ATOM 5022 C CA . ASN A 1 666 ? 90.447 40.946 40.124 1.00 48.82 688 ASN A CA 1
ATOM 5023 C C . ASN A 1 666 ? 91.934 41.129 40.374 1.00 49.15 688 ASN A C 1
ATOM 5024 O O . ASN A 1 666 ? 92.587 41.825 39.607 1.00 49.51 688 ASN A O 1
ATOM 5029 N N . THR A 1 667 ? 92.450 40.509 41.443 1.00 51.81 689 THR A N 1
ATOM 5030 C CA . THR A 1 667 ? 93.856 40.691 41.901 1.00 51.11 689 THR A CA 1
ATOM 5031 C C . THR A 1 667 ? 94.835 39.582 41.484 1.00 53.61 689 THR A C 1
ATOM 5032 O O . THR A 1 667 ? 96.013 39.651 41.835 1.00 56.60 689 THR A O 1
ATOM 5036 N N . GLY A 1 668 ? 94.366 38.576 40.742 1.00 51.54 690 GLY A N 1
ATOM 5037 C CA . GLY A 1 668 ? 95.248 37.542 40.214 1.00 51.13 690 GLY A CA 1
ATOM 5038 C C . GLY A 1 668 ? 95.704 37.855 38.799 1.00 54.46 690 GLY A C 1
ATOM 5039 O O . GLY A 1 668 ? 95.714 39.022 38.376 1.00 55.88 690 GLY A O 1
ATOM 5040 N N . LYS A 1 669 ? 96.061 36.803 38.064 1.00 52.65 691 LYS A N 1
ATOM 5041 C CA . LYS A 1 669 ? 96.740 36.938 36.778 1.00 54.81 691 LYS A CA 1
ATOM 5042 C C . LYS A 1 669 ? 95.889 36.593 35.558 1.00 52.07 691 LYS A C 1
ATOM 5043 O O . LYS A 1 669 ? 96.347 36.797 34.442 1.00 51.91 691 LYS A O 1
ATOM 5049 N N . VAL A 1 670 ? 94.687 36.048 35.754 1.00 50.83 692 VAL A N 1
ATOM 5050 C CA . VAL A 1 670 ? 93.790 35.688 34.636 1.00 50.55 692 VAL A CA 1
ATOM 5051 C C . VAL A 1 670 ? 92.390 36.257 34.832 1.00 48.21 692 VAL A C 1
ATOM 5052 O O . VAL A 1 670 ? 91.956 36.505 35.958 1.00 47.25 692 VAL A O 1
ATOM 5056 N N . ALA A 1 671 ? 91.704 36.459 33.713 1.00 47.62 693 ALA A N 1
ATOM 5057 C CA . ALA A 1 671 ? 90.345 36.982 33.698 1.00 49.16 693 ALA A CA 1
ATOM 5058 C C . ALA A 1 671 ? 89.358 35.972 34.267 1.00 46.71 693 ALA A C 1
ATOM 5059 O O . ALA A 1 671 ? 89.566 34.764 34.172 1.00 52.93 693 ALA A O 1
ATOM 5061 N N . GLY A 1 672 ? 88.277 36.473 34.849 1.00 43.44 694 GLY A N 1
ATOM 5062 C CA . GLY A 1 672 ? 87.199 35.611 35.300 1.00 40.50 694 GLY A CA 1
ATOM 5063 C C . GLY A 1 672 ? 85.947 36.378 35.616 1.00 40.48 694 GLY A C 1
ATOM 5064 O O . GLY A 1 672 ? 85.914 37.614 35.532 1.00 41.56 694 GLY A O 1
ATOM 5065 N N . LYS A 1 673 ? 84.912 35.634 35.985 1.00 36.83 695 LYS A N 1
ATOM 5066 C CA . LYS A 1 673 ? 83.630 36.208 36.337 1.00 37.58 695 LYS A CA 1
ATOM 5067 C C . LYS A 1 673 ? 83.423 35.942 37.823 1.00 35.64 695 LYS A C 1
ATOM 5068 O O . LYS A 1 673 ? 83.720 34.862 38.307 1.00 33.21 695 LYS A O 1
ATOM 5074 N N . GLU A 1 674 ? 82.958 36.946 38.555 1.00 37.55 696 GLU A N 1
ATOM 5075 C CA . GLU A 1 674 ? 82.708 36.805 39.985 1.00 37.23 696 GLU A CA 1
ATOM 5076 C C . GLU A 1 674 ? 81.228 37.016 40.251 1.00 34.52 696 GLU A C 1
ATOM 5077 O O . GLU A 1 674 ? 80.668 38.046 39.884 1.00 36.80 696 GLU A O 1
ATOM 5083 N N . SER A 1 675 ? 80.605 36.029 40.886 1.00 32.07 697 SER A N 1
ATOM 5084 C CA . SER A 1 675 ? 79.242 36.161 41.329 1.00 31.06 697 SER A CA 1
ATOM 5085 C C . SER A 1 675 ? 79.259 36.881 42.686 1.00 33.07 697 SER A C 1
ATOM 5086 O O . SER A 1 675 ? 79.779 36.351 43.671 1.00 31.79 697 SER A O 1
ATOM 5089 N N . VAL A 1 676 ? 78.699 38.089 42.726 1.00 32.22 698 VAL A N 1
ATOM 5090 C CA . VAL A 1 676 ? 78.762 38.947 43.905 1.00 32.09 698 VAL A CA 1
ATOM 5091 C C . VAL A 1 676 ? 77.475 38.733 44.689 1.00 31.56 698 VAL A C 1
ATOM 5092 O O . VAL A 1 676 ? 76.413 39.097 44.209 1.00 33.03 698 VAL A O 1
ATOM 5096 N N . LEU A 1 677 ? 77.571 38.144 45.883 1.00 32.07 699 LEU A N 1
ATOM 5097 C CA . LEU A 1 677 ? 76.387 37.813 46.694 1.00 31.25 699 LEU A CA 1
ATOM 5098 C C . LEU A 1 677 ? 76.179 38.802 47.856 1.00 31.63 699 LEU A C 1
ATOM 5099 O O . LEU A 1 677 ? 77.129 39.154 48.580 1.00 31.61 699 LEU A O 1
ATOM 5104 N N . LEU A 1 678 ? 74.941 39.254 48.022 1.00 29.43 700 LEU A N 1
ATOM 5105 C CA . LEU A 1 678 ? 74.607 40.210 49.074 1.00 35.35 700 LEU A CA 1
ATOM 5106 C C . LEU A 1 678 ? 73.730 39.532 50.114 1.00 34.04 700 LEU A C 1
ATOM 5107 O O . LEU A 1 678 ? 72.612 39.129 49.809 1.00 30.85 700 LEU A O 1
ATOM 5112 N N . PHE A 1 679 ? 74.247 39.419 51.336 1.00 29.20 701 PHE A N 1
ATOM 5113 C CA . PHE A 1 679 ? 73.549 38.738 52.419 1.00 34.48 701 PHE A CA 1
ATOM 5114 C C . PHE A 1 679 ? 73.124 39.751 53.469 1.00 29.68 701 PHE A C 1
ATOM 5115 O O . PHE A 1 679 ? 73.755 40.802 53.627 1.00 28.64 701 PHE A O 1
ATOM 5123 N N . SER A 1 680 ? 72.062 39.415 54.193 1.00 28.23 702 SER A N 1
ATOM 5124 C CA . SER A 1 680 ? 71.630 40.180 55.369 1.00 30.19 702 SER A CA 1
ATOM 5125 C C . SER A 1 680 ? 71.498 39.305 56.608 1.00 29.21 702 SER A C 1
ATOM 5126 O O . SER A 1 680 ? 71.336 38.086 56.516 1.00 26.90 702 SER A O 1
ATOM 5129 N N . LYS A 1 681 ? 71.525 39.975 57.754 1.00 28.38 703 LYS A N 1
ATOM 5130 C CA . LYS A 1 681 ? 71.452 39.351 59.060 1.00 32.89 703 LYS A CA 1
ATOM 5131 C C . LYS A 1 681 ? 70.679 40.291 59.993 1.00 30.60 703 LYS A C 1
ATOM 5132 O O . LYS A 1 681 ? 71.080 41.428 60.184 1.00 29.18 703 LYS A O 1
ATOM 5138 N N . ASP A 1 682 ? 69.556 39.824 60.517 1.00 27.55 704 ASP A N 1
ATOM 5139 C CA . ASP A 1 682 ? 68.735 40.584 61.463 1.00 26.97 704 ASP A CA 1
ATOM 5140 C C . ASP A 1 682 ? 69.220 40.176 62.869 1.00 26.85 704 ASP A C 1
ATOM 5141 O O . ASP A 1 682 ? 69.086 39.029 63.265 1.00 25.83 704 ASP A O 1
ATOM 5146 N N . LEU A 1 683 ? 69.798 41.107 63.622 1.00 28.20 705 LEU A N 1
ATOM 5147 C CA . LEU A 1 683 ? 70.480 40.738 64.875 1.00 29.94 705 LEU A CA 1
ATOM 5148 C C . LEU A 1 683 ? 69.533 40.287 65.995 1.00 28.23 705 LEU A C 1
ATOM 5149 O O . LEU A 1 683 ? 69.890 39.418 66.793 1.00 24.92 705 LEU A O 1
ATOM 5154 N N . VAL A 1 684 ? 68.345 40.897 66.054 1.00 26.92 706 VAL A N 1
ATOM 5155 C CA . VAL A 1 684 ? 67.337 40.608 67.074 1.00 25.90 706 VAL A CA 1
ATOM 5156 C C . VAL A 1 684 ? 65.961 40.656 66.397 1.00 26.47 706 VAL A C 1
ATOM 5157 O O . VAL A 1 684 ? 65.681 41.603 65.660 1.00 27.39 706 VAL A O 1
ATOM 5161 N N . ALA A 1 685 ? 65.107 39.654 66.631 1.00 24.65 707 ALA A N 1
ATOM 5162 C CA . ALA A 1 685 ? 63.775 39.627 66.009 1.00 30.45 707 ALA A CA 1
ATOM 5163 C C . ALA A 1 685 ? 62.748 38.824 66.824 1.00 30.47 707 ALA A C 1
ATOM 5164 O O . ALA A 1 685 ? 63.109 37.923 67.555 1.00 25.33 707 ALA A O 1
ATOM 5166 N N . SER A 1 686 ? 61.467 39.147 66.671 1.00 26.85 708 SER A N 1
ATOM 5167 C CA . SER A 1 686 ? 60.421 38.483 67.455 1.00 29.31 708 SER A CA 1
ATOM 5168 C C . SER A 1 686 ? 60.231 36.986 67.093 1.00 29.56 708 SER A C 1
ATOM 5169 O O . SER A 1 686 ? 59.736 36.215 67.918 1.00 30.86 708 SER A O 1
ATOM 5172 N N . SER A 1 687 ? 60.627 36.588 65.878 1.00 25.56 709 SER A N 1
ATOM 5173 C CA . SER A 1 687 ? 60.908 35.164 65.539 1.00 27.70 709 SER A CA 1
ATOM 5174 C C . SER A 1 687 ? 62.410 35.007 65.479 1.00 24.95 709 SER A C 1
ATOM 5175 O O . SER A 1 687 ? 63.086 35.949 65.059 1.00 31.37 709 SER A O 1
ATOM 5178 N N . THR A 1 688 ? 62.952 33.857 65.918 1.00 23.82 710 THR A N 1
ATOM 5179 C CA . THR A 1 688 ? 64.411 33.684 65.913 1.00 22.98 710 THR A CA 1
ATOM 5180 C C . THR A 1 688 ? 64.902 33.807 64.452 1.00 21.58 710 THR A C 1
ATOM 5181 O O . THR A 1 688 ? 64.417 33.104 63.580 1.00 20.57 710 THR A O 1
ATOM 5185 N N . PRO A 1 689 ? 65.807 34.755 64.179 1.00 21.88 711 PRO A N 1
ATOM 5186 C CA . PRO A 1 689 ? 66.193 35.084 62.810 1.00 22.57 711 PRO A CA 1
ATOM 5187 C C . PRO A 1 689 ? 67.104 34.062 62.138 1.00 25.65 711 PRO A C 1
ATOM 5188 O O . PRO A 1 689 ? 67.951 33.442 62.798 1.00 29.77 711 PRO A O 1
ATOM 5192 N N . ASP A 1 690 ? 66.929 33.876 60.833 1.00 23.55 712 ASP A N 1
ATOM 5193 C CA . ASP A 1 690 ? 67.910 33.111 60.052 1.00 25.61 712 ASP A CA 1
ATOM 5194 C C . ASP A 1 690 ? 69.300 33.713 60.307 1.00 23.68 712 ASP A C 1
ATOM 5195 O O . ASP A 1 690 ? 69.436 34.924 60.342 1.00 27.71 712 ASP A O 1
ATOM 5200 N N . ASN A 1 691 ? 70.325 32.879 60.508 1.00 25.31 713 ASN A N 1
ATOM 5201 C CA . ASN A 1 691 ? 71.673 33.406 60.824 1.00 23.77 713 ASN A CA 1
ATOM 5202 C C . ASN A 1 691 ? 72.209 34.315 59.718 1.00 25.80 713 ASN A C 1
ATOM 5203 O O . ASN A 1 691 ? 73.001 35.209 59.997 1.00 26.00 713 ASN A O 1
ATOM 5208 N N . ILE A 1 692 ? 71.812 34.047 58.474 1.00 25.52 714 ILE A N 1
ATOM 5209 C CA . ILE A 1 692 ? 72.233 34.809 57.304 1.00 28.42 714 ILE A CA 1
ATOM 5210 C C . ILE A 1 692 ? 71.201 34.509 56.181 1.00 30.63 714 ILE A C 1
ATOM 5211 O O . ILE A 1 692 ? 70.635 33.409 56.146 1.00 28.77 714 ILE A O 1
ATOM 5216 N N . ARG A 1 693 ? 70.924 35.491 55.320 1.00 26.54 715 ARG A N 1
ATOM 5217 C CA . ARG A 1 693 ? 70.029 35.310 54.178 1.00 29.12 715 ARG A CA 1
ATOM 5218 C C . ARG A 1 693 ? 70.511 36.056 52.918 1.00 32.09 715 ARG A C 1
ATOM 5219 O O . ARG A 1 693 ? 70.858 37.241 52.984 1.00 24.99 715 ARG A O 1
ATOM 5227 N N . LEU A 1 694 ? 70.521 35.347 51.783 1.00 27.50 716 LEU A N 1
ATOM 5228 C CA . LEU A 1 694 ? 70.788 35.954 50.492 1.00 29.01 716 LEU A CA 1
ATOM 5229 C C . LEU A 1 694 ? 69.633 36.877 50.113 1.00 29.31 716 LEU A C 1
ATOM 5230 O O . LEU A 1 694 ? 68.470 36.495 50.240 1.00 25.20 716 LEU A O 1
ATOM 5235 N N . ARG A 1 695 ? 69.975 38.100 49.701 1.00 26.59 717 ARG A N 1
ATOM 5236 C CA . ARG A 1 695 ? 68.986 39.114 49.313 1.00 27.61 717 ARG A CA 1
ATOM 5237 C C . ARG A 1 695 ? 69.121 39.643 47.905 1.00 28.66 717 ARG A C 1
ATOM 5238 O O . ARG A 1 695 ? 68.146 40.165 47.360 1.00 28.70 717 ARG A O 1
ATOM 5246 N N . ASN A 1 696 ? 70.324 39.574 47.344 1.00 28.36 718 ASN A N 1
ATOM 5247 C CA . ASN A 1 696 ? 70.544 39.914 45.956 1.00 29.32 718 ASN A CA 1
ATOM 5248 C C . ASN A 1 696 ? 71.879 39.306 45.484 1.00 31.07 718 ASN A C 1
ATOM 5249 O O . ASN A 1 696 ? 72.695 38.844 46.280 1.00 31.16 718 ASN A O 1
ATOM 5254 N N . PHE A 1 697 ? 72.053 39.278 44.171 1.00 32.35 719 PHE A N 1
ATOM 5255 C CA . PHE A 1 697 ? 73.314 38.911 43.551 1.00 31.08 719 PHE A CA 1
ATOM 5256 C C . PHE A 1 697 ? 73.409 39.496 42.140 1.00 30.07 719 PHE A C 1
ATOM 5257 O O . PHE A 1 697 ? 72.414 39.878 41.543 1.00 26.61 719 PHE A O 1
ATOM 5265 N N . GLU A 1 698 ? 74.632 39.572 41.648 1.00 34.01 720 GLU A N 1
ATOM 5266 C CA . GLU A 1 698 ? 74.933 40.110 40.338 1.00 34.71 720 GLU A CA 1
ATOM 5267 C C . GLU A 1 698 ? 76.285 39.544 39.925 1.00 32.54 720 GLU A C 1
ATOM 5268 O O . GLU A 1 698 ? 77.195 39.478 40.746 1.00 35.66 720 GLU A O 1
ATOM 5274 N N . LYS A 1 699 ? 76.404 39.099 38.680 1.00 33.76 721 LYS A N 1
ATOM 5275 C CA . LYS A 1 699 ? 77.652 38.505 38.177 1.00 35.68 721 LYS A CA 1
ATOM 5276 C C . LYS A 1 699 ? 78.357 39.488 37.260 1.00 36.47 721 LYS A C 1
ATOM 5277 O O . LYS A 1 699 ? 77.731 40.106 36.398 1.00 39.65 721 LYS A O 1
ATOM 5283 N N . VAL A 1 700 ? 79.664 39.625 37.437 1.00 39.40 722 VAL A N 1
ATOM 5284 C CA . VAL A 1 700 ? 80.441 40.660 36.748 1.00 43.85 722 VAL A CA 1
ATOM 5285 C C . VAL A 1 700 ? 81.736 40.043 36.161 1.00 44.75 722 VAL A C 1
ATOM 5286 O O . VAL A 1 700 ? 82.360 39.208 36.815 1.00 44.32 722 VAL A O 1
ATOM 5290 N N . SER A 1 701 ? 82.099 40.426 34.929 1.00 45.39 723 SER A N 1
ATOM 5291 C CA . SER A 1 701 ? 83.369 40.033 34.288 1.00 45.56 723 SER A CA 1
ATOM 5292 C C . SER A 1 701 ? 84.471 41.023 34.662 1.00 42.66 723 SER A C 1
ATOM 5293 O O . SER A 1 701 ? 84.255 42.233 34.658 1.00 42.35 723 SER A O 1
ATOM 5296 N N . LEU A 1 702 ? 85.656 40.506 34.959 1.00 43.84 724 LEU A N 1
ATOM 5297 C CA . LEU A 1 702 ? 86.796 41.341 35.344 1.00 44.50 724 LEU A CA 1
ATOM 5298 C C . LEU A 1 702 ? 88.094 40.826 34.746 1.00 44.27 724 LEU A C 1
ATOM 5299 O O . LEU A 1 702 ? 88.423 39.646 34.888 1.00 46.15 724 LEU A O 1
ATOM 5304 N N . GLU A 1 703 ? 88.824 41.717 34.082 1.00 45.76 725 GLU A N 1
ATOM 5305 C CA . GLU A 1 703 ? 90.172 41.417 33.604 1.00 49.01 725 GLU A CA 1
ATOM 5306 C C . GLU A 1 703 ? 91.185 41.512 34.753 1.00 50.68 725 GLU A C 1
ATOM 5307 O O . GLU A 1 703 ? 90.883 42.115 35.798 1.00 48.38 725 GLU A O 1
ATOM 5313 N N . PRO A 1 704 ? 92.387 40.908 34.575 1.00 53.65 726 PRO A N 1
ATOM 5314 C CA . PRO A 1 704 ? 93.410 40.973 35.626 1.00 56.34 726 PRO A CA 1
ATOM 5315 C C . PRO A 1 704 ? 93.732 42.413 35.986 1.00 55.00 726 PRO A C 1
ATOM 5316 O O . PRO A 1 704 ? 94.015 43.201 35.095 1.00 54.21 726 PRO A O 1
ATOM 5320 N N . GLY A 1 705 ? 93.630 42.749 37.271 1.00 55.29 727 GLY A N 1
ATOM 5321 C CA . GLY A 1 705 ? 93.882 44.106 37.760 1.00 57.01 727 GLY A CA 1
ATOM 5322 C C . GLY A 1 705 ? 92.703 45.064 37.676 1.00 57.38 727 GLY A C 1
ATOM 5323 O O . GLY A 1 705 ? 92.819 46.201 38.134 1.00 56.51 727 GLY A O 1
ATOM 5324 N N . GLU A 1 706 ? 91.575 44.633 37.096 1.00 58.76 728 GLU A N 1
A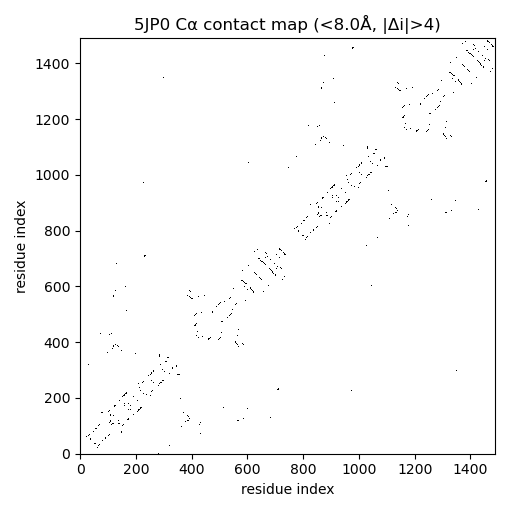TOM 5325 C CA . GLU A 1 706 ? 90.437 45.532 36.861 1.00 57.95 728 GLU A CA 1
ATOM 5326 C C . GLU A 1 706 ? 89.541 45.581 38.086 1.00 56.87 728 GLU A C 1
ATOM 5327 O O . GLU A 1 706 ? 89.243 44.542 38.679 1.00 66.44 728 GLU A O 1
ATOM 5333 N N . THR A 1 707 ? 89.098 46.792 38.426 1.00 60.80 729 THR A N 1
ATOM 5334 C CA . THR A 1 707 ? 88.056 47.047 39.427 1.00 53.68 729 THR A CA 1
ATOM 5335 C C . THR A 1 707 ? 86.756 47.482 38.727 1.00 54.82 729 THR A C 1
ATOM 5336 O O . THR A 1 707 ? 86.799 48.220 37.731 1.00 57.14 729 THR A O 1
ATOM 5340 N N . LYS A 1 708 ? 85.613 47.027 39.244 1.00 48.26 730 LYS A N 1
ATOM 5341 C CA . LYS A 1 708 ? 84.297 47.548 38.855 1.00 48.57 730 LYS A CA 1
ATOM 5342 C C . LYS A 1 708 ? 83.458 47.800 40.092 1.00 46.18 730 LYS A C 1
ATOM 5343 O O . LYS A 1 708 ? 83.500 47.024 41.038 1.00 50.68 730 LYS A O 1
ATOM 5349 N N . THR A 1 709 ? 82.677 48.873 40.066 1.00 46.28 731 THR A N 1
ATOM 5350 C CA . THR A 1 709 ? 81.698 49.156 41.107 1.00 42.49 731 THR A CA 1
ATOM 5351 C C . THR A 1 709 ? 80.394 48.428 40.764 1.00 43.57 731 THR A C 1
ATOM 5352 O O . THR A 1 709 ? 79.766 48.719 39.742 1.00 40.55 731 THR A O 1
ATOM 5356 N N . VAL A 1 710 ? 80.009 47.476 41.614 1.00 37.59 732 VAL A N 1
ATOM 5357 C CA . VAL A 1 710 ? 78.823 46.665 41.414 1.00 36.49 732 VAL A CA 1
ATOM 5358 C C . VAL A 1 710 ? 77.705 47.260 42.239 1.00 39.35 732 VAL A C 1
ATOM 5359 O O . VAL A 1 710 ? 77.863 47.405 43.459 1.00 43.41 732 VAL A O 1
ATOM 5363 N N . THR A 1 711 ? 76.583 47.574 41.588 1.00 40.71 733 THR A N 1
ATOM 5364 C CA . THR A 1 711 ? 75.398 48.103 42.264 1.00 39.50 733 THR A CA 1
ATOM 5365 C C . THR A 1 711 ? 74.331 46.992 42.497 1.00 41.36 733 THR A C 1
ATOM 5366 O O . THR A 1 711 ? 73.982 46.257 41.570 1.00 37.15 733 THR A O 1
ATOM 5370 N N . LEU A 1 712 ? 73.848 46.873 43.741 1.00 36.65 734 LEU A N 1
ATOM 5371 C CA . LEU A 1 712 ? 72.771 45.936 44.111 1.00 35.56 734 LEU A CA 1
ATOM 5372 C C . LEU A 1 712 ? 71.703 46.659 44.927 1.00 37.03 734 LEU A C 1
ATOM 5373 O O . LEU A 1 712 ? 72.023 47.293 45.938 1.00 40.83 734 LEU A O 1
ATOM 5378 N N . LYS A 1 713 ? 70.446 46.551 44.486 1.00 35.95 735 LYS A N 1
ATOM 5379 C CA . LYS A 1 713 ? 69.316 47.270 45.075 1.00 33.88 735 LYS A CA 1
ATOM 5380 C C . LYS A 1 713 ? 68.366 46.356 45.860 1.00 34.98 735 LYS A C 1
ATOM 5381 O O . LYS A 1 713 ? 68.159 45.210 45.468 1.00 40.17 735 LYS A O 1
ATOM 5387 N N . LEU A 1 714 ? 67.829 46.867 46.978 1.00 32.07 736 LEU A N 1
ATOM 5388 C CA . LEU A 1 714 ? 66.777 46.213 47.782 1.00 31.85 736 LEU A CA 1
ATOM 5389 C C . LEU A 1 714 ? 65.694 47.233 48.155 1.00 38.79 736 LEU A C 1
ATOM 5390 O O . LEU A 1 714 ? 65.975 48.433 48.224 1.00 41.93 736 LEU A O 1
ATOM 5395 N N . LYS A 1 715 ? 64.467 46.774 48.403 1.00 37.60 737 LYS A N 1
ATOM 5396 C CA . LYS A 1 715 ? 63.485 47.618 49.109 1.00 41.57 737 LYS A CA 1
ATOM 5397 C C . LYS A 1 715 ? 63.757 47.351 50.605 1.00 37.83 737 LYS A C 1
ATOM 5398 O O . LYS A 1 715 ? 64.360 46.328 50.971 1.00 30.64 737 LYS A O 1
ATOM 5400 N N . GLY A 1 716 ? 63.389 48.292 51.466 1.00 31.70 738 GLY A N 1
ATOM 5401 C CA . GLY A 1 716 ? 63.512 48.064 52.886 1.00 29.89 738 GLY A CA 1
ATOM 5402 C C . GLY A 1 716 ? 62.768 46.809 53.307 1.00 28.76 738 GLY A C 1
ATOM 5403 O O . GLY A 1 716 ? 63.250 46.026 54.125 1.00 27.71 738 GLY A O 1
ATOM 5404 N N . SER A 1 717 ? 61.590 46.618 52.713 1.00 29.17 739 SER A N 1
ATOM 5405 C CA . SER A 1 717 ? 60.732 45.466 52.967 1.00 26.26 739 SER A CA 1
ATOM 5406 C C . SER A 1 717 ? 61.313 44.101 52.593 1.00 25.42 739 SER A C 1
ATOM 5407 O O . SER A 1 717 ? 60.763 43.087 53.003 1.00 26.35 739 SER A O 1
ATOM 5410 N N . ASP A 1 718 ? 62.409 44.046 51.843 1.00 24.14 740 ASP A N 1
ATOM 5411 C CA . ASP A 1 718 ? 63.089 42.763 51.588 1.00 25.95 740 ASP A CA 1
ATOM 5412 C C . ASP A 1 718 ? 63.743 42.179 52.834 1.00 27.11 740 ASP A C 1
ATOM 5413 O O . ASP A 1 718 ? 64.081 40.993 52.843 1.00 28.80 740 ASP A O 1
ATOM 5418 N N . LEU A 1 719 ? 63.939 43.001 53.871 1.00 28.88 741 LEU A N 1
ATOM 5419 C CA . LEU A 1 719 ? 64.461 42.523 55.144 1.00 27.71 741 LEU A CA 1
ATOM 5420 C C . LEU A 1 719 ? 63.362 42.166 56.151 1.00 27.47 741 LEU A C 1
ATOM 5421 O O . LEU A 1 719 ? 63.662 41.797 57.301 1.00 25.57 741 LEU A O 1
ATOM 5426 N N . ALA A 1 720 ? 62.106 42.209 55.701 1.00 25.66 742 ALA A N 1
ATOM 5427 C CA . ALA A 1 720 ? 60.983 41.688 56.469 1.00 25.34 742 ALA A CA 1
ATOM 5428 C C . ALA A 1 720 ? 61.043 40.174 56.559 1.00 23.37 742 ALA A C 1
ATOM 5429 O O . ALA A 1 720 ? 61.739 39.518 55.764 1.00 22.20 742 ALA A O 1
ATOM 5431 N N . PHE A 1 721 ? 60.298 39.629 57.522 1.00 21.71 743 PHE A N 1
ATOM 5432 C CA . PHE A 1 721 ? 60.162 38.173 57.680 1.00 25.46 743 PHE A CA 1
ATOM 5433 C C . PHE A 1 721 ? 58.731 37.883 58.061 1.00 25.52 743 PHE A C 1
ATOM 5434 O O . PHE A 1 721 ? 58.020 38.787 58.518 1.00 24.36 743 PHE A O 1
ATOM 5442 N N . VAL A 1 722 ? 58.325 36.621 57.898 1.00 22.70 744 VAL A N 1
ATOM 5443 C CA . VAL A 1 722 ? 56.998 36.191 58.304 1.00 22.02 744 VAL A CA 1
ATOM 5444 C C . VAL A 1 722 ? 57.033 35.782 59.761 1.00 21.23 744 VAL A C 1
ATOM 5445 O O . VAL A 1 722 ? 57.724 34.841 60.138 1.00 26.21 744 VAL A O 1
ATOM 5449 N N . GLY A 1 723 ? 56.281 36.498 60.578 1.00 20.72 745 GLY A N 1
ATOM 5450 C CA . GLY A 1 723 ? 56.245 36.250 62.014 1.00 24.95 745 GLY A CA 1
ATOM 5451 C C . GLY A 1 723 ? 55.431 35.018 62.378 1.00 25.44 745 GLY A C 1
ATOM 5452 O O . GLY A 1 723 ? 54.900 34.349 61.489 1.00 28.49 745 GLY A O 1
ATOM 5453 N N . TYR A 1 724 ? 55.328 34.754 63.683 1.00 25.16 746 TYR A N 1
ATOM 5454 C CA . TYR A 1 724 ? 54.617 33.586 64.219 1.00 31.07 746 TYR A CA 1
ATOM 5455 C C . TYR A 1 724 ? 53.137 33.551 63.783 1.00 26.57 746 TYR A C 1
ATOM 5456 O O . TYR A 1 724 ? 52.628 32.516 63.395 1.00 29.40 746 TYR A O 1
ATOM 5465 N N . ASP A 1 725 ? 52.483 34.699 63.821 1.00 28.90 747 ASP A N 1
ATOM 5466 C CA . ASP A 1 725 ? 51.087 34.838 63.400 1.00 30.11 747 ASP A CA 1
ATOM 5467 C C . ASP A 1 725 ? 50.808 34.779 61.858 1.00 31.72 747 ASP A C 1
ATOM 5468 O O . ASP A 1 725 ? 49.657 34.936 61.447 1.00 31.46 747 ASP A O 1
ATOM 5473 N N . GLY A 1 726 ? 51.836 34.563 61.036 1.00 29.87 748 GLY A N 1
ATOM 5474 C CA . GLY A 1 726 ? 51.685 34.426 59.587 1.00 30.27 748 GLY A CA 1
ATOM 5475 C C . GLY A 1 726 ? 51.835 35.737 58.813 1.00 32.40 748 GLY A C 1
ATOM 5476 O O . GLY A 1 726 ? 51.832 35.712 57.589 1.00 29.26 748 GLY A O 1
ATOM 5477 N N . LYS A 1 727 ? 51.973 36.869 59.511 1.00 25.43 749 LYS A N 1
ATOM 5478 C CA . LYS A 1 727 ? 52.061 38.176 58.870 1.00 27.49 749 LYS A CA 1
ATOM 5479 C C . LYS A 1 727 ? 53.501 38.600 58.633 1.00 24.17 749 LYS A C 1
ATOM 5480 O O . LYS A 1 727 ? 54.370 38.300 59.438 1.00 25.01 749 LYS A O 1
ATOM 5486 N N . TRP A 1 728 ? 53.741 39.273 57.509 1.00 23.62 750 TRP A N 1
ATOM 5487 C CA . TRP A 1 728 ? 55.046 39.874 57.218 1.00 25.13 750 TRP A CA 1
ATOM 5488 C C . TRP A 1 728 ? 55.285 41.045 58.169 1.00 27.99 750 TRP A C 1
ATOM 5489 O O . TRP A 1 728 ? 54.364 41.853 58.421 1.00 24.87 750 TRP A O 1
ATOM 5500 N N . ARG A 1 729 ? 56.509 41.143 58.685 1.00 24.23 751 ARG A N 1
ATOM 5501 C CA . ARG A 1 729 ? 56.891 42.291 59.497 1.00 26.64 751 ARG A CA 1
ATOM 5502 C C . ARG A 1 729 ? 58.350 42.656 59.275 1.00 23.02 751 ARG A C 1
ATOM 5503 O O . ARG A 1 729 ? 59.194 41.783 59.157 1.00 23.49 751 ARG A O 1
ATOM 5511 N N . LEU A 1 730 ? 58.610 43.954 59.182 1.00 23.41 752 LEU A N 1
ATOM 5512 C CA . LEU A 1 730 ? 59.955 44.529 59.207 1.00 23.59 752 LEU A CA 1
ATOM 5513 C C . LEU A 1 730 ? 60.063 45.267 60.533 1.00 24.55 752 LEU A C 1
ATOM 5514 O O . LEU A 1 730 ? 59.260 46.171 60.794 1.00 24.22 752 LEU A O 1
ATOM 5519 N N . GLU A 1 731 ? 61.009 44.875 61.394 1.00 25.52 753 GLU A N 1
ATOM 5520 C CA . GLU A 1 731 ? 61.070 45.443 62.757 1.00 29.44 753 GLU A CA 1
ATOM 5521 C C . GLU A 1 731 ? 62.179 46.497 62.915 1.00 32.33 753 GLU A C 1
ATOM 5522 O O . GLU A 1 731 ? 63.282 46.309 62.377 1.00 28.84 753 GLU A O 1
ATOM 5528 N N . LYS A 1 732 ? 61.870 47.593 63.643 1.00 30.34 754 LYS A N 1
ATOM 5529 C CA . LYS A 1 732 ? 62.889 48.545 64.163 1.00 31.35 754 LYS A CA 1
ATOM 5530 C C . LYS A 1 732 ? 64.057 47.737 64.709 1.00 27.90 754 LYS A C 1
ATOM 5531 O O . LYS A 1 732 ? 63.831 46.751 65.427 1.00 26.10 754 LYS A O 1
ATOM 5533 N N . GLY A 1 733 ? 65.282 48.116 64.353 1.00 24.07 755 GLY A N 1
ATOM 5534 C CA . GLY A 1 733 ? 66.467 47.446 64.882 1.00 24.71 755 GLY A CA 1
ATOM 5535 C C . GLY A 1 733 ? 67.629 47.328 63.916 1.00 26.53 755 GLY A C 1
ATOM 5536 O O . GLY A 1 733 ? 67.599 47.855 62.811 1.00 26.21 755 GLY A O 1
ATOM 5537 N N . ASP A 1 734 ? 68.676 46.661 64.384 1.00 28.45 756 ASP A N 1
ATOM 5538 C CA . ASP A 1 734 ? 69.939 46.555 63.673 1.00 29.78 756 ASP A CA 1
ATOM 5539 C C . ASP A 1 734 ? 69.973 45.371 62.730 1.00 31.49 756 ASP A C 1
ATOM 5540 O O . ASP A 1 734 ? 69.460 44.281 63.047 1.00 27.24 756 ASP A O 1
ATOM 5545 N N . PHE A 1 735 ? 70.579 45.594 61.565 1.00 31.41 757 PHE A N 1
ATOM 5546 C CA . PHE A 1 735 ? 70.920 44.519 60.650 1.00 28.05 757 PHE A CA 1
ATOM 5547 C C . PHE A 1 735 ? 72.375 44.659 60.324 1.00 29.72 757 PHE A C 1
ATOM 5548 O O . PHE A 1 735 ? 72.943 45.746 60.459 1.00 34.04 757 PHE A O 1
ATOM 5556 N N . LYS A 1 736 ? 72.956 43.565 59.851 1.00 26.73 758 LYS A N 1
ATOM 5557 C CA . LYS A 1 736 ? 74.261 43.588 59.227 1.00 27.14 758 LYS A CA 1
ATOM 5558 C C . LYS A 1 736 ? 74.114 43.129 57.789 1.00 27.63 758 LYS A C 1
ATOM 5559 O O . LYS A 1 736 ? 73.256 42.295 57.486 1.00 26.61 758 LYS A O 1
ATOM 5565 N N . ILE A 1 737 ? 74.929 43.711 56.904 1.00 27.96 759 ILE A N 1
ATOM 5566 C CA . ILE A 1 737 ? 74.974 43.339 55.501 1.00 29.63 759 ILE A CA 1
ATOM 5567 C C . ILE A 1 737 ? 76.374 42.813 55.193 1.00 30.99 759 ILE A C 1
ATOM 5568 O O . ILE A 1 737 ? 77.362 43.417 55.604 1.00 36.56 759 ILE A O 1
ATOM 5573 N N . LYS A 1 738 ? 76.438 41.675 54.500 1.00 32.98 760 LYS A N 1
ATOM 5574 C CA . LYS A 1 738 ? 77.701 41.029 54.114 1.00 37.42 760 LYS A CA 1
ATOM 5575 C C . LYS A 1 738 ? 77.737 40.901 52.618 1.00 36.51 760 LYS A C 1
ATOM 5576 O O . LYS A 1 738 ? 76.783 40.388 52.015 1.00 36.21 760 LYS A O 1
ATOM 5582 N N . CYS A 1 739 ? 78.836 41.360 52.036 1.00 34.79 761 CYS A N 1
ATOM 5583 C CA . CYS A 1 739 ? 79.057 41.273 50.614 1.00 36.72 761 CYS A CA 1
ATOM 5584 C C . CYS A 1 739 ? 80.500 40.872 50.409 1.00 42.55 761 CYS A C 1
ATOM 5585 O O . CYS A 1 739 ? 81.421 41.663 50.662 1.00 34.90 761 CYS A O 1
ATOM 5588 N N . GLY A 1 740 ? 80.670 39.635 49.946 1.00 42.20 762 GLY A N 1
ATOM 5589 C CA . GLY A 1 740 ? 81.955 38.973 49.885 1.00 37.81 762 GLY A CA 1
ATOM 5590 C C . GLY A 1 740 ? 82.552 38.880 51.268 1.00 36.73 762 GLY A C 1
ATOM 5591 O O . GLY A 1 740 ? 82.027 38.232 52.157 1.00 40.46 762 GLY A O 1
ATOM 5592 N N . ASP A 1 741 ? 83.611 39.635 51.432 1.00 42.61 763 ASP A N 1
ATOM 5593 C CA . ASP A 1 741 ? 84.459 39.673 52.599 1.00 44.47 763 ASP A CA 1
ATOM 5594 C C . ASP A 1 741 ? 83.996 40.764 53.587 1.00 42.77 763 ASP A C 1
ATOM 5595 O O . ASP A 1 741 ? 84.474 40.809 54.705 1.00 39.45 763 ASP A O 1
ATOM 5600 N N . GLN A 1 742 ? 83.077 41.644 53.161 1.00 43.09 764 GLN A N 1
ATOM 5601 C CA . GLN A 1 742 ? 82.873 42.971 53.783 1.00 46.17 764 GLN A CA 1
ATOM 5602 C C . GLN A 1 742 ? 81.554 43.062 54.518 1.00 42.47 764 GLN A C 1
ATOM 5603 O O . GLN A 1 742 ? 80.526 42.619 54.002 1.00 34.71 764 GLN A O 1
ATOM 5609 N N . TRP A 1 743 ? 81.576 43.731 55.667 1.00 40.07 765 TRP A N 1
ATOM 5610 C CA . TRP A 1 743 ? 80.398 43.892 56.492 1.00 41.14 765 TRP A CA 1
ATOM 5611 C C . TRP A 1 743 ? 80.085 45.361 56.719 1.00 36.82 765 TRP A C 1
ATOM 5612 O O . TRP A 1 743 ? 80.978 46.158 56.894 1.00 35.40 765 TRP A O 1
ATOM 5623 N N . MET A 1 744 ? 78.806 45.707 56.738 1.00 39.36 766 MET A N 1
ATOM 5624 C CA . MET A 1 744 ? 78.379 47.013 57.228 1.00 39.68 766 MET A CA 1
ATOM 5625 C C . MET A 1 744 ? 77.126 46.903 58.097 1.00 37.21 766 MET A C 1
ATOM 5626 O O . MET A 1 744 ? 76.402 45.891 58.066 1.00 32.12 766 MET A O 1
ATOM 5631 N N . ASP A 1 745 ? 76.894 47.973 58.858 1.00 38.37 767 ASP A N 1
ATOM 5632 C CA . ASP A 1 745 ? 75.745 48.103 59.757 1.00 38.28 767 ASP A CA 1
ATOM 5633 C C . ASP A 1 745 ? 74.675 49.002 59.131 1.00 37.75 767 ASP A C 1
ATOM 5634 O O . ASP A 1 745 ? 74.992 50.050 58.567 1.00 42.83 767 ASP A O 1
ATOM 5639 N N . ILE A 1 746 ? 73.415 48.565 59.189 1.00 36.89 768 ILE A N 1
ATOM 5640 C CA . ILE A 1 746 ? 72.261 49.416 58.857 1.00 32.83 768 ILE A CA 1
ATOM 5641 C C . ILE A 1 746 ? 71.193 49.274 59.942 1.00 33.00 768 ILE A C 1
ATOM 5642 O O . ILE A 1 746 ? 71.156 48.269 60.665 1.00 33.02 768 ILE A O 1
ATOM 5647 N N . VAL A 1 747 ? 70.295 50.256 60.003 1.00 32.30 769 VAL A N 1
ATOM 5648 C CA . VAL A 1 747 ? 69.279 50.333 61.040 1.00 31.96 769 VAL A CA 1
ATOM 5649 C C . VAL A 1 747 ? 67.924 50.600 60.407 1.00 30.21 769 VAL A C 1
ATOM 5650 O O . VAL A 1 747 ? 67.766 51.578 59.685 1.00 31.19 769 VAL A O 1
ATOM 5654 N N . CYS A 1 748 ? 66.942 49.750 60.692 1.00 28.78 770 CYS A N 1
ATOM 5655 C CA . CYS A 1 748 ? 65.544 50.076 60.404 1.00 32.10 770 CYS A CA 1
ATOM 5656 C C . CYS A 1 748 ? 65.004 50.934 61.546 1.00 33.29 770 CYS A C 1
ATOM 5657 O O . CYS A 1 748 ? 65.079 50.517 62.701 1.00 30.45 770 CYS A O 1
ATOM 5660 N N . ASP A 1 749 ? 64.436 52.100 61.237 1.00 38.00 771 ASP A N 1
ATOM 5661 C CA . ASP A 1 749 ? 64.030 53.053 62.308 1.00 41.61 771 ASP A CA 1
ATOM 5662 C C . ASP A 1 749 ? 62.576 52.933 62.765 1.00 40.04 771 ASP A C 1
ATOM 5663 O O . ASP A 1 749 ? 62.150 53.679 63.652 1.00 38.14 771 ASP A O 1
ATOM 5668 N N . GLN A 1 750 ? 61.818 52.001 62.172 1.00 41.97 772 GLN A N 1
ATOM 5669 C CA . GLN A 1 750 ? 60.424 51.804 62.550 1.00 37.17 772 GLN A CA 1
ATOM 5670 C C . GLN A 1 750 ? 59.864 50.498 62.027 1.00 31.75 772 GLN A C 1
ATOM 5671 O O . GLN A 1 750 ? 60.145 50.081 60.906 1.00 31.52 772 GLN A O 1
ATOM 5677 N N . THR A 1 751 ? 58.995 49.918 62.838 1.00 32.06 773 THR A N 1
ATOM 5678 C CA . THR A 1 751 ? 58.365 48.672 62.558 1.00 27.41 773 THR A CA 1
ATOM 5679 C C . THR A 1 751 ? 57.184 48.888 61.609 1.00 30.31 773 THR A C 1
ATOM 5680 O O . THR A 1 751 ? 56.471 49.882 61.703 1.00 34.07 773 THR A O 1
ATOM 5684 N N . LYS A 1 752 ? 57.030 47.973 60.662 1.00 29.31 774 LYS A N 1
ATOM 5685 C CA . LYS A 1 752 ? 55.823 47.841 59.850 1.00 30.83 774 LYS A CA 1
ATOM 5686 C C . LYS A 1 752 ? 55.347 46.380 59.903 1.00 31.68 774 LYS A C 1
ATOM 5687 O O . LYS A 1 752 ? 56.152 45.453 59.728 1.00 28.32 774 LYS A O 1
ATOM 5693 N N . VAL A 1 753 ? 54.046 46.200 60.140 1.00 33.91 775 VAL A N 1
ATOM 5694 C CA . VAL A 1 753 ? 53.377 44.907 60.037 1.00 30.66 775 VAL A CA 1
ATOM 5695 C C . VAL A 1 753 ? 52.344 45.031 58.905 1.00 33.45 775 VAL A C 1
ATOM 5696 O O . VAL A 1 753 ? 51.504 45.946 58.908 1.00 29.93 775 VAL A O 1
ATOM 5700 N N . TRP A 1 754 ? 52.425 44.113 57.947 1.00 29.91 776 TRP A N 1
ATOM 5701 C CA . TRP A 1 754 ? 51.522 44.062 56.794 1.00 29.52 776 TRP A CA 1
ATOM 5702 C C . TRP A 1 754 ? 50.232 43.327 57.151 1.00 30.12 776 TRP A C 1
ATOM 5703 O O . TRP A 1 754 ? 50.282 42.209 57.689 1.00 34.98 776 TRP A O 1
ATOM 5714 N N . ASN A 1 755 ? 49.094 43.920 56.801 1.00 30.08 777 ASN A N 1
ATOM 5715 C CA . ASN A 1 755 ? 47.795 43.248 56.930 1.00 45.32 777 ASN A CA 1
ATOM 5716 C C . ASN A 1 755 ? 47.358 42.505 55.666 1.00 43.27 777 ASN A C 1
ATOM 5717 O O . ASN A 1 755 ? 46.524 41.604 55.725 1.00 49.23 777 ASN A O 1
ATOM 5722 N N . THR A 1 756 ? 47.974 42.834 54.544 1.00 36.57 778 THR A N 1
ATOM 5723 C CA . THR A 1 756 ? 47.797 42.071 53.343 1.00 31.84 778 THR A CA 1
ATOM 5724 C C . THR A 1 756 ? 48.569 40.754 53.470 1.00 33.18 778 THR A C 1
ATOM 5725 O O . THR A 1 756 ? 49.597 40.677 54.153 1.00 26.06 778 THR A O 1
ATOM 5729 N N . PRO A 1 757 ? 48.061 39.700 52.824 1.00 30.95 779 PRO A N 1
ATOM 5730 C CA . PRO A 1 757 ? 48.795 38.445 52.888 1.00 29.52 779 PRO A CA 1
ATOM 5731 C C . PRO A 1 757 ? 50.238 38.528 52.343 1.00 28.18 779 PRO A C 1
ATOM 5732 O O . PRO A 1 757 ? 51.139 37.864 52.873 1.00 27.82 779 PRO A O 1
ATOM 5736 N N . ASN A 1 758 ? 50.455 39.329 51.304 1.00 26.42 780 ASN A N 1
ATOM 5737 C CA . ASN A 1 758 ? 51.797 39.521 50.720 1.00 27.32 780 ASN A CA 1
ATOM 5738 C C . ASN A 1 758 ? 52.228 40.981 50.810 1.00 29.71 780 ASN A C 1
ATOM 5739 O O . ASN A 1 758 ? 51.393 41.878 50.992 1.00 27.02 780 ASN A O 1
ATOM 5744 N N . LYS A 1 759 ? 53.530 41.219 50.678 1.00 32.79 781 LYS A N 1
ATOM 5745 C CA . LYS A 1 759 ? 54.060 42.595 50.569 1.00 47.14 781 LYS A CA 1
ATOM 5746 C C . LYS A 1 759 ? 53.863 43.165 49.136 1.00 52.91 781 LYS A C 1
ATOM 5747 O O . LYS A 1 759 ? 53.634 42.399 48.200 1.00 54.45 781 LYS A O 1
ATOM 5753 N N . ASN A 1 760 ? 53.962 44.492 48.979 1.00 69.78 782 ASN A N 1
ATOM 5754 C CA . ASN A 1 760 ? 54.252 45.137 47.664 1.00 84.37 782 ASN A CA 1
ATOM 5755 C C . ASN A 1 760 ? 53.158 44.962 46.599 1.00 73.63 782 ASN A C 1
ATOM 5756 O O . ASN A 1 760 ? 51.966 44.917 46.911 1.00 69.80 782 ASN A O 1
ATOM 5758 N N . SER B 1 4 ? 35.368 23.826 83.723 1.00 62.43 26 SER B N 1
ATOM 5759 C CA . SER B 1 4 ? 35.399 23.514 85.193 1.00 68.55 26 SER B CA 1
ATOM 5760 C C . SER B 1 4 ? 36.850 23.161 85.613 1.00 63.04 26 SER B C 1
ATOM 5761 O O . SER B 1 4 ? 37.566 22.538 84.834 1.00 58.62 26 SER B O 1
ATOM 5763 N N . PRO B 1 5 ? 37.292 23.560 86.830 1.00 58.14 27 PRO B N 1
ATOM 5764 C CA . PRO B 1 5 ? 38.714 23.329 87.197 1.00 54.24 27 PRO B CA 1
ATOM 5765 C C . PRO B 1 5 ? 39.149 21.850 87.162 1.00 47.68 27 PRO B C 1
ATOM 5766 O O . PRO B 1 5 ? 38.423 20.986 87.630 1.00 42.15 27 PRO B O 1
ATOM 5770 N N . VAL B 1 6 ? 40.312 21.560 86.597 1.00 47.53 28 VAL B N 1
ATOM 5771 C CA . VAL B 1 6 ? 40.765 20.152 86.503 1.00 45.19 28 VAL B CA 1
ATOM 5772 C C . VAL B 1 6 ? 41.171 19.584 87.859 1.00 45.54 28 VAL B C 1
ATOM 5773 O O . VAL B 1 6 ? 40.930 18.417 88.136 1.00 45.03 28 VAL B O 1
ATOM 5777 N N . ILE B 1 7 ? 41.778 20.418 88.699 1.00 54.65 29 ILE B N 1
ATOM 5778 C CA . ILE B 1 7 ? 42.033 20.085 90.098 1.00 47.58 29 ILE B CA 1
ATOM 5779 C C . ILE B 1 7 ? 41.026 20.892 90.914 1.00 54.27 29 ILE B C 1
ATOM 5780 O O . ILE B 1 7 ? 40.921 22.116 90.714 1.00 54.89 29 ILE B O 1
ATOM 5785 N N . PRO B 1 8 ? 40.290 20.232 91.835 1.00 57.33 30 PRO B N 1
ATOM 5786 C CA . PRO B 1 8 ? 39.345 21.004 92.649 1.00 54.80 30 PRO B CA 1
ATOM 5787 C C . PRO B 1 8 ? 40.006 22.094 93.495 1.00 64.38 30 PRO B C 1
ATOM 5788 O O . PRO B 1 8 ? 41.186 22.001 93.853 1.00 56.27 30 PRO B O 1
ATOM 5792 N N . THR B 1 9 ? 39.232 23.135 93.773 1.00 66.20 31 THR B N 1
ATOM 5793 C CA . THR B 1 9 ? 39.692 24.276 94.545 1.00 58.92 31 THR B CA 1
ATOM 5794 C C . THR B 1 9 ? 39.638 23.858 96.016 1.00 52.45 31 THR B C 1
ATOM 5795 O O . THR B 1 9 ? 38.603 23.370 96.460 1.00 55.30 31 THR B O 1
ATOM 5799 N N . ASP B 1 10 ? 40.745 24.018 96.751 1.00 49.05 32 ASP B N 1
ATOM 5800 C CA . ASP B 1 10 ? 40.739 23.910 98.224 1.00 50.71 32 ASP B CA 1
ATOM 5801 C C . ASP B 1 10 ? 40.620 25.344 98.773 1.00 49.56 32 ASP B C 1
ATOM 5802 O O . ASP B 1 10 ? 41.581 26.110 98.679 1.00 46.91 32 ASP B O 1
ATOM 5807 N N . PRO B 1 11 ? 39.448 25.713 99.337 1.00 50.87 33 PRO B N 1
ATOM 5808 C CA . PRO B 1 11 ? 39.244 27.107 99.810 1.00 61.98 33 PRO B CA 1
ATOM 5809 C C . PRO B 1 11 ? 40.186 27.598 100.922 1.00 52.84 33 PRO B C 1
ATOM 5810 O O . PRO B 1 11 ? 40.491 28.797 100.987 1.00 52.53 33 PRO B O 1
ATOM 5814 N N . ALA B 1 12 ? 40.608 26.683 101.793 1.00 49.26 34 ALA B N 1
ATOM 5815 C CA . ALA B 1 12 ? 41.557 26.998 102.865 1.00 51.44 34 ALA B CA 1
ATOM 5816 C C . ALA B 1 12 ? 42.946 27.372 102.318 1.00 47.25 34 ALA B C 1
ATOM 5817 O O . ALA B 1 12 ? 43.609 28.272 102.848 1.00 44.93 34 ALA B O 1
ATOM 5819 N N . ILE B 1 13 ? 43.375 26.685 101.268 1.00 38.73 35 ILE B N 1
ATOM 5820 C CA . ILE B 1 13 ? 44.613 27.046 100.575 1.00 38.11 35 ILE B CA 1
ATOM 5821 C C . ILE B 1 13 ? 44.457 28.406 99.878 1.00 37.25 35 ILE B C 1
ATOM 5822 O O . ILE B 1 13 ? 45.332 29.279 100.007 1.00 36.20 35 ILE B O 1
ATOM 5827 N N . GLU B 1 14 ? 43.346 28.600 99.173 1.00 38.46 36 GLU B N 1
ATOM 5828 C CA . GLU B 1 14 ? 43.134 29.863 98.451 1.00 41.75 36 GLU B CA 1
ATOM 5829 C C . GLU B 1 14 ? 43.042 31.048 99.412 1.00 44.49 36 GLU B C 1
ATOM 5830 O O . GLU B 1 14 ? 43.592 32.120 99.120 1.00 42.71 36 GLU B O 1
ATOM 5836 N N . THR B 1 15 ? 42.408 30.841 100.572 1.00 43.72 37 THR B N 1
ATOM 5837 C CA . THR B 1 15 ? 42.372 31.852 101.624 1.00 43.83 37 THR B CA 1
ATOM 5838 C C . THR B 1 15 ? 43.793 32.202 102.092 1.00 42.10 37 THR B C 1
ATOM 5839 O O . THR B 1 15 ? 44.146 33.383 102.146 1.00 45.74 37 THR B O 1
ATOM 5843 N N . HIS B 1 16 ? 44.598 31.192 102.422 1.00 42.30 38 HIS B N 1
ATOM 5844 C CA . HIS B 1 16 ? 46.004 31.418 102.800 1.00 45.76 38 HIS B CA 1
ATOM 5845 C C . HIS B 1 16 ? 46.783 32.184 101.722 1.00 44.98 38 HIS B C 1
ATOM 5846 O O . HIS B 1 16 ? 47.552 33.109 102.044 1.00 40.28 38 HIS B O 1
ATOM 5853 N N . ILE B 1 17 ? 46.576 31.804 100.461 1.00 43.48 39 ILE B N 1
ATOM 5854 C CA . ILE B 1 17 ? 47.227 32.482 99.344 1.00 43.88 39 ILE B CA 1
ATOM 5855 C C . ILE B 1 17 ? 46.801 33.966 99.282 1.00 42.09 39 ILE B C 1
ATOM 5856 O O . ILE B 1 17 ? 47.667 34.838 99.175 1.00 39.27 39 ILE B O 1
ATOM 5861 N N . ARG B 1 18 ? 45.496 34.240 99.367 1.00 39.16 40 ARG B N 1
ATOM 5862 C CA . ARG B 1 18 ? 44.980 35.624 99.299 1.00 43.48 40 ARG B CA 1
ATOM 5863 C C . ARG B 1 18 ? 45.645 36.498 100.378 1.00 45.60 40 ARG B C 1
ATOM 5864 O O . ARG B 1 18 ? 46.067 37.631 100.096 1.00 48.55 40 ARG B O 1
ATOM 5866 N N . GLU B 1 19 ? 45.827 35.942 101.580 1.00 48.06 41 GLU B N 1
ATOM 5867 C CA . GLU B 1 19 ? 46.460 36.680 102.669 1.00 47.46 41 GLU B CA 1
ATOM 5868 C C . GLU B 1 19 ? 48.006 36.746 102.585 1.00 41.73 41 GLU B C 1
ATOM 5869 O O . GLU B 1 19 ? 48.607 37.684 103.121 1.00 47.26 41 GLU B O 1
ATOM 5875 N N . TRP B 1 20 ? 48.663 35.800 101.916 1.00 39.20 42 TRP B N 1
ATOM 5876 C CA . TRP B 1 20 ? 50.100 35.991 101.588 1.00 39.09 42 TRP B CA 1
ATOM 5877 C C . TRP B 1 20 ? 50.283 37.159 100.587 1.00 35.75 42 TRP B C 1
ATOM 5878 O O . TRP B 1 20 ? 51.168 38.004 100.776 1.00 31.21 42 TRP B O 1
ATOM 5889 N N . LEU B 1 21 ? 49.425 37.210 99.566 1.00 33.98 43 LEU B N 1
ATOM 5890 C CA . LEU B 1 21 ? 49.508 38.234 98.517 1.00 38.33 43 LEU B CA 1
ATOM 5891 C C . LEU B 1 21 ? 49.203 39.657 99.004 1.00 39.42 43 LEU B C 1
ATOM 5892 O O . LEU B 1 21 ? 49.790 40.609 98.474 1.00 40.59 43 LEU B O 1
ATOM 5897 N N . GLN B 1 22 ? 48.312 39.803 99.995 1.00 41.68 44 GLN B N 1
ATOM 5898 C CA . GLN B 1 22 ? 48.034 41.122 100.627 1.00 42.32 44 GLN B CA 1
ATOM 5899 C C . GLN B 1 22 ? 49.227 41.653 101.466 1.00 41.38 44 GLN B C 1
ATOM 5900 O O . GLN B 1 22 ? 49.406 42.865 101.552 1.00 51.04 44 GLN B O 1
ATOM 5902 N N . LYS B 1 23 ? 50.033 40.755 102.044 1.00 39.65 45 LYS B N 1
ATOM 5903 C CA . LYS B 1 23 ? 51.114 41.097 103.014 1.00 43.02 45 LYS B CA 1
ATOM 5904 C C . LYS B 1 23 ? 52.540 41.066 102.436 1.00 37.05 45 LYS B C 1
ATOM 5905 O O . LYS B 1 23 ? 53.444 41.668 103.000 1.00 39.51 45 LYS B O 1
ATOM 5907 N N . MET B 1 24 ? 52.756 40.404 101.308 1.00 36.80 46 MET B N 1
ATOM 5908 C CA . MET B 1 24 ? 54.128 40.240 100.780 1.00 34.63 46 MET B CA 1
ATOM 5909 C C . MET B 1 24 ? 54.673 41.489 100.083 1.00 33.68 46 MET B C 1
ATOM 5910 O O . MET B 1 24 ? 53.949 42.182 99.356 1.00 30.99 46 MET B O 1
ATOM 5915 N N . THR B 1 25 ? 55.960 41.760 100.301 1.00 36.53 47 THR B N 1
ATOM 5916 C CA . THR B 1 25 ? 56.667 42.805 99.547 1.00 39.89 47 THR B CA 1
ATOM 5917 C C . THR B 1 25 ? 56.852 42.338 98.103 1.00 34.90 47 THR B C 1
ATOM 5918 O O . THR B 1 25 ? 56.801 41.142 97.798 1.00 35.26 47 THR B O 1
ATOM 5922 N N . LEU B 1 26 ? 57.092 43.288 97.218 1.00 36.81 48 LEU B N 1
ATOM 5923 C CA . LEU B 1 26 ? 57.392 42.979 95.804 1.00 36.41 48 LEU B CA 1
ATOM 5924 C C . LEU B 1 26 ? 58.644 42.097 95.659 1.00 33.56 48 LEU B C 1
ATOM 5925 O O . LEU B 1 26 ? 58.679 41.218 94.797 1.00 33.67 48 LEU B O 1
ATOM 5930 N N . GLU B 1 27 ? 59.649 42.337 96.508 1.00 36.49 49 GLU B N 1
ATOM 5931 C CA . GLU B 1 27 ? 60.893 41.538 96.538 1.00 41.94 49 GLU B CA 1
ATOM 5932 C C . GLU B 1 27 ? 60.613 40.069 96.918 1.00 39.30 49 GLU B C 1
ATOM 5933 O O . GLU B 1 27 ? 61.177 39.153 96.318 1.00 34.23 49 GLU B O 1
ATOM 5939 N N . GLN B 1 28 ? 59.722 39.863 97.890 1.00 32.38 50 GLN B N 1
ATOM 5940 C CA . GLN B 1 28 ? 59.299 38.517 98.269 1.00 33.96 50 GLN B CA 1
ATOM 5941 C C . GLN B 1 28 ? 58.555 37.821 97.157 1.00 31.42 50 GLN B C 1
ATOM 5942 O O . GLN B 1 28 ? 58.845 36.656 96.849 1.00 33.78 50 GLN B O 1
ATOM 5948 N N . LYS B 1 29 ? 57.613 38.536 96.553 1.00 29.10 51 LYS B N 1
ATOM 5949 C CA . LYS B 1 29 ? 56.840 37.996 95.422 1.00 29.23 51 LYS B CA 1
ATOM 5950 C C . LYS B 1 29 ? 57.758 37.573 94.281 1.00 28.17 51 LYS B C 1
ATOM 5951 O O . LYS B 1 29 ? 57.683 36.443 93.785 1.00 27.50 51 LYS B O 1
ATOM 5957 N N . ILE B 1 30 ? 58.659 38.465 93.892 1.00 27.92 52 ILE B N 1
ATOM 5958 C CA . ILE B 1 30 ? 59.599 38.164 92.822 1.00 29.48 52 ILE B CA 1
ATOM 5959 C C . ILE B 1 30 ? 60.503 36.961 93.197 1.00 30.57 52 ILE B C 1
ATOM 5960 O O . ILE B 1 30 ? 60.763 36.096 92.359 1.00 26.84 52 ILE B O 1
ATOM 5965 N N . GLY B 1 31 ? 60.971 36.920 94.442 1.00 31.94 53 GLY B N 1
ATOM 5966 C CA . GLY B 1 31 ? 61.816 35.828 94.913 1.00 31.38 53 GLY B CA 1
ATOM 5967 C C . GLY B 1 31 ? 61.163 34.468 94.795 1.00 27.25 53 GLY B C 1
ATOM 5968 O O . GLY B 1 31 ? 61.818 33.495 94.438 1.00 29.31 53 GLY B O 1
ATOM 5969 N N . GLN B 1 32 ? 59.854 34.411 95.030 1.00 27.84 54 GLN B N 1
ATOM 5970 C CA . GLN B 1 32 ? 59.089 33.190 94.803 1.00 28.65 54 GLN B CA 1
ATOM 5971 C C . GLN B 1 32 ? 59.038 32.709 93.342 1.00 29.23 54 GLN B C 1
ATOM 5972 O O . GLN B 1 32 ? 58.749 31.537 93.103 1.00 30.23 54 GLN B O 1
ATOM 5978 N N . MET B 1 33 ? 59.296 33.597 92.381 1.00 29.05 55 MET B N 1
ATOM 5979 C CA . MET B 1 33 ? 59.334 33.247 90.951 1.00 27.94 55 MET B CA 1
ATOM 5980 C C . MET B 1 33 ? 60.737 32.914 90.452 1.00 24.05 55 MET B C 1
ATOM 5981 O O . MET B 1 33 ? 60.911 32.651 89.274 1.00 23.86 55 MET B O 1
ATOM 5986 N N . CYS B 1 34 ? 61.707 32.859 91.366 1.00 24.19 56 CYS B N 1
ATOM 5987 C CA . CYS B 1 34 ? 63.118 32.610 91.049 1.00 26.12 56 CYS B CA 1
ATOM 5988 C C . CYS B 1 34 ? 63.582 31.269 91.600 1.00 28.79 56 CYS B C 1
ATOM 5989 O O . CYS B 1 34 ? 63.286 30.939 92.761 1.00 26.40 56 CYS B O 1
ATOM 5992 N N . GLU B 1 35 ? 64.316 30.505 90.782 1.00 26.58 57 GLU B N 1
ATOM 5993 C CA . GLU B 1 35 ? 64.885 29.205 91.204 1.00 26.19 57 GLU B CA 1
ATOM 5994 C C . GLU B 1 35 ? 66.356 29.187 90.868 1.00 24.50 57 GLU B C 1
ATOM 5995 O O . GLU B 1 35 ? 66.739 29.546 89.766 1.00 26.80 57 GLU B O 1
ATOM 6001 N N . ILE B 1 36 ? 67.170 28.731 91.818 1.00 26.44 58 ILE B N 1
ATOM 6002 C CA . ILE B 1 36 ? 68.627 28.797 91.705 1.00 25.73 58 ILE B CA 1
ATOM 6003 C C . ILE B 1 36 ? 69.203 27.395 91.921 1.00 24.85 58 ILE B C 1
ATOM 6004 O O . ILE B 1 36 ? 68.751 26.685 92.816 1.00 23.46 58 ILE B O 1
ATOM 6009 N N . THR B 1 37 ? 70.180 26.997 91.099 1.00 22.67 59 THR B N 1
ATOM 6010 C CA . THR B 1 37 ? 70.784 25.678 91.215 1.00 22.83 59 THR B CA 1
ATOM 6011 C C . THR B 1 37 ? 71.753 25.648 92.411 1.00 25.80 59 THR B C 1
ATOM 6012 O O . THR B 1 37 ? 72.367 26.657 92.766 1.00 25.59 59 THR B O 1
ATOM 6016 N N . ILE B 1 38 ? 71.856 24.463 93.019 1.00 27.64 60 ILE B N 1
ATOM 6017 C CA . ILE B 1 38 ? 72.528 24.248 94.300 1.00 26.01 60 ILE B CA 1
ATOM 6018 C C . ILE B 1 38 ? 74.001 24.692 94.359 1.00 26.98 60 ILE B C 1
ATOM 6019 O O . ILE B 1 38 ? 74.461 25.162 95.418 1.00 28.03 60 ILE B O 1
ATOM 6024 N N . ASP B 1 39 ? 74.733 24.540 93.244 1.00 28.43 61 ASP B N 1
ATOM 6025 C CA . ASP B 1 39 ? 76.130 25.020 93.129 1.00 31.40 61 ASP B CA 1
ATOM 6026 C C . ASP B 1 39 ? 76.303 26.458 93.579 1.00 27.91 61 ASP B C 1
ATOM 6027 O O . ASP B 1 39 ? 77.301 26.782 94.192 1.00 29.06 61 ASP B O 1
ATOM 6032 N N . VAL B 1 40 ? 75.331 27.317 93.292 1.00 27.26 62 VAL B N 1
ATOM 6033 C CA . VAL B 1 40 ? 75.456 28.737 93.636 1.00 28.62 62 VAL B CA 1
ATOM 6034 C C . VAL B 1 40 ? 75.651 28.924 95.162 1.00 28.01 62 VAL B C 1
ATOM 6035 O O . VAL B 1 40 ? 76.420 29.788 95.573 1.00 28.24 62 VAL B O 1
ATOM 6039 N N . VAL B 1 41 ? 74.953 28.110 95.967 1.00 25.51 63 VAL B N 1
ATOM 6040 C CA . VAL B 1 41 ? 74.996 28.175 97.426 1.00 27.89 63 VAL B CA 1
ATOM 6041 C C . VAL B 1 41 ? 75.877 27.089 98.095 1.00 28.68 63 VAL B C 1
ATOM 6042 O O . VAL B 1 41 ? 75.789 26.891 99.328 1.00 25.37 63 VAL B O 1
ATOM 6046 N N . SER B 1 42 ? 76.758 26.447 97.313 1.00 25.70 64 SER B N 1
ATOM 6047 C CA . SER B 1 42 ? 77.638 25.379 97.811 1.00 26.44 64 SER B CA 1
ATOM 6048 C C . SER B 1 42 ? 79.027 25.900 98.155 1.00 27.17 64 SER B C 1
ATOM 6049 O O . SER B 1 42 ? 79.556 26.737 97.455 1.00 27.40 64 SER B O 1
ATOM 6052 N N . ASP B 1 43 ? 79.598 25.414 99.258 1.00 29.26 65 ASP B N 1
ATOM 6053 C CA . ASP B 1 43 ? 80.999 25.665 99.597 1.00 29.24 65 ASP B CA 1
ATOM 6054 C C . ASP B 1 43 ? 81.781 24.448 99.117 1.00 30.17 65 ASP B C 1
ATOM 6055 O O . ASP B 1 43 ? 81.886 23.453 99.823 1.00 29.41 65 ASP B O 1
ATOM 6060 N N . LEU B 1 44 ? 82.363 24.558 97.933 1.00 33.69 66 LEU B N 1
ATOM 6061 C CA . LEU B 1 44 ? 82.976 23.411 97.259 1.00 35.40 66 LEU B CA 1
ATOM 6062 C C . LEU B 1 44 ? 84.258 22.895 97.884 1.00 37.70 66 LEU B C 1
ATOM 6063 O O . LEU B 1 44 ? 84.457 21.689 97.919 1.00 33.65 66 LEU B O 1
ATOM 6068 N N . GLU B 1 45 ? 85.127 23.790 98.350 1.00 40.03 67 GLU B N 1
ATOM 6069 C CA . GLU B 1 45 ? 86.387 23.373 98.961 1.00 41.41 67 GLU B CA 1
ATOM 6070 C C . GLU B 1 45 ? 86.174 22.639 100.282 1.00 45.79 67 GLU B C 1
ATOM 6071 O O . GLU B 1 45 ? 86.787 21.594 100.515 1.00 52.16 67 GLU B O 1
ATOM 6077 N N . THR B 1 46 ? 85.305 23.172 101.138 1.00 41.90 68 THR B N 1
ATOM 6078 C CA . THR B 1 46 ? 84.896 22.461 102.348 1.00 40.97 68 THR B CA 1
ATOM 6079 C C . THR B 1 46 ? 84.192 21.138 102.020 1.00 39.36 68 THR B C 1
ATOM 6080 O O . THR B 1 46 ? 84.408 20.144 102.714 1.00 39.54 68 THR B O 1
ATOM 6084 N N . SER B 1 47 ? 83.373 21.125 100.971 1.00 37.49 69 SER B N 1
ATOM 6085 C CA . SER B 1 47 ? 82.721 19.889 100.508 1.00 40.47 69 SER B CA 1
ATOM 6086 C C . SER B 1 47 ? 83.702 18.765 100.075 1.00 43.51 69 SER B C 1
ATOM 6087 O O . SER B 1 47 ? 83.498 17.608 100.391 1.00 38.03 69 SER B O 1
ATOM 6090 N N . ARG B 1 48 ? 84.766 19.140 99.369 1.00 46.39 70 ARG B N 1
ATOM 6091 C CA . ARG B 1 48 ? 85.832 18.231 98.961 1.00 49.89 70 ARG B CA 1
ATOM 6092 C C . ARG B 1 48 ? 86.433 17.506 100.186 1.00 53.11 70 ARG B C 1
ATOM 6093 O O . ARG B 1 48 ? 86.535 16.286 100.190 1.00 56.23 70 ARG B O 1
ATOM 6101 N N . LYS B 1 49 ? 86.758 18.265 101.234 1.00 54.27 71 LYS B N 1
ATOM 6102 C CA . LYS B 1 49 ? 87.418 17.737 102.442 1.00 53.85 71 LYS B CA 1
ATOM 6103 C C . LYS B 1 49 ? 86.487 17.003 103.435 1.00 57.44 71 LYS B C 1
ATOM 6104 O O . LYS B 1 49 ? 86.868 15.950 103.944 1.00 58.68 71 LYS B O 1
ATOM 6106 N N . LYS B 1 50 ? 85.297 17.555 103.719 1.00 56.39 72 LYS B N 1
ATOM 6107 C CA . LYS B 1 50 ? 84.392 17.036 104.789 1.00 47.11 72 LYS B CA 1
ATOM 6108 C C . LYS B 1 50 ? 83.009 16.505 104.302 1.00 41.95 72 LYS B C 1
ATOM 6109 O O . LYS B 1 50 ? 82.147 16.212 105.119 1.00 42.48 72 LYS B O 1
ATOM 6111 N N . GLY B 1 51 ? 82.801 16.358 102.992 1.00 38.05 73 GLY B N 1
ATOM 6112 C CA . GLY B 1 51 ? 81.472 16.030 102.439 1.00 37.26 73 GLY B CA 1
ATOM 6113 C C . GLY B 1 51 ? 80.614 17.289 102.272 1.00 38.30 73 GLY B C 1
ATOM 6114 O O . GLY B 1 51 ? 80.988 18.384 102.724 1.00 32.84 73 GLY B O 1
ATOM 6115 N N . PHE B 1 52 ? 79.474 17.156 101.607 1.00 33.14 74 PHE B N 1
ATOM 6116 C CA . PHE B 1 52 ? 78.734 18.343 101.154 1.00 31.93 74 PHE B CA 1
ATOM 6117 C C . PHE B 1 52 ? 78.428 19.371 102.258 1.00 35.25 74 PHE B C 1
ATOM 6118 O O . PHE B 1 52 ? 77.824 19.062 103.290 1.00 32.32 74 PHE B O 1
ATOM 6126 N N . CYS B 1 53 ? 78.842 20.598 101.997 1.00 34.44 75 CYS B N 1
ATOM 6127 C CA . CYS B 1 53 ? 78.674 21.695 102.919 1.00 38.67 75 CYS B CA 1
ATOM 6128 C C . CYS B 1 53 ? 78.157 22.927 102.147 1.00 35.42 75 CYS B C 1
ATOM 6129 O O . CYS B 1 53 ? 78.691 23.269 101.083 1.00 31.36 75 CYS B O 1
ATOM 6132 N N . LEU B 1 54 ? 77.095 23.546 102.668 1.00 31.87 76 LEU B N 1
ATOM 6133 C CA . LEU B 1 54 ? 76.540 24.789 102.132 1.00 30.12 76 LEU B CA 1
ATOM 6134 C C . LEU B 1 54 ? 77.372 26.016 102.552 1.00 34.52 76 LEU B C 1
ATOM 6135 O O . LEU B 1 54 ? 78.033 25.992 103.585 1.00 35.74 76 LEU B O 1
ATOM 6140 N N . SER B 1 55 ? 77.332 27.066 101.734 1.00 34.69 77 SER B N 1
ATOM 6141 C CA . SER B 1 55 ? 77.993 28.354 102.024 1.00 36.25 77 SER B CA 1
ATOM 6142 C C . SER B 1 55 ? 76.983 29.242 102.738 1.00 35.16 77 SER B C 1
ATOM 6143 O O . SER B 1 55 ? 75.938 29.567 102.149 1.00 30.65 77 SER B O 1
ATOM 6146 N N . GLU B 1 56 ? 77.269 29.600 103.999 1.00 34.58 78 GLU B N 1
ATOM 6147 C CA . GLU B 1 56 ? 76.356 30.468 104.780 1.00 40.59 78 GLU B CA 1
ATOM 6148 C C . GLU B 1 56 ? 76.189 31.828 104.068 1.00 35.74 78 GLU B C 1
ATOM 6149 O O . GLU B 1 56 ? 75.073 32.310 103.937 1.00 33.20 78 GLU B O 1
ATOM 6151 N N . ALA B 1 57 ? 77.300 32.402 103.597 1.00 32.03 79 ALA B N 1
ATOM 6152 C CA . ALA B 1 57 ? 77.299 33.711 102.947 1.00 33.42 79 ALA B CA 1
ATOM 6153 C C . ALA B 1 57 ? 76.444 33.747 101.684 1.00 34.69 79 ALA B C 1
ATOM 6154 O O . ALA B 1 57 ? 75.612 34.648 101.509 1.00 35.20 79 ALA B O 1
ATOM 6156 N N . MET B 1 58 ? 76.619 32.741 100.842 1.00 31.76 80 MET B N 1
ATOM 6157 C CA . MET B 1 58 ? 75.816 32.614 99.641 1.00 31.42 80 MET B CA 1
ATOM 6158 C C . MET B 1 58 ? 74.335 32.309 99.928 1.00 34.21 80 MET B C 1
ATOM 6159 O O . MET B 1 58 ? 73.455 32.778 99.190 1.00 36.72 80 MET B O 1
ATOM 6164 N N . LEU B 1 59 ? 74.041 31.546 100.986 1.00 33.43 81 LEU B N 1
ATOM 6165 C CA . LEU B 1 59 ? 72.637 31.400 101.431 1.00 33.95 81 LEU B CA 1
ATOM 6166 C C . LEU B 1 59 ? 72.047 32.752 101.827 1.00 32.54 81 LEU B C 1
ATOM 6167 O O . LEU B 1 59 ? 70.870 33.024 101.574 1.00 29.76 81 LEU B O 1
ATOM 6172 N N . ASP B 1 60 ? 72.872 33.578 102.456 1.00 33.47 82 ASP B N 1
ATOM 6173 C CA . ASP B 1 60 ? 72.445 34.897 102.906 1.00 37.86 82 ASP B CA 1
ATOM 6174 C C . ASP B 1 60 ? 72.083 35.818 101.726 1.00 35.08 82 ASP B C 1
ATOM 6175 O O . ASP B 1 60 ? 71.052 36.505 101.767 1.00 31.76 82 ASP B O 1
ATOM 6180 N N . THR B 1 61 ? 72.891 35.768 100.668 1.00 32.47 83 THR B N 1
ATOM 6181 C CA . THR B 1 61 ? 72.598 36.470 99.425 1.00 29.04 83 THR B CA 1
ATOM 6182 C C . THR B 1 61 ? 71.349 35.928 98.725 1.00 27.59 83 THR B C 1
ATOM 6183 O O . THR B 1 61 ? 70.384 36.659 98.469 1.00 27.23 83 THR B O 1
ATOM 6187 N N . VAL B 1 62 ? 71.344 34.632 98.472 1.00 26.82 84 VAL B N 1
ATOM 6188 C CA . VAL B 1 62 ? 70.287 34.029 97.666 1.00 27.85 84 VAL B CA 1
ATOM 6189 C C . VAL B 1 62 ? 68.910 34.064 98.387 1.00 30.11 84 VAL B C 1
ATOM 6190 O O . VAL B 1 62 ? 67.919 34.587 97.851 1.00 29.49 84 VAL B O 1
ATOM 6194 N N . ILE B 1 63 ? 68.868 33.558 99.615 1.00 34.02 85 ILE B N 1
ATOM 6195 C CA . ILE B 1 63 ? 67.602 33.433 100.370 1.00 33.36 85 ILE B CA 1
ATOM 6196 C C . ILE B 1 63 ? 67.315 34.697 101.186 1.00 33.62 85 ILE B C 1
ATOM 6197 O O . ILE B 1 63 ? 66.187 35.179 101.173 1.00 36.59 85 ILE B O 1
ATOM 6202 N N . GLY B 1 64 ? 68.323 35.240 101.874 1.00 32.44 86 GLY B N 1
ATOM 6203 C CA . GLY B 1 64 ? 68.126 36.409 102.754 1.00 33.24 86 GLY B CA 1
ATOM 6204 C C . GLY B 1 64 ? 67.887 37.737 102.062 1.00 34.62 86 GLY B C 1
ATOM 6205 O O . GLY B 1 64 ? 66.920 38.430 102.381 1.00 29.46 86 GLY B O 1
ATOM 6206 N N . LYS B 1 65 ? 68.737 38.074 101.085 1.00 37.56 87 LYS B N 1
ATOM 6207 C CA . LYS B 1 65 ? 68.581 39.346 100.356 1.00 37.03 87 LYS B CA 1
ATOM 6208 C C . LYS B 1 65 ? 67.555 39.207 99.223 1.00 33.38 87 LYS B C 1
ATOM 6209 O O . LYS B 1 65 ? 66.630 40.001 99.142 1.00 29.55 87 LYS B O 1
ATOM 6215 N N . TYR B 1 66 ? 67.718 38.198 98.374 1.00 27.68 88 TYR B N 1
ATOM 6216 C CA . TYR B 1 66 ? 66.860 38.056 97.205 1.00 29.90 88 TYR B CA 1
ATOM 6217 C C . TYR B 1 66 ? 65.551 37.268 97.426 1.00 29.98 88 TYR B C 1
ATOM 6218 O O . TYR B 1 66 ? 64.708 37.259 96.551 1.00 26.37 88 TYR B O 1
ATOM 6227 N N . LYS B 1 67 ? 65.365 36.663 98.603 1.00 28.92 89 LYS B N 1
ATOM 6228 C CA . LYS B 1 67 ? 64.131 35.950 98.939 1.00 27.99 89 LYS B CA 1
ATOM 6229 C C . LYS B 1 67 ? 63.828 34.783 98.004 1.00 27.94 89 LYS B C 1
ATOM 6230 O O . LYS B 1 67 ? 62.663 34.480 97.749 1.00 25.98 89 LYS B O 1
ATOM 6236 N N . VAL B 1 68 ? 64.868 34.135 97.482 1.00 28.94 90 VAL B N 1
ATOM 6237 C CA . VAL B 1 68 ? 64.674 33.094 96.477 1.00 28.00 90 VAL B CA 1
ATOM 6238 C C . VAL B 1 68 ? 63.851 31.949 97.097 1.00 28.56 90 VAL B C 1
ATOM 6239 O O . VAL B 1 68 ? 64.178 31.441 98.183 1.00 29.73 90 VAL B O 1
ATOM 6243 N N . GLY B 1 69 ? 62.797 31.541 96.387 1.00 28.53 91 GLY B N 1
ATOM 6244 C CA . GLY B 1 69 ? 61.845 30.557 96.885 1.00 26.92 91 GLY B CA 1
ATOM 6245 C C . GLY B 1 69 ? 62.088 29.099 96.551 1.00 27.26 91 GLY B C 1
ATOM 6246 O O . GLY B 1 69 ? 61.310 28.232 97.001 1.00 30.08 91 GLY B O 1
ATOM 6247 N N . SER B 1 70 ? 63.123 28.818 95.751 1.00 23.35 92 SER B N 1
ATOM 6248 C CA . SER B 1 70 ? 63.348 27.481 95.221 1.00 23.51 92 SER B CA 1
ATOM 6249 C C . SER B 1 70 ? 64.800 27.242 94.857 1.00 21.88 92 SER B C 1
ATOM 6250 O O . SER B 1 70 ? 65.481 28.108 94.318 1.00 22.48 92 SER B O 1
ATOM 6253 N N . LEU B 1 71 ? 65.257 26.047 95.181 1.00 25.13 93 LEU B N 1
ATOM 6254 C CA . LEU B 1 71 ? 66.563 25.565 94.798 1.00 26.08 93 LEU B CA 1
ATOM 6255 C C . LEU B 1 71 ? 66.347 24.276 94.055 1.00 23.93 93 LEU B C 1
ATOM 6256 O O . LEU B 1 71 ? 65.273 23.667 94.170 1.00 26.63 93 LEU B O 1
ATOM 6261 N N . LEU B 1 72 ? 67.326 23.888 93.249 1.00 23.16 94 LEU B N 1
ATOM 6262 C CA . LEU B 1 72 ? 67.279 22.590 92.531 1.00 27.45 94 LEU B CA 1
ATOM 6263 C C . LEU B 1 72 ? 68.648 21.940 92.402 1.00 23.91 94 LEU B C 1
ATOM 6264 O O . LEU B 1 72 ? 69.674 22.558 92.685 1.00 27.45 94 LEU B O 1
ATOM 6269 N N . ASN B 1 73 ? 68.627 20.706 91.914 1.00 23.18 95 ASN B N 1
ATOM 6270 C CA . ASN B 1 73 ? 69.796 19.927 91.470 1.00 22.12 95 ASN B CA 1
ATOM 6271 C C . ASN B 1 73 ? 70.534 19.208 92.600 1.00 23.41 95 ASN B C 1
ATOM 6272 O O . ASN B 1 73 ? 70.270 19.437 93.788 1.00 24.90 95 ASN B O 1
ATOM 6277 N N . VAL B 1 74 ? 71.460 18.331 92.201 1.00 23.63 96 VAL B N 1
ATOM 6278 C CA . VAL B 1 74 ? 72.161 17.454 93.115 1.00 24.63 96 VAL B CA 1
ATOM 6279 C C . VAL B 1 74 ? 73.412 18.140 93.648 1.00 25.27 96 VAL B C 1
ATOM 6280 O O . VAL B 1 74 ? 74.195 18.703 92.875 1.00 25.42 96 VAL B O 1
ATOM 6284 N N . PRO B 1 75 ? 73.612 18.102 94.976 1.00 31.24 97 PRO B N 1
ATOM 6285 C CA . PRO B 1 75 ? 74.861 18.632 95.525 1.00 30.37 97 PRO B CA 1
ATOM 6286 C C . PRO B 1 75 ? 76.113 17.987 94.908 1.00 30.95 97 PRO B C 1
ATOM 6287 O O . PRO B 1 75 ? 76.159 16.767 94.754 1.00 28.93 97 PRO B O 1
ATOM 6291 N N . LEU B 1 76 ? 77.062 18.824 94.491 1.00 30.19 98 LEU B N 1
ATOM 6292 C CA . LEU B 1 76 ? 78.347 18.395 93.892 1.00 31.32 98 LEU B CA 1
ATOM 6293 C C . LEU B 1 76 ? 78.272 17.629 92.572 1.00 29.14 98 LEU B C 1
ATOM 6294 O O . LEU B 1 76 ? 79.252 17.015 92.177 1.00 34.50 98 LEU B O 1
ATOM 6299 N N . GLY B 1 77 ? 77.135 17.666 91.887 1.00 32.06 99 GLY B N 1
ATOM 6300 C CA . GLY B 1 77 ? 76.975 16.936 90.636 1.00 34.22 99 GLY B CA 1
ATOM 6301 C C . GLY B 1 77 ? 76.945 15.404 90.760 1.00 33.63 99 GLY B C 1
ATOM 6302 O O . GLY B 1 77 ? 77.044 14.694 89.760 1.00 29.77 99 GLY B O 1
ATOM 6303 N N . VAL B 1 78 ? 76.778 14.884 91.965 1.00 29.02 100 VAL B N 1
ATOM 6304 C CA . VAL B 1 78 ? 76.804 13.441 92.149 1.00 32.87 100 VAL B CA 1
ATOM 6305 C C . VAL B 1 78 ? 75.870 13.036 93.285 1.00 30.54 100 VAL B C 1
ATOM 6306 O O . VAL B 1 78 ? 75.804 13.689 94.326 1.00 33.88 100 VAL B O 1
ATOM 6310 N N . ALA B 1 79 ? 75.126 11.969 93.059 1.00 31.98 101 ALA B N 1
ATOM 6311 C CA . ALA B 1 79 ? 74.238 11.401 94.077 1.00 34.12 101 ALA B CA 1
ATOM 6312 C C . ALA B 1 79 ? 74.819 11.438 95.484 1.00 30.63 101 ALA B C 1
ATOM 6313 O O . ALA B 1 79 ? 75.986 11.083 95.704 1.00 32.04 101 ALA B O 1
ATOM 6315 N N . GLN B 1 80 ? 73.968 11.838 96.424 1.00 30.21 102 GLN B N 1
ATOM 6316 C CA . GLN B 1 80 ? 74.300 11.927 97.842 1.00 32.43 102 GLN B CA 1
ATOM 6317 C C . GLN B 1 80 ? 73.471 10.927 98.650 1.00 32.31 102 GLN B C 1
ATOM 6318 O O . GLN B 1 80 ? 72.405 10.490 98.204 1.00 26.61 102 GLN B O 1
ATOM 6324 N N . LYS B 1 81 ? 73.967 10.591 99.838 1.00 29.60 103 LYS B N 1
ATOM 6325 C CA . LYS B 1 81 ? 73.189 9.832 100.812 1.00 34.10 103 LYS B CA 1
ATOM 6326 C C . LYS B 1 81 ? 71.936 10.626 101.195 1.00 33.03 103 LYS B C 1
ATOM 6327 O O . LYS B 1 81 ? 71.961 11.859 101.243 1.00 32.08 103 LYS B O 1
ATOM 6333 N N . LYS B 1 82 ? 70.849 9.914 101.469 1.00 33.08 104 LYS B N 1
ATOM 6334 C CA . LYS B 1 82 ? 69.601 10.532 101.967 1.00 32.63 104 LYS B CA 1
ATOM 6335 C C . LYS B 1 82 ? 69.785 11.379 103.251 1.00 33.76 104 LYS B C 1
ATOM 6336 O O . LYS B 1 82 ? 69.155 12.436 103.402 1.00 33.19 104 LYS B O 1
ATOM 6342 N N . GLU B 1 83 ? 70.674 10.938 104.137 1.00 32.24 105 GLU B N 1
ATOM 6343 C CA . GLU B 1 83 ? 70.985 11.674 105.367 1.00 33.82 105 GLU B CA 1
ATOM 6344 C C . GLU B 1 83 ? 71.601 13.034 105.065 1.00 32.69 105 GLU B C 1
ATOM 6345 O O . GLU B 1 83 ? 71.296 14.024 105.745 1.00 31.90 105 GLU B O 1
ATOM 6351 N N . LYS B 1 84 ? 72.470 13.072 104.051 1.00 30.78 106 LYS B N 1
ATOM 6352 C CA . LYS B 1 84 ? 73.085 14.314 103.602 1.00 31.42 106 LYS B CA 1
ATOM 6353 C C . LYS B 1 84 ? 72.052 15.264 102.970 1.00 33.36 106 LYS B C 1
ATOM 6354 O O . LYS B 1 84 ? 72.012 16.464 103.305 1.00 34.78 106 LYS B O 1
ATOM 6360 N N . TRP B 1 85 ? 71.230 14.730 102.070 1.00 29.19 107 TRP B N 1
ATOM 6361 C CA . TRP B 1 85 ? 70.093 15.479 101.524 1.00 34.19 107 TRP B CA 1
ATOM 6362 C C . TRP B 1 85 ? 69.256 16.155 102.619 1.00 34.29 107 TRP B C 1
ATOM 6363 O O . TRP B 1 85 ? 68.948 17.363 102.538 1.00 29.85 107 TRP B O 1
ATOM 6374 N N . ALA B 1 86 ? 68.892 15.358 103.629 1.00 37.99 108 ALA B N 1
ATOM 6375 C CA . ALA B 1 86 ? 68.006 15.802 104.703 1.00 36.38 108 ALA B CA 1
ATOM 6376 C C . ALA B 1 86 ? 68.630 16.899 105.555 1.00 35.64 108 ALA B C 1
ATOM 6377 O O . ALA B 1 86 ? 67.964 17.870 105.886 1.00 34.61 108 ALA B O 1
ATOM 6379 N N . GLU B 1 87 ? 69.897 16.724 105.921 1.00 38.18 109 GLU B N 1
ATOM 6380 C CA . GLU B 1 87 ? 70.671 17.751 106.634 1.00 39.36 109 GLU B CA 1
ATOM 6381 C C . GLU B 1 87 ? 70.715 19.066 105.806 1.00 37.62 109 GLU B C 1
ATOM 6382 O O . GLU B 1 87 ? 70.478 20.138 106.350 1.00 31.80 109 GLU B O 1
ATOM 6388 N N . ALA B 1 88 ? 70.958 18.973 104.493 1.00 35.37 110 ALA B N 1
ATOM 6389 C CA . ALA B 1 88 ? 71.071 20.174 103.633 1.00 34.22 110 ALA B CA 1
ATOM 6390 C C . ALA B 1 88 ? 69.747 20.925 103.501 1.00 33.07 110 ALA B C 1
ATOM 6391 O O . ALA B 1 88 ? 69.698 22.138 103.668 1.00 29.42 110 ALA B O 1
ATOM 6393 N N . ILE B 1 89 ? 68.679 20.187 103.224 1.00 32.19 111 ILE B N 1
ATOM 6394 C CA . ILE B 1 89 ? 67.338 20.774 103.100 1.00 33.05 111 ILE B CA 1
ATOM 6395 C C . ILE B 1 89 ? 66.873 21.350 104.445 1.00 32.85 111 ILE B C 1
ATOM 6396 O O . ILE B 1 89 ? 66.239 22.389 104.471 1.00 28.03 111 ILE B O 1
ATOM 6401 N N . LYS B 1 90 ? 67.227 20.704 105.549 1.00 33.84 112 LYS B N 1
ATOM 6402 C CA . LYS B 1 90 ? 66.950 21.266 106.863 1.00 37.01 112 LYS B CA 1
ATOM 6403 C C . LYS B 1 90 ? 67.585 22.654 107.047 1.00 32.58 112 LYS B C 1
ATOM 6404 O O . LYS B 1 90 ? 66.904 23.590 107.452 1.00 31.11 112 LYS B O 1
ATOM 6410 N N . GLN B 1 91 ? 68.870 22.778 106.746 1.00 32.46 113 GLN B N 1
ATOM 6411 C CA . GLN B 1 91 ? 69.576 24.082 106.856 1.00 33.41 113 GLN B CA 1
ATOM 6412 C C . GLN B 1 91 ? 68.942 25.136 105.919 1.00 28.88 113 GLN B C 1
ATOM 6413 O O . GLN B 1 91 ? 68.727 26.268 106.311 1.00 30.21 113 GLN B O 1
ATOM 6419 N N . ILE B 1 92 ? 68.603 24.718 104.697 1.00 28.62 114 ILE B N 1
ATOM 6420 C CA . ILE B 1 92 ? 67.906 25.559 103.724 1.00 29.29 114 ILE B CA 1
ATOM 6421 C C . ILE B 1 92 ? 66.558 26.047 104.252 1.00 30.21 114 ILE B C 1
ATOM 6422 O O . ILE B 1 92 ? 66.235 27.231 104.095 1.00 33.04 114 ILE B O 1
ATOM 6427 N N . GLN B 1 93 ? 65.800 25.162 104.904 1.00 31.41 115 GLN B N 1
ATOM 6428 C CA . GLN B 1 93 ? 64.491 25.533 105.448 1.00 30.15 115 GLN B CA 1
ATOM 6429 C C . GLN B 1 93 ? 64.589 26.423 106.665 1.00 29.51 115 GLN B C 1
ATOM 6430 O O . GLN B 1 93 ? 63.827 27.383 106.773 1.00 33.02 115 GLN B O 1
ATOM 6436 N N . GLU B 1 94 ? 65.520 26.134 107.570 1.00 31.07 116 GLU B N 1
ATOM 6437 C CA . GLU B 1 94 ? 65.776 27.035 108.703 1.00 33.83 116 GLU B CA 1
ATOM 6438 C C . GLU B 1 94 ? 66.030 28.456 108.214 1.00 32.07 116 GLU B C 1
ATOM 6439 O O . GLU B 1 94 ? 65.500 29.401 108.785 1.00 37.55 116 GLU B O 1
ATOM 6445 N N . LYS B 1 95 ? 66.792 28.595 107.136 1.00 31.11 117 LYS B N 1
ATOM 6446 C CA . LYS B 1 95 ? 67.106 29.910 106.566 1.00 32.16 117 LYS B CA 1
ATOM 6447 C C . LYS B 1 95 ? 65.883 30.540 105.895 1.00 30.56 117 LYS B C 1
ATOM 6448 O O . LYS B 1 95 ? 65.617 31.719 106.089 1.00 30.40 117 LYS B O 1
ATOM 6454 N N . SER B 1 96 ? 65.144 29.744 105.122 1.00 30.79 118 SER B N 1
ATOM 6455 C CA . SER B 1 96 ? 63.958 30.221 104.418 1.00 30.36 118 SER B CA 1
ATOM 6456 C C . SER B 1 96 ? 62.858 30.685 105.401 1.00 33.18 118 SER B C 1
ATOM 6457 O O . SER B 1 96 ? 62.256 31.747 105.205 1.00 28.93 118 SER B O 1
ATOM 6460 N N . MET B 1 97 ? 62.582 29.890 106.438 1.00 33.45 119 MET B N 1
ATOM 6461 C CA . MET B 1 97 ? 61.554 30.278 107.420 1.00 38.17 119 MET B CA 1
ATOM 6462 C C . MET B 1 97 ? 61.975 31.519 108.240 1.00 39.96 119 MET B C 1
ATOM 6463 O O . MET B 1 97 ? 61.121 32.331 108.613 1.00 40.05 119 MET B O 1
ATOM 6468 N N . LYS B 1 98 ? 63.276 31.690 108.472 1.00 38.27 120 LYS B N 1
ATOM 6469 C CA . LYS B 1 98 ? 63.782 32.849 109.213 1.00 38.44 120 LYS B CA 1
ATOM 6470 C C . LYS B 1 98 ? 63.670 34.122 108.394 1.00 37.43 120 LYS B C 1
ATOM 6471 O O . LYS B 1 98 ? 63.122 35.101 108.880 1.00 40.81 120 LYS B O 1
ATOM 6477 N N . GLU B 1 99 ? 64.163 34.089 107.156 1.00 34.43 121 GLU B N 1
ATOM 6478 C CA . GLU B 1 99 ? 64.310 35.296 106.318 1.00 34.44 121 GLU B CA 1
ATOM 6479 C C . GLU B 1 99 ? 63.103 35.663 105.444 1.00 34.24 121 GLU B C 1
ATOM 6480 O O . GLU B 1 99 ? 62.939 36.836 105.113 1.00 36.03 121 GLU B O 1
ATOM 6486 N N . ILE B 1 100 ? 62.281 34.677 105.071 1.00 32.33 122 ILE B N 1
ATOM 6487 C CA . ILE B 1 100 ? 61.087 34.888 104.228 1.00 32.75 122 ILE B CA 1
ATOM 6488 C C . ILE B 1 100 ? 59.751 34.559 104.932 1.00 35.01 122 ILE B C 1
ATOM 6489 O O . ILE B 1 100 ? 58.763 35.285 104.770 1.00 36.94 122 ILE B O 1
ATOM 6494 N N . GLY B 1 101 ? 59.720 33.463 105.696 1.00 34.76 123 GLY B N 1
ATOM 6495 C CA . GLY B 1 101 ? 58.479 32.931 106.276 1.00 34.01 123 GLY B CA 1
ATOM 6496 C C . GLY B 1 101 ? 57.775 31.927 105.382 1.00 32.45 123 GLY B C 1
ATOM 6497 O O . GLY B 1 101 ? 56.760 31.371 105.772 1.00 36.22 123 GLY B O 1
ATOM 6498 N N . ILE B 1 102 ? 58.315 31.694 104.182 1.00 32.58 124 ILE B N 1
ATOM 6499 C CA . ILE B 1 102 ? 57.768 30.747 103.199 1.00 34.06 124 ILE B CA 1
ATOM 6500 C C . ILE B 1 102 ? 58.811 29.642 102.988 1.00 32.37 124 ILE B C 1
ATOM 6501 O O . ILE B 1 102 ? 59.993 29.938 102.789 1.00 32.13 124 ILE B O 1
ATOM 6506 N N . PRO B 1 103 ? 58.384 28.366 103.030 1.00 32.78 125 PRO B N 1
ATOM 6507 C CA . PRO B 1 103 ? 59.340 27.288 102.881 1.00 32.53 125 PRO B CA 1
ATOM 6508 C C . PRO B 1 103 ? 59.859 27.209 101.459 1.00 31.76 125 PRO B C 1
ATOM 6509 O O . PRO B 1 103 ? 59.114 27.520 100.508 1.00 33.26 125 PRO B O 1
ATOM 6513 N N . CYS B 1 104 ? 61.128 26.823 101.316 1.00 27.50 126 CYS B N 1
ATOM 6514 C CA . CYS B 1 104 ? 61.707 26.542 99.992 1.00 27.98 126 CYS B CA 1
ATOM 6515 C C . CYS B 1 104 ? 61.062 25.294 99.389 1.00 30.47 126 CYS B C 1
ATOM 6516 O O . CYS B 1 104 ? 60.743 24.335 100.122 1.00 35.07 126 CYS B O 1
ATOM 6519 N N . ILE B 1 105 ? 60.886 25.305 98.068 1.00 30.24 127 ILE B N 1
ATOM 6520 C CA . ILE B 1 105 ? 60.586 24.085 97.304 1.00 28.59 127 ILE B CA 1
ATOM 6521 C C . ILE B 1 105 ? 61.849 23.632 96.539 1.00 27.22 127 ILE B C 1
ATOM 6522 O O . ILE B 1 105 ? 62.405 24.367 95.715 1.00 30.96 127 ILE B O 1
ATOM 6527 N N . TYR B 1 106 ? 62.318 22.433 96.864 1.00 26.38 128 TYR B N 1
ATOM 6528 C CA . TYR B 1 106 ? 63.556 21.893 96.329 1.00 27.91 128 TYR B CA 1
ATOM 6529 C C . TYR B 1 106 ? 63.175 20.867 95.273 1.00 26.03 128 TYR B C 1
ATOM 6530 O O . TYR B 1 106 ? 62.534 19.861 95.581 1.00 27.90 128 TYR B O 1
ATOM 6539 N N . GLY B 1 107 ? 63.557 21.149 94.025 1.00 25.33 129 GLY B N 1
ATOM 6540 C CA . GLY B 1 107 ? 63.290 20.266 92.897 1.00 24.30 129 GLY B CA 1
ATOM 6541 C C . GLY B 1 107 ? 64.499 19.421 92.519 1.00 23.41 129 GLY B C 1
ATOM 6542 O O . GLY B 1 107 ? 65.620 19.921 92.463 1.00 22.96 129 GLY B O 1
ATOM 6543 N N . VAL B 1 108 ? 64.261 18.147 92.207 1.00 24.63 130 VAL B N 1
ATOM 6544 C CA . VAL B 1 108 ? 65.324 17.227 91.786 1.00 23.64 130 VAL B CA 1
ATOM 6545 C C . VAL B 1 108 ? 64.868 16.325 90.614 1.00 23.74 130 VAL B C 1
ATOM 6546 O O . VAL B 1 108 ? 63.712 15.881 90.560 1.00 22.80 130 VAL B O 1
ATOM 6550 N N . ASP B 1 109 ? 65.798 16.071 89.697 1.00 23.03 131 ASP B N 1
ATOM 6551 C CA . ASP B 1 109 ? 65.637 15.117 88.608 1.00 25.86 131 ASP B CA 1
ATOM 6552 C C . ASP B 1 109 ? 65.767 13.661 89.084 1.00 23.54 131 ASP B C 1
ATOM 6553 O O . ASP B 1 109 ? 66.776 13.016 88.844 1.00 24.37 131 ASP B O 1
ATOM 6558 N N . GLN B 1 110 ? 64.757 13.172 89.795 1.00 25.43 132 GLN B N 1
ATOM 6559 C CA . GLN B 1 110 ? 64.661 11.750 90.148 1.00 30.03 132 GLN B CA 1
ATOM 6560 C C . GLN B 1 110 ? 63.866 11.090 89.019 1.00 28.71 132 GLN B C 1
ATOM 6561 O O . GLN B 1 110 ? 62.627 11.045 89.051 1.00 28.26 132 GLN B O 1
ATOM 6567 N N . ILE B 1 111 ? 64.596 10.614 88.010 1.00 27.48 133 ILE B N 1
ATOM 6568 C CA . ILE B 1 111 ? 64.025 10.292 86.689 1.00 26.60 133 ILE B CA 1
ATOM 6569 C C . ILE B 1 111 ? 63.506 8.863 86.520 1.00 26.89 133 ILE B C 1
ATOM 6570 O O . ILE B 1 111 ? 62.541 8.649 85.773 1.00 25.52 133 ILE B O 1
ATOM 6575 N N . HIS B 1 112 ? 64.185 7.889 87.133 1.00 26.45 134 HIS B N 1
ATOM 6576 C CA . HIS B 1 112 ? 63.803 6.461 87.008 1.00 26.97 134 HIS B CA 1
ATOM 6577 C C . HIS B 1 112 ? 64.117 5.722 88.321 1.00 30.63 134 HIS B C 1
ATOM 6578 O O . HIS B 1 112 ? 64.917 4.783 88.361 1.00 26.39 134 HIS B O 1
ATOM 6585 N N . GLY B 1 113 ? 63.454 6.177 89.383 1.00 23.48 135 GLY B N 1
ATOM 6586 C CA . GLY B 1 113 ? 63.946 6.007 90.708 1.00 27.01 135 GLY B CA 1
ATOM 6587 C C . GLY B 1 113 ? 64.871 7.160 91.036 1.00 24.62 135 GLY B C 1
ATOM 6588 O O . GLY B 1 113 ? 65.069 8.048 90.215 1.00 29.68 135 GLY B O 1
ATOM 6589 N N . THR B 1 114 ? 65.477 7.111 92.219 1.00 26.00 136 THR B N 1
ATOM 6590 C CA . THR B 1 114 ? 66.256 8.232 92.748 1.00 32.51 136 THR B CA 1
ATOM 6591 C C . THR B 1 114 ? 67.643 8.348 92.099 1.00 30.44 136 THR B C 1
ATOM 6592 O O . THR B 1 114 ? 68.676 7.941 92.663 1.00 28.05 136 THR B O 1
ATOM 6596 N N . THR B 1 115 ? 67.629 8.918 90.904 1.00 30.38 137 THR B N 1
ATOM 6597 C CA . THR B 1 115 ? 68.832 9.326 90.162 1.00 30.67 137 THR B CA 1
ATOM 6598 C C . THR B 1 115 ? 69.953 9.907 91.039 1.00 29.50 137 THR B C 1
ATOM 6599 O O . THR B 1 115 ? 71.130 9.578 90.856 1.00 24.54 137 THR B O 1
ATOM 6603 N N . TYR B 1 116 ? 69.570 10.767 91.979 1.00 27.56 138 TYR B N 1
ATOM 6604 C CA . TYR B 1 116 ? 70.534 11.518 92.745 1.00 28.04 138 TYR B CA 1
ATOM 6605 C C . TYR B 1 116 ? 70.553 11.230 94.265 1.00 28.40 138 TYR B C 1
ATOM 6606 O O . TYR B 1 116 ? 71.146 11.983 95.032 1.00 31.73 138 TYR B O 1
ATOM 6615 N N . THR B 1 117 ? 69.952 10.114 94.678 1.00 25.39 139 THR B N 1
ATOM 6616 C CA . THR B 1 117 ? 70.042 9.620 96.033 1.00 26.86 139 THR B CA 1
ATOM 6617 C C . THR B 1 117 ? 70.664 8.231 96.017 1.00 27.46 139 THR B C 1
ATOM 6618 O O . THR B 1 117 ? 70.136 7.326 95.391 1.00 24.93 139 THR B O 1
ATOM 6622 N N . LEU B 1 118 ? 71.772 8.072 96.740 1.00 30.18 140 LEU B N 1
ATOM 6623 C CA . LEU B 1 118 ? 72.533 6.837 96.732 1.00 28.63 140 LEU B CA 1
ATOM 6624 C C . LEU B 1 118 ? 71.730 5.686 97.298 1.00 31.47 140 LEU B C 1
ATOM 6625 O O . LEU B 1 118 ? 70.911 5.877 98.191 1.00 30.57 140 LEU B O 1
ATOM 6630 N N . ASP B 1 119 ? 71.958 4.495 96.733 1.00 30.91 141 ASP B N 1
ATOM 6631 C CA . ASP B 1 119 ? 71.415 3.225 97.240 1.00 32.26 141 ASP B CA 1
ATOM 6632 C C . ASP B 1 119 ? 69.910 3.064 97.035 1.00 32.56 141 ASP B C 1
ATOM 6633 O O . ASP B 1 119 ? 69.308 2.144 97.592 1.00 40.43 141 ASP B O 1
ATOM 6638 N N . GLY B 1 120 ? 69.302 3.932 96.234 1.00 31.66 142 GLY B N 1
ATOM 6639 C CA . GLY B 1 120 ? 67.889 3.814 95.919 1.00 31.96 142 GLY B CA 1
ATOM 6640 C C . GLY B 1 120 ? 67.605 2.702 94.922 1.00 32.10 142 GLY B C 1
ATOM 6641 O O . GLY B 1 120 ? 68.523 2.086 94.361 1.00 34.98 142 GLY B O 1
ATOM 6642 N N . THR B 1 121 ? 66.315 2.480 94.704 1.00 30.99 143 THR B N 1
ATOM 6643 C CA . THR B 1 121 ? 65.799 1.496 93.775 1.00 30.32 143 THR B CA 1
ATOM 6644 C C . THR B 1 121 ? 65.696 2.147 92.386 1.00 31.65 143 THR B C 1
ATOM 6645 O O . THR B 1 121 ? 64.854 3.011 92.171 1.00 32.86 143 THR B O 1
ATOM 6649 N N . MET B 1 122 ? 66.551 1.707 91.465 1.00 28.85 144 MET B N 1
ATOM 6650 C CA . MET B 1 122 ? 66.615 2.235 90.099 1.00 29.87 144 MET B CA 1
ATOM 6651 C C . MET B 1 122 ? 65.868 1.354 89.085 1.00 29.50 144 MET B C 1
ATOM 6652 O O . MET B 1 122 ? 66.079 0.147 89.012 1.00 28.02 144 MET B O 1
ATOM 6657 N N . PHE B 1 123 ? 64.977 1.982 88.325 1.00 30.28 145 PHE B N 1
ATOM 6658 C CA . PHE B 1 123 ? 64.081 1.299 87.415 1.00 27.90 145 PHE B CA 1
ATOM 6659 C C . PHE B 1 123 ? 64.596 1.421 85.997 1.00 30.38 145 PHE B C 1
ATOM 6660 O O . PHE B 1 123 ? 65.423 2.310 85.690 1.00 25.92 145 PHE B O 1
ATOM 6668 N N . PRO B 1 124 ? 64.106 0.540 85.107 1.00 27.82 146 PRO B N 1
ATOM 6669 C CA . PRO B 1 124 ? 64.361 0.805 83.689 1.00 31.02 146 PRO B CA 1
ATOM 6670 C C . PRO B 1 124 ? 63.890 2.226 83.286 1.00 27.06 146 PRO B C 1
ATOM 6671 O O . PRO B 1 124 ? 62.967 2.783 83.905 1.00 26.52 146 PRO B O 1
ATOM 6675 N N . GLN B 1 125 ? 64.546 2.790 82.282 1.00 22.81 147 GLN B N 1
ATOM 6676 C CA . GLN B 1 125 ? 64.219 4.137 81.778 1.00 23.46 147 GLN B CA 1
ATOM 6677 C C . GLN B 1 125 ? 62.839 4.146 81.111 1.00 23.34 147 GLN B C 1
ATOM 6678 O O . GLN B 1 125 ? 62.207 3.091 80.918 1.00 26.41 147 GLN B O 1
ATOM 6684 N N . GLY B 1 126 ? 62.368 5.340 80.776 1.00 22.20 148 GLY B N 1
ATOM 6685 C CA . GLY B 1 126 ? 61.031 5.533 80.208 1.00 22.96 148 GLY B CA 1
ATOM 6686 C C . GLY B 1 126 ? 60.685 4.587 79.065 1.00 24.39 148 GLY B C 1
ATOM 6687 O O . GLY B 1 126 ? 59.616 3.962 79.067 1.00 23.52 148 GLY B O 1
ATOM 6688 N N . ILE B 1 127 ? 61.615 4.468 78.109 1.00 22.63 149 ILE B N 1
ATOM 6689 C CA . ILE B 1 127 ? 61.403 3.689 76.904 1.00 24.92 149 ILE B CA 1
ATOM 6690 C C . ILE B 1 127 ? 61.157 2.225 77.246 1.00 22.55 149 ILE B C 1
ATOM 6691 O O . ILE B 1 127 ? 60.281 1.585 76.664 1.00 23.38 149 ILE B O 1
ATOM 6696 N N . ASN B 1 128 ? 61.892 1.735 78.226 1.00 23.37 150 ASN B N 1
ATOM 6697 C CA . ASN B 1 128 ? 61.648 0.402 78.792 1.00 28.58 150 ASN B CA 1
ATOM 6698 C C . ASN B 1 128 ? 60.256 0.251 79.441 1.00 30.29 150 ASN B C 1
ATOM 6699 O O . ASN B 1 128 ? 59.565 -0.741 79.203 1.00 28.24 150 ASN B O 1
ATOM 6704 N N . MET B 1 129 ? 59.840 1.242 80.229 1.00 26.16 151 MET B N 1
ATOM 6705 C CA . MET B 1 129 ? 58.511 1.194 80.858 1.00 26.16 151 MET B CA 1
ATOM 6706 C C . MET B 1 129 ? 57.401 1.196 79.805 1.00 28.30 151 MET B C 1
ATOM 6707 O O . MET B 1 129 ? 56.406 0.474 79.948 1.00 29.18 151 MET B O 1
ATOM 6712 N N . GLY B 1 130 ? 57.591 1.942 78.716 1.00 24.24 152 GLY B N 1
ATOM 6713 C CA . GLY B 1 130 ? 56.653 1.875 77.602 1.00 27.37 152 GLY B CA 1
ATOM 6714 C C . GLY B 1 130 ? 56.513 0.462 77.059 1.00 29.70 152 GLY B C 1
ATOM 6715 O O . GLY B 1 130 ? 55.402 -0.035 76.865 1.00 28.72 152 GLY B O 1
ATOM 6716 N N . ALA B 1 131 ? 57.652 -0.207 76.883 1.00 32.01 153 ALA B N 1
ATOM 6717 C CA . ALA B 1 131 ? 57.686 -1.569 76.335 1.00 27.06 153 ALA B CA 1
ATOM 6718 C C . ALA B 1 131 ? 57.002 -2.631 77.207 1.00 27.74 153 ALA B C 1
ATOM 6719 O O . ALA B 1 131 ? 56.635 -3.697 76.711 1.00 27.58 153 ALA B O 1
ATOM 6721 N N . THR B 1 132 ? 56.819 -2.343 78.491 1.00 29.59 154 THR B N 1
ATOM 6722 C CA . THR B 1 132 ? 56.082 -3.241 79.384 1.00 27.51 154 THR B CA 1
ATOM 6723 C C . THR B 1 132 ? 54.586 -3.245 79.114 1.00 27.07 154 THR B C 1
ATOM 6724 O O . THR B 1 132 ? 53.892 -4.194 79.501 1.00 27.34 154 THR B O 1
ATOM 6728 N N . PHE B 1 133 ? 54.079 -2.177 78.491 1.00 29.55 155 PHE B N 1
ATOM 6729 C CA . PHE B 1 133 ? 52.635 -1.968 78.329 1.00 30.23 155 PHE B CA 1
ATOM 6730 C C . PHE B 1 133 ? 51.824 -2.292 79.592 1.00 30.45 155 PHE B C 1
ATOM 6731 O O . PHE B 1 133 ? 50.693 -2.761 79.520 1.00 28.29 155 PHE B O 1
ATOM 6739 N N . ASN B 1 134 ? 52.430 -1.984 80.737 1.00 33.44 156 ASN B N 1
ATOM 6740 C CA . ASN B 1 134 ? 51.912 -2.300 82.042 1.00 34.15 156 ASN B CA 1
ATOM 6741 C C . ASN B 1 134 ? 51.789 -1.006 82.898 1.00 32.97 156 ASN B C 1
ATOM 6742 O O . ASN B 1 134 ? 52.727 -0.588 83.579 1.00 32.68 156 ASN B O 1
ATOM 6747 N N . ARG B 1 135 ? 50.607 -0.400 82.851 1.00 30.83 157 ARG B N 1
ATOM 6748 C CA . ARG B 1 135 ? 50.297 0.830 83.591 1.00 30.24 157 ARG B CA 1
ATOM 6749 C C . ARG B 1 135 ? 50.551 0.701 85.075 1.00 33.78 157 ARG B C 1
ATOM 6750 O O . ARG B 1 135 ? 51.184 1.580 85.683 1.00 30.01 157 ARG B O 1
ATOM 6758 N N . GLU B 1 136 ? 50.058 -0.401 85.647 1.00 38.16 158 GLU B N 1
ATOM 6759 C CA . GLU B 1 136 ? 50.173 -0.640 87.085 1.00 41.21 158 GLU B CA 1
ATOM 6760 C C . GLU B 1 136 ? 51.638 -0.708 87.520 1.00 36.33 158 GLU B C 1
ATOM 6761 O O . GLU B 1 136 ? 52.004 -0.204 88.575 1.00 37.98 158 GLU B O 1
ATOM 6767 N N . LEU B 1 137 ? 52.482 -1.302 86.697 1.00 34.77 159 LEU B N 1
ATOM 6768 C CA . LEU B 1 137 ? 53.898 -1.399 87.011 1.00 34.75 159 LEU B CA 1
ATOM 6769 C C . LEU B 1 137 ? 54.571 -0.027 86.943 1.00 33.80 159 LEU B C 1
ATOM 6770 O O . LEU B 1 137 ? 55.460 0.287 87.759 1.00 27.34 159 LEU B O 1
ATOM 6775 N N . THR B 1 138 ? 54.170 0.780 85.958 1.00 29.87 160 THR B N 1
ATOM 6776 C CA . THR B 1 138 ? 54.684 2.148 85.847 1.00 31.06 160 THR B CA 1
ATOM 6777 C C . THR B 1 138 ? 54.262 2.956 87.090 1.00 32.85 160 THR B C 1
ATOM 6778 O O . THR B 1 138 ? 55.069 3.692 87.647 1.00 33.00 160 THR B O 1
ATOM 6782 N N . ARG B 1 139 ? 53.021 2.760 87.547 1.00 31.08 161 ARG B N 1
ATOM 6783 C CA . ARG B 1 139 ? 52.494 3.442 88.731 1.00 31.45 161 ARG B CA 1
ATOM 6784 C C . ARG B 1 139 ? 53.287 3.051 89.979 1.00 33.63 161 ARG B C 1
ATOM 6785 O O . ARG B 1 139 ? 53.733 3.913 90.730 1.00 33.71 161 ARG B O 1
ATOM 6793 N N . ARG B 1 140 ? 53.483 1.752 90.172 1.00 31.39 162 ARG B N 1
ATOM 6794 C CA . ARG B 1 140 ? 54.219 1.243 91.324 1.00 32.11 162 ARG B CA 1
ATOM 6795 C C . ARG B 1 140 ? 55.663 1.696 91.346 1.00 30.87 162 ARG B C 1
ATOM 6796 O O . ARG B 1 140 ? 56.195 1.954 92.412 1.00 31.65 162 ARG B O 1
ATOM 6804 N N . GLY B 1 141 ? 56.286 1.790 90.170 1.00 35.65 163 GLY B N 1
ATOM 6805 C CA . GLY B 1 141 ? 57.632 2.342 90.035 1.00 32.33 163 GLY B CA 1
ATOM 6806 C C . GLY B 1 141 ? 57.701 3.753 90.553 1.00 33.89 163 GLY B C 1
ATOM 6807 O O . GLY B 1 141 ? 58.570 4.071 91.364 1.00 31.17 163 GLY B O 1
ATOM 6808 N N . ALA B 1 142 ? 56.754 4.583 90.112 1.00 30.08 164 ALA B N 1
ATOM 6809 C CA . ALA B 1 142 ? 56.700 5.996 90.524 1.00 36.98 164 ALA B CA 1
ATOM 6810 C C . ALA B 1 142 ? 56.383 6.192 92.029 1.00 31.92 164 ALA B C 1
ATOM 6811 O O . ALA B 1 142 ? 56.948 7.069 92.694 1.00 32.66 164 ALA B O 1
ATOM 6813 N N . LYS B 1 143 ? 55.464 5.376 92.541 1.00 33.92 165 LYS B N 1
ATOM 6814 C CA . LYS B 1 143 ? 55.162 5.287 93.981 1.00 34.03 165 LYS B CA 1
ATOM 6815 C C . LYS B 1 143 ? 56.426 4.996 94.817 1.00 34.01 165 LYS B C 1
ATOM 6816 O O . LYS B 1 143 ? 56.648 5.618 95.860 1.00 29.96 165 LYS B O 1
ATOM 6822 N N . ILE B 1 144 ? 57.248 4.051 94.347 1.00 30.63 166 ILE B N 1
ATOM 6823 C CA . ILE B 1 144 ? 58.537 3.742 94.989 1.00 31.15 166 ILE B CA 1
ATOM 6824 C C . ILE B 1 144 ? 59.515 4.937 94.902 1.00 29.86 166 ILE B C 1
ATOM 6825 O O . ILE B 1 144 ? 60.166 5.292 95.897 1.00 27.98 166 ILE B O 1
ATOM 6830 N N . SER B 1 145 ? 59.611 5.545 93.729 1.00 27.31 167 SER B N 1
ATOM 6831 C CA . SER B 1 145 ? 60.531 6.643 93.516 1.00 28.43 167 SER B CA 1
ATOM 6832 C C . SER B 1 145 ? 60.127 7.796 94.413 1.00 31.25 167 SER B C 1
ATOM 6833 O O . SER B 1 145 ? 60.998 8.456 95.023 1.00 28.29 167 SER B O 1
ATOM 6836 N N . ALA B 1 146 ? 58.818 8.025 94.522 1.00 27.12 168 ALA B N 1
ATOM 6837 C CA . ALA B 1 146 ? 58.318 9.084 95.409 1.00 29.22 168 ALA B CA 1
ATOM 6838 C C . ALA B 1 146 ? 58.692 8.819 96.870 1.00 27.91 168 ALA B C 1
ATOM 6839 O O . ALA B 1 146 ? 59.183 9.702 97.562 1.00 31.72 168 ALA B O 1
ATOM 6841 N N . TYR B 1 147 ? 58.480 7.590 97.314 1.00 26.99 169 TYR B N 1
ATOM 6842 C CA . TYR B 1 147 ? 58.815 7.196 98.664 1.00 30.30 169 TYR B CA 1
ATOM 6843 C C . TYR B 1 147 ? 60.299 7.484 98.964 1.00 29.56 169 TYR B C 1
ATOM 6844 O O . TYR B 1 147 ? 60.640 8.089 99.986 1.00 27.99 169 TYR B O 1
ATOM 6853 N N . GLU B 1 148 ? 61.172 7.043 98.072 1.00 30.23 170 GLU B N 1
ATOM 6854 C CA . GLU B 1 148 ? 62.613 7.166 98.281 1.00 29.16 170 GLU B CA 1
ATOM 6855 C C . GLU B 1 148 ? 63.100 8.591 98.056 1.00 31.38 170 GLU B C 1
ATOM 6856 O O . GLU B 1 148 ? 64.131 8.993 98.608 1.00 28.44 170 GLU B O 1
ATOM 6862 N N . THR B 1 149 ? 62.361 9.368 97.262 1.00 30.33 171 THR B N 1
ATOM 6863 C CA . THR B 1 149 ? 62.662 10.782 97.102 1.00 29.17 171 THR B CA 1
ATOM 6864 C C . THR B 1 149 ? 62.364 11.541 98.413 1.00 35.03 171 THR B C 1
ATOM 6865 O O . THR B 1 149 ? 63.236 12.275 98.931 1.00 35.31 171 THR B O 1
ATOM 6869 N N . LYS B 1 150 ? 61.169 11.326 98.977 1.00 33.27 172 LYS B N 1
ATOM 6870 C CA . LYS B 1 150 ? 60.816 11.929 100.267 1.00 32.78 172 LYS B CA 1
ATOM 6871 C C . LYS B 1 150 ? 61.717 11.469 101.422 1.00 34.14 172 LYS B C 1
ATOM 6872 O O . LYS B 1 150 ? 61.852 12.187 102.401 1.00 32.92 172 LYS B O 1
ATOM 6878 N N . ALA B 1 151 ? 62.344 10.299 101.300 1.00 32.69 173 ALA B N 1
ATOM 6879 C CA . ALA B 1 151 ? 63.329 9.846 102.289 1.00 35.43 173 ALA B CA 1
ATOM 6880 C C . ALA B 1 151 ? 64.564 10.753 102.418 1.00 35.89 173 ALA B C 1
ATOM 6881 O O . ALA B 1 151 ? 65.341 10.570 103.364 1.00 34.96 173 ALA B O 1
ATOM 6883 N N . GLY B 1 152 ? 64.758 11.678 101.462 1.00 34.41 174 GLY B N 1
ATOM 6884 C CA . GLY B 1 152 ? 65.766 12.744 101.552 1.00 32.44 174 GLY B CA 1
ATOM 6885 C C . GLY B 1 152 ? 65.216 14.153 101.756 1.00 33.95 174 GLY B C 1
ATOM 6886 O O . GLY B 1 152 ? 65.944 15.126 101.551 1.00 31.83 174 GLY B O 1
ATOM 6887 N N . CYS B 1 153 ? 63.954 14.274 102.179 1.00 32.77 175 CYS B N 1
ATOM 6888 C CA . CYS B 1 153 ? 63.265 15.569 102.326 1.00 34.19 175 CYS B CA 1
ATOM 6889 C C . CYS B 1 153 ? 63.056 16.371 101.022 1.00 33.46 175 CYS B C 1
ATOM 6890 O O . CYS B 1 153 ? 62.836 17.587 101.074 1.00 33.31 175 CYS B O 1
ATOM 6893 N N . ILE B 1 154 ? 63.078 15.677 99.879 1.00 32.84 176 ILE B N 1
ATOM 6894 C CA . ILE B 1 154 ? 62.814 16.269 98.575 1.00 29.07 176 ILE B CA 1
ATOM 6895 C C . ILE B 1 154 ? 61.334 16.060 98.297 1.00 28.45 176 ILE B C 1
ATOM 6896 O O . ILE B 1 154 ? 60.864 14.931 98.393 1.00 30.92 176 ILE B O 1
ATOM 6901 N N . PRO B 1 155 ? 60.590 17.141 97.988 1.00 28.81 177 PRO B N 1
ATOM 6902 C CA . PRO B 1 155 ? 59.135 17.056 97.748 1.00 27.63 177 PRO B CA 1
ATOM 6903 C C . PRO B 1 155 ? 58.680 17.111 96.300 1.00 26.78 177 PRO B C 1
ATOM 6904 O O . PRO B 1 155 ? 57.497 16.895 96.034 1.00 32.32 177 PRO B O 1
ATOM 6908 N N . TRP B 1 156 ? 59.593 17.437 95.385 1.00 27.59 178 TRP B N 1
ATOM 6909 C CA . TRP B 1 156 ? 59.255 17.757 94.010 1.00 26.20 178 TRP B CA 1
ATOM 6910 C C . TRP B 1 156 ? 60.211 17.063 93.068 1.00 27.91 178 TRP B C 1
ATOM 6911 O O . TRP B 1 156 ? 61.415 17.301 93.151 1.00 28.09 178 TRP B O 1
ATOM 6922 N N . THR B 1 157 ? 59.683 16.190 92.193 1.00 25.87 179 THR B N 1
ATOM 6923 C CA . THR B 1 157 ? 60.502 15.547 91.154 1.00 24.78 179 THR B CA 1
ATOM 6924 C C . THR B 1 157 ? 60.227 16.109 89.751 1.00 25.04 179 THR B C 1
ATOM 6925 O O . THR B 1 157 ? 59.073 16.299 89.367 1.00 24.23 179 THR B O 1
ATOM 6929 N N . PHE B 1 158 ? 61.295 16.331 88.987 1.00 25.26 180 PHE B N 1
ATOM 6930 C CA . PHE B 1 158 ? 61.185 16.769 87.602 1.00 22.69 180 PHE B CA 1
ATOM 6931 C C . PHE B 1 158 ? 60.957 15.548 86.716 1.00 22.42 180 PHE B C 1
ATOM 6932 O O . PHE B 1 158 ? 61.823 15.125 85.943 1.00 23.89 180 PHE B O 1
ATOM 6940 N N . ALA B 1 159 ? 59.751 15.002 86.827 1.00 22.58 181 ALA B N 1
ATOM 6941 C CA . ALA B 1 159 ? 59.353 13.803 86.101 1.00 20.69 181 ALA B CA 1
ATOM 6942 C C . ALA B 1 159 ? 57.841 13.679 86.269 1.00 22.68 181 ALA B C 1
ATOM 6943 O O . ALA B 1 159 ? 57.299 14.204 87.279 1.00 24.86 181 ALA B O 1
ATOM 6945 N N . PRO B 1 160 ? 57.133 13.012 85.346 1.00 22.66 182 PRO B N 1
ATOM 6946 C CA . PRO B 1 160 ? 57.682 12.177 84.273 1.00 21.83 182 PRO B CA 1
ATOM 6947 C C . PRO B 1 160 ? 57.842 12.899 82.934 1.00 23.73 182 PRO B C 1
ATOM 6948 O O . PRO B 1 160 ? 57.233 13.968 82.716 1.00 19.42 182 PRO B O 1
ATOM 6952 N N . VAL B 1 161 ? 58.644 12.288 82.056 1.00 23.79 183 VAL B N 1
ATOM 6953 C CA . VAL B 1 161 ? 58.877 12.772 80.698 1.00 25.35 183 VAL B CA 1
ATOM 6954 C C . VAL B 1 161 ? 57.880 12.118 79.736 1.00 23.08 183 VAL B C 1
ATOM 6955 O O . VAL B 1 161 ? 57.772 10.908 79.699 1.00 23.16 183 VAL B O 1
ATOM 6959 N N . VAL B 1 162 ? 57.141 12.942 78.985 1.00 26.44 184 VAL B N 1
ATOM 6960 C CA . VAL B 1 162 ? 56.096 12.466 78.058 1.00 23.08 184 VAL B CA 1
ATOM 6961 C C . VAL B 1 162 ? 56.241 13.030 76.630 1.00 22.56 184 VAL B C 1
ATOM 6962 O O . VAL B 1 162 ? 55.277 13.102 75.876 1.00 24.72 184 VAL B O 1
ATOM 6966 N N . ASP B 1 163 ? 57.457 13.415 76.254 1.00 23.24 185 ASP B N 1
ATOM 6967 C CA . ASP B 1 163 ? 57.771 13.751 74.868 1.00 25.07 185 ASP B CA 1
ATOM 6968 C C . ASP B 1 163 ? 57.498 12.535 73.945 1.00 30.83 185 ASP B C 1
ATOM 6969 O O . ASP B 1 163 ? 57.463 11.375 74.388 1.00 23.13 185 ASP B O 1
ATOM 6974 N N . LEU B 1 164 ? 57.276 12.799 72.669 1.00 25.02 186 LEU B N 1
ATOM 6975 C CA . LEU B 1 164 ? 57.099 11.709 71.725 1.00 25.34 186 LEU B CA 1
ATOM 6976 C C . LEU B 1 164 ? 58.450 11.360 71.120 1.00 21.73 186 LEU B C 1
ATOM 6977 O O . LEU B 1 164 ? 59.061 12.168 70.400 1.00 22.27 186 LEU B O 1
ATOM 6982 N N . GLY B 1 165 ? 58.916 10.151 71.418 1.00 21.48 187 GLY B N 1
ATOM 6983 C CA . GLY B 1 165 ? 60.212 9.656 70.940 1.00 21.88 187 GLY B CA 1
ATOM 6984 C C . GLY B 1 165 ? 60.090 9.124 69.535 1.00 27.60 187 GLY B C 1
ATOM 6985 O O . GLY B 1 165 ? 60.241 7.917 69.296 1.00 27.10 187 GLY B O 1
ATOM 6986 N N . ARG B 1 166 ? 59.821 10.043 68.611 1.00 22.04 188 ARG B N 1
ATOM 6987 C CA . ARG B 1 166 ? 59.476 9.718 67.243 1.00 27.04 188 ARG B CA 1
ATOM 6988 C C . ARG B 1 166 ? 60.687 9.851 66.321 1.00 25.93 188 ARG B C 1
ATOM 6989 O O . ARG B 1 166 ? 60.583 9.602 65.109 1.00 21.35 188 ARG B O 1
ATOM 6997 N N . ASP B 1 167 ? 61.821 10.251 66.897 1.00 22.98 189 ASP B N 1
ATOM 6998 C CA . ASP B 1 167 ? 63.032 10.538 66.151 1.00 23.52 189 ASP B CA 1
ATOM 6999 C C . ASP B 1 167 ? 64.168 9.761 66.805 1.00 27.27 189 ASP B C 1
ATOM 7000 O O . ASP B 1 167 ? 64.646 10.148 67.874 1.00 22.38 189 ASP B O 1
ATOM 7005 N N . PRO B 1 168 ? 64.629 8.682 66.147 1.00 28.41 190 PRO B N 1
ATOM 7006 C CA . PRO B 1 168 ? 65.704 7.879 66.744 1.00 27.33 190 PRO B CA 1
ATOM 7007 C C . PRO B 1 168 ? 67.097 8.513 66.728 1.00 24.80 190 PRO B C 1
ATOM 7008 O O . PRO B 1 168 ? 68.039 7.895 67.228 1.00 26.13 190 PRO B O 1
ATOM 7012 N N . ARG B 1 169 ? 67.252 9.686 66.119 1.00 22.33 191 ARG B N 1
ATOM 7013 C CA . ARG B 1 169 ? 68.523 10.422 66.192 1.00 23.96 191 ARG B CA 1
ATOM 7014 C C . ARG B 1 169 ? 68.715 11.160 67.532 1.00 26.63 191 ARG B C 1
ATOM 7015 O O . ARG B 1 169 ? 69.838 11.536 67.886 1.00 23.48 191 ARG B O 1
ATOM 7023 N N . TRP B 1 170 ? 67.602 11.421 68.225 1.00 25.96 192 TRP B N 1
ATOM 7024 C CA . TRP B 1 170 ? 67.557 12.358 69.337 1.00 24.09 192 TRP B CA 1
ATOM 7025 C C . TRP B 1 170 ? 68.115 11.712 70.588 1.00 26.40 192 TRP B C 1
ATOM 7026 O O . TRP B 1 170 ? 67.642 10.648 70.999 1.00 20.13 192 TRP B O 1
ATOM 7037 N N . ALA B 1 171 ? 69.047 12.420 71.226 1.00 22.50 193 ALA B N 1
ATOM 7038 C CA . ALA B 1 171 ? 69.697 11.983 72.457 1.00 22.81 193 ALA B CA 1
ATOM 7039 C C . ALA B 1 171 ? 68.774 11.741 73.657 1.00 25.49 193 ALA B C 1
ATOM 7040 O O . ALA B 1 171 ? 69.187 11.103 74.647 1.00 30.43 193 ALA B O 1
ATOM 7042 N N . ARG B 1 172 ? 67.549 12.252 73.599 1.00 22.71 194 ARG B N 1
ATOM 7043 C CA . ARG B 1 172 ? 66.593 12.060 74.688 1.00 25.63 194 ARG B CA 1
ATOM 7044 C C . ARG B 1 172 ? 65.410 11.130 74.334 1.00 22.50 194 ARG B C 1
ATOM 7045 O O . ARG B 1 172 ? 64.377 11.134 75.013 1.00 24.04 194 ARG B O 1
ATOM 7053 N N . MET B 1 173 ? 65.565 10.324 73.294 1.00 22.96 195 MET B N 1
ATOM 7054 C CA . MET B 1 173 ? 64.485 9.437 72.835 1.00 26.34 195 MET B CA 1
ATOM 7055 C C . MET B 1 173 ? 64.072 8.453 73.907 1.00 23.72 195 MET B C 1
ATOM 7056 O O . MET B 1 173 ? 62.897 8.083 74.007 1.00 26.23 195 MET B O 1
ATOM 7061 N N . TRP B 1 174 ? 65.061 8.014 74.681 1.00 24.68 196 TRP B N 1
ATOM 7062 C CA . TRP B 1 174 ? 64.868 7.023 75.732 1.00 23.29 196 TRP B CA 1
ATOM 7063 C C . TRP B 1 174 ? 64.190 7.509 77.024 1.00 27.36 196 TRP B C 1
ATOM 7064 O O . TRP B 1 174 ? 63.756 6.676 77.847 1.00 25.52 196 TRP B O 1
ATOM 7075 N N . GLU B 1 175 ? 64.110 8.829 77.232 1.00 26.04 197 GLU B N 1
ATOM 7076 C CA . GLU B 1 175 ? 63.542 9.371 78.479 1.00 25.83 197 GLU B CA 1
ATOM 7077 C C . GLU B 1 175 ? 62.020 9.235 78.574 1.00 22.32 197 GLU B C 1
ATOM 7078 O O . GLU B 1 175 ? 61.470 9.105 79.658 1.00 29.52 197 GLU B O 1
ATOM 7084 N N . ASN B 1 176 ? 61.355 9.201 77.431 1.00 22.53 198 ASN B N 1
ATOM 7085 C CA . ASN B 1 176 ? 59.895 9.134 77.357 1.00 22.76 198 ASN B CA 1
ATOM 7086 C C . ASN B 1 176 ? 59.436 7.687 77.093 1.00 28.79 198 ASN B C 1
ATOM 7087 O O . ASN B 1 176 ? 60.267 6.773 77.099 1.00 23.12 198 ASN B O 1
ATOM 7092 N N . TYR B 1 177 ? 58.140 7.479 76.837 1.00 21.58 199 TYR B N 1
ATOM 7093 C CA . TYR B 1 177 ? 57.602 6.121 76.660 1.00 25.10 199 TYR B CA 1
ATOM 7094 C C . TYR B 1 177 ? 57.500 5.659 75.195 1.00 24.86 199 TYR B C 1
ATOM 7095 O O . TYR B 1 177 ? 56.903 4.623 74.918 1.00 23.46 199 TYR B O 1
ATOM 7104 N N . GLY B 1 178 ? 58.110 6.411 74.274 1.00 24.57 200 GLY B N 1
ATOM 7105 C CA . GLY B 1 178 ? 58.248 6.004 72.891 1.00 26.28 200 GLY B CA 1
ATOM 7106 C C . GLY B 1 178 ? 57.489 6.860 71.900 1.00 27.00 200 GLY B C 1
ATOM 7107 O O . GLY B 1 178 ? 57.101 7.986 72.200 1.00 20.93 200 GLY B O 1
ATOM 7108 N N . GLU B 1 179 ? 57.264 6.295 70.720 1.00 24.14 201 GLU B N 1
ATOM 7109 C CA . GLU B 1 179 ? 56.809 7.057 69.597 1.00 25.94 201 GLU B CA 1
ATOM 7110 C C . GLU B 1 179 ? 55.308 7.318 69.561 1.00 23.50 201 GLU B C 1
ATOM 7111 O O . GLU B 1 179 ? 54.856 8.134 68.772 1.00 28.14 201 GLU B O 1
ATOM 7117 N N . ASP B 1 180 ? 54.541 6.640 70.395 1.00 24.08 202 ASP B N 1
ATOM 7118 C CA . ASP B 1 180 ? 53.089 6.761 70.347 1.00 24.24 202 ASP B CA 1
ATOM 7119 C C . ASP B 1 180 ? 52.554 7.673 71.445 1.00 25.02 202 ASP B C 1
ATOM 7120 O O . ASP B 1 180 ? 52.933 7.550 72.617 1.00 22.92 202 ASP B O 1
ATOM 7125 N N . CYS B 1 181 ? 51.615 8.533 71.065 1.00 25.96 203 CYS B N 1
ATOM 7126 C CA . CYS B 1 181 ? 51.087 9.543 71.964 1.00 23.60 203 CYS B CA 1
ATOM 7127 C C . CYS B 1 181 ? 50.151 8.956 73.014 1.00 26.23 203 CYS B C 1
ATOM 7128 O O . CYS B 1 181 ? 50.142 9.430 74.142 1.00 25.09 203 CYS B O 1
ATOM 7131 N N . TYR B 1 182 ? 49.344 7.959 72.649 1.00 28.61 204 TYR B N 1
ATOM 7132 C CA . TYR B 1 182 ? 48.510 7.228 73.640 1.00 30.92 204 TYR B CA 1
ATOM 7133 C C . TYR B 1 182 ? 49.377 6.553 74.736 1.00 27.25 204 TYR B C 1
ATOM 7134 O O . TYR B 1 182 ? 49.089 6.678 75.921 1.00 28.63 204 TYR B O 1
ATOM 7143 N N . VAL B 1 183 ? 50.448 5.866 74.337 1.00 28.14 205 VAL B N 1
ATOM 7144 C CA . VAL B 1 183 ? 51.324 5.208 75.306 1.00 23.62 205 VAL B CA 1
ATOM 7145 C C . VAL B 1 183 ? 51.882 6.235 76.272 1.00 24.94 205 VAL B C 1
ATOM 7146 O O . VAL B 1 183 ? 51.878 5.996 77.470 1.00 28.73 205 VAL B O 1
ATOM 7150 N N . ASN B 1 184 ? 52.399 7.358 75.762 1.00 21.47 206 ASN B N 1
ATOM 7151 C CA . ASN B 1 184 ? 52.935 8.396 76.633 1.00 21.23 206 ASN B CA 1
ATOM 7152 C C . ASN B 1 184 ? 51.861 8.999 77.542 1.00 23.94 206 ASN B C 1
ATOM 7153 O O . ASN B 1 184 ? 52.127 9.323 78.692 1.00 25.03 206 ASN B O 1
ATOM 7158 N N . ALA B 1 185 ? 50.647 9.146 77.035 1.00 21.98 207 ALA B N 1
ATOM 7159 C CA . ALA B 1 185 ? 49.576 9.730 77.823 1.00 26.50 207 ALA B CA 1
ATOM 7160 C C . ALA B 1 185 ? 49.193 8.823 78.986 1.00 27.52 207 ALA B C 1
ATOM 7161 O O . ALA B 1 185 ? 49.128 9.284 80.133 1.00 29.03 207 ALA B O 1
ATOM 7163 N N . GLU B 1 186 ? 48.993 7.542 78.682 1.00 24.68 208 GLU B N 1
ATOM 7164 C CA . GLU B 1 186 ? 48.608 6.548 79.687 1.00 28.13 208 GLU B CA 1
ATOM 7165 C C . GLU B 1 186 ? 49.670 6.260 80.742 1.00 24.60 208 GLU B C 1
ATOM 7166 O O . GLU B 1 186 ? 49.360 6.209 81.926 1.00 29.17 208 GLU B O 1
ATOM 7172 N N . MET B 1 187 ? 50.903 6.050 80.308 1.00 24.97 209 MET B N 1
ATOM 7173 C CA . MET B 1 187 ? 52.027 5.850 81.223 1.00 26.17 209 MET B CA 1
ATOM 7174 C C . MET B 1 187 ? 52.349 7.110 82.038 1.00 25.43 209 MET B C 1
ATOM 7175 O O . MET B 1 187 ? 52.727 7.019 83.209 1.00 23.75 209 MET B O 1
ATOM 7180 N N . GLY B 1 188 ? 52.219 8.274 81.415 1.00 25.00 210 GLY B N 1
ATOM 7181 C CA . GLY B 1 188 ? 52.427 9.534 82.112 1.00 28.14 210 GLY B CA 1
ATOM 7182 C C . GLY B 1 188 ? 51.416 9.707 83.238 1.00 26.31 210 GLY B C 1
ATOM 7183 O O . GLY B 1 188 ? 51.745 10.164 84.315 1.00 22.87 210 GLY B O 1
ATOM 7184 N N . VAL B 1 189 ? 50.181 9.332 82.959 1.00 25.24 211 VAL B N 1
ATOM 7185 C CA . VAL B 1 189 ? 49.110 9.379 83.935 1.00 27.01 211 VAL B CA 1
ATOM 7186 C C . VAL B 1 189 ? 49.397 8.375 85.054 1.00 32.53 211 VAL B C 1
ATOM 7187 O O . VAL B 1 189 ? 49.194 8.691 86.229 1.00 29.01 211 VAL B O 1
ATOM 7191 N N . SER B 1 190 ? 49.877 7.185 84.692 1.00 28.18 212 SER B N 1
ATOM 7192 C CA . SER B 1 190 ? 50.256 6.184 85.689 1.00 30.74 212 SER B CA 1
ATOM 7193 C C . SER B 1 190 ? 51.397 6.655 86.603 1.00 25.97 212 SER B C 1
ATOM 7194 O O . SER B 1 190 ? 51.340 6.439 87.815 1.00 27.93 212 SER B O 1
ATOM 7197 N N . ALA B 1 191 ? 52.390 7.336 86.024 1.00 23.08 213 ALA B N 1
ATOM 7198 C CA . ALA B 1 191 ? 53.512 7.868 86.781 1.00 22.22 213 ALA B CA 1
ATOM 7199 C C . ALA B 1 191 ? 53.058 8.958 87.735 1.00 25.63 213 ALA B C 1
ATOM 7200 O O . ALA B 1 191 ? 53.439 8.968 88.910 1.00 27.56 213 ALA B O 1
ATOM 7202 N N . VAL B 1 192 ? 52.212 9.861 87.236 1.00 28.48 214 VAL B N 1
ATOM 7203 C CA . VAL B 1 192 ? 51.649 10.945 88.050 1.00 26.54 214 VAL B CA 1
ATOM 7204 C C . VAL B 1 192 ? 50.858 10.409 89.260 1.00 26.84 214 VAL B C 1
ATOM 7205 O O . VAL B 1 192 ? 51.013 10.911 90.357 1.00 31.31 214 VAL B O 1
ATOM 7209 N N . LYS B 1 193 ? 50.007 9.411 89.042 1.00 26.62 215 LYS B N 1
ATOM 7210 C CA . LYS B 1 193 ? 49.259 8.777 90.124 1.00 29.46 215 LYS B CA 1
ATOM 7211 C C . LYS B 1 193 ? 50.153 8.124 91.182 1.00 31.85 215 LYS B C 1
ATOM 7212 O O . LYS B 1 193 ? 49.889 8.235 92.394 1.00 28.06 215 LYS B O 1
ATOM 7218 N N . GLY B 1 194 ? 51.193 7.433 90.727 1.00 28.53 216 GLY B N 1
ATOM 7219 C CA . GLY B 1 194 ? 52.190 6.878 91.640 1.00 31.60 216 GLY B CA 1
ATOM 7220 C C . GLY B 1 194 ? 52.930 7.952 92.420 1.00 32.93 216 GLY B C 1
ATOM 7221 O O . GLY B 1 194 ? 53.048 7.858 93.645 1.00 28.13 216 GLY B O 1
ATOM 7222 N N . PHE B 1 195 ? 53.427 8.969 91.711 1.00 31.97 217 PHE B N 1
ATOM 7223 C CA . PHE B 1 195 ? 54.207 10.028 92.345 1.00 28.46 217 PHE B CA 1
ATOM 7224 C C . PHE B 1 195 ? 53.363 10.744 93.381 1.00 31.14 217 PHE B C 1
ATOM 7225 O O . PHE B 1 195 ? 53.781 10.888 94.539 1.00 32.74 217 PHE B O 1
ATOM 7233 N N . GLN B 1 196 ? 52.173 11.174 92.971 1.00 28.42 218 GLN B N 1
ATOM 7234 C CA . GLN B 1 196 ? 51.390 12.147 93.752 1.00 28.46 218 GLN B CA 1
ATOM 7235 C C . GLN B 1 196 ? 50.416 11.531 94.739 1.00 31.44 218 GLN B C 1
ATOM 7236 O O . GLN B 1 196 ? 50.129 12.137 95.763 1.00 29.78 218 GLN B O 1
ATOM 7242 N N . GLY B 1 197 ? 49.946 10.322 94.451 1.00 31.41 219 GLY B N 1
ATOM 7243 C CA . GLY B 1 197 ? 48.832 9.743 95.165 1.00 30.50 219 GLY B CA 1
ATOM 7244 C C . GLY B 1 197 ? 47.542 10.289 94.596 1.00 35.67 219 GLY B C 1
ATOM 7245 O O . GLY B 1 197 ? 47.537 11.035 93.583 1.00 36.28 219 GLY B O 1
ATOM 7246 N N . GLU B 1 198 ? 46.450 9.945 95.267 1.00 37.80 220 GLU B N 1
ATOM 7247 C CA . GLU B 1 198 ? 45.109 10.138 94.727 1.00 46.98 220 GLU B CA 1
ATOM 7248 C C . GLU B 1 198 ? 44.507 11.528 94.971 1.00 44.60 220 GLU B C 1
ATOM 7249 O O . GLU B 1 198 ? 43.519 11.878 94.308 1.00 41.94 220 GLU B O 1
ATOM 7255 N N . ASP B 1 199 ? 45.077 12.310 95.896 1.00 36.81 221 ASP B N 1
ATOM 7256 C CA . ASP B 1 199 ? 44.585 13.665 96.170 1.00 39.31 221 ASP B CA 1
ATOM 7257 C C . ASP B 1 199 ? 45.644 14.745 95.836 1.00 36.28 221 ASP B C 1
ATOM 7258 O O . ASP B 1 199 ? 46.555 14.982 96.629 1.00 36.74 221 ASP B O 1
ATOM 7263 N N . PRO B 1 200 ? 45.501 15.428 94.672 1.00 40.13 222 PRO B N 1
ATOM 7264 C CA . PRO B 1 200 ? 46.485 16.461 94.276 1.00 37.58 222 PRO B CA 1
ATOM 7265 C C . PRO B 1 200 ? 46.583 17.626 95.254 1.00 37.04 222 PRO B C 1
ATOM 7266 O O . PRO B 1 200 ? 47.615 18.290 95.290 1.00 43.43 222 PRO B O 1
ATOM 7270 N N . ASN B 1 201 ? 45.522 17.866 96.024 1.00 37.85 223 ASN B N 1
ATOM 7271 C CA . ASN B 1 201 ? 45.524 18.918 97.049 1.00 41.01 223 ASN B CA 1
ATOM 7272 C C . ASN B 1 201 ? 46.225 18.583 98.376 1.00 39.37 223 ASN B C 1
ATOM 7273 O O . ASN B 1 201 ? 46.579 19.498 99.112 1.00 40.59 223 ASN B O 1
ATOM 7278 N N . ARG B 1 202 ? 46.423 17.295 98.672 1.00 39.32 224 ARG B N 1
ATOM 7279 C CA . ARG B 1 202 ? 47.126 16.839 99.893 1.00 38.81 224 ARG B CA 1
ATOM 7280 C C . ARG B 1 202 ? 48.131 15.742 99.473 1.00 34.53 224 ARG B C 1
ATOM 7281 O O . ARG B 1 202 ? 47.816 14.559 99.443 1.00 32.43 224 ARG B O 1
ATOM 7283 N N . ILE B 1 203 ? 49.334 16.165 99.090 1.00 32.42 225 ILE B N 1
ATOM 7284 C CA . ILE B 1 203 ? 50.412 15.241 98.765 1.00 32.49 225 ILE B CA 1
ATOM 7285 C C . ILE B 1 203 ? 50.958 14.726 100.103 1.00 32.82 225 ILE B C 1
ATOM 7286 O O . ILE B 1 203 ? 51.564 15.477 100.837 1.00 33.60 225 ILE B O 1
ATOM 7291 N N . GLY B 1 204 ? 50.738 13.453 100.407 1.00 36.72 226 GLY B N 1
ATOM 7292 C CA . GLY B 1 204 ? 51.128 12.884 101.698 1.00 34.48 226 GLY B CA 1
ATOM 7293 C C . GLY B 1 204 ? 52.635 12.741 101.884 1.00 38.81 226 GLY B C 1
ATOM 7294 O O . GLY B 1 204 ? 53.442 13.083 100.994 1.00 33.61 226 GLY B O 1
ATOM 7295 N N . GLU B 1 205 ? 52.996 12.205 103.048 1.00 40.35 227 GLU B N 1
ATOM 7296 C CA . GLU B 1 205 ? 54.384 11.873 103.447 1.00 45.86 227 GLU B CA 1
ATOM 7297 C C . GLU B 1 205 ? 55.262 11.129 102.444 1.00 37.59 227 GLU B C 1
ATOM 7298 O O . GLU B 1 205 ? 56.470 11.352 102.401 1.00 31.78 227 GLU B O 1
ATOM 7304 N N . TYR B 1 206 ? 54.658 10.174 101.736 1.00 36.23 228 TYR B N 1
ATOM 7305 C CA . TYR B 1 206 ? 55.384 9.255 100.850 1.00 36.17 228 TYR B CA 1
ATOM 7306 C C . TYR B 1 206 ? 55.249 9.589 99.370 1.00 32.82 228 TYR B C 1
ATOM 7307 O O . TYR B 1 206 ? 55.817 8.887 98.532 1.00 35.77 228 TYR B O 1
ATOM 7316 N N . ASN B 1 207 ? 54.552 10.684 99.057 1.00 29.69 229 ASN B N 1
ATOM 7317 C CA . ASN B 1 207 ? 54.331 11.133 97.674 1.00 27.61 229 ASN B CA 1
ATOM 7318 C C . ASN B 1 207 ? 55.096 12.422 97.371 1.00 24.84 229 ASN B C 1
ATOM 7319 O O . ASN B 1 207 ? 55.565 13.101 98.277 1.00 30.23 229 ASN B O 1
ATOM 7324 N N . VAL B 1 208 ? 55.219 12.745 96.091 1.00 24.83 230 VAL B N 1
ATOM 7325 C CA . VAL B 1 208 ? 55.845 13.986 95.622 1.00 24.91 230 VAL B CA 1
ATOM 7326 C C . VAL B 1 208 ? 54.978 14.629 94.564 1.00 23.59 230 VAL B C 1
ATOM 7327 O O . VAL B 1 208 ? 54.122 13.987 93.972 1.00 22.89 230 VAL B O 1
ATOM 7331 N N . ALA B 1 209 ? 55.210 15.907 94.331 1.00 23.99 231 ALA B N 1
ATOM 7332 C CA . ALA B 1 209 ? 54.643 16.583 93.178 1.00 25.10 231 ALA B CA 1
ATOM 7333 C C . ALA B 1 209 ? 55.374 16.101 91.950 1.00 27.04 231 ALA B C 1
ATOM 7334 O O . ALA B 1 209 ? 56.606 16.026 91.938 1.00 29.93 231 ALA B O 1
ATOM 7336 N N . ALA B 1 210 ? 54.608 15.801 90.908 1.00 27.86 232 ALA B N 1
ATOM 7337 C CA . ALA B 1 210 ? 55.161 15.490 89.588 1.00 29.41 232 ALA B CA 1
ATOM 7338 C C . ALA B 1 210 ? 55.329 16.769 88.763 1.00 31.47 232 ALA B C 1
ATOM 7339 O O . ALA B 1 210 ? 54.708 17.818 89.048 1.00 27.56 232 ALA B O 1
ATOM 7341 N N . CYS B 1 211 ? 56.164 16.655 87.734 1.00 26.12 233 CYS B N 1
ATOM 7342 C CA . CYS B 1 211 ? 56.376 17.714 86.759 1.00 25.22 233 CYS B CA 1
ATOM 7343 C C . CYS B 1 211 ? 56.394 17.107 85.359 1.00 25.69 233 CYS B C 1
ATOM 7344 O O . CYS B 1 211 ? 57.309 16.336 85.059 1.00 24.96 233 CYS B O 1
ATOM 7347 N N . MET B 1 212 ? 55.423 17.483 84.508 1.00 22.36 234 MET B N 1
ATOM 7348 C CA . MET B 1 212 ? 55.358 16.973 83.139 1.00 24.29 234 MET B CA 1
ATOM 7349 C C . MET B 1 212 ? 56.398 17.702 82.268 1.00 28.48 234 MET B C 1
ATOM 7350 O O . MET B 1 212 ? 56.423 18.928 82.251 1.00 35.22 234 MET B O 1
ATOM 7355 N N . LYS B 1 213 ? 57.251 16.939 81.578 1.00 28.04 235 LYS B N 1
ATOM 7356 C CA . LYS B 1 213 ? 58.315 17.478 80.717 1.00 30.88 235 LYS B CA 1
ATOM 7357 C C . LYS B 1 213 ? 58.227 16.889 79.300 1.00 27.29 235 LYS B C 1
ATOM 7358 O O . LYS B 1 213 ? 57.854 15.713 79.166 1.00 28.04 235 LYS B O 1
ATOM 7364 N N . HIS B 1 214 ? 58.573 17.620 78.235 1.00 27.40 236 HIS B N 1
ATOM 7365 C CA . HIS B 1 214 ? 58.945 19.041 78.185 1.00 29.02 236 HIS B CA 1
ATOM 7366 C C . HIS B 1 214 ? 57.971 19.728 77.206 1.00 25.77 236 HIS B C 1
ATOM 7367 O O . HIS B 1 214 ? 58.035 19.482 76.015 1.00 26.90 236 HIS B O 1
ATOM 7374 N N . TYR B 1 215 ? 57.055 20.537 77.737 1.00 23.33 237 TYR B N 1
ATOM 7375 C CA . TYR B 1 215 ? 55.891 21.060 77.008 1.00 22.66 237 TYR B CA 1
ATOM 7376 C C . TYR B 1 215 ? 56.246 22.049 75.898 1.00 24.66 237 TYR B C 1
ATOM 7377 O O . TYR B 1 215 ? 56.783 23.116 76.207 1.00 30.95 237 TYR B O 1
ATOM 7386 N N . MET B 1 216 ? 56.032 21.749 74.614 1.00 26.77 238 MET B N 1
ATOM 7387 C CA . MET B 1 216 ? 55.760 20.428 74.029 1.00 24.14 238 MET B CA 1
ATOM 7388 C C . MET B 1 216 ? 56.427 20.336 72.646 1.00 24.56 238 MET B C 1
ATOM 7389 O O . MET B 1 216 ? 56.911 21.344 72.114 1.00 24.03 238 MET B O 1
ATOM 7394 N N . GLY B 1 217 ? 56.455 19.138 72.070 1.00 22.38 239 GLY B N 1
ATOM 7395 C CA . GLY B 1 217 ? 57.074 18.925 70.749 1.00 24.14 239 GLY B CA 1
ATOM 7396 C C . GLY B 1 217 ? 58.587 18.831 70.735 1.00 24.72 239 GLY B C 1
ATOM 7397 O O . GLY B 1 217 ? 59.209 1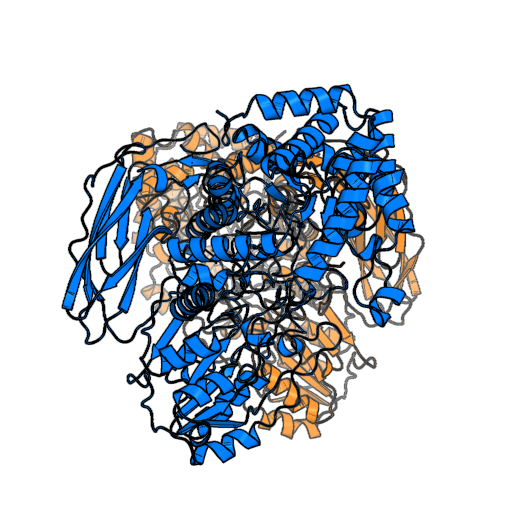8.939 69.677 1.00 27.65 239 GLY B O 1
ATOM 7398 N N . TYR B 1 218 ? 59.176 18.610 71.909 1.00 27.29 240 TYR B N 1
ATOM 7399 C CA . TYR B 1 218 ? 60.636 18.618 72.107 1.00 23.37 240 TYR B CA 1
ATOM 7400 C C . TYR B 1 218 ? 61.368 17.473 71.386 1.00 23.56 240 TYR B C 1
ATOM 7401 O O . TYR B 1 218 ? 62.524 17.616 70.978 1.00 20.43 240 TYR B O 1
ATOM 7410 N N . GLY B 1 219 ? 60.674 16.360 71.172 1.00 27.36 241 GLY B N 1
ATOM 7411 C CA . GLY B 1 219 ? 61.294 15.165 70.630 1.00 27.64 241 GLY B CA 1
ATOM 7412 C C . GLY B 1 219 ? 61.424 14.987 69.130 1.00 25.51 241 GLY B C 1
ATOM 7413 O O . GLY B 1 219 ? 61.919 13.944 68.703 1.00 25.62 241 GLY B O 1
ATOM 7414 N N . VAL B 1 220 ? 61.028 15.996 68.344 1.00 24.96 242 VAL B N 1
ATOM 7415 C CA . VAL B 1 220 ? 61.100 15.947 66.888 1.00 20.03 242 VAL B CA 1
ATOM 7416 C C . VAL B 1 220 ? 61.870 17.113 66.232 1.00 19.72 242 VAL B C 1
ATOM 7417 O O . VAL B 1 220 ? 61.385 17.751 65.290 1.00 19.42 242 VAL B O 1
ATOM 7421 N N . PRO B 1 221 ? 63.110 17.359 66.669 1.00 18.84 243 PRO B N 1
ATOM 7422 C CA . PRO B 1 221 ? 63.878 18.333 65.926 1.00 20.74 243 PRO B CA 1
ATOM 7423 C C . PRO B 1 221 ? 64.155 17.852 64.484 1.00 24.26 243 PRO B C 1
ATOM 7424 O O . PRO B 1 221 ? 64.378 16.665 64.260 1.00 26.54 243 PRO B O 1
ATOM 7428 N N . VAL B 1 222 ? 64.153 18.779 63.529 1.00 26.71 244 VAL B N 1
ATOM 7429 C CA . VAL B 1 222 ? 64.281 18.456 62.107 1.00 24.26 244 VAL B CA 1
ATOM 7430 C C . VAL B 1 222 ? 65.614 17.736 61.839 1.00 27.72 244 VAL B C 1
ATOM 7431 O O . VAL B 1 222 ? 65.672 16.767 61.059 1.00 22.95 244 VAL B O 1
ATOM 7435 N N . SER B 1 223 ? 66.681 18.226 62.464 1.00 24.04 245 SER B N 1
ATOM 7436 C CA . SER B 1 223 ? 68.020 17.665 62.295 1.00 23.79 245 SER B CA 1
ATOM 7437 C C . SER B 1 223 ? 68.354 16.463 63.190 1.00 29.34 245 SER B C 1
ATOM 7438 O O . SER B 1 223 ? 69.411 15.850 63.024 1.00 23.10 245 SER B O 1
ATOM 7441 N N . GLY B 1 224 ? 67.497 16.161 64.169 1.00 25.89 246 GLY B N 1
ATOM 7442 C CA . GLY B 1 224 ? 67.827 15.183 65.188 1.00 28.28 246 GLY B CA 1
ATOM 7443 C C . GLY B 1 224 ? 68.668 15.707 66.355 1.00 28.93 246 GLY B C 1
ATOM 7444 O O . GLY B 1 224 ? 68.781 15.019 67.368 1.00 26.21 246 GLY B O 1
ATOM 7445 N N . LYS B 1 225 ? 69.248 16.903 66.221 1.00 26.95 247 LYS B N 1
ATOM 7446 C CA . LYS B 1 225 ? 70.081 17.484 67.248 1.00 27.52 247 LYS B CA 1
ATOM 7447 C C . LYS B 1 225 ? 69.213 18.142 68.313 1.00 29.59 247 LYS B C 1
ATOM 7448 O O . LYS B 1 225 ? 68.218 18.822 68.008 1.00 22.86 247 LYS B O 1
ATOM 7454 N N . ASP B 1 226 ? 69.599 17.934 69.570 1.00 27.41 248 ASP B N 1
ATOM 7455 C CA . ASP B 1 226 ? 68.845 18.425 70.728 1.00 25.93 248 ASP B CA 1
ATOM 7456 C C . ASP B 1 226 ? 68.724 19.941 70.713 1.00 22.51 248 ASP B C 1
ATOM 7457 O O . ASP B 1 226 ? 69.688 20.634 70.369 1.00 18.68 248 ASP B O 1
ATOM 7462 N N . ARG B 1 227 ? 67.539 20.453 71.060 1.00 24.09 249 ARG B N 1
ATOM 7463 C CA . ARG B 1 227 ? 67.327 21.919 71.156 1.00 29.40 249 ARG B CA 1
ATOM 7464 C C . ARG B 1 227 ? 67.634 22.684 69.846 1.00 23.53 249 ARG B C 1
ATOM 7465 O O . ARG B 1 227 ? 68.177 23.798 69.864 1.00 30.43 249 ARG B O 1
ATOM 7473 N N . THR B 1 228 ? 67.286 22.061 68.717 1.00 23.38 250 THR B N 1
ATOM 7474 C CA . THR B 1 228 ? 67.269 22.703 67.401 1.00 21.38 250 THR B CA 1
ATOM 7475 C C . THR B 1 228 ? 65.838 22.618 66.899 1.00 22.24 250 THR B C 1
ATOM 7476 O O . THR B 1 228 ? 65.062 21.805 67.397 1.00 25.15 250 THR B O 1
ATOM 7480 N N . PRO B 1 229 ? 65.467 23.445 65.917 1.00 20.02 251 PRO B N 1
ATOM 7481 C CA . PRO B 1 229 ? 64.035 23.626 65.649 1.00 18.86 251 PRO B CA 1
ATOM 7482 C C . PRO B 1 229 ? 63.297 22.403 65.155 1.00 18.06 251 PRO B C 1
ATOM 7483 O O . PRO B 1 229 ? 63.828 21.626 64.362 1.00 21.83 251 PRO B O 1
ATOM 7487 N N . SER B 1 230 ? 62.093 22.221 65.678 1.00 19.97 252 SER B N 1
ATOM 7488 C CA . SER B 1 230 ? 61.150 21.231 65.178 1.00 21.55 252 SER B CA 1
ATOM 7489 C C . SER B 1 230 ? 60.341 21.934 64.107 1.00 23.11 252 SER B C 1
ATOM 7490 O O . SER B 1 230 ? 60.451 23.165 63.935 1.00 20.80 252 SER B O 1
ATOM 7493 N N . SER B 1 231 ? 59.547 21.159 63.375 1.00 22.25 253 SER B N 1
ATOM 7494 C CA . SER B 1 231 ? 58.652 21.716 62.328 1.00 25.39 253 SER B CA 1
ATOM 7495 C C . SER B 1 231 ? 57.360 20.902 62.376 1.00 23.92 253 SER B C 1
ATOM 7496 O O . SER B 1 231 ? 57.109 20.003 61.549 1.00 25.86 253 SER B O 1
ATOM 7499 N N . ILE B 1 232 ? 56.535 21.245 63.364 1.00 27.17 254 ILE B N 1
ATOM 7500 C CA . ILE B 1 232 ? 55.409 20.409 63.740 1.00 25.91 254 ILE B CA 1
ATOM 7501 C C . ILE B 1 232 ? 54.153 20.907 63.057 1.00 22.89 254 ILE B C 1
ATOM 7502 O O . ILE B 1 232 ? 53.888 22.085 63.083 1.00 23.05 254 ILE B O 1
ATOM 7507 N N . SER B 1 233 ? 53.391 20.000 62.446 1.00 20.69 255 SER B N 1
ATOM 7508 C CA . SER B 1 233 ? 52.171 20.387 61.758 1.00 21.78 255 SER B CA 1
ATOM 7509 C C . SER B 1 233 ? 51.107 20.757 62.772 1.00 25.28 255 SER B C 1
ATOM 7510 O O . SER B 1 233 ? 51.165 20.311 63.910 1.00 25.54 255 SER B O 1
ATOM 7513 N N . ARG B 1 234 ? 50.151 21.569 62.337 1.00 23.92 256 ARG B N 1
ATOM 7514 C CA . ARG B 1 234 ? 49.052 22.002 63.174 1.00 28.29 256 ARG B CA 1
ATOM 7515 C C . ARG B 1 234 ? 48.301 20.791 63.755 1.00 31.79 256 ARG B C 1
ATOM 7516 O O . ARG B 1 234 ? 48.035 20.758 64.958 1.00 31.23 256 ARG B O 1
ATOM 7524 N N . SER B 1 235 ? 47.988 19.790 62.933 1.00 30.34 257 SER B N 1
ATOM 7525 C CA . SER B 1 235 ? 47.292 18.589 63.419 1.00 25.70 257 SER B CA 1
ATOM 7526 C C . SER B 1 235 ? 48.112 17.771 64.391 1.00 23.36 257 SER B C 1
ATOM 7527 O O . SER B 1 235 ? 47.554 17.260 65.370 1.00 22.78 257 SER B O 1
ATOM 7530 N N . ASP B 1 236 ? 49.407 17.613 64.129 1.00 20.98 258 ASP B N 1
ATOM 7531 C CA . ASP B 1 236 ? 50.272 16.825 65.043 1.00 24.74 258 ASP B CA 1
ATOM 7532 C C . ASP B 1 236 ? 50.438 17.488 66.419 1.00 26.08 258 ASP B C 1
ATOM 7533 O O . ASP B 1 236 ? 50.552 16.792 67.423 1.00 29.42 258 ASP B O 1
ATOM 7538 N N . MET B 1 237 ? 50.458 18.824 66.471 1.00 24.05 259 MET B N 1
ATOM 7539 C CA . MET B 1 237 ? 50.665 19.528 67.742 1.00 22.69 259 MET B CA 1
ATOM 7540 C C . MET B 1 237 ? 49.499 19.258 68.702 1.00 22.89 259 MET B C 1
ATOM 7541 O O . MET B 1 237 ? 49.712 18.866 69.830 1.00 21.23 259 MET B O 1
ATOM 7546 N N . ARG B 1 238 ? 48.278 19.406 68.207 1.00 24.37 260 ARG B N 1
ATOM 7547 C CA . ARG B 1 238 ? 47.081 19.186 69.002 1.00 29.22 260 ARG B CA 1
ATOM 7548 C C . ARG B 1 238 ? 46.845 17.702 69.294 1.00 27.94 260 ARG B C 1
ATOM 7549 O O . ARG B 1 238 ? 46.599 17.318 70.444 1.00 27.10 260 ARG B O 1
ATOM 7557 N N . GLU B 1 239 ? 46.884 16.887 68.253 1.00 28.30 261 GLU B N 1
ATOM 7558 C CA . GLU B 1 239 ? 46.468 15.489 68.356 1.00 25.21 261 GLU B CA 1
ATOM 7559 C C . GLU B 1 239 ? 47.497 14.643 69.079 1.00 27.49 261 GLU B C 1
ATOM 7560 O O . GLU B 1 239 ? 47.134 13.732 69.816 1.00 23.28 261 GLU B O 1
ATOM 7566 N N . LYS B 1 240 ? 48.780 14.905 68.858 1.00 26.71 262 LYS B N 1
ATOM 7567 C CA . LYS B 1 240 ? 49.798 13.981 69.362 1.00 26.65 262 LYS B CA 1
ATOM 7568 C C . LYS B 1 240 ? 50.689 14.572 70.453 1.00 23.25 262 LYS B C 1
ATOM 7569 O O . LYS B 1 240 ? 50.673 14.105 71.583 1.00 22.07 262 LYS B O 1
ATOM 7575 N N . HIS B 1 241 ? 51.439 15.607 70.133 1.00 23.42 263 HIS B N 1
ATOM 7576 C CA . HIS B 1 241 ? 52.374 16.170 71.106 1.00 26.10 263 HIS B CA 1
ATOM 7577 C C . HIS B 1 241 ? 51.677 16.686 72.368 1.00 25.17 263 HIS B C 1
ATOM 7578 O O . HIS B 1 241 ? 52.211 16.545 73.457 1.00 26.68 263 HIS B O 1
ATOM 7585 N N . PHE B 1 242 ? 50.478 17.255 72.217 1.00 24.14 264 PHE B N 1
ATOM 7586 C CA . PHE B 1 242 ? 49.702 17.805 73.357 1.00 25.14 264 PHE B CA 1
ATOM 7587 C C . PHE B 1 242 ? 49.045 16.708 74.187 1.00 26.72 264 PHE B C 1
ATOM 7588 O O . PHE B 1 242 ? 48.788 16.909 75.375 1.00 25.97 264 PHE B O 1
ATOM 7596 N N . ALA B 1 243 ? 48.787 15.556 73.569 1.00 25.99 265 ALA B N 1
ATOM 7597 C CA . ALA B 1 243 ? 47.913 14.536 74.177 1.00 27.77 265 ALA B CA 1
ATOM 7598 C C . ALA B 1 243 ? 48.326 14.074 75.610 1.00 26.37 265 ALA B C 1
ATOM 7599 O O . ALA B 1 243 ? 47.490 14.058 76.511 1.00 29.71 265 ALA B O 1
ATOM 7601 N N . PRO B 1 244 ? 49.611 13.765 75.831 1.00 21.94 266 PRO B N 1
ATOM 7602 C CA . PRO B 1 244 ? 50.025 13.348 77.167 1.00 26.54 266 PRO B CA 1
ATOM 7603 C C . PRO B 1 244 ? 49.950 14.445 78.233 1.00 32.32 266 PRO B C 1
ATOM 7604 O O . PRO B 1 244 ? 49.729 14.146 79.422 1.00 25.88 266 PRO B O 1
ATOM 7608 N N . PHE B 1 245 ? 50.147 15.691 77.812 1.00 26.09 267 PHE B N 1
ATOM 7609 C CA . PHE B 1 245 ? 50.021 16.813 78.722 1.00 27.83 267 PHE B CA 1
ATOM 7610 C C . PHE B 1 245 ? 48.569 17.040 79.084 1.00 26.55 267 PHE B C 1
ATOM 7611 O O . PHE B 1 245 ? 48.243 17.253 80.247 1.00 26.30 267 PHE B O 1
ATOM 7619 N N . LEU B 1 246 ? 47.697 16.978 78.090 1.00 25.29 268 LEU B N 1
ATOM 7620 C CA . LEU B 1 246 ? 46.264 17.064 78.339 1.00 27.97 268 LEU B CA 1
ATOM 7621 C C . LEU B 1 246 ? 45.801 15.977 79.317 1.00 28.83 268 LEU B C 1
ATOM 7622 O O . LEU B 1 246 ? 45.076 16.250 80.279 1.00 26.13 268 LEU B O 1
ATOM 7627 N N . ALA B 1 247 ? 46.206 14.743 79.071 1.00 25.44 269 ALA B N 1
ATOM 7628 C CA . ALA B 1 247 ? 45.755 13.636 79.931 1.00 26.95 269 ALA B CA 1
ATOM 7629 C C . ALA B 1 247 ? 46.268 13.776 81.381 1.00 27.69 269 ALA B C 1
ATOM 7630 O O . ALA B 1 247 ? 45.501 13.585 82.336 1.00 26.15 269 ALA B O 1
ATOM 7632 N N . ALA B 1 248 ? 47.535 14.149 81.533 1.00 24.28 270 ALA B N 1
ATOM 7633 C CA . ALA B 1 248 ? 48.158 14.280 82.860 1.00 23.93 270 ALA B CA 1
ATOM 7634 C C . ALA B 1 248 ? 47.579 15.444 83.681 1.00 24.21 270 ALA B C 1
ATOM 7635 O O . ALA B 1 248 ? 47.348 15.326 84.875 1.00 23.87 270 ALA B O 1
ATOM 7637 N N . VAL B 1 249 ? 47.349 16.563 83.010 1.00 26.47 271 VAL B N 1
ATOM 7638 C CA . VAL B 1 249 ? 46.780 17.746 83.613 1.00 24.58 271 VAL B CA 1
ATOM 7639 C C . VAL B 1 249 ? 45.354 17.436 84.090 1.00 28.57 271 VAL B C 1
ATOM 7640 O O . VAL B 1 249 ? 44.971 17.885 85.162 1.00 28.43 271 VAL B O 1
ATOM 7644 N N . ARG B 1 250 ? 44.584 16.674 83.311 1.00 27.71 272 ARG B N 1
ATOM 7645 C CA . ARG B 1 250 ? 43.233 16.274 83.700 1.00 29.54 272 ARG B CA 1
ATOM 7646 C C . ARG B 1 250 ? 43.183 15.297 84.873 1.00 31.82 272 ARG B C 1
ATOM 7647 O O . ARG B 1 250 ? 42.186 15.241 85.584 1.00 36.42 272 ARG B O 1
ATOM 7655 N N . GLN B 1 251 ? 44.265 14.558 85.079 1.00 35.14 273 GLN B N 1
ATOM 7656 C CA . GLN B 1 251 ? 44.470 13.745 86.288 1.00 42.36 273 GLN B CA 1
ATOM 7657 C C . GLN B 1 251 ? 45.138 14.455 87.483 1.00 36.88 273 GLN B C 1
ATOM 7658 O O . GLN B 1 251 ? 45.410 13.824 88.499 1.00 47.07 273 GLN B O 1
ATOM 7664 N N . GLY B 1 252 ? 45.445 15.741 87.339 1.00 31.95 274 GLY B N 1
ATOM 7665 C CA . GLY B 1 252 ? 45.922 16.577 88.445 1.00 30.46 274 GLY B CA 1
ATOM 7666 C C . GLY B 1 252 ? 47.429 16.722 88.616 1.00 31.22 274 GLY B C 1
ATOM 7667 O O . GLY B 1 252 ? 47.899 17.031 89.723 1.00 27.62 274 GLY B O 1
ATOM 7668 N N . ALA B 1 253 ? 48.205 16.488 87.553 1.00 26.78 275 ALA B N 1
ATOM 7669 C CA . ALA B 1 253 ? 49.636 16.784 87.610 1.00 26.54 275 ALA B CA 1
ATOM 7670 C C . ALA B 1 253 ? 49.828 18.233 88.082 1.00 25.06 275 ALA B C 1
ATOM 7671 O O . ALA B 1 253 ? 49.142 19.140 87.601 1.00 23.41 275 ALA B O 1
ATOM 7673 N N . LEU B 1 254 ? 50.721 18.430 89.041 1.00 25.07 276 LEU B N 1
ATOM 7674 C CA . LEU B 1 254 ? 50.823 19.715 89.724 1.00 28.00 276 LEU B CA 1
ATOM 7675 C C . LEU B 1 254 ? 51.722 20.727 89.048 1.00 31.48 276 LEU B C 1
ATOM 7676 O O . LEU B 1 254 ? 51.608 21.924 89.346 1.00 25.86 276 LEU B O 1
ATOM 7681 N N . SER B 1 255 ? 52.589 20.270 88.137 1.00 30.77 277 SER B N 1
ATOM 7682 C CA . SER B 1 255 ? 53.519 21.173 87.456 1.00 29.61 277 SER B CA 1
ATOM 7683 C C . SER B 1 255 ? 53.926 20.685 86.059 1.00 25.98 277 SER B C 1
ATOM 7684 O O . SER B 1 255 ? 53.764 19.516 85.713 1.00 23.94 277 SER B O 1
ATOM 7687 N N . VAL B 1 256 ? 54.409 21.640 85.260 1.00 27.81 278 VAL B N 1
ATOM 7688 C CA . VAL B 1 256 ? 54.833 21.437 83.881 1.00 24.46 278 VAL B CA 1
ATOM 7689 C C . VAL B 1 256 ? 56.114 22.205 83.670 1.00 22.45 278 VAL B C 1
ATOM 7690 O O . VAL B 1 256 ? 56.203 23.361 84.077 1.00 25.50 278 VAL B O 1
ATOM 7694 N N . MET B 1 257 ? 57.094 21.551 83.046 1.00 23.22 279 MET B N 1
ATOM 7695 C CA . MET B 1 257 ? 58.303 22.198 82.583 1.00 22.96 279 MET B CA 1
ATOM 7696 C C . MET B 1 257 ? 58.239 22.382 81.062 1.00 25.61 279 MET B C 1
ATOM 7697 O O . MET B 1 257 ? 57.817 21.487 80.339 1.00 28.39 279 MET B O 1
ATOM 7702 N N . VAL B 1 258 ? 58.695 23.536 80.595 1.00 23.95 280 VAL B N 1
ATOM 7703 C CA . VAL B 1 258 ? 58.566 23.941 79.197 1.00 23.06 280 VAL B CA 1
ATOM 7704 C C . VAL B 1 258 ? 59.762 23.499 78.352 1.00 23.26 280 VAL B C 1
ATOM 7705 O O . VAL B 1 258 ? 60.891 23.456 78.818 1.00 29.87 280 VAL B O 1
ATOM 7709 N N . ASN B 1 259 ? 59.470 23.199 77.098 1.00 26.14 281 ASN B N 1
ATOM 7710 C CA . ASN B 1 259 ? 60.427 22.808 76.060 1.00 27.39 281 ASN B CA 1
ATOM 7711 C C . ASN B 1 259 ? 61.423 23.941 75.785 1.00 25.52 281 ASN B C 1
ATOM 7712 O O . ASN B 1 259 ? 61.024 25.052 75.421 1.00 22.67 281 ASN B O 1
ATOM 7717 N N . SER B 1 260 ? 62.706 23.620 75.915 1.00 24.25 282 SER B N 1
ATOM 7718 C CA . SER B 1 260 ? 63.797 24.554 75.638 1.00 28.41 282 SER B CA 1
ATOM 7719 C C . SER B 1 260 ? 63.894 25.024 74.187 1.00 25.82 282 SER B C 1
ATOM 7720 O O . SER B 1 260 ? 64.385 26.119 73.920 1.00 26.48 282 SER B O 1
ATOM 7723 N N . GLY B 1 261 ? 63.434 24.188 73.260 1.00 27.55 283 GLY B N 1
ATOM 7724 C CA . GLY B 1 261 ? 63.610 24.417 71.839 1.00 27.07 283 GLY B CA 1
ATOM 7725 C C . GLY B 1 261 ? 62.639 25.362 71.161 1.00 26.20 283 GLY B C 1
ATOM 7726 O O . GLY B 1 261 ? 61.944 26.167 71.795 1.00 20.65 283 GLY B O 1
ATOM 7727 N N . VAL B 1 262 ? 62.578 25.204 69.848 1.00 27.43 284 VAL B N 1
ATOM 7728 C CA . VAL B 1 262 ? 61.986 26.179 68.934 1.00 28.96 284 VAL B CA 1
ATOM 7729 C C . VAL B 1 262 ? 61.086 25.471 67.929 1.00 23.74 284 VAL B C 1
ATOM 7730 O O . VAL B 1 262 ? 61.363 24.352 67.525 1.00 23.13 284 VAL B O 1
ATOM 7734 N N . ASP B 1 263 ? 60.003 26.136 67.534 1.00 27.21 285 ASP B N 1
ATOM 7735 C CA . ASP B 1 263 ? 59.173 25.695 66.423 1.00 22.35 285 ASP B CA 1
ATOM 7736 C C . ASP B 1 263 ? 58.556 26.903 65.753 1.00 23.84 285 ASP B C 1
ATOM 7737 O O . ASP B 1 263 ? 58.105 27.829 66.429 1.00 25.24 285 ASP B O 1
ATOM 7742 N N . ASN B 1 264 ? 58.515 26.885 64.423 1.00 20.98 286 ASN B N 1
ATOM 7743 C CA . ASN B 1 264 ? 57.984 27.974 63.630 1.00 21.49 286 ASN B CA 1
ATOM 7744 C C . ASN B 1 264 ? 58.598 29.341 63.987 1.00 26.12 286 ASN B C 1
ATOM 7745 O O . ASN B 1 264 ? 57.902 30.372 64.057 1.00 25.07 286 ASN B O 1
ATOM 7750 N N . GLY B 1 265 ? 59.907 29.321 64.251 1.00 25.63 287 GLY B N 1
ATOM 7751 C CA . GLY B 1 265 ? 60.633 30.509 64.658 1.00 30.38 287 GLY B CA 1
ATOM 7752 C C . GLY B 1 265 ? 60.410 30.999 66.075 1.00 27.24 287 GLY B C 1
ATOM 7753 O O . GLY B 1 265 ? 61.020 31.991 66.461 1.00 25.87 287 GLY B O 1
ATOM 7754 N N . LEU B 1 266 ? 59.555 30.333 66.860 1.00 28.30 288 LEU B N 1
ATOM 7755 C CA . LEU B 1 266 ? 59.206 30.813 68.216 1.00 26.71 288 LEU B CA 1
ATOM 7756 C C . LEU B 1 266 ? 59.696 29.829 69.268 1.00 27.10 288 LEU B C 1
ATOM 7757 O O . LEU B 1 266 ? 59.252 28.661 69.285 1.00 22.93 288 LEU B O 1
ATOM 7762 N N . PRO B 1 267 ? 60.642 30.267 70.127 1.00 26.33 289 PRO B N 1
ATOM 7763 C CA . PRO B 1 267 ? 60.973 29.423 71.276 1.00 26.79 289 PRO B CA 1
ATOM 7764 C C . PRO B 1 267 ? 59.715 29.154 72.135 1.00 30.68 289 PRO B C 1
ATOM 7765 O O . PRO B 1 267 ? 58.893 30.076 72.339 1.00 21.87 289 PRO B O 1
ATOM 7769 N N . PHE B 1 268 ? 59.544 27.909 72.594 1.00 23.18 290 PHE B N 1
ATOM 7770 C CA . PHE B 1 268 ? 58.334 27.553 73.364 1.00 22.19 290 PHE B CA 1
ATOM 7771 C C . PHE B 1 268 ? 58.205 28.360 74.649 1.00 22.04 290 PHE B C 1
ATOM 7772 O O . PHE B 1 268 ? 57.095 28.724 75.044 1.00 21.12 290 PHE B O 1
ATOM 7780 N N . HIS B 1 269 ? 59.336 28.736 75.244 1.00 22.39 291 HIS B N 1
ATOM 7781 C CA . HIS B 1 269 ? 59.294 29.667 76.378 1.00 24.56 291 HIS B CA 1
ATOM 7782 C C . HIS B 1 269 ? 58.659 31.036 76.119 1.00 27.03 291 HIS B C 1
ATOM 7783 O O . HIS B 1 269 ? 58.320 31.749 77.078 1.00 22.87 291 HIS B O 1
ATOM 7790 N N . ALA B 1 270 ? 58.509 31.408 74.848 1.00 31.29 292 ALA B N 1
ATOM 7791 C CA . ALA B 1 270 ? 57.899 32.683 74.465 1.00 27.75 292 ALA B CA 1
ATOM 7792 C C . ALA B 1 270 ? 56.520 32.486 73.867 1.00 28.69 292 ALA B C 1
ATOM 7793 O O . ALA B 1 270 ? 55.923 33.446 73.393 1.00 26.99 292 ALA B O 1
ATOM 7795 N N . ASN B 1 271 ? 55.988 31.266 73.926 1.00 25.96 293 ASN B N 1
ATOM 7796 C CA . ASN B 1 271 ? 54.747 30.959 73.245 1.00 22.03 293 ASN B CA 1
ATOM 7797 C C . ASN B 1 271 ? 53.552 31.152 74.173 1.00 22.55 293 ASN B C 1
ATOM 7798 O O . ASN B 1 271 ? 53.028 30.193 74.747 1.00 22.41 293 ASN B O 1
ATOM 7803 N N . ARG B 1 272 ? 53.081 32.391 74.261 1.00 23.32 294 ARG B N 1
ATOM 7804 C CA . ARG B 1 272 ? 51.931 32.713 75.101 1.00 25.23 294 ARG B CA 1
ATOM 7805 C C . ARG B 1 272 ? 50.693 31.852 74.813 1.00 28.26 294 ARG B C 1
ATOM 7806 O O . ARG B 1 272 ? 50.018 31.391 75.744 1.00 23.30 294 ARG B O 1
ATOM 7814 N N . GLU B 1 273 ? 50.409 31.649 73.532 1.00 28.07 295 GLU B N 1
ATOM 7815 C CA . GLU B 1 273 ? 49.260 30.874 73.112 1.00 28.32 295 GLU B CA 1
ATOM 7816 C C . GLU B 1 273 ? 49.290 29.449 73.708 1.00 29.60 295 GLU B C 1
ATOM 7817 O O . GLU B 1 273 ? 48.319 29.000 74.293 1.00 25.74 295 GLU B O 1
ATOM 7823 N N . LEU B 1 274 ? 50.412 28.756 73.579 1.00 27.06 296 LEU B N 1
ATOM 7824 C CA . LEU B 1 274 ? 50.508 27.396 74.103 1.00 29.29 296 LEU B CA 1
ATOM 7825 C C . LEU B 1 274 ? 50.536 27.312 75.627 1.00 27.69 296 LEU B C 1
ATOM 7826 O O . LEU B 1 274 ? 49.916 26.427 76.204 1.00 28.51 296 LEU B O 1
ATOM 7831 N N . LEU B 1 275 ? 51.227 28.243 76.273 1.00 27.35 297 LEU B N 1
ATOM 7832 C CA . LEU B 1 275 ? 51.388 28.221 77.727 1.00 28.62 297 LEU B CA 1
ATOM 7833 C C . LEU B 1 275 ? 50.161 28.748 78.485 1.00 28.36 297 LEU B C 1
ATOM 7834 O O . LEU B 1 275 ? 49.677 28.122 79.427 1.00 25.07 297 LEU B O 1
ATOM 7839 N N . THR B 1 276 ? 49.677 29.919 78.085 1.00 27.48 298 THR B N 1
ATOM 7840 C CA . THR B 1 276 ? 48.578 30.572 78.781 1.00 28.57 298 THR B CA 1
ATOM 7841 C C . THR B 1 276 ? 47.245 30.050 78.272 1.00 27.50 298 THR B C 1
ATOM 7842 O O . THR B 1 276 ? 46.376 29.742 79.077 1.00 30.39 298 THR B O 1
ATOM 7846 N N . GLU B 1 277 ? 47.060 29.958 76.960 1.00 27.51 299 GLU B N 1
ATOM 7847 C CA . GLU B 1 277 ? 45.727 29.652 76.425 1.00 31.69 299 GLU B CA 1
ATOM 7848 C C . GLU B 1 277 ? 45.472 28.140 76.421 1.00 28.20 299 GLU B C 1
ATOM 7849 O O . GLU B 1 277 ? 44.516 27.695 77.058 1.00 27.55 299 GLU B O 1
ATOM 7855 N N . TRP B 1 278 ? 46.315 27.374 75.719 1.00 23.45 300 TRP B N 1
ATOM 7856 C CA . TRP B 1 278 ? 46.101 25.915 75.551 1.00 25.94 300 TRP B CA 1
ATOM 7857 C C . TRP B 1 278 ? 46.163 25.170 76.868 1.00 26.86 300 TRP B C 1
ATOM 7858 O O . TRP B 1 278 ? 45.435 24.190 77.072 1.00 27.56 300 TRP B O 1
ATOM 7869 N N . LEU B 1 279 ? 47.079 25.606 77.740 1.00 29.41 301 LEU B N 1
ATOM 7870 C CA . LEU B 1 279 ? 47.371 24.900 78.990 1.00 29.49 301 LEU B CA 1
ATOM 7871 C C . LEU B 1 279 ? 46.574 25.462 80.187 1.00 35.08 301 LEU B C 1
ATOM 7872 O O . LEU B 1 279 ? 45.632 24.814 80.633 1.00 28.91 301 LEU B O 1
ATOM 7877 N N . LYS B 1 280 ? 46.920 26.663 80.667 1.00 28.10 302 LYS B N 1
ATOM 7878 C CA . LYS B 1 280 ? 46.306 27.221 81.875 1.00 25.87 302 LYS B CA 1
ATOM 7879 C C . LYS B 1 280 ? 44.825 27.549 81.727 1.00 27.54 302 LYS B C 1
ATOM 7880 O O . LYS B 1 280 ? 44.016 27.129 82.551 1.00 35.43 302 LYS B O 1
ATOM 7886 N N . GLU B 1 281 ? 44.473 28.290 80.677 1.00 29.03 303 GLU B N 1
ATOM 7887 C CA . GLU B 1 281 ? 43.101 28.796 80.492 1.00 29.76 303 GLU B CA 1
ATOM 7888 C C . GLU B 1 281 ? 42.127 27.793 79.878 1.00 28.40 303 GLU B C 1
ATOM 7889 O O . GLU B 1 281 ? 41.028 27.629 80.402 1.00 31.52 303 GLU B O 1
ATOM 7895 N N . ASP B 1 282 ? 42.491 27.130 78.787 1.00 26.06 304 ASP B N 1
ATOM 7896 C CA . ASP B 1 282 ? 41.587 26.123 78.189 1.00 28.94 304 ASP B CA 1
ATOM 7897 C C . ASP B 1 282 ? 41.265 24.962 79.132 1.00 29.78 304 ASP B C 1
ATOM 7898 O O . ASP B 1 282 ? 40.150 24.499 79.148 1.00 29.96 304 ASP B O 1
ATOM 7903 N N . LEU B 1 283 ? 42.245 24.491 79.897 1.00 29.88 305 LEU B N 1
ATOM 7904 C CA . LEU B 1 283 ? 42.026 23.385 80.845 1.00 34.95 305 LEU B CA 1
ATOM 7905 C C . LEU B 1 283 ? 41.622 23.832 82.255 1.00 34.42 305 LEU B C 1
ATOM 7906 O O . LEU B 1 283 ? 41.318 22.979 83.088 1.00 34.72 305 LEU B O 1
ATOM 7911 N N . ASN B 1 284 ? 41.605 25.150 82.512 1.00 36.27 306 ASN B N 1
ATOM 7912 C CA . ASN B 1 284 ? 41.329 25.718 83.845 1.00 39.62 306 ASN B CA 1
ATOM 7913 C C . ASN B 1 284 ? 42.173 24.992 84.924 1.00 38.69 306 ASN B C 1
ATOM 7914 O O . ASN B 1 284 ? 41.654 24.330 85.832 1.00 38.85 306 ASN B O 1
ATOM 7919 N N . TRP B 1 285 ? 43.481 25.116 84.757 1.00 30.74 307 TRP B N 1
ATOM 7920 C CA . TRP B 1 285 ? 44.458 24.382 85.523 1.00 29.78 307 TRP B CA 1
ATOM 7921 C C . TRP B 1 285 ? 45.241 25.383 86.347 1.00 29.52 307 TRP B C 1
ATOM 7922 O O . TRP B 1 285 ? 45.867 26.292 85.803 1.00 29.29 307 TRP B O 1
ATOM 7933 N N . ASP B 1 286 ? 45.238 25.176 87.659 1.00 34.09 308 ASP B N 1
ATOM 7934 C CA . ASP B 1 286 ? 45.874 26.087 88.603 1.00 30.24 308 ASP B CA 1
ATOM 7935 C C . ASP B 1 286 ? 47.278 25.652 89.076 1.00 26.94 308 ASP B C 1
ATOM 7936 O O . ASP B 1 286 ? 47.795 26.157 90.082 1.00 33.20 308 ASP B O 1
ATOM 7941 N N . GLY B 1 287 ? 47.923 24.765 88.336 1.00 27.60 309 GLY B N 1
ATOM 7942 C CA . GLY B 1 287 ? 49.295 24.320 88.652 1.00 26.20 309 GLY B CA 1
ATOM 7943 C C . GLY B 1 287 ? 50.399 25.302 88.263 1.00 29.16 309 GLY B C 1
ATOM 7944 O O . GLY B 1 287 ? 50.131 26.442 87.846 1.00 28.11 309 GLY B O 1
ATOM 7945 N N . LEU B 1 288 ? 51.646 24.832 88.363 1.00 26.09 310 LEU B N 1
ATOM 7946 C CA . LEU B 1 288 ? 52.841 25.653 88.189 1.00 24.88 310 LEU B CA 1
ATOM 7947 C C . LEU B 1 288 ? 53.564 25.376 86.876 1.00 28.09 310 LEU B C 1
ATOM 7948 O O . LEU B 1 288 ? 53.846 24.217 86.561 1.00 27.57 310 LEU B O 1
ATOM 7953 N N . ILE B 1 289 ? 53.918 26.433 86.145 1.00 27.65 311 ILE B N 1
ATOM 7954 C CA . ILE B 1 289 ? 54.788 26.296 84.977 1.00 24.25 311 ILE B CA 1
ATOM 7955 C C . ILE B 1 289 ? 56.177 26.788 85.352 1.00 24.99 311 ILE B C 1
ATOM 7956 O O . ILE B 1 289 ? 56.341 27.930 85.757 1.00 22.81 311 ILE B O 1
ATOM 7961 N N . VAL B 1 290 ? 57.168 25.924 85.149 1.00 24.18 312 VAL B N 1
ATOM 7962 C CA . VAL B 1 290 ? 58.560 26.220 85.426 1.00 22.42 312 VAL B CA 1
ATOM 7963 C C . VAL B 1 290 ? 59.336 26.144 84.108 1.00 25.21 312 VAL B C 1
ATOM 7964 O O . VAL B 1 290 ? 59.009 25.328 83.220 1.00 23.96 312 VAL B O 1
ATOM 7968 N N . THR B 1 291 ? 60.361 26.984 83.969 1.00 20.15 313 THR B N 1
ATOM 7969 C CA . THR B 1 291 ? 61.195 26.941 82.774 1.00 18.98 313 THR B CA 1
ATOM 7970 C C . THR B 1 291 ? 62.115 25.766 82.912 1.00 20.83 313 THR B C 1
ATOM 7971 O O . THR B 1 291 ? 62.302 25.223 84.027 1.00 24.55 313 THR B O 1
ATOM 7975 N N . ASP B 1 292 ? 62.687 25.349 81.788 1.00 20.76 314 ASP B N 1
ATOM 7976 C CA . ASP B 1 292 ? 63.843 24.473 81.774 1.00 19.48 314 ASP B CA 1
ATOM 7977 C C . ASP B 1 292 ? 65.093 25.365 81.957 1.00 21.83 314 ASP B C 1
ATOM 7978 O O . ASP B 1 292 ? 64.989 26.590 82.156 1.00 20.51 314 ASP B O 1
ATOM 7983 N N . TRP B 1 293 ? 66.258 24.734 81.927 1.00 20.08 315 TRP B N 1
ATOM 7984 C CA . TRP B 1 293 ? 67.487 25.294 82.439 1.00 25.41 315 TRP B CA 1
ATOM 7985 C C . TRP B 1 293 ? 67.998 26.466 81.588 1.00 26.62 315 TRP B C 1
ATOM 7986 O O . TRP B 1 293 ? 68.316 26.287 80.419 1.00 21.60 315 TRP B O 1
ATOM 7997 N N . ALA B 1 294 ? 68.079 27.649 82.194 1.00 27.03 316 ALA B N 1
ATOM 7998 C CA . ALA B 1 294 ? 68.630 28.861 81.547 1.00 27.84 316 ALA B CA 1
ATOM 7999 C C . ALA B 1 294 ? 67.783 29.416 80.393 1.00 27.57 316 ALA B C 1
ATOM 8000 O O . ALA B 1 294 ? 68.279 30.234 79.601 1.00 26.98 316 ALA B O 1
ATOM 8002 N N . ASP B 1 295 ? 66.524 28.999 80.298 1.00 20.84 317 ASP B N 1
ATOM 8003 C CA . ASP B 1 295 ? 65.776 29.233 79.070 1.00 23.06 317 ASP B CA 1
ATOM 8004 C C . ASP B 1 295 ? 65.215 30.662 78.881 1.00 25.83 317 ASP B C 1
ATOM 8005 O O . ASP B 1 295 ? 64.938 31.056 77.748 1.00 29.40 317 ASP B O 1
ATOM 8010 N N . ILE B 1 296 ? 65.060 31.437 79.953 1.00 27.81 318 ILE B N 1
ATOM 8011 C CA . ILE B 1 296 ? 64.778 32.847 79.775 1.00 25.98 318 ILE B CA 1
ATOM 8012 C C . ILE B 1 296 ? 66.020 33.463 79.134 1.00 26.14 318 ILE B C 1
ATOM 8013 O O . ILE B 1 296 ? 65.915 34.140 78.127 1.00 24.05 318 ILE B O 1
ATOM 8018 N N . ASN B 1 297 ? 67.194 33.220 79.700 1.00 27.54 319 ASN B N 1
ATOM 8019 C CA . ASN B 1 297 ? 68.424 33.827 79.159 1.00 33.69 319 ASN B CA 1
ATOM 8020 C C . ASN B 1 297 ? 68.743 33.372 77.732 1.00 29.42 319 ASN B C 1
ATOM 8021 O O . ASN B 1 297 ? 69.295 34.143 76.947 1.00 29.15 319 ASN B O 1
ATOM 8026 N N . ASN B 1 298 ? 68.350 32.150 77.388 1.00 27.88 320 ASN B N 1
ATOM 8027 C CA . ASN B 1 298 ? 68.529 31.642 76.032 1.00 26.84 320 ASN B CA 1
ATOM 8028 C C . ASN B 1 298 ? 67.790 32.469 74.984 1.00 25.48 320 ASN B C 1
ATOM 8029 O O . ASN B 1 298 ? 68.231 32.492 73.839 1.00 26.26 320 ASN B O 1
ATOM 8034 N N . LEU B 1 299 ? 66.677 33.123 75.343 1.00 24.34 321 LEU B N 1
ATOM 8035 C CA . LEU B 1 299 ? 65.963 34.003 74.389 1.00 24.47 321 LEU B CA 1
ATOM 8036 C C . LEU B 1 299 ? 66.882 35.107 73.887 1.00 29.42 321 LEU B C 1
ATOM 8037 O O . LEU B 1 299 ? 66.830 35.483 72.712 1.00 32.25 321 LEU B O 1
ATOM 8042 N N . CYS B 1 300 ? 67.702 35.629 74.796 1.00 25.71 322 CYS B N 1
ATOM 8043 C CA . CYS B 1 300 ? 68.726 36.604 74.468 1.00 25.99 322 CYS B CA 1
ATOM 8044 C C . CYS B 1 300 ? 69.967 35.979 73.806 1.00 30.34 322 CYS B C 1
ATOM 8045 O O . CYS B 1 300 ? 70.270 36.290 72.657 1.00 38.02 322 CYS B O 1
ATOM 8048 N N . THR B 1 301 ? 70.663 35.090 74.513 1.00 30.18 323 THR B N 1
ATOM 8049 C CA . THR B 1 301 ? 72.010 34.633 74.104 1.00 34.37 323 THR B CA 1
ATOM 8050 C C . THR B 1 301 ? 72.048 33.562 73.020 1.00 28.89 323 THR B C 1
ATOM 8051 O O . THR B 1 301 ? 72.996 33.521 72.247 1.00 34.00 323 THR B O 1
ATOM 8055 N N . ARG B 1 302 ? 71.041 32.697 72.975 1.00 26.50 324 ARG B N 1
ATOM 8056 C CA . ARG B 1 302 ? 70.960 31.631 71.967 1.00 29.79 324 ARG B CA 1
ATOM 8057 C C . ARG B 1 302 ? 70.125 32.016 70.728 1.00 28.13 324 ARG B C 1
ATOM 8058 O O . ARG B 1 302 ? 70.596 31.858 69.602 1.00 26.56 324 ARG B O 1
ATOM 8066 N N . ASP B 1 303 ? 68.888 32.466 70.950 1.00 24.37 325 ASP B N 1
ATOM 8067 C CA . ASP B 1 303 ? 67.882 32.603 69.885 1.00 25.74 325 ASP B CA 1
ATOM 8068 C C . ASP B 1 303 ? 67.754 34.008 69.338 1.00 24.66 325 ASP B C 1
ATOM 8069 O O . ASP B 1 303 ? 67.189 34.203 68.259 1.00 26.56 325 ASP B O 1
ATOM 8074 N N . HIS B 1 304 ? 68.234 34.989 70.092 1.00 22.47 326 HIS B N 1
ATOM 8075 C CA . HIS B 1 304 ? 68.187 36.368 69.671 1.00 25.11 326 HIS B CA 1
ATOM 8076 C C . HIS B 1 304 ? 66.767 36.878 69.357 1.00 23.86 326 HIS B C 1
ATOM 8077 O O . HIS B 1 304 ? 66.568 37.590 68.387 1.00 23.60 326 HIS B O 1
ATOM 8084 N N . ILE B 1 305 ? 65.796 36.538 70.201 1.00 25.33 327 ILE B N 1
ATOM 8085 C CA . ILE B 1 305 ? 64.511 37.225 70.174 1.00 27.15 327 ILE B CA 1
ATOM 8086 C C . ILE B 1 305 ? 64.366 38.298 71.249 1.00 28.23 327 ILE B C 1
ATOM 8087 O O . ILE B 1 305 ? 63.333 38.973 71.325 1.00 29.66 327 ILE B O 1
ATOM 8092 N N . ALA B 1 306 ? 65.404 38.472 72.056 1.00 31.02 328 ALA B N 1
ATOM 8093 C CA . ALA B 1 306 ? 65.451 39.543 73.042 1.00 31.09 328 ALA B CA 1
ATOM 8094 C C . ALA B 1 306 ? 66.820 40.189 72.968 1.00 29.75 328 ALA B C 1
ATOM 8095 O O . ALA B 1 306 ? 67.829 39.489 72.881 1.00 32.03 328 ALA B O 1
ATOM 8097 N N . ALA B 1 307 ? 66.864 41.513 73.017 1.00 29.69 329 ALA B N 1
ATOM 8098 C CA . ALA B 1 307 ? 68.134 42.227 72.972 1.00 30.26 329 ALA B CA 1
ATOM 8099 C C . ALA B 1 307 ? 68.917 42.067 74.265 1.00 28.64 329 ALA B C 1
ATOM 8100 O O . ALA B 1 307 ? 70.128 42.049 74.250 1.00 28.97 329 ALA B O 1
ATOM 8102 N N . THR B 1 308 ? 68.212 42.014 75.392 1.00 33.92 330 THR B N 1
ATOM 8103 C CA . THR B 1 308 ? 68.829 41.940 76.711 1.00 29.61 330 THR B CA 1
ATOM 8104 C C . THR B 1 308 ? 68.198 40.776 77.459 1.00 31.17 330 THR B C 1
ATOM 8105 O O . THR B 1 308 ? 67.131 40.281 77.053 1.00 27.72 330 THR B O 1
ATOM 8109 N N . LYS B 1 309 ? 68.836 40.357 78.555 1.00 28.91 331 LYS B N 1
ATOM 8110 C CA . LYS B 1 309 ? 68.240 39.356 79.458 1.00 30.22 331 LYS B CA 1
ATOM 8111 C C . LYS B 1 309 ? 66.954 39.891 80.112 1.00 28.40 331 LYS B C 1
ATOM 8112 O O . LYS B 1 309 ? 65.952 39.181 80.205 1.00 29.09 331 LYS B O 1
ATOM 8118 N N . LYS B 1 310 ? 66.970 41.158 80.505 1.00 31.64 332 LYS B N 1
ATOM 8119 C CA . LYS B 1 310 ? 65.770 41.849 81.000 1.00 33.40 332 LYS B CA 1
ATOM 8120 C C . LYS B 1 310 ? 64.561 41.787 80.041 1.00 30.35 332 LYS B C 1
ATOM 8121 O O . LYS B 1 310 ? 63.441 41.509 80.495 1.00 25.85 332 LYS B O 1
ATOM 8127 N N . GLU B 1 311 ? 64.783 42.017 78.742 1.00 27.52 333 GLU B N 1
ATOM 8128 C CA . GLU B 1 311 ? 63.696 41.904 77.744 1.00 29.91 333 GLU B CA 1
ATOM 8129 C C . GLU B 1 311 ? 63.205 40.444 77.671 1.00 28.50 333 GLU B C 1
ATOM 8130 O O . GLU B 1 311 ? 62.010 40.187 77.544 1.00 25.73 333 GLU B O 1
ATOM 8136 N N . ALA B 1 312 ? 64.119 39.492 77.801 1.00 24.73 334 ALA B N 1
ATOM 8137 C CA . ALA B 1 312 ? 63.729 38.103 77.829 1.00 26.89 334 ALA B CA 1
ATOM 8138 C C . ALA B 1 312 ? 62.839 37.775 79.023 1.00 26.70 334 ALA B C 1
ATOM 8139 O O . ALA B 1 312 ? 61.900 36.993 78.889 1.00 28.42 334 ALA B O 1
ATOM 8141 N N . VAL B 1 313 ? 63.148 38.325 80.193 1.00 25.06 335 VAL B N 1
ATOM 8142 C CA . VAL B 1 313 ? 62.315 38.117 81.390 1.00 24.96 335 VAL B CA 1
ATOM 8143 C C . VAL B 1 313 ? 60.895 38.604 81.122 1.00 24.32 335 VAL B C 1
ATOM 8144 O O . VAL B 1 313 ? 59.935 37.884 81.399 1.00 23.90 335 VAL B O 1
ATOM 8148 N N . LYS B 1 314 ? 60.781 39.797 80.550 1.00 26.90 336 LYS B N 1
ATOM 8149 C CA . LYS B 1 314 ? 59.478 40.375 80.198 1.00 28.65 336 LYS B CA 1
ATOM 8150 C C . LYS B 1 314 ? 58.667 39.443 79.309 1.00 30.00 336 LYS B C 1
ATOM 8151 O O . LYS B 1 314 ? 57.485 39.196 79.588 1.00 31.91 336 LYS B O 1
ATOM 8157 N N . ILE B 1 315 ? 59.311 38.937 78.254 1.00 25.94 337 ILE B N 1
ATOM 8158 C CA . ILE B 1 315 ? 58.652 38.079 77.276 1.00 26.02 337 ILE B CA 1
ATOM 8159 C C . ILE B 1 315 ? 58.111 36.803 77.936 1.00 24.09 337 ILE B C 1
ATOM 8160 O O . ILE B 1 315 ? 56.955 36.436 77.731 1.00 21.47 337 ILE B O 1
ATOM 8165 N N . VAL B 1 316 ? 58.964 36.138 78.718 1.00 23.65 338 VAL B N 1
ATOM 8166 C CA . VAL B 1 316 ? 58.674 34.807 79.220 1.00 23.43 338 VAL B CA 1
ATOM 8167 C C . VAL B 1 316 ? 57.640 34.847 80.344 1.00 24.08 338 VAL B C 1
ATOM 8168 O O . VAL B 1 316 ? 56.688 34.040 80.361 1.00 29.56 338 VAL B O 1
ATOM 8172 N N . ILE B 1 317 ? 57.803 35.800 81.252 1.00 25.21 339 ILE B N 1
ATOM 8173 C CA . ILE B 1 317 ? 56.845 35.975 82.335 1.00 26.58 339 ILE B CA 1
ATOM 8174 C C . ILE B 1 317 ? 55.489 36.372 81.774 1.00 27.46 339 ILE B C 1
ATOM 8175 O O . ILE B 1 317 ? 54.480 35.821 82.209 1.00 28.89 339 ILE B O 1
ATOM 8180 N N . ASN B 1 318 ? 55.452 37.286 80.806 1.00 28.15 340 ASN B N 1
ATOM 8181 C CA . ASN B 1 318 ? 54.172 37.650 80.178 1.00 32.29 340 ASN B CA 1
ATOM 8182 C C . ASN B 1 318 ? 53.551 36.508 79.379 1.00 26.99 340 ASN B C 1
ATOM 8183 O O . ASN B 1 318 ? 52.334 36.434 79.257 1.00 29.58 340 ASN B O 1
ATOM 8188 N N . ALA B 1 319 ? 54.380 35.605 78.881 1.00 25.81 341 ALA B N 1
ATOM 8189 C CA . ALA B 1 319 ? 53.908 34.427 78.177 1.00 23.73 341 ALA B CA 1
ATOM 8190 C C . ALA B 1 319 ? 53.206 33.396 79.084 1.00 25.80 341 ALA B C 1
ATOM 8191 O O . ALA B 1 319 ? 52.512 32.509 78.587 1.00 25.67 341 ALA B O 1
ATOM 8193 N N . GLY B 1 320 ? 53.402 33.497 80.395 1.00 26.74 342 GLY B N 1
ATOM 8194 C CA . GLY B 1 320 ? 52.687 32.665 81.382 1.00 28.02 342 GLY B CA 1
ATOM 8195 C C . GLY B 1 320 ? 53.556 31.750 82.232 1.00 29.35 342 GLY B C 1
ATOM 8196 O O . GLY B 1 320 ? 53.032 30.896 82.947 1.00 29.16 342 GLY B O 1
ATOM 8197 N N . ILE B 1 321 ? 54.873 31.903 82.140 1.00 24.89 343 ILE B N 1
ATOM 8198 C CA . ILE B 1 321 ? 55.796 31.201 83.047 1.00 34.92 343 ILE B CA 1
ATOM 8199 C C . ILE B 1 321 ? 55.690 31.702 84.484 1.00 32.64 343 ILE B C 1
ATOM 8200 O O . ILE B 1 321 ? 55.631 32.883 84.703 1.00 22.45 343 ILE B O 1
ATOM 8205 N N . ASP B 1 322 ? 55.687 30.785 85.451 1.00 29.77 344 ASP B N 1
ATOM 8206 C CA . ASP B 1 322 ? 55.558 31.153 86.861 1.00 30.02 344 ASP B CA 1
ATOM 8207 C C . ASP B 1 322 ? 56.880 31.212 87.611 1.00 25.89 344 ASP B C 1
ATOM 8208 O O . ASP B 1 322 ? 57.011 32.018 88.534 1.00 27.52 344 ASP B O 1
ATOM 8213 N N . MET B 1 323 ? 57.825 30.336 87.254 1.00 25.52 345 MET B N 1
ATOM 8214 C CA . MET B 1 323 ? 59.101 30.178 87.987 1.00 24.80 345 MET B CA 1
ATOM 8215 C C . MET B 1 323 ? 60.229 30.060 86.979 1.00 22.78 345 MET B C 1
ATOM 8216 O O . MET B 1 323 ? 60.162 29.227 86.095 1.00 21.39 345 MET B O 1
ATOM 8221 N N . SER B 1 324 ? 61.265 30.881 87.122 1.00 24.35 346 SER B N 1
ATOM 8222 C CA . SER B 1 324 ? 62.417 30.806 86.238 1.00 24.44 346 SER B CA 1
ATOM 8223 C C . SER B 1 324 ? 63.528 29.918 86.842 1.00 28.69 346 SER B C 1
ATOM 8224 O O . SER B 1 324 ? 64.050 30.215 87.918 1.00 23.39 346 SER B O 1
ATOM 8227 N N . MET B 1 325 ? 63.896 28.847 86.134 1.00 23.10 347 MET B N 1
ATOM 8228 C CA . MET B 1 325 ? 65.106 28.086 86.447 1.00 22.34 347 MET B CA 1
ATOM 8229 C C . MET B 1 325 ? 66.290 28.859 85.839 1.00 27.78 347 MET B C 1
ATOM 8230 O O . MET B 1 325 ? 66.727 28.612 84.706 1.00 25.40 347 MET B O 1
ATOM 8235 N N . VAL B 1 326 ? 66.801 29.823 86.604 1.00 27.07 348 VAL B N 1
ATOM 8236 C CA . VAL B 1 326 ? 67.657 30.869 86.038 1.00 24.79 348 VAL B CA 1
ATOM 8237 C C . VAL B 1 326 ? 68.906 30.330 85.324 1.00 23.74 348 VAL B C 1
ATOM 8238 O O . VAL B 1 326 ? 69.130 30.726 84.194 1.00 19.40 348 VAL B O 1
ATOM 8242 N N . PRO B 1 327 ? 69.742 29.487 85.949 1.00 28.49 349 PRO B N 1
ATOM 8243 C CA . PRO B 1 327 ? 69.660 29.073 87.354 1.00 25.43 349 PRO B CA 1
ATOM 8244 C C . PRO B 1 327 ? 70.837 29.567 88.192 1.00 24.37 349 PRO B C 1
ATOM 8245 O O . PRO B 1 327 ? 71.025 29.081 89.304 1.00 24.02 349 PRO B O 1
ATOM 8249 N N . TYR B 1 328 ? 71.639 30.487 87.671 1.00 24.68 350 TYR B N 1
ATOM 8250 C CA . TYR B 1 328 ? 72.845 30.935 88.361 1.00 27.15 350 TYR B CA 1
ATOM 8251 C C . TYR B 1 328 ? 72.755 32.342 88.931 1.00 27.61 350 TYR B C 1
ATOM 8252 O O . TYR B 1 328 ? 73.574 32.691 89.777 1.00 33.10 350 TYR B O 1
ATOM 8261 N N . GLU B 1 329 ? 71.786 33.146 88.476 1.00 29.43 351 GLU B N 1
ATOM 8262 C CA . GLU B 1 329 ? 71.858 34.607 88.575 1.00 29.60 351 GLU B CA 1
ATOM 8263 C C . GLU B 1 329 ? 70.648 35.200 89.290 1.00 31.86 351 GLU B C 1
ATOM 8264 O O . GLU B 1 329 ? 69.552 35.314 88.733 1.00 31.44 351 GLU B O 1
ATOM 8270 N N . VAL B 1 330 ? 70.870 35.618 90.526 1.00 30.16 352 VAL B N 1
ATOM 8271 C CA . VAL B 1 330 ? 69.844 36.347 91.264 1.00 29.25 352 VAL B CA 1
ATOM 8272 C C . VAL B 1 330 ? 69.426 37.684 90.587 1.00 32.86 352 VAL B C 1
ATOM 8273 O O . VAL B 1 330 ? 68.366 38.225 90.903 1.00 28.93 352 VAL B O 1
ATOM 8277 N N . SER B 1 331 ? 70.244 38.196 89.654 1.00 29.74 353 SER B N 1
ATOM 8278 C CA . SER B 1 331 ? 69.891 39.387 88.877 1.00 30.66 353 SER B CA 1
ATOM 8279 C C . SER B 1 331 ? 68.538 39.305 88.158 1.00 28.89 353 SER B C 1
ATOM 8280 O O . SER B 1 331 ? 67.932 40.343 87.913 1.00 26.34 353 SER B O 1
ATOM 8283 N N . PHE B 1 332 ? 68.064 38.096 87.835 1.00 27.22 354 PHE B N 1
ATOM 8284 C CA . PHE B 1 332 ? 66.662 37.879 87.428 1.00 28.82 354 PHE B CA 1
ATOM 8285 C C . PHE B 1 332 ? 65.680 38.706 88.271 1.00 31.60 354 PHE B C 1
ATOM 8286 O O . PHE B 1 332 ? 64.769 39.343 87.732 1.00 27.81 354 PHE B O 1
ATOM 8294 N N . CYS B 1 333 ? 65.878 38.687 89.590 1.00 29.85 355 CYS B N 1
ATOM 8295 C CA . CYS B 1 333 ? 65.003 39.420 90.521 1.00 31.25 355 CYS B CA 1
ATOM 8296 C C . CYS B 1 333 ? 65.055 40.929 90.318 1.00 30.70 355 CYS B C 1
ATOM 8297 O O . CYS B 1 333 ? 64.021 41.605 90.416 1.00 26.62 355 CYS B O 1
ATOM 8300 N N . ASP B 1 334 ? 66.254 41.450 90.054 1.00 30.45 356 ASP B N 1
ATOM 8301 C CA . ASP B 1 334 ? 66.420 42.884 89.796 1.00 34.13 356 ASP B CA 1
ATOM 8302 C C . ASP B 1 334 ? 65.690 43.268 88.515 1.00 35.34 356 ASP B C 1
ATOM 8303 O O . ASP B 1 334 ? 64.959 44.263 88.485 1.00 33.88 356 ASP B O 1
ATOM 8308 N N . TYR B 1 335 ? 65.868 42.450 87.476 1.00 32.42 357 TYR B N 1
ATOM 8309 C CA . TYR B 1 335 ? 65.291 42.734 86.169 1.00 34.32 357 TYR B CA 1
ATOM 8310 C C . TYR B 1 335 ? 63.772 42.713 86.245 1.00 32.15 357 TYR B C 1
ATOM 8311 O O . TYR B 1 335 ? 63.125 43.637 85.741 1.00 29.17 357 TYR B O 1
ATOM 8320 N N . LEU B 1 336 ? 63.208 41.696 86.901 1.00 29.59 358 LEU B N 1
ATOM 8321 C CA . LEU B 1 336 ? 61.755 41.599 87.017 1.00 28.38 358 LEU B CA 1
ATOM 8322 C C . LEU B 1 336 ? 61.165 42.763 87.804 1.00 29.71 358 LEU B C 1
ATOM 8323 O O . LEU B 1 336 ? 60.127 43.307 87.417 1.00 31.83 358 LEU B O 1
ATOM 8328 N N . LYS B 1 337 ? 61.835 43.153 88.882 1.00 27.97 359 LYS B N 1
ATOM 8329 C CA . LYS B 1 337 ? 61.390 44.276 89.713 1.00 32.13 359 LYS B CA 1
ATOM 8330 C C . LYS B 1 337 ? 61.356 45.569 88.895 1.00 31.21 359 LYS B C 1
ATOM 8331 O O . LYS B 1 337 ? 60.367 46.318 88.955 1.00 30.08 359 LYS B O 1
ATOM 8337 N N . GLU B 1 338 ? 62.408 45.808 88.113 1.00 28.08 360 GLU B N 1
ATOM 8338 C CA . GLU B 1 338 ? 62.457 46.974 87.235 1.00 30.92 360 GLU B CA 1
ATOM 8339 C C . GLU B 1 338 ? 61.296 46.957 86.240 1.00 33.50 360 GLU B C 1
ATOM 8340 O O . GLU B 1 338 ? 60.632 47.979 86.041 1.00 27.91 360 GLU B O 1
ATOM 8346 N N . LEU B 1 339 ? 61.048 45.790 85.646 1.00 29.82 361 LEU B N 1
ATOM 8347 C CA . LEU B 1 339 ? 59.942 45.642 84.700 1.00 34.46 361 LEU B CA 1
ATOM 8348 C C . LEU B 1 339 ? 58.585 45.929 85.345 1.00 34.37 361 LEU B C 1
ATOM 8349 O O . LEU B 1 339 ? 57.745 46.574 84.714 1.00 34.09 361 LEU B O 1
ATOM 8354 N N . VAL B 1 340 ? 58.369 45.433 86.570 1.00 35.11 362 VAL B N 1
ATOM 8355 C CA . VAL B 1 340 ? 57.113 45.692 87.300 1.00 36.76 362 VAL B CA 1
ATOM 8356 C C . VAL B 1 340 ? 56.974 47.184 87.597 1.00 36.10 362 VAL B C 1
ATOM 8357 O O . VAL B 1 340 ? 55.930 47.767 87.311 1.00 34.30 362 VAL B O 1
ATOM 8361 N N . GLU B 1 341 ? 58.037 47.802 88.092 1.00 33.70 363 GLU B N 1
ATOM 8362 C CA . GLU B 1 341 ? 58.039 49.257 88.328 1.00 37.27 363 GLU B CA 1
ATOM 8363 C C . GLU B 1 341 ? 57.802 50.097 87.060 1.00 37.78 363 GLU B C 1
ATOM 8364 O O . GLU B 1 341 ? 57.219 51.177 87.136 1.00 33.60 363 GLU B O 1
ATOM 8370 N N . GLU B 1 342 ? 58.247 49.598 85.906 1.00 39.95 364 GLU B N 1
ATOM 8371 C CA . GLU B 1 342 ? 58.043 50.267 84.602 1.00 41.45 364 GLU B CA 1
ATOM 8372 C C . GLU B 1 342 ? 56.656 50.048 83.968 1.00 39.91 364 GLU B C 1
ATOM 8373 O O . GLU B 1 342 ? 56.305 50.738 83.011 1.00 38.10 364 GLU B O 1
ATOM 8379 N N . GLY B 1 343 ? 55.889 49.086 84.473 1.00 36.91 365 GLY B N 1
ATOM 8380 C CA . GLY B 1 343 ? 54.588 48.743 83.891 1.00 36.81 365 GLY B CA 1
ATOM 8381 C C . GLY B 1 343 ? 54.647 47.713 82.772 1.00 35.41 365 GLY B C 1
ATOM 8382 O O . GLY B 1 343 ? 53.646 47.478 82.111 1.00 37.64 365 GLY B O 1
ATOM 8383 N N . GLU B 1 344 ? 55.806 47.083 82.567 1.00 34.22 366 GLU B N 1
ATOM 8384 C CA . GLU B 1 344 ? 55.988 46.100 81.487 1.00 33.70 366 GLU B CA 1
ATOM 8385 C C . GLU B 1 344 ? 55.456 44.723 81.860 1.00 31.15 366 GLU B C 1
ATOM 8386 O O . GLU B 1 344 ? 55.117 43.917 80.989 1.00 29.34 366 GLU B O 1
ATOM 8392 N N . VAL B 1 345 ? 55.458 44.427 83.155 1.00 31.39 367 VAL B N 1
ATOM 8393 C CA . VAL B 1 345 ? 54.874 43.197 83.669 1.00 30.40 367 VAL B CA 1
ATOM 8394 C C . VAL B 1 345 ? 53.887 43.662 84.727 1.00 29.19 367 VAL B C 1
ATOM 8395 O O . VAL B 1 345 ? 54.255 44.438 85.615 1.00 29.04 367 VAL B O 1
ATOM 8399 N N . SER B 1 346 ? 52.637 43.219 84.621 1.00 28.56 368 SER B N 1
ATOM 8400 C CA . SER B 1 346 ? 51.590 43.702 85.534 1.00 31.95 368 SER B CA 1
ATOM 8401 C C . SER B 1 346 ? 51.645 42.955 86.860 1.00 35.12 368 SER B C 1
ATOM 8402 O O . SER B 1 346 ? 52.159 41.819 86.942 1.00 34.10 368 SER B O 1
ATOM 8405 N N . MET B 1 347 ? 51.135 43.615 87.900 1.00 37.92 369 MET B N 1
ATOM 8406 C CA . MET B 1 347 ? 50.934 42.975 89.205 1.00 37.36 369 MET B CA 1
ATOM 8407 C C . MET B 1 347 ? 49.964 41.783 89.133 1.00 32.72 369 MET B C 1
ATOM 8408 O O . MET B 1 347 ? 50.163 40.821 89.869 1.00 32.74 369 MET B O 1
ATOM 8413 N N . GLU B 1 348 ? 48.956 41.830 88.253 1.00 31.89 370 GLU B N 1
ATOM 8414 C CA . GLU B 1 348 ? 48.037 40.684 88.064 1.00 35.43 370 GLU B CA 1
ATOM 8415 C C . GLU B 1 348 ? 48.854 39.447 87.713 1.00 32.05 370 GLU B C 1
ATOM 8416 O O . GLU B 1 348 ? 48.636 38.376 88.259 1.00 34.10 370 GLU B O 1
ATOM 8418 N N . ARG B 1 349 ? 49.830 39.622 86.835 1.00 32.87 371 ARG B N 1
ATOM 8419 C CA . ARG B 1 349 ? 50.657 38.538 86.370 1.00 29.42 371 ARG B CA 1
ATOM 8420 C C . ARG B 1 349 ? 51.644 38.046 87.437 1.00 29.22 371 ARG B C 1
ATOM 8421 O O . ARG B 1 349 ? 51.816 36.834 87.627 1.00 29.35 371 ARG B O 1
ATOM 8429 N N . ILE B 1 350 ? 52.275 38.978 88.138 1.00 27.51 372 ILE B N 1
ATOM 8430 C CA . ILE B 1 350 ? 53.129 38.630 89.278 1.00 31.41 372 ILE B CA 1
ATOM 8431 C C . ILE B 1 350 ? 52.303 37.875 90.349 1.00 33.05 372 ILE B C 1
ATOM 8432 O O . ILE B 1 350 ? 52.693 36.801 90.793 1.00 27.69 372 ILE B O 1
ATOM 8437 N N . ASP B 1 351 ? 51.152 38.428 90.736 1.00 31.73 373 ASP B N 1
ATOM 8438 C CA . ASP B 1 351 ? 50.294 37.789 91.762 1.00 35.87 373 ASP B CA 1
ATOM 8439 C C . ASP B 1 351 ? 49.835 36.389 91.365 1.00 32.42 373 ASP B C 1
ATOM 8440 O O . ASP B 1 351 ? 49.749 35.512 92.203 1.00 31.59 373 ASP B O 1
ATOM 8445 N N . ASP B 1 352 ? 49.548 36.199 90.086 1.00 33.06 374 ASP B N 1
ATOM 8446 C CA . ASP B 1 352 ? 49.130 34.895 89.569 1.00 33.90 374 ASP B CA 1
ATOM 8447 C C . ASP B 1 352 ? 50.288 33.886 89.633 1.00 31.71 374 ASP B C 1
ATOM 8448 O O . ASP B 1 352 ? 50.078 32.751 90.024 1.00 32.55 374 ASP B O 1
ATOM 8453 N N . ALA B 1 353 ? 51.501 34.308 89.270 1.00 29.63 375 ALA B N 1
ATOM 8454 C CA . ALA B 1 353 ? 52.665 33.439 89.356 1.00 31.35 375 ALA B CA 1
ATOM 8455 C C . ALA B 1 353 ? 52.914 32.995 90.805 1.00 29.12 375 ALA B C 1
ATOM 8456 O O . ALA B 1 353 ? 53.136 31.822 91.083 1.00 29.67 375 ALA B O 1
ATOM 8458 N N . VAL B 1 354 ? 52.890 33.957 91.714 1.00 31.03 376 VAL B N 1
ATOM 8459 C CA . VAL B 1 354 ? 53.150 33.688 93.120 1.00 32.05 376 VAL B CA 1
ATOM 8460 C C . VAL B 1 354 ? 52.056 32.800 93.714 1.00 30.62 376 VAL B C 1
ATOM 8461 O O . VAL B 1 354 ? 52.363 31.882 94.488 1.00 30.89 376 VAL B O 1
ATOM 8465 N N . ALA B 1 355 ? 50.805 33.056 93.334 1.00 28.19 377 ALA B N 1
ATOM 8466 C CA . ALA B 1 355 ? 49.685 32.208 93.764 1.00 31.78 377 ALA B CA 1
ATOM 8467 C C . ALA B 1 355 ? 49.973 30.757 93.410 1.00 31.08 377 ALA B C 1
ATOM 8468 O O . ALA B 1 355 ? 49.789 29.877 94.239 1.00 35.38 377 ALA B O 1
ATOM 8470 N N . ARG B 1 356 ? 50.488 30.528 92.204 1.00 31.42 378 ARG B N 1
ATOM 8471 C CA . ARG B 1 356 ? 50.776 29.178 91.729 1.00 30.09 378 ARG B CA 1
ATOM 8472 C C . ARG B 1 356 ? 51.945 28.500 92.474 1.00 29.10 378 ARG B C 1
ATOM 8473 O O . ARG B 1 356 ? 51.899 27.304 92.751 1.00 24.63 378 ARG B O 1
ATOM 8481 N N . VAL B 1 357 ? 52.958 29.288 92.820 1.00 31.98 379 VAL B N 1
ATOM 8482 C CA . VAL B 1 357 ? 54.104 28.798 93.583 1.00 31.86 379 VAL B CA 1
ATOM 8483 C C . VAL B 1 357 ? 53.632 28.425 94.988 1.00 29.26 379 VAL B C 1
ATOM 8484 O O . VAL B 1 357 ? 53.919 27.323 95.465 1.00 29.29 379 VAL B O 1
ATOM 8488 N N . LEU B 1 358 ? 52.928 29.345 95.650 1.00 29.28 380 LEU B N 1
ATOM 8489 C CA . LEU B 1 358 ? 52.435 29.106 97.009 1.00 31.48 380 LEU B CA 1
ATOM 8490 C C . LEU B 1 358 ? 51.470 27.915 97.061 1.00 30.56 380 LEU B C 1
ATOM 8491 O O . LEU B 1 358 ? 51.551 27.108 97.990 1.00 30.54 380 LEU B O 1
ATOM 8496 N N . ARG B 1 359 ? 50.584 27.815 96.064 1.00 31.29 381 ARG B N 1
ATOM 8497 C CA . ARG B 1 359 ? 49.594 26.723 95.962 1.00 29.71 381 ARG B CA 1
ATOM 8498 C C . ARG B 1 359 ? 50.290 25.360 95.954 1.00 31.18 381 ARG B C 1
ATOM 8499 O O . ARG B 1 359 ? 49.881 24.440 96.676 1.00 29.34 381 ARG B O 1
ATOM 8507 N N . LEU B 1 360 ? 51.373 25.266 95.178 1.00 26.74 382 LEU B N 1
ATOM 8508 C CA . LEU B 1 360 ? 52.164 24.040 95.111 1.00 28.25 382 LEU B CA 1
ATOM 8509 C C . LEU B 1 360 ? 52.768 23.703 96.473 1.00 30.35 382 LEU B C 1
ATOM 8510 O O . LEU B 1 360 ? 52.638 22.569 96.970 1.00 27.27 382 LEU B O 1
ATOM 8515 N N . LYS B 1 361 ? 53.354 24.725 97.096 1.00 31.12 383 LYS B N 1
ATOM 8516 C CA . LYS B 1 361 ? 53.958 24.604 98.423 1.00 31.67 383 LYS B CA 1
ATOM 8517 C C . LYS B 1 361 ? 52.968 24.176 99.496 1.00 29.17 383 LYS B C 1
ATOM 8518 O O . LYS B 1 361 ? 53.309 23.343 100.334 1.00 30.54 383 LYS B O 1
ATOM 8524 N N . TYR B 1 362 ? 51.758 24.728 99.470 1.00 28.67 384 TYR B N 1
ATOM 8525 C CA . TYR B 1 362 ? 50.701 24.278 100.392 1.00 29.62 384 TYR B CA 1
ATOM 8526 C C . TYR B 1 362 ? 50.248 22.848 100.089 1.00 31.59 384 TYR B C 1
ATOM 8527 O O . TYR B 1 362 ? 49.956 22.096 101.003 1.00 29.73 384 TYR B O 1
ATOM 8536 N N . ARG B 1 363 ? 50.197 22.475 98.807 1.00 32.25 385 ARG B N 1
ATOM 8537 C CA . ARG B 1 363 ? 49.756 21.139 98.423 1.00 29.77 385 ARG B CA 1
ATOM 8538 C C . ARG B 1 363 ? 50.712 20.087 98.939 1.00 29.68 385 ARG B C 1
ATOM 8539 O O . ARG B 1 363 ? 50.291 19.003 99.315 1.00 30.27 385 ARG B O 1
ATOM 8547 N N . LEU B 1 364 ? 51.986 20.450 99.009 1.00 31.18 386 LEU B N 1
ATOM 8548 C CA . LEU B 1 364 ? 53.045 19.597 99.547 1.00 29.84 386 LEU B CA 1
ATOM 8549 C C . LEU B 1 364 ? 53.210 19.646 101.077 1.00 30.07 386 LEU B C 1
ATOM 8550 O O . LEU B 1 364 ? 54.110 19.007 101.619 1.00 27.53 386 LEU B O 1
ATOM 8555 N N . GLY B 1 365 ? 52.362 20.400 101.779 1.00 33.49 387 GLY B N 1
ATOM 8556 C CA . GLY B 1 365 ? 52.430 20.505 103.241 1.00 31.23 387 GLY B CA 1
ATOM 8557 C C . GLY B 1 365 ? 53.661 21.190 103.817 1.00 31.82 387 GLY B C 1
ATOM 8558 O O . GLY B 1 365 ? 53.970 21.011 104.999 1.00 34.28 387 GLY B O 1
ATOM 8559 N N . LEU B 1 366 ? 54.353 21.982 103.000 1.00 30.47 388 LEU B N 1
ATOM 8560 C CA . LEU B 1 366 ? 55.684 22.499 103.362 1.00 31.45 388 LEU B CA 1
ATOM 8561 C C . LEU B 1 366 ? 55.687 23.609 104.425 1.00 33.73 388 LEU B C 1
ATOM 8562 O O . LEU B 1 366 ? 56.713 23.836 105.081 1.00 32.34 388 LEU B O 1
ATOM 8567 N N . PHE B 1 367 ? 54.560 24.302 104.585 1.00 36.26 389 PHE B N 1
ATOM 8568 C CA . PHE B 1 367 ? 54.418 25.316 105.638 1.00 40.61 389 PHE B CA 1
ATOM 8569 C C . PHE B 1 367 ? 54.390 24.672 107.026 1.00 48.27 389 PHE B C 1
ATOM 8570 O O . PHE B 1 367 ? 55.102 25.113 107.934 1.00 56.26 389 PHE B O 1
ATOM 8578 N N . ASP B 1 368 ? 53.581 23.626 107.169 1.00 54.39 390 ASP B N 1
ATOM 8579 C CA . ASP B 1 368 ? 53.552 22.793 108.381 1.00 51.29 390 ASP B CA 1
ATOM 8580 C C . ASP B 1 368 ? 54.803 21.905 108.547 1.00 44.84 390 ASP B C 1
ATOM 8581 O O . ASP B 1 368 ? 55.261 21.705 109.660 1.00 42.93 390 ASP B O 1
ATOM 8586 N N . HIS B 1 369 ? 55.342 21.368 107.448 1.00 40.28 391 HIS B N 1
ATOM 8587 C CA . HIS B 1 369 ? 56.467 20.408 107.502 1.00 38.07 391 HIS B CA 1
ATOM 8588 C C . HIS B 1 369 ? 57.490 20.727 106.421 1.00 33.73 391 HIS B C 1
ATOM 8589 O O . HIS B 1 369 ? 57.483 20.097 105.378 1.00 33.53 391 HIS B O 1
ATOM 8596 N N . PRO B 1 370 ? 58.343 21.748 106.654 1.00 34.11 392 PRO B N 1
ATOM 8597 C CA . PRO B 1 370 ? 59.316 22.145 105.641 1.00 33.71 392 PRO B CA 1
ATOM 8598 C C . PRO B 1 370 ? 60.421 21.102 105.439 1.00 35.72 392 PRO B C 1
ATOM 8599 O O . PRO B 1 370 ? 60.921 20.950 104.323 1.00 32.39 392 PRO B O 1
ATOM 8603 N N . TYR B 1 371 ? 60.791 20.426 106.525 1.00 37.75 393 TYR B N 1
ATOM 8604 C CA . TYR B 1 371 ? 61.649 19.235 106.516 1.00 36.87 393 TYR B CA 1
ATOM 8605 C C . TYR B 1 371 ? 61.109 18.290 107.586 1.00 35.69 393 TYR B C 1
ATOM 8606 O O . TYR B 1 371 ? 60.171 18.634 108.290 1.00 38.92 393 TYR B O 1
ATOM 8615 N N . TRP B 1 372 ? 61.671 17.099 107.698 1.00 37.00 394 TRP B N 1
ATOM 8616 C CA . TRP B 1 372 ? 61.097 16.080 108.593 1.00 37.29 394 TRP B CA 1
ATOM 8617 C C . TRP B 1 372 ? 62.133 14.998 108.863 1.00 39.11 394 TRP B C 1
ATOM 8618 O O . TRP B 1 372 ? 63.087 14.832 108.100 1.00 41.15 394 TRP B O 1
ATOM 8629 N N . ASP B 1 373 ? 61.933 14.269 109.950 1.00 42.21 395 ASP B N 1
ATOM 8630 C CA . ASP B 1 373 ? 62.735 13.096 110.270 1.00 41.35 395 ASP B CA 1
ATOM 8631 C C . ASP B 1 373 ? 62.567 12.044 109.177 1.00 41.96 395 ASP B C 1
ATOM 8632 O O . ASP B 1 373 ? 61.449 11.794 108.714 1.00 40.13 395 ASP B O 1
ATOM 8637 N N . ILE B 1 374 ? 63.682 11.441 108.770 1.00 40.36 396 ILE B N 1
ATOM 8638 C CA . ILE B 1 374 ? 63.704 10.427 107.696 1.00 37.58 396 ILE B CA 1
ATOM 8639 C C . ILE B 1 374 ? 63.871 8.980 108.160 1.00 36.85 396 ILE B C 1
ATOM 8640 O O . ILE B 1 374 ? 63.899 8.099 107.326 1.00 37.90 396 ILE B O 1
ATOM 8645 N N . LYS B 1 375 ? 63.962 8.737 109.475 1.00 43.45 397 LYS B N 1
ATOM 8646 C CA . LYS B 1 375 ? 64.172 7.382 110.016 1.00 39.52 397 LYS B CA 1
ATOM 8647 C C . LYS B 1 375 ? 63.027 6.456 109.605 1.00 40.93 397 LYS B C 1
ATOM 8648 O O . LYS B 1 375 ? 63.266 5.274 109.345 1.00 45.87 397 LYS B O 1
ATOM 8650 N N . LYS B 1 376 ? 61.806 6.997 109.498 1.00 40.01 398 LYS B N 1
ATOM 8651 C CA . LYS B 1 376 ? 60.593 6.195 109.264 1.00 42.98 398 LYS B CA 1
ATOM 8652 C C . LYS B 1 376 ? 60.481 5.648 107.838 1.00 45.27 398 LYS B C 1
ATOM 8653 O O . LYS B 1 376 ? 59.637 4.795 107.567 1.00 44.26 398 LYS B O 1
ATOM 8659 N N . TYR B 1 377 ? 61.320 6.140 106.927 1.00 43.48 399 TYR B N 1
ATOM 8660 C CA . TYR B 1 377 ? 61.314 5.684 105.552 1.00 39.35 399 TYR B CA 1
ATOM 8661 C C . TYR B 1 377 ? 62.175 4.431 105.452 1.00 38.93 399 TYR B C 1
ATOM 8662 O O . TYR B 1 377 ? 63.123 4.389 104.660 1.00 37.63 399 TYR B O 1
ATOM 8671 N N . ASP B 1 378 ? 61.822 3.403 106.233 1.00 38.94 400 ASP B N 1
ATOM 8672 C CA . ASP B 1 378 ? 62.673 2.207 106.405 1.00 39.39 400 ASP B CA 1
ATOM 8673 C C . ASP B 1 378 ? 62.520 1.172 105.279 1.00 38.14 400 ASP B C 1
ATOM 8674 O O . ASP B 1 378 ? 63.221 0.169 105.276 1.00 35.78 400 ASP B O 1
ATOM 8679 N N . LYS B 1 379 ? 61.631 1.420 104.314 1.00 35.75 401 LYS B N 1
ATOM 8680 C CA . LYS B 1 379 ? 61.550 0.570 103.107 1.00 38.72 401 LYS B CA 1
ATOM 8681 C C . LYS B 1 379 ? 62.503 1.042 101.989 1.00 35.77 401 LYS B C 1
ATOM 8682 O O . LYS B 1 379 ? 62.554 0.420 100.933 1.00 35.17 401 LYS B O 1
ATOM 8688 N N . PHE B 1 380 ? 63.259 2.117 102.237 1.00 33.42 402 PHE B N 1
ATOM 8689 C CA . PHE B 1 380 ? 64.243 2.626 101.287 1.00 32.19 402 PHE B CA 1
ATOM 8690 C C . PHE B 1 380 ? 65.246 1.542 100.883 1.00 34.03 402 PHE B C 1
ATOM 8691 O O . PHE B 1 380 ? 65.864 0.918 101.727 1.00 31.70 402 PHE B O 1
ATOM 8699 N N . GLY B 1 381 ? 65.377 1.312 99.577 1.00 36.26 403 GLY B N 1
ATOM 8700 C CA . GLY B 1 381 ? 66.317 0.326 99.034 1.00 39.47 403 GLY B CA 1
ATOM 8701 C C . GLY B 1 381 ? 66.011 -1.118 99.368 1.00 36.05 403 GLY B C 1
ATOM 8702 O O . GLY B 1 381 ? 66.898 -1.966 99.308 1.00 34.42 403 GLY B O 1
ATOM 8703 N N . SER B 1 382 ? 64.756 -1.375 99.732 1.00 37.49 404 SER B N 1
ATOM 8704 C CA . SER B 1 382 ? 64.365 -2.675 100.271 1.00 42.40 404 SER B CA 1
ATOM 8705 C C . SER B 1 382 ? 64.244 -3.703 99.165 1.00 41.10 404 SER B C 1
ATOM 8706 O O . SER B 1 382 ? 64.118 -3.373 97.987 1.00 41.38 404 SER B O 1
ATOM 8709 N N . LYS B 1 383 ? 64.259 -4.951 99.598 1.00 40.18 405 LYS B N 1
ATOM 8710 C CA . LYS B 1 383 ? 64.069 -6.127 98.774 1.00 44.64 405 LYS B CA 1
ATOM 8711 C C . LYS B 1 383 ? 62.683 -6.087 98.050 1.00 42.35 405 LYS B C 1
ATOM 8712 O O . LYS B 1 383 ? 62.588 -6.429 96.851 1.00 39.78 405 LYS B O 1
ATOM 8718 N N . GLU B 1 384 ? 61.630 -5.684 98.787 1.00 40.50 406 GLU B N 1
ATOM 8719 C CA . GLU B 1 384 ? 60.247 -5.543 98.243 1.00 40.47 406 GLU B CA 1
ATOM 8720 C C . GLU B 1 384 ? 60.231 -4.589 97.058 1.00 36.29 406 GLU B C 1
ATOM 8721 O O . GLU B 1 384 ? 59.655 -4.893 96.034 1.00 37.40 406 GLU B O 1
ATOM 8723 N N . PHE B 1 385 ? 60.892 -3.444 97.213 1.00 39.59 407 PHE B N 1
ATOM 8724 C CA . PHE B 1 385 ? 60.990 -2.430 96.149 1.00 36.87 407 PHE B CA 1
ATOM 8725 C C . PHE B 1 385 ? 61.836 -2.909 94.972 1.00 34.51 407 PHE B C 1
ATOM 8726 O O . PHE B 1 385 ? 61.497 -2.630 93.831 1.00 32.52 407 PHE B O 1
ATOM 8734 N N . ALA B 1 386 ? 62.924 -3.621 95.263 1.00 34.59 408 ALA B N 1
ATOM 8735 C CA . ALA B 1 386 ? 63.842 -4.151 94.229 1.00 34.24 408 ALA B CA 1
ATOM 8736 C C . ALA B 1 386 ? 63.196 -5.209 93.327 1.00 33.79 408 ALA B C 1
ATOM 8737 O O . ALA B 1 386 ? 63.448 -5.230 92.123 1.00 34.87 408 ALA B O 1
ATOM 8739 N N . ALA B 1 387 ? 62.349 -6.057 93.912 1.00 33.87 409 ALA B N 1
ATOM 8740 C CA . ALA B 1 387 ? 61.536 -7.033 93.169 1.00 34.02 409 ALA B CA 1
ATOM 8741 C C . ALA B 1 387 ? 60.585 -6.362 92.163 1.00 37.31 409 ALA B C 1
ATOM 8742 O O . ALA B 1 387 ? 60.308 -6.936 91.106 1.00 36.62 409 ALA B O 1
ATOM 8744 N N . VAL B 1 388 ? 60.094 -5.159 92.483 1.00 34.51 410 VAL B N 1
ATOM 8745 C CA . VAL B 1 388 ? 59.257 -4.414 91.549 1.00 34.83 410 VAL B CA 1
ATOM 8746 C C . VAL B 1 388 ? 60.105 -3.891 90.393 1.00 38.46 410 VAL B C 1
ATOM 8747 O O . VAL B 1 388 ? 59.673 -3.945 89.246 1.00 39.90 410 VAL B O 1
ATOM 8751 N N . ALA B 1 389 ? 61.291 -3.371 90.701 1.00 35.14 411 ALA B N 1
ATOM 8752 C CA . ALA B 1 389 ? 62.227 -2.928 89.665 1.00 32.83 411 ALA B CA 1
ATOM 8753 C C . ALA B 1 389 ? 62.706 -4.084 88.779 1.00 32.63 411 ALA B C 1
ATOM 8754 O O . ALA B 1 389 ? 62.884 -3.910 87.567 1.00 36.68 411 ALA B O 1
ATOM 8756 N N . LEU B 1 390 ? 62.914 -5.246 89.385 1.00 32.43 412 LEU B N 1
ATOM 8757 C CA . LEU B 1 390 ? 63.279 -6.446 88.635 1.00 38.31 412 LEU B CA 1
ATOM 8758 C C . LEU B 1 390 ? 62.161 -6.843 87.682 1.00 38.07 412 LEU B C 1
ATOM 8759 O O . LEU B 1 390 ? 62.431 -7.105 86.518 1.00 37.48 412 LEU B O 1
ATOM 8764 N N . GLN B 1 391 ? 60.923 -6.896 88.182 1.00 38.14 413 GLN B N 1
ATOM 8765 C CA . GLN B 1 391 ? 59.753 -7.154 87.340 1.00 37.98 413 GLN B CA 1
ATOM 8766 C C . GLN B 1 391 ? 59.720 -6.205 86.135 1.00 34.73 413 GLN B C 1
ATOM 8767 O O . GLN B 1 391 ? 59.595 -6.644 85.000 1.00 37.21 413 GLN B O 1
ATOM 8773 N N . ALA B 1 392 ? 59.873 -4.916 86.389 1.00 33.91 414 ALA B N 1
ATOM 8774 C CA . ALA B 1 392 ? 59.872 -3.910 85.326 1.00 34.40 414 ALA B CA 1
ATOM 8775 C C . ALA B 1 392 ? 60.919 -4.232 84.268 1.00 32.21 414 ALA B C 1
ATOM 8776 O O . ALA B 1 392 ? 60.637 -4.196 83.070 1.00 28.64 414 ALA B O 1
ATOM 8778 N N . ALA B 1 393 ? 62.121 -4.554 84.731 1.00 31.81 415 ALA B N 1
ATOM 8779 C CA . ALA B 1 393 ? 63.231 -4.881 83.851 1.00 29.74 415 ALA B CA 1
ATOM 8780 C C . ALA B 1 393 ? 62.946 -6.143 83.010 1.00 32.07 415 ALA B C 1
ATOM 8781 O O . ALA B 1 393 ? 63.133 -6.140 81.799 1.00 32.12 415 ALA B O 1
ATOM 8783 N N . GLU B 1 394 ? 62.468 -7.200 83.661 1.00 34.28 416 GLU B N 1
ATOM 8784 C CA . GLU B 1 394 ? 62.064 -8.424 82.968 1.00 34.85 416 GLU B CA 1
ATOM 8785 C C . GLU B 1 394 ? 60.996 -8.121 81.901 1.00 33.60 416 GLU B C 1
ATOM 8786 O O . GLU B 1 394 ? 61.117 -8.557 80.762 1.00 35.57 416 GLU B O 1
ATOM 8792 N N . GLU B 1 395 ? 59.993 -7.334 82.277 1.00 31.42 417 GLU B N 1
ATOM 8793 C CA . GLU B 1 395 ? 58.876 -7.019 81.399 1.00 31.06 417 GLU B CA 1
ATOM 8794 C C . GLU B 1 395 ? 59.198 -6.045 80.251 1.00 30.18 417 GLU B C 1
ATOM 8795 O O . GLU B 1 395 ? 58.420 -5.956 79.295 1.00 32.44 417 GLU B O 1
ATOM 8801 N N . SER B 1 396 ? 60.326 -5.335 80.332 1.00 29.30 418 SER B N 1
ATOM 8802 C CA . SER B 1 396 ? 60.739 -4.381 79.290 1.00 27.33 418 SER B CA 1
ATOM 8803 C C . SER B 1 396 ? 61.690 -4.919 78.211 1.00 29.25 418 SER B C 1
ATOM 8804 O O . SER B 1 396 ? 61.847 -4.298 77.179 1.00 32.75 418 SER B O 1
ATOM 8807 N N . GLU B 1 397 ? 62.365 -6.031 78.465 1.00 33.78 419 GLU B N 1
ATOM 8808 C CA . GLU B 1 397 ? 63.406 -6.509 77.564 1.00 30.88 419 GLU B CA 1
ATOM 8809 C C . GLU B 1 397 ? 62.726 -7.306 76.466 1.00 30.31 419 GLU B C 1
ATOM 8810 O O . GLU B 1 397 ? 61.997 -8.239 76.745 1.00 32.32 419 GLU B O 1
ATOM 8816 N N . VAL B 1 398 ? 62.942 -6.920 75.213 1.00 31.39 420 VAL B N 1
ATOM 8817 C CA . VAL B 1 398 ? 62.134 -7.449 74.110 1.00 30.63 420 VAL B CA 1
ATOM 8818 C C . VAL B 1 398 ? 62.876 -8.520 73.317 1.00 30.11 420 VAL B C 1
ATOM 8819 O O . VAL B 1 398 ? 63.990 -8.278 72.844 1.00 31.92 420 VAL B O 1
ATOM 8823 N N . LEU B 1 399 ? 62.245 -9.694 73.167 1.00 33.54 421 LEU B N 1
ATOM 8824 C CA . LEU B 1 399 ? 62.758 -10.765 72.302 1.00 30.91 421 LEU B CA 1
ATOM 8825 C C . LEU B 1 399 ? 62.340 -10.485 70.858 1.00 30.53 421 LEU B C 1
ATOM 8826 O O . LEU B 1 399 ? 61.161 -10.592 70.516 1.00 26.94 421 LEU B O 1
ATOM 8831 N N . LEU B 1 400 ? 63.317 -10.141 70.022 1.00 29.46 422 LEU B N 1
ATOM 8832 C CA . LEU B 1 400 ? 63.070 -9.742 68.628 1.00 30.94 422 LEU B CA 1
ATOM 8833 C C . LEU B 1 400 ? 63.340 -10.844 67.613 1.00 32.13 422 LEU B C 1
ATOM 8834 O O . LEU B 1 400 ? 62.826 -10.792 66.505 1.00 35.50 422 LEU B O 1
ATOM 8839 N N . LYS B 1 401 ? 64.137 -11.832 67.992 1.00 32.20 423 LYS B N 1
ATOM 8840 C CA . LYS B 1 401 ? 64.466 -12.922 67.083 1.00 34.77 423 LYS B CA 1
ATOM 8841 C C . LYS B 1 401 ? 64.888 -14.155 67.894 1.00 32.02 423 LYS B C 1
ATOM 8842 O O . LYS B 1 401 ? 65.600 -14.021 68.883 1.00 30.62 423 LYS B O 1
ATOM 8848 N N . ASN B 1 402 ? 64.416 -15.334 67.493 1.00 34.08 424 ASN B N 1
ATOM 8849 C CA . ASN B 1 402 ? 64.780 -16.591 68.160 1.00 37.49 424 ASN B CA 1
ATOM 8850 C C . ASN B 1 402 ? 64.705 -17.765 67.186 1.00 36.56 424 ASN B C 1
ATOM 8851 O O . ASN B 1 402 ? 63.827 -18.610 67.275 1.00 39.63 424 ASN B O 1
ATOM 8856 N N . ASP B 1 403 ? 65.671 -17.808 66.279 1.00 39.65 425 ASP B N 1
ATOM 8857 C CA . ASP B 1 403 ? 65.767 -18.797 65.200 1.00 41.37 425 ASP B CA 1
ATOM 8858 C C . ASP B 1 403 ? 66.210 -20.131 65.822 1.00 42.18 425 ASP B C 1
ATOM 8859 O O . ASP B 1 403 ? 67.097 -20.159 66.683 1.00 37.99 425 ASP B O 1
ATOM 8864 N N . GLY B 1 404 ? 65.541 -21.225 65.439 1.00 44.45 426 GLY B N 1
ATOM 8865 C CA . GLY B 1 404 ? 65.812 -22.574 65.990 1.00 43.85 426 GLY B CA 1
ATOM 8866 C C . GLY B 1 404 ? 65.498 -22.766 67.465 1.00 47.26 426 GLY B C 1
ATOM 8867 O O . GLY B 1 404 ? 65.896 -23.773 68.050 1.00 41.94 426 GLY B O 1
ATOM 8868 N N . ASN B 1 405 ? 64.757 -21.824 68.067 1.00 50.50 427 ASN B N 1
ATOM 8869 C CA . ASN B 1 405 ? 64.571 -21.780 69.524 1.00 54.58 427 ASN B CA 1
ATOM 8870 C C . ASN B 1 405 ? 65.907 -21.991 70.240 1.00 52.80 427 ASN B C 1
ATOM 8871 O O . ASN B 1 405 ? 66.035 -22.862 71.098 1.00 46.60 427 ASN B O 1
ATOM 8876 N N . ILE B 1 406 ? 66.916 -21.212 69.869 1.00 54.25 428 ILE B N 1
ATOM 8877 C CA . ILE B 1 406 ? 68.194 -21.288 70.586 1.00 55.54 428 ILE B CA 1
ATOM 8878 C C . ILE B 1 406 ? 68.072 -20.791 72.044 1.00 46.34 428 ILE B C 1
ATOM 8879 O O . ILE B 1 406 ? 68.828 -21.228 72.897 1.00 47.11 428 ILE B O 1
ATOM 8884 N N . LEU B 1 407 ? 67.123 -19.885 72.300 1.00 42.50 429 LEU B N 1
ATOM 8885 C CA . LEU B 1 407 ? 66.752 -19.481 73.654 1.00 40.08 429 LEU B CA 1
ATOM 8886 C C . LEU B 1 407 ? 65.445 -20.195 74.074 1.00 40.17 429 LEU B C 1
ATOM 8887 O O . LEU B 1 407 ? 64.548 -20.387 73.238 1.00 42.94 429 LEU B O 1
ATOM 8892 N N . PRO B 1 408 ? 65.310 -20.572 75.349 1.00 40.00 430 PRO B N 1
ATOM 8893 C CA . PRO B 1 408 ? 66.319 -20.339 76.386 1.00 40.87 430 PRO B CA 1
ATOM 8894 C C . PRO B 1 408 ? 67.584 -21.236 76.271 1.00 45.32 430 PRO B C 1
ATOM 8895 O O . PRO B 1 408 ? 67.577 -22.282 75.596 1.00 39.11 430 PRO B O 1
ATOM 8899 N N . ILE B 1 409 ? 68.652 -20.792 76.936 1.00 47.73 431 ILE B N 1
ATOM 8900 C CA . ILE B 1 409 ? 69.938 -21.501 76.990 1.00 46.40 431 ILE B CA 1
ATOM 8901 C C . ILE B 1 409 ? 69.981 -22.384 78.252 1.00 44.72 431 ILE B C 1
ATOM 8902 O O . ILE B 1 409 ? 69.834 -21.894 79.383 1.00 41.10 431 ILE B O 1
ATOM 8907 N N . ALA B 1 410 ? 70.175 -23.682 78.043 1.00 47.97 432 ALA B N 1
ATOM 8908 C CA . ALA B 1 410 ? 70.216 -24.662 79.131 1.00 48.56 432 ALA B CA 1
ATOM 8909 C C . ALA B 1 410 ? 71.436 -24.474 80.044 1.00 50.08 432 ALA B C 1
ATOM 8910 O O . ALA B 1 410 ? 72.516 -24.093 79.565 1.00 48.15 432 ALA B O 1
ATOM 8912 N N . LYS B 1 411 ? 71.248 -24.728 81.350 1.00 52.66 433 LYS B N 1
ATOM 8913 C CA . LYS B 1 411 ? 72.334 -24.626 82.333 1.00 55.49 433 LYS B CA 1
ATOM 8914 C C . LYS B 1 411 ? 73.299 -25.760 81.999 1.00 56.44 433 LYS B C 1
ATOM 8915 O O . LYS B 1 411 ? 72.862 -26.895 81.792 1.00 62.31 433 LYS B O 1
ATOM 8917 N N . GLY B 1 412 ? 74.586 -25.437 81.886 1.00 52.85 434 GLY B N 1
ATOM 8918 C CA . GLY B 1 412 ? 75.598 -26.381 81.411 1.00 56.61 434 GLY B CA 1
ATOM 8919 C C . GLY B 1 412 ? 76.300 -25.983 80.117 1.00 58.32 434 GLY B C 1
ATOM 8920 O O . GLY B 1 412 ? 77.430 -26.409 79.894 1.00 57.96 434 GLY B O 1
ATOM 8921 N N . LYS B 1 413 ? 75.631 -25.204 79.256 1.00 57.16 435 LYS B N 1
ATOM 8922 C CA . LYS B 1 413 ? 76.225 -24.706 77.992 1.00 53.71 435 LYS B CA 1
ATOM 8923 C C . LYS B 1 413 ? 77.299 -23.635 78.288 1.00 54.94 435 LYS B C 1
ATOM 8924 O O . LYS B 1 413 ? 77.131 -22.833 79.220 1.00 55.01 435 LYS B O 1
ATOM 8926 N N . LYS B 1 414 ? 78.415 -23.665 77.544 1.00 52.23 436 LYS B N 1
ATOM 8927 C CA . LYS B 1 414 ? 79.530 -22.704 77.735 1.00 49.61 436 LYS B CA 1
ATOM 8928 C C . LYS B 1 414 ? 79.270 -21.476 76.850 1.00 48.33 436 LYS B C 1
ATOM 8929 O O . LYS B 1 414 ? 79.052 -21.593 75.646 1.00 47.06 436 LYS B O 1
ATOM 8931 N N . ILE B 1 415 ? 79.261 -20.304 77.471 1.00 48.84 437 ILE B N 1
ATOM 8932 C CA . ILE B 1 415 ? 78.857 -19.069 76.841 1.00 44.86 437 ILE B CA 1
ATOM 8933 C C . ILE B 1 415 ? 80.082 -18.177 76.709 1.00 48.40 437 ILE B C 1
ATOM 8934 O O . ILE B 1 415 ? 80.758 -17.895 77.698 1.00 51.81 437 ILE B O 1
ATOM 8939 N N . LEU B 1 416 ? 80.362 -17.743 75.481 1.00 48.89 438 LEU B N 1
ATOM 8940 C CA . LEU B 1 416 ? 81.345 -16.694 75.239 1.00 48.64 438 LEU B CA 1
ATOM 8941 C C . LEU B 1 416 ? 80.630 -15.343 75.281 1.00 46.29 438 LEU B C 1
ATOM 8942 O O . LEU B 1 416 ? 79.825 -15.049 74.402 1.00 47.41 438 LEU B O 1
ATOM 8947 N N . LEU B 1 417 ? 80.932 -14.542 76.302 1.00 45.21 439 LEU B N 1
ATOM 8948 C CA . LEU B 1 417 ? 80.352 -13.208 76.475 1.00 46.02 439 LEU B CA 1
ATOM 8949 C C . LEU B 1 417 ? 81.295 -12.146 75.916 1.00 43.27 439 LEU B C 1
ATOM 8950 O O . LEU B 1 417 ? 82.457 -12.062 76.321 1.00 42.77 439 LEU B O 1
ATOM 8955 N N . THR B 1 418 ? 80.774 -11.348 74.982 1.00 42.14 440 THR B N 1
ATOM 8956 C CA . THR B 1 418 ? 81.568 -10.389 74.196 1.00 39.16 440 THR B CA 1
ATOM 8957 C C . THR B 1 418 ? 80.848 -9.053 74.105 1.00 36.84 440 THR B C 1
ATOM 8958 O O . THR B 1 418 ? 79.673 -8.946 74.460 1.00 33.96 440 THR B O 1
ATOM 8962 N N . GLY B 1 419 ? 81.571 -8.047 73.620 1.00 36.55 441 GLY B N 1
ATOM 8963 C CA . GLY B 1 419 ? 81.022 -6.742 73.342 1.00 35.43 441 GLY B CA 1
ATOM 8964 C C . GLY B 1 419 ? 81.245 -5.730 74.454 1.00 37.53 441 GLY B C 1
ATOM 8965 O O . GLY B 1 419 ? 81.528 -6.111 75.591 1.00 38.93 441 GLY B O 1
ATOM 8966 N N . PRO B 1 420 ? 81.097 -4.430 74.136 1.00 33.94 442 PRO B N 1
ATOM 8967 C CA . PRO B 1 420 ? 81.447 -3.380 75.086 1.00 35.16 442 PRO B CA 1
ATOM 8968 C C . PRO B 1 420 ? 80.395 -3.091 76.149 1.00 35.72 442 PRO B C 1
ATOM 8969 O O . PRO B 1 420 ? 80.703 -2.393 77.114 1.00 37.28 442 PRO B O 1
ATOM 8973 N N . ASN B 1 421 ? 79.171 -3.598 75.981 1.00 39.21 443 ASN B N 1
ATOM 8974 C CA . ASN B 1 421 ? 78.100 -3.398 76.974 1.00 37.15 443 ASN B CA 1
ATOM 8975 C C . ASN B 1 421 ? 77.958 -4.575 77.952 1.00 36.07 443 ASN B C 1
ATOM 8976 O O . ASN B 1 421 ? 77.003 -4.633 78.733 1.00 31.91 443 ASN B O 1
ATOM 8981 N N . ALA B 1 422 ? 78.921 -5.487 77.933 1.00 36.64 444 ALA B N 1
ATOM 8982 C CA . ALA B 1 422 ? 78.813 -6.755 78.655 1.00 40.82 444 ALA B CA 1
ATOM 8983 C C . ALA B 1 422 ? 79.090 -6.683 80.148 1.00 39.68 444 ALA B C 1
ATOM 8984 O O . ALA B 1 422 ? 78.692 -7.599 80.861 1.00 43.65 444 ALA B O 1
ATOM 8986 N N . ASN B 1 423 ? 79.809 -5.663 80.619 1.00 37.39 445 ASN B N 1
ATOM 8987 C CA . ASN B 1 423 ? 80.241 -5.640 82.021 1.00 40.05 445 ASN B CA 1
ATOM 8988 C C . ASN B 1 423 ? 80.347 -4.245 82.642 1.00 40.41 445 ASN B C 1
ATOM 8989 O O . ASN B 1 423 ? 81.389 -3.865 83.188 1.00 36.16 445 ASN B O 1
ATOM 8994 N N . SER B 1 424 ? 79.232 -3.518 82.604 1.00 39.60 446 SER B N 1
ATOM 8995 C CA . SER B 1 424 ? 79.166 -2.181 83.175 1.00 40.23 446 SER B CA 1
ATOM 8996 C C . SER B 1 424 ? 77.730 -1.803 83.554 1.00 37.38 446 SER B C 1
ATOM 8997 O O . SER B 1 424 ? 76.791 -2.147 82.837 1.00 33.83 446 SER B O 1
ATOM 9000 N N . MET B 1 425 ? 77.577 -1.118 84.689 1.00 34.33 447 MET B N 1
ATOM 9001 C CA . MET B 1 425 ? 76.282 -0.568 85.118 1.00 34.14 447 MET B CA 1
ATOM 9002 C C . MET B 1 425 ? 75.959 0.773 84.433 1.00 34.96 447 MET B C 1
ATOM 9003 O O . MET B 1 425 ? 74.782 1.163 84.357 1.00 36.93 447 MET B O 1
ATOM 9008 N N . ARG B 1 426 ? 76.997 1.475 83.962 1.00 32.11 448 ARG B N 1
ATOM 9009 C CA . ARG B 1 426 ? 76.855 2.736 83.223 1.00 31.41 448 ARG B CA 1
ATOM 9010 C C . ARG B 1 426 ? 76.024 2.536 81.932 1.00 31.98 448 ARG B C 1
ATOM 9011 O O . ARG B 1 426 ? 75.051 3.263 81.709 1.00 29.38 448 ARG B O 1
ATOM 9019 N N . CYS B 1 427 ? 76.411 1.541 81.127 1.00 29.57 449 CYS B N 1
ATOM 9020 C CA . CYS B 1 427 ? 75.649 1.048 79.958 1.00 31.85 449 CYS B CA 1
ATOM 9021 C C . CYS B 1 427 ? 74.186 0.776 80.218 1.00 28.93 449 CYS B C 1
ATOM 9022 O O . CYS B 1 427 ? 73.313 1.227 79.478 1.00 30.11 449 CYS B O 1
ATOM 9025 N N . LEU B 1 428 ? 73.947 -0.044 81.241 1.00 28.80 450 LEU B N 1
ATOM 9026 C CA . LEU B 1 428 ? 72.600 -0.514 81.591 1.00 31.18 450 LEU B CA 1
ATOM 9027 C C . LEU B 1 428 ? 71.679 0.642 82.007 1.00 28.02 450 LEU B C 1
ATOM 9028 O O . LEU B 1 428 ? 70.486 0.607 81.716 1.00 28.16 450 LEU B O 1
ATOM 9033 N N . ASN B 1 429 ? 72.246 1.650 82.670 1.00 29.25 451 ASN B N 1
ATOM 9034 C CA . ASN B 1 429 ? 71.468 2.773 83.210 1.00 31.98 451 ASN B CA 1
ATOM 9035 C C . ASN B 1 429 ? 71.204 3.893 82.204 1.00 31.97 451 ASN B C 1
ATOM 9036 O O . ASN B 1 429 ? 70.086 4.413 82.131 1.00 27.02 451 ASN B O 1
ATOM 9041 N N . GLY B 1 430 ? 72.240 4.269 81.458 1.00 31.37 452 GLY B N 1
ATOM 9042 C CA . GLY B 1 430 ? 72.190 5.469 80.647 1.00 30.97 452 GLY B CA 1
ATOM 9043 C C . GLY B 1 430 ? 72.284 6.714 81.520 1.00 27.05 452 GLY B C 1
ATOM 9044 O O . GLY B 1 430 ? 72.749 6.642 82.670 1.00 24.23 452 GLY B O 1
ATOM 9045 N N . GLY B 1 431 ? 71.847 7.847 80.971 1.00 24.41 453 GLY B N 1
ATOM 9046 C CA . GLY B 1 431 ? 71.913 9.147 81.664 1.00 24.74 453 GLY B CA 1
ATOM 9047 C C . GLY B 1 431 ? 70.950 9.210 82.834 1.00 25.01 453 GLY B C 1
ATOM 9048 O O . GLY B 1 431 ? 70.210 8.249 83.090 1.00 27.30 453 GLY B O 1
ATOM 9049 N N . TRP B 1 432 ? 70.965 10.329 83.554 1.00 26.88 454 TRP B N 1
ATOM 9050 C CA . TRP B 1 432 ? 70.126 10.531 84.751 1.00 23.73 454 TRP B CA 1
ATOM 9051 C C . TRP B 1 432 ? 70.290 9.349 85.710 1.00 25.10 454 TRP B C 1
ATOM 9052 O O . TRP B 1 432 ? 69.312 8.756 86.184 1.00 23.56 454 TRP B O 1
ATOM 9063 N N . SER B 1 433 ? 71.548 9.013 85.975 1.00 25.06 455 SER B N 1
ATOM 9064 C CA . SER B 1 433 ? 71.898 7.860 86.808 1.00 28.39 455 SER B CA 1
ATOM 9065 C C . SER B 1 433 ? 73.207 8.113 87.583 1.00 29.32 455 SER B C 1
ATOM 9066 O O . SER B 1 433 ? 74.304 7.981 87.020 1.00 28.13 455 SER B O 1
ATOM 9069 N N . TYR B 1 434 ? 73.069 8.489 88.862 1.00 25.79 456 TYR B N 1
ATOM 9070 C CA . TYR B 1 434 ? 74.184 8.823 89.760 1.00 30.61 456 TYR B CA 1
ATOM 9071 C C . TYR B 1 434 ? 74.862 10.153 89.385 1.00 30.36 456 TYR B C 1
ATOM 9072 O O . TYR B 1 434 ? 75.064 10.992 90.259 1.00 32.29 456 TYR B O 1
ATOM 9081 N N . SER B 1 435 ? 75.245 10.322 88.118 1.00 33.32 457 SER B N 1
ATOM 9082 C CA . SER B 1 435 ? 75.547 11.655 87.550 1.00 33.48 457 SER B CA 1
ATOM 9083 C C . SER B 1 435 ? 74.627 11.927 86.355 1.00 29.38 457 SER B C 1
ATOM 9084 O O . SER B 1 435 ? 73.921 11.028 85.874 1.00 28.49 457 SER B O 1
ATOM 9087 N N . TRP B 1 436 ? 74.641 13.166 85.885 1.00 28.64 458 TRP B N 1
ATOM 9088 C CA . TRP B 1 436 ? 73.793 13.600 84.768 1.00 28.76 458 TRP B CA 1
ATOM 9089 C C . TRP B 1 436 ? 74.059 12.754 83.522 1.00 29.42 458 TRP B C 1
ATOM 9090 O O . TRP B 1 436 ? 73.133 12.191 82.936 1.00 33.75 458 TRP B O 1
ATOM 9101 N N . GLN B 1 437 ? 75.328 12.633 83.148 1.00 26.34 459 GLN B N 1
ATOM 9102 C CA . GLN B 1 437 ? 75.702 11.843 81.975 1.00 27.36 459 GLN B CA 1
ATOM 9103 C C . GLN B 1 437 ? 75.677 10.342 82.250 1.00 27.54 459 GLN B C 1
ATOM 9104 O O . GLN B 1 437 ? 75.759 9.544 81.310 1.00 29.34 459 GLN B O 1
ATOM 9110 N N . GLY B 1 438 ? 75.628 9.963 83.532 1.00 30.70 460 GLY B N 1
ATOM 9111 C CA . GLY B 1 438 ? 75.692 8.560 83.948 1.00 28.84 460 GLY B CA 1
ATOM 9112 C C . GLY B 1 438 ? 77.111 8.015 84.054 1.00 28.86 460 GLY B C 1
ATOM 9113 O O . GLY B 1 438 ? 77.291 6.850 84.338 1.00 28.18 460 GLY B O 1
ATOM 9114 N N . HIS B 1 439 ? 78.118 8.865 83.846 1.00 29.13 461 HIS B N 1
ATOM 9115 C CA . HIS B 1 439 ? 79.513 8.424 83.753 1.00 32.14 461 HIS B CA 1
ATOM 9116 C C . HIS B 1 439 ? 80.112 7.787 85.018 1.00 36.21 461 HIS B C 1
ATOM 9117 O O . HIS B 1 439 ? 81.036 6.988 84.916 1.00 31.92 461 HIS B O 1
ATOM 9124 N N . VAL B 1 440 ? 79.574 8.133 86.187 1.00 34.14 462 VAL B N 1
ATOM 9125 C CA . VAL B 1 440 ? 80.094 7.628 87.473 1.00 38.25 462 VAL B CA 1
ATOM 9126 C C . VAL B 1 440 ? 79.363 6.378 88.005 1.00 35.81 462 VAL B C 1
ATOM 9127 O O . VAL B 1 440 ? 79.643 5.924 89.114 1.00 40.17 462 VAL B O 1
ATOM 9131 N N . ALA B 1 441 ? 78.457 5.808 87.209 1.00 33.13 463 ALA B N 1
ATOM 9132 C CA . ALA B 1 441 ? 77.576 4.735 87.679 1.00 33.12 463 ALA B CA 1
ATOM 9133 C C . ALA B 1 441 ? 78.309 3.554 88.284 1.00 35.55 463 ALA B C 1
ATOM 9134 O O . ALA B 1 441 ? 77.897 3.066 89.329 1.00 34.34 463 ALA B O 1
ATOM 9136 N N . ASP B 1 442 ? 79.385 3.111 87.641 1.00 32.69 464 ASP B N 1
ATOM 9137 C CA . ASP B 1 442 ? 80.174 2.011 88.175 1.00 40.79 464 ASP B CA 1
ATOM 9138 C C . ASP B 1 442 ? 80.849 2.253 89.540 1.00 49.33 464 ASP B C 1
ATOM 9139 O O . ASP B 1 442 ? 81.082 1.280 90.257 1.00 45.75 464 ASP B O 1
ATOM 9144 N N . GLU B 1 443 ? 81.150 3.509 89.904 1.00 49.02 465 GLU B N 1
ATOM 9145 C CA . GLU B 1 443 ? 81.680 3.815 91.256 1.00 48.49 465 GLU B CA 1
ATOM 9146 C C . GLU B 1 443 ? 80.603 3.538 92.318 1.00 49.83 465 GLU B C 1
ATOM 9147 O O . GLU B 1 443 ? 80.902 2.953 93.366 1.00 51.89 465 GLU B O 1
ATOM 9149 N N . TYR B 1 444 ? 79.353 3.912 92.020 1.00 44.48 466 TYR B N 1
ATOM 9150 C CA . TYR B 1 444 ? 78.244 3.847 92.993 1.00 43.68 466 TYR B CA 1
ATOM 9151 C C . TYR B 1 444 ? 77.257 2.696 92.826 1.00 41.88 466 TYR B C 1
ATOM 9152 O O . TYR B 1 444 ? 76.364 2.550 93.659 1.00 44.14 466 TYR B O 1
ATOM 9161 N N . ALA B 1 445 ? 77.407 1.865 91.797 1.00 36.87 467 ALA B N 1
ATOM 9162 C CA . ALA B 1 445 ? 76.433 0.789 91.554 1.00 36.16 467 ALA B CA 1
ATOM 9163 C C . ALA B 1 445 ? 77.050 -0.607 91.689 1.00 39.95 467 ALA B C 1
ATOM 9164 O O . ALA B 1 445 ? 76.572 -1.572 91.069 1.00 35.28 467 ALA B O 1
ATOM 9166 N N . GLN B 1 446 ? 78.048 -0.713 92.569 1.00 44.27 468 GLN B N 1
ATOM 9167 C CA . GLN B 1 446 ? 78.798 -1.961 92.805 1.00 51.37 468 GLN B CA 1
ATOM 9168 C C . GLN B 1 446 ? 77.938 -3.098 93.387 1.00 44.89 468 GLN B C 1
ATOM 9169 O O . GLN B 1 446 ? 78.189 -4.258 93.111 1.00 45.46 468 GLN B O 1
ATOM 9175 N N . ALA B 1 447 ? 76.931 -2.749 94.191 1.00 42.64 469 ALA B N 1
ATOM 9176 C CA . ALA B 1 447 ? 75.972 -3.713 94.759 1.00 40.02 469 ALA B CA 1
ATOM 9177 C C . ALA B 1 447 ? 75.074 -4.422 93.727 1.00 39.30 469 ALA B C 1
ATOM 9178 O O . ALA B 1 447 ? 74.404 -5.393 94.060 1.00 41.30 469 ALA B O 1
ATOM 9180 N N . TYR B 1 448 ? 75.009 -3.906 92.501 1.00 38.68 470 TYR B N 1
ATOM 9181 C CA . TYR B 1 448 ? 74.098 -4.436 91.487 1.00 38.32 470 TYR B CA 1
ATOM 9182 C C . TYR B 1 448 ? 74.888 -5.201 90.426 1.00 36.55 470 TYR B C 1
ATOM 9183 O O . TYR B 1 448 ? 76.125 -5.108 90.369 1.00 37.32 470 TYR B O 1
ATOM 9192 N N . HIS B 1 449 ? 74.167 -5.987 89.629 1.00 36.38 471 HIS B N 1
ATOM 9193 C CA . HIS B 1 449 ? 74.787 -6.970 88.724 1.00 38.45 471 HIS B CA 1
ATOM 9194 C C . HIS B 1 449 ? 74.872 -6.466 87.286 1.00 39.14 471 HIS B C 1
ATOM 9195 O O . HIS B 1 449 ? 73.862 -6.054 86.688 1.00 39.86 471 HIS B O 1
ATOM 9202 N N . THR B 1 450 ? 76.086 -6.485 86.742 1.00 37.62 472 THR B N 1
ATOM 9203 C CA . THR B 1 450 ? 76.294 -6.255 85.305 1.00 37.92 472 THR B CA 1
ATOM 9204 C C . THR B 1 450 ? 75.841 -7.508 84.556 1.00 37.36 472 THR B C 1
ATOM 9205 O O . THR B 1 450 ? 75.551 -8.539 85.170 1.00 42.21 472 THR B O 1
ATOM 9209 N N . ILE B 1 451 ? 75.816 -7.430 83.235 1.00 33.97 473 ILE B N 1
ATOM 9210 C CA . ILE B 1 451 ? 75.467 -8.596 82.451 1.00 34.70 473 ILE B CA 1
ATOM 9211 C C . ILE B 1 451 ? 76.392 -9.778 82.774 1.00 33.69 473 ILE B C 1
ATOM 9212 O O . ILE B 1 451 ? 75.916 -10.879 83.008 1.00 35.04 473 ILE B O 1
ATOM 9217 N N . TYR B 1 452 ? 77.694 -9.537 82.814 1.00 36.62 474 TYR B N 1
ATOM 9218 C CA . TYR B 1 452 ? 78.677 -10.567 83.152 1.00 41.82 474 TYR B CA 1
ATOM 9219 C C . TYR B 1 452 ? 78.368 -11.202 84.502 1.00 47.07 474 TYR B C 1
ATOM 9220 O O . TYR B 1 452 ? 78.272 -12.445 84.630 1.00 53.72 474 TYR B O 1
ATOM 9229 N N . GLU B 1 453 ? 78.220 -10.350 85.507 1.00 46.20 475 GLU B N 1
ATOM 9230 C CA . GLU B 1 453 ? 77.976 -10.808 86.883 1.00 51.22 475 GLU B CA 1
ATOM 9231 C C . GLU B 1 453 ? 76.708 -11.665 86.996 1.00 43.10 475 GLU B C 1
ATOM 9232 O O . GLU B 1 453 ? 76.722 -12.690 87.680 1.00 42.51 475 GLU B O 1
ATOM 9238 N N . ALA B 1 454 ? 75.637 -11.229 86.337 1.00 37.40 476 ALA B N 1
ATOM 9239 C CA . ALA B 1 454 ? 74.353 -11.917 86.395 1.00 38.30 476 ALA B CA 1
ATOM 9240 C C . ALA B 1 454 ? 74.405 -13.275 85.713 1.00 39.40 476 ALA B C 1
ATOM 9241 O O . ALA B 1 454 ? 73.873 -14.257 86.247 1.00 44.71 476 ALA B O 1
ATOM 9243 N N . LEU B 1 455 ? 75.061 -13.326 84.558 1.00 39.16 477 LEU B N 1
ATOM 9244 C CA . LEU B 1 455 ? 75.286 -14.580 83.849 1.00 44.80 477 LEU B CA 1
ATOM 9245 C C . LEU B 1 455 ? 76.153 -15.545 84.634 1.00 44.73 477 LEU B C 1
ATOM 9246 O O . LEU B 1 455 ? 75.939 -16.759 84.553 1.00 50.43 477 LEU B O 1
ATOM 9251 N N . CYS B 1 456 ? 77.117 -15.019 85.384 1.00 47.14 478 CYS B N 1
ATOM 9252 C CA . CYS B 1 456 ? 77.925 -15.862 86.305 1.00 49.23 478 CYS B CA 1
ATOM 9253 C C . CYS B 1 456 ? 77.058 -16.456 87.424 1.00 47.42 478 CYS B C 1
ATOM 9254 O O . CYS B 1 456 ? 77.169 -17.639 87.720 1.00 47.48 478 CYS B O 1
ATOM 9257 N N . GLU B 1 457 ? 76.166 -15.651 88.002 1.00 46.26 479 GLU B N 1
ATOM 9258 C CA . GLU B 1 457 ? 75.261 -16.131 89.059 1.00 50.75 479 GLU B CA 1
ATOM 9259 C C . GLU B 1 457 ? 74.313 -17.222 88.532 1.00 49.43 479 GLU B C 1
ATOM 9260 O O . GLU B 1 457 ? 74.115 -18.233 89.190 1.00 50.09 479 GLU B O 1
ATOM 9266 N N . LYS B 1 458 ? 73.763 -17.019 87.334 1.00 51.19 480 LYS B N 1
ATOM 9267 C CA . LYS B 1 458 ? 72.866 -18.005 86.696 1.00 56.14 480 LYS B CA 1
ATOM 9268 C C . LYS B 1 458 ? 73.524 -19.289 86.274 1.00 51.24 480 LYS B C 1
ATOM 9269 O O . LYS B 1 458 ? 73.015 -20.357 86.575 1.00 55.31 480 LYS B O 1
ATOM 9275 N N . TYR B 1 459 ? 74.626 -19.169 85.539 1.00 50.76 481 TYR B N 1
ATOM 9276 C CA . TYR B 1 459 ? 75.256 -20.306 84.859 1.00 52.49 481 TYR B CA 1
ATOM 9277 C C . TYR B 1 459 ? 76.577 -20.798 85.503 1.00 56.87 481 TYR B C 1
ATOM 9278 O O . TYR B 1 459 ? 77.099 -21.823 85.082 1.00 61.55 481 TYR B O 1
ATOM 9287 N N . GLY B 1 460 ? 77.095 -20.084 86.512 1.00 57.71 482 GLY B N 1
ATOM 9288 C CA . GLY B 1 460 ? 78.416 -20.353 87.106 1.00 53.26 482 GLY B CA 1
ATOM 9289 C C . GLY B 1 460 ? 79.512 -19.587 86.357 1.00 58.74 482 GLY B C 1
ATOM 9290 O O . GLY B 1 460 ? 79.525 -19.594 85.110 1.00 57.53 482 GLY B O 1
ATOM 9291 N N . LYS B 1 461 ? 80.440 -18.948 87.095 1.00 60.77 483 LYS B N 1
ATOM 9292 C CA . LYS B 1 461 ? 81.615 -18.252 86.487 1.00 59.72 483 LYS B CA 1
ATOM 9293 C C . LYS B 1 461 ? 82.425 -19.181 85.564 1.00 70.22 483 LYS B C 1
ATOM 9294 O O . LYS B 1 461 ? 82.981 -18.714 84.568 1.00 68.81 483 LYS B O 1
ATOM 9296 N N . GLU B 1 462 ? 82.487 -20.475 85.908 1.00 63.61 484 GLU B N 1
ATOM 9297 C CA . GLU B 1 462 ? 83.200 -21.481 85.125 1.00 72.45 484 GLU B CA 1
ATOM 9298 C C . GLU B 1 462 ? 82.602 -21.708 83.715 1.00 72.46 484 GLU B C 1
ATOM 9299 O O . GLU B 1 462 ? 83.338 -22.051 82.787 1.00 65.06 484 GLU B O 1
ATOM 9305 N N . ASN B 1 463 ? 81.290 -21.505 83.561 1.00 70.09 485 ASN B N 1
ATOM 9306 C CA . ASN B 1 463 ? 80.620 -21.608 82.252 1.00 70.82 485 ASN B CA 1
ATOM 9307 C C . ASN B 1 463 ? 80.541 -20.308 81.440 1.00 66.78 485 ASN B C 1
ATOM 9308 O O . ASN B 1 463 ? 79.994 -20.327 80.342 1.00 72.35 485 ASN B O 1
ATOM 9313 N N . ILE B 1 464 ? 81.088 -19.202 81.950 1.00 60.81 486 ILE B N 1
ATOM 9314 C CA . ILE B 1 464 ? 81.102 -17.928 81.226 1.00 53.27 486 ILE B CA 1
ATOM 9315 C C . ILE B 1 464 ? 82.549 -17.561 80.891 1.00 54.99 486 ILE B C 1
ATOM 9316 O O . ILE B 1 464 ? 83.369 -17.353 81.786 1.00 52.55 486 ILE B O 1
ATOM 9321 N N . ILE B 1 465 ? 82.850 -17.474 79.599 1.00 55.57 487 ILE B N 1
ATOM 9322 C CA . ILE B 1 465 ? 84.127 -16.952 79.114 1.00 57.61 487 ILE B CA 1
ATOM 9323 C C . ILE B 1 465 ? 83.889 -15.491 78.681 1.00 53.08 487 ILE B C 1
ATOM 9324 O O . ILE B 1 465 ? 83.106 -15.256 77.774 1.00 47.82 487 ILE B O 1
ATOM 9329 N N . TYR B 1 466 ? 84.556 -14.532 79.338 1.00 48.26 488 TYR B N 1
ATOM 9330 C CA . TYR B 1 466 ? 84.421 -13.107 79.050 1.00 48.79 488 TYR B CA 1
ATOM 9331 C C . TYR B 1 466 ? 85.653 -12.581 78.311 1.00 51.32 488 TYR B C 1
ATOM 9332 O O . TYR B 1 466 ? 86.724 -12.446 78.898 1.00 47.66 488 TYR B O 1
ATOM 9341 N N . GLU B 1 467 ? 85.493 -12.312 77.016 1.00 51.11 489 GLU B N 1
ATOM 9342 C CA . GLU B 1 467 ? 86.506 -11.619 76.205 1.00 53.31 489 GLU B CA 1
ATOM 9343 C C . GLU B 1 467 ? 85.767 -10.562 75.411 1.00 46.23 489 GLU B C 1
ATOM 9344 O O . GLU B 1 467 ? 85.107 -10.887 74.426 1.00 43.92 489 GLU B O 1
ATOM 9350 N N . PRO B 1 468 ? 85.855 -9.303 75.843 1.00 43.47 490 PRO B N 1
ATOM 9351 C CA . PRO B 1 468 ? 84.974 -8.320 75.212 1.00 42.45 490 PRO B CA 1
ATOM 9352 C C . PRO B 1 468 ? 85.283 -8.044 73.729 1.00 44.01 490 PRO B C 1
ATOM 9353 O O . PRO B 1 468 ? 84.349 -7.841 72.951 1.00 42.05 490 PRO B O 1
ATOM 9357 N N . GLY B 1 469 ? 86.559 -8.024 73.343 1.00 45.84 491 GLY B N 1
ATOM 9358 C CA . GLY B 1 469 ? 86.939 -7.669 71.970 1.00 45.57 491 GLY B CA 1
ATOM 9359 C C . GLY B 1 469 ? 86.927 -6.164 71.740 1.00 43.28 491 GLY B C 1
ATOM 9360 O O . GLY B 1 469 ? 87.921 -5.603 71.293 1.00 46.84 491 GLY B O 1
ATOM 9361 N N . VAL B 1 470 ? 85.799 -5.518 72.025 1.00 39.00 492 VAL B N 1
ATOM 9362 C CA . VAL B 1 470 ? 85.661 -4.053 71.954 1.00 40.47 492 VAL B CA 1
ATOM 9363 C C . VAL B 1 470 ? 85.130 -3.546 73.289 1.00 39.13 492 VAL B C 1
ATOM 9364 O O . VAL B 1 470 ? 84.134 -4.083 73.793 1.00 37.77 492 VAL B O 1
ATOM 9368 N N . THR B 1 471 ? 85.768 -2.505 73.829 1.00 37.97 493 THR B N 1
ATOM 9369 C CA . THR B 1 471 ? 85.333 -1.843 75.068 1.00 36.25 493 THR B CA 1
ATOM 9370 C C . THR B 1 471 ? 85.221 -0.320 74.883 1.00 37.04 493 THR B C 1
ATOM 9371 O O . THR B 1 471 ? 85.877 0.259 74.005 1.00 34.89 493 THR B O 1
ATOM 9375 N N . TYR B 1 472 ? 84.389 0.328 75.707 1.00 37.46 494 TYR B N 1
ATOM 9376 C CA . TYR B 1 472 ? 84.276 1.801 75.709 1.00 37.71 494 TYR B CA 1
ATOM 9377 C C . TYR B 1 472 ? 85.485 2.437 76.390 1.00 42.96 494 TYR B C 1
ATOM 9378 O O . TYR B 1 472 ? 86.070 1.860 77.319 1.00 47.12 494 TYR B O 1
ATOM 9387 N N . ALA B 1 473 ? 85.899 3.598 75.886 1.00 41.30 495 ALA B N 1
ATOM 9388 C CA . ALA B 1 473 ? 87.043 4.318 76.439 1.00 40.94 495 ALA B CA 1
ATOM 9389 C C . ALA B 1 473 ? 86.645 4.913 77.781 1.00 40.92 495 ALA B C 1
ATOM 9390 O O . ALA B 1 473 ? 85.464 5.096 78.042 1.00 31.57 495 ALA B O 1
ATOM 9392 N N . SER B 1 474 ? 87.645 5.184 78.621 1.00 44.81 496 SER B N 1
ATOM 9393 C CA . SER B 1 474 ? 87.454 5.901 79.880 1.00 43.47 496 SER B CA 1
ATOM 9394 C C . SER B 1 474 ? 86.834 7.253 79.634 1.00 39.86 496 SER B C 1
ATOM 9395 O O . SER B 1 474 ? 87.124 7.890 78.631 1.00 44.79 496 SER B O 1
ATOM 9398 N N . TYR B 1 475 ? 86.050 7.718 80.589 1.00 36.33 497 TYR B N 1
ATOM 9399 C CA . TYR B 1 475 ? 85.365 8.985 80.449 1.00 35.89 497 TYR B CA 1
ATOM 9400 C C . TYR B 1 475 ? 86.340 10.196 80.384 1.00 40.53 497 TYR B C 1
ATOM 9401 O O . TYR B 1 475 ? 87.197 10.355 81.251 1.00 48.08 497 TYR B O 1
ATOM 9410 N N . LYS B 1 476 ? 86.182 11.036 79.358 1.00 42.06 498 LYS B N 1
ATOM 9411 C CA . LYS B 1 476 ? 86.847 12.355 79.249 1.00 41.00 498 LYS B CA 1
ATOM 9412 C C . LYS B 1 476 ? 85.928 13.232 78.394 1.00 40.38 498 LYS B C 1
ATOM 9413 O O . LYS B 1 476 ? 85.646 12.882 77.258 1.00 38.76 498 LYS B O 1
ATOM 9415 N N . ASN B 1 477 ? 85.424 14.335 78.952 1.00 43.79 499 ASN B N 1
ATOM 9416 C CA . ASN B 1 477 ? 84.672 15.363 78.182 1.00 47.65 499 ASN B CA 1
ATOM 9417 C C . ASN B 1 477 ? 83.542 14.792 77.330 1.00 42.84 499 ASN B C 1
ATOM 9418 O O . ASN B 1 477 ? 83.448 15.059 76.131 1.00 36.21 499 ASN B O 1
ATOM 9423 N N . ASP B 1 478 ? 82.711 13.980 77.973 1.00 37.79 500 ASP B N 1
ATOM 9424 C CA . ASP B 1 478 ? 81.498 13.443 77.372 1.00 34.06 500 ASP B CA 1
ATOM 9425 C C . ASP B 1 478 ? 81.760 12.684 76.068 1.00 33.84 500 ASP B C 1
ATOM 9426 O O . ASP B 1 478 ? 81.004 12.800 75.111 1.00 37.24 500 ASP B O 1
ATOM 9431 N N . ASN B 1 479 ? 82.805 11.861 76.080 1.00 33.80 501 ASN B N 1
ATOM 9432 C CA . ASN B 1 479 ? 83.194 11.017 74.931 1.00 34.06 501 ASN B CA 1
ATOM 9433 C C . ASN B 1 479 ? 82.439 9.685 74.916 1.00 31.75 501 ASN B C 1
ATOM 9434 O O . ASN B 1 479 ? 83.038 8.602 74.771 1.00 29.70 501 ASN B O 1
ATOM 9439 N N . TRP B 1 480 ? 81.126 9.780 75.067 1.00 29.63 502 TRP B N 1
ATOM 9440 C CA . TRP B 1 480 ? 80.258 8.618 75.172 1.00 32.64 502 TRP B CA 1
ATOM 9441 C C . TRP B 1 480 ? 80.415 7.666 73.974 1.00 33.15 502 TRP B C 1
ATOM 9442 O O . TRP B 1 480 ? 80.223 6.451 74.101 1.00 35.34 502 TRP B O 1
ATOM 9453 N N . TRP B 1 481 ? 80.734 8.249 72.818 1.00 32.63 503 TRP B N 1
ATOM 9454 C CA . TRP B 1 481 ? 80.931 7.528 71.544 1.00 35.28 503 TRP B CA 1
ATOM 9455 C C . TRP B 1 481 ? 82.266 6.777 71.424 1.00 36.83 503 TRP B C 1
ATOM 9456 O O . TRP B 1 481 ? 82.380 5.858 70.590 1.00 36.25 503 TRP B O 1
ATOM 9467 N N . GLU B 1 482 ? 83.265 7.172 72.220 1.00 31.16 504 GLU B N 1
ATOM 9468 C CA . GLU B 1 482 ? 84.637 6.733 71.998 1.00 33.83 504 GLU B CA 1
ATOM 9469 C C . GLU B 1 482 ? 84.860 5.329 72.541 1.00 35.05 504 GLU B C 1
ATOM 9470 O O . GLU B 1 482 ? 84.426 5.008 73.639 1.00 31.14 504 GLU B O 1
AT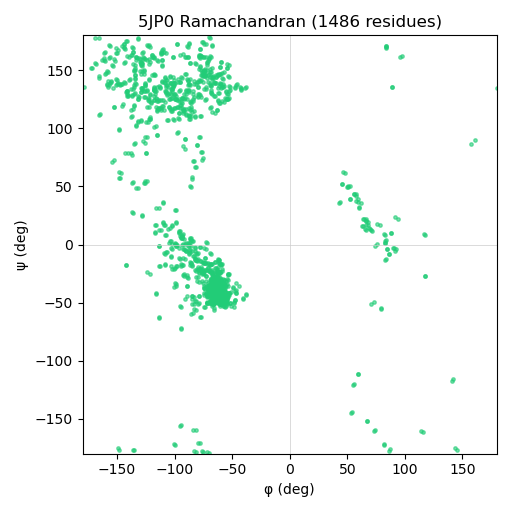OM 9476 N N . GLU B 1 483 ? 85.531 4.502 71.744 1.00 42.40 505 GLU B N 1
ATOM 9477 C CA . GLU B 1 483 ? 85.894 3.131 72.112 1.00 44.49 505 GLU B CA 1
ATOM 9478 C C . GLU B 1 483 ? 87.411 3.047 72.115 1.00 45.60 505 GLU B C 1
ATOM 9479 O O . GLU B 1 483 ? 88.076 3.910 71.545 1.00 47.43 505 GLU B O 1
ATOM 9485 N N . ASN B 1 484 ? 87.954 2.038 72.786 1.00 45.30 506 ASN B N 1
ATOM 9486 C CA . ASN B 1 484 ? 89.390 1.728 72.693 1.00 46.73 506 ASN B CA 1
ATOM 9487 C C . ASN B 1 484 ? 89.654 0.998 71.376 1.00 45.99 506 ASN B C 1
ATOM 9488 O O . ASN B 1 484 ? 88.709 0.585 70.708 1.00 44.92 506 ASN B O 1
ATOM 9493 N N . LYS B 1 485 ? 90.934 0.851 71.021 1.00 48.41 507 LYS B N 1
ATOM 9494 C CA . LYS B 1 485 ? 91.343 0.102 69.831 1.00 54.59 507 LYS B CA 1
ATOM 9495 C C . LYS B 1 485 ? 90.738 -1.308 69.917 1.00 51.96 507 LYS B C 1
ATOM 9496 O O . LYS B 1 485 ? 90.836 -1.953 70.959 1.00 51.99 507 LYS B O 1
ATOM 9498 N N . PRO B 1 486 ? 90.071 -1.770 68.846 1.00 53.54 508 PRO B N 1
ATOM 9499 C CA . PRO B 1 486 ? 89.507 -3.125 68.879 1.00 55.85 508 PRO B CA 1
ATOM 9500 C C . PRO B 1 486 ? 90.589 -4.203 68.942 1.00 54.85 508 PRO B C 1
ATOM 9501 O O . PRO B 1 486 ? 91.621 -4.075 68.274 1.00 52.49 508 PRO B O 1
ATOM 9505 N N . GLU B 1 487 ? 90.336 -5.241 69.744 1.00 56.01 509 GLU B N 1
ATOM 9506 C CA . GLU B 1 487 ? 91.173 -6.455 69.818 1.00 56.94 509 GLU B CA 1
ATOM 9507 C C . GLU B 1 487 ? 90.263 -7.670 69.541 1.00 53.48 509 GLU B C 1
ATOM 9508 O O . GLU B 1 487 ? 90.177 -8.617 70.328 1.00 48.49 509 GLU B O 1
ATOM 9514 N N . THR B 1 488 ? 89.574 -7.603 68.406 1.00 56.71 510 THR B N 1
ATOM 9515 C CA . THR B 1 488 ? 88.690 -8.671 67.909 1.00 56.73 510 THR B CA 1
ATOM 9516 C C . THR B 1 488 ? 89.382 -10.050 67.806 1.00 59.32 510 THR B C 1
ATOM 9517 O O . THR B 1 488 ? 88.714 -11.078 67.972 1.00 59.26 510 THR B O 1
ATOM 9521 N N . GLU B 1 489 ? 90.698 -10.064 67.553 1.00 59.02 511 GLU B N 1
ATOM 9522 C CA . GLU B 1 489 ? 91.507 -11.294 67.579 1.00 62.88 511 GLU B CA 1
ATOM 9523 C C . GLU B 1 489 ? 91.277 -12.212 68.817 1.00 67.60 511 GLU B C 1
ATOM 9524 O O . GLU B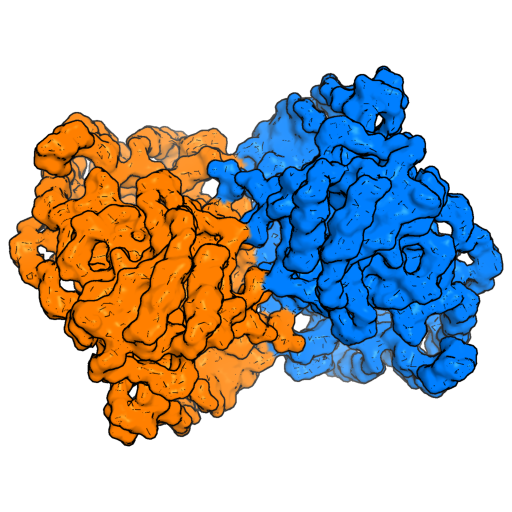 1 489 ? 91.339 -13.445 68.694 1.00 63.78 511 GLU B O 1
ATOM 9526 N N . LYS B 1 490 ? 90.986 -11.625 69.983 1.00 60.96 512 LYS B N 1
ATOM 9527 C CA . LYS B 1 490 ? 90.885 -12.390 71.252 1.00 60.12 512 LYS B CA 1
ATOM 9528 C C . LYS B 1 490 ? 89.625 -13.249 71.449 1.00 53.97 512 LYS B C 1
ATOM 9529 O O . LYS B 1 490 ? 89.748 -14.446 71.735 1.00 57.00 512 LYS B O 1
ATOM 9535 N N . PRO B 1 491 ? 88.420 -12.663 71.311 1.00 48.99 513 PRO B N 1
ATOM 9536 C CA . PRO B 1 491 ? 87.226 -13.514 71.443 1.00 47.29 513 PRO B CA 1
ATOM 9537 C C . PRO B 1 491 ? 87.031 -14.539 70.307 1.00 48.21 513 PRO B C 1
ATOM 9538 O O . PRO B 1 491 ? 86.487 -15.631 70.544 1.00 48.58 513 PRO B O 1
ATOM 9542 N N . VAL B 1 492 ? 87.483 -14.199 69.100 1.00 47.90 514 VAL B N 1
ATOM 9543 C CA . VAL B 1 492 ? 87.489 -15.139 67.977 1.00 48.59 514 VAL B CA 1
ATOM 9544 C C . VAL B 1 492 ? 88.242 -16.413 68.378 1.00 51.71 514 VAL B C 1
ATOM 9545 O O . VAL B 1 492 ? 87.704 -17.505 68.237 1.00 51.22 514 VAL B O 1
ATOM 9549 N N . ALA B 1 493 ? 89.453 -16.255 68.920 1.00 54.79 515 ALA B N 1
ATOM 9550 C CA . ALA B 1 493 ? 90.282 -17.404 69.355 1.00 57.63 515 ALA B CA 1
ATOM 9551 C C . ALA B 1 493 ? 89.607 -18.224 70.460 1.00 59.51 515 ALA B C 1
ATOM 9552 O O . ALA B 1 493 ? 89.637 -19.454 70.433 1.00 63.28 515 ALA B O 1
ATOM 9554 N N . ALA B 1 494 ? 88.971 -17.527 71.400 1.00 61.27 516 ALA B N 1
ATOM 9555 C CA . ALA B 1 494 ? 88.270 -18.160 72.521 1.00 62.88 516 ALA B CA 1
ATOM 9556 C C . ALA B 1 494 ? 86.981 -18.888 72.136 1.00 61.05 516 ALA B C 1
ATOM 9557 O O . ALA B 1 494 ? 86.504 -19.721 72.910 1.00 63.93 516 ALA B O 1
ATOM 9559 N N . ALA B 1 495 ? 86.412 -18.556 70.973 1.00 60.65 517 ALA B N 1
ATOM 9560 C CA . ALA B 1 495 ? 85.137 -19.127 70.507 1.00 58.24 517 ALA B CA 1
ATOM 9561 C C . ALA B 1 495 ? 85.129 -20.647 70.395 1.00 57.97 517 ALA B C 1
ATOM 9562 O O . ALA B 1 495 ? 84.120 -21.267 70.719 1.00 59.78 517 ALA B O 1
ATOM 9564 N N . ALA B 1 496 ? 86.245 -21.240 69.971 1.00 57.36 518 ALA B N 1
ATOM 9565 C CA . ALA B 1 496 ? 86.360 -22.703 69.869 1.00 63.22 518 ALA B CA 1
ATOM 9566 C C . ALA B 1 496 ? 85.991 -23.480 71.165 1.00 66.94 518 ALA B C 1
ATOM 9567 O O . ALA B 1 496 ? 85.576 -24.637 71.101 1.00 66.49 518 ALA B O 1
ATOM 9569 N N . GLN B 1 497 ? 86.126 -22.832 72.322 1.00 70.42 519 GLN B N 1
ATOM 9570 C CA . GLN B 1 497 ? 85.742 -23.406 73.617 1.00 70.39 519 GLN B CA 1
ATOM 9571 C C . GLN B 1 497 ? 84.262 -23.183 74.032 1.00 63.98 519 GLN B C 1
ATOM 9572 O O . GLN B 1 497 ? 83.868 -23.635 75.104 1.00 66.93 519 GLN B O 1
ATOM 9578 N N . ALA B 1 498 ? 83.457 -22.487 73.221 1.00 55.91 520 ALA B N 1
ATOM 9579 C CA . ALA B 1 498 ? 82.070 -22.142 73.596 1.00 54.57 520 ALA B CA 1
ATOM 9580 C C . ALA B 1 498 ? 81.027 -22.879 72.761 1.00 52.27 520 ALA B C 1
ATOM 9581 O O . ALA B 1 498 ? 81.321 -23.353 71.677 1.00 49.84 520 ALA B O 1
ATOM 9583 N N . ASP B 1 499 ? 79.808 -22.971 73.292 1.00 53.41 521 ASP B N 1
ATOM 9584 C CA . ASP B 1 499 ? 78.640 -23.473 72.548 1.00 52.86 521 ASP B CA 1
ATOM 9585 C C . ASP B 1 499 ? 77.857 -22.353 71.871 1.00 50.45 521 ASP B C 1
ATOM 9586 O O . ASP B 1 499 ? 77.159 -22.576 70.877 1.00 50.78 521 ASP B O 1
ATOM 9591 N N . ILE B 1 500 ? 77.949 -21.150 72.426 1.00 49.58 522 ILE B N 1
ATOM 9592 C CA . ILE B 1 500 ? 77.105 -20.043 72.002 1.00 48.75 522 ILE B CA 1
ATOM 9593 C C . ILE B 1 500 ? 77.795 -18.738 72.383 1.00 46.30 522 ILE B C 1
ATOM 9594 O O . ILE B 1 500 ? 78.551 -18.690 73.355 1.00 50.03 522 ILE B O 1
ATOM 9599 N N . ILE B 1 501 ? 77.576 -17.709 71.575 1.00 43.81 523 ILE B N 1
ATOM 9600 C CA . ILE B 1 501 ? 78.215 -16.419 71.749 1.00 42.73 523 ILE B CA 1
ATOM 9601 C C . ILE B 1 501 ? 77.090 -15.443 71.998 1.00 40.08 523 ILE B C 1
ATOM 9602 O O . ILE B 1 501 ? 76.084 -15.482 71.302 1.00 40.21 523 ILE B O 1
ATOM 9607 N N . ILE B 1 502 ? 77.246 -14.601 73.020 1.00 38.49 524 ILE B N 1
ATOM 9608 C CA . ILE B 1 502 ? 76.325 -13.518 73.304 1.00 35.10 524 ILE B CA 1
ATOM 9609 C C . ILE B 1 502 ? 77.168 -12.280 73.126 1.00 35.44 524 ILE B C 1
ATOM 9610 O O . ILE B 1 502 ? 78.249 -12.185 73.722 1.00 37.82 524 ILE B O 1
ATOM 9615 N N . THR B 1 503 ? 76.680 -11.328 72.342 1.00 34.14 525 THR B N 1
ATOM 9616 C CA . THR B 1 503 ? 77.445 -10.117 72.020 1.00 35.51 525 THR B CA 1
ATOM 9617 C C . THR B 1 503 ? 76.618 -8.901 72.413 1.00 34.89 525 THR B C 1
ATOM 9618 O O . THR B 1 503 ? 75.522 -8.726 71.894 1.00 31.90 525 THR B O 1
ATOM 9622 N N . CYS B 1 504 ? 77.138 -8.091 73.354 1.00 38.52 526 CYS B N 1
ATOM 9623 C CA . CYS B 1 504 ? 76.393 -6.970 73.945 1.00 34.02 526 CYS B CA 1
ATOM 9624 C C . CYS B 1 504 ? 76.876 -5.665 73.343 1.00 32.33 526 CYS B C 1
ATOM 9625 O O . CYS B 1 504 ? 78.017 -5.269 73.548 1.00 34.24 526 CYS B O 1
ATOM 9628 N N . ILE B 1 505 ? 75.984 -5.000 72.615 1.00 29.60 527 ILE B N 1
ATOM 9629 C CA . ILE B 1 505 ? 76.334 -3.884 71.756 1.00 30.07 527 ILE B CA 1
ATOM 9630 C C . ILE B 1 505 ? 75.333 -2.755 71.923 1.00 29.22 527 ILE B C 1
ATOM 9631 O O . ILE B 1 505 ? 74.244 -2.950 72.465 1.00 32.79 527 ILE B O 1
ATOM 9636 N N . GLY B 1 506 ? 75.703 -1.585 71.422 1.00 29.02 528 GLY B N 1
ATOM 9637 C CA . GLY B 1 506 ? 74.806 -0.415 71.346 1.00 28.88 528 GLY B CA 1
ATOM 9638 C C . GLY B 1 506 ? 75.580 0.862 71.658 1.00 30.39 528 GLY B C 1
ATOM 9639 O O . GLY B 1 506 ? 76.531 1.199 70.942 1.00 28.29 528 GLY B O 1
ATOM 9640 N N . GLU B 1 507 ? 75.206 1.520 72.755 1.00 28.03 529 GLU B N 1
ATOM 9641 C CA . GLU B 1 507 ? 75.799 2.783 73.194 1.00 29.51 529 GLU B CA 1
ATOM 9642 C C . GLU B 1 507 ? 76.240 2.762 74.668 1.00 29.74 529 GLU B C 1
ATOM 9643 O O . GLU B 1 507 ? 75.702 2.010 75.498 1.00 23.84 529 GLU B O 1
ATOM 9649 N N . ASN B 1 508 ? 77.183 3.644 74.983 1.00 30.49 530 ASN B N 1
ATOM 9650 C CA . ASN B 1 508 ? 77.506 4.012 76.370 1.00 28.80 530 ASN B CA 1
ATOM 9651 C C . ASN B 1 508 ? 76.581 5.176 76.817 1.00 30.05 530 ASN B C 1
ATOM 9652 O O . ASN B 1 508 ? 75.795 5.701 76.009 1.00 27.28 530 ASN B O 1
ATOM 9657 N N . SER B 1 509 ? 76.627 5.553 78.097 1.00 29.80 531 SER B N 1
ATOM 9658 C CA . SER B 1 509 ? 75.669 6.537 78.618 1.00 30.08 531 SER B CA 1
ATOM 9659 C C . SER B 1 509 ? 75.981 7.977 78.173 1.00 28.52 531 SER B C 1
ATOM 9660 O O . SER B 1 509 ? 77.140 8.367 77.984 1.00 28.44 531 SER B O 1
ATOM 9663 N N . TYR B 1 510 ? 74.906 8.738 77.997 1.00 30.83 532 TYR B N 1
ATOM 9664 C CA . TYR B 1 510 ? 74.957 10.166 77.666 1.00 30.52 532 TYR B CA 1
ATOM 9665 C C . TYR B 1 510 ? 73.639 10.800 78.117 1.00 29.99 532 TYR B C 1
ATOM 9666 O O . TYR B 1 510 ? 72.682 10.092 78.500 1.00 29.12 532 TYR B O 1
ATOM 9675 N N . CYS B 1 511 ? 73.574 12.121 78.068 1.00 24.23 533 CYS B N 1
ATOM 9676 C CA . CYS B 1 511 ? 72.342 12.823 78.408 1.00 22.77 533 CYS B CA 1
ATOM 9677 C C . CYS B 1 511 ? 72.292 14.138 77.690 1.00 25.49 533 CYS B C 1
ATOM 9678 O O . CYS B 1 511 ? 73.323 14.812 77.578 1.00 23.69 533 CYS B O 1
ATOM 9681 N N . GLU B 1 512 ? 71.129 14.452 77.109 1.00 28.83 534 GLU B N 1
ATOM 9682 C CA . GLU B 1 512 ? 70.911 15.731 76.408 1.00 27.98 534 GLU B CA 1
ATOM 9683 C C . GLU B 1 512 ? 71.945 16.050 75.303 1.00 27.04 534 GLU B C 1
ATOM 9684 O O . GLU B 1 512 ? 72.431 15.141 74.616 1.00 27.21 534 GLU B O 1
ATOM 9690 N N . THR B 1 513 ? 72.299 17.323 75.153 1.00 22.78 535 THR B N 1
ATOM 9691 C CA . THR B 1 513 ? 73.019 17.792 73.993 1.00 26.41 535 THR B CA 1
ATOM 9692 C C . THR B 1 513 ? 74.369 17.113 73.785 1.00 27.90 535 THR B C 1
ATOM 9693 O O . THR B 1 513 ? 74.723 16.833 72.653 1.00 30.67 535 THR B O 1
ATOM 9697 N N . PRO B 1 514 ? 75.113 16.808 74.871 1.00 27.27 536 PRO B N 1
ATOM 9698 C CA . PRO B 1 514 ? 76.376 16.096 74.618 1.00 26.10 536 PRO B CA 1
ATOM 9699 C C . PRO B 1 514 ? 76.199 14.729 73.927 1.00 25.42 536 PRO B C 1
ATOM 9700 O O . PRO B 1 514 ? 77.117 14.271 73.285 1.00 30.30 536 PRO B O 1
ATOM 9704 N N . GLY B 1 515 ? 75.032 14.111 74.062 1.00 25.93 537 GLY B N 1
ATOM 9705 C CA . GLY B 1 515 ? 74.688 12.867 73.368 1.00 26.47 537 GLY B CA 1
ATOM 9706 C C . GLY B 1 515 ? 74.286 12.954 71.904 1.00 29.82 537 GLY B C 1
ATOM 9707 O O . GLY B 1 515 ? 74.030 11.924 71.300 1.00 31.24 537 GLY B O 1
ATOM 9708 N N . ASN B 1 516 ? 74.229 14.161 71.320 1.00 29.70 538 ASN B N 1
ATOM 9709 C CA . ASN B 1 516 ? 74.018 14.318 69.874 1.00 25.99 538 ASN B CA 1
ATOM 9710 C C . ASN B 1 516 ? 74.912 13.376 69.073 1.00 29.21 538 ASN B C 1
ATOM 9711 O O . ASN B 1 516 ? 76.079 13.234 69.382 1.00 22.94 538 ASN B O 1
ATOM 9716 N N . LEU B 1 517 ? 74.364 12.766 68.030 1.00 29.91 539 LEU B N 1
ATOM 9717 C CA . LEU B 1 517 ? 75.147 11.930 67.137 1.00 28.65 539 LEU B CA 1
ATOM 9718 C C . LEU B 1 517 ? 75.272 12.562 65.750 1.00 27.66 539 LEU B C 1
ATOM 9719 O O . LEU B 1 517 ? 74.540 13.507 65.406 1.00 27.21 539 LEU B O 1
ATOM 9724 N N . THR B 1 518 ? 76.223 12.040 64.976 1.00 29.32 540 THR B N 1
ATOM 9725 C CA . THR B 1 518 ? 76.404 12.410 63.562 1.00 29.75 540 THR B CA 1
ATOM 9726 C C . THR B 1 518 ? 76.123 11.275 62.581 1.00 32.64 540 THR B C 1
ATOM 9727 O O . THR B 1 518 ? 76.185 11.483 61.366 1.00 37.23 540 THR B O 1
ATOM 9731 N N . ASP B 1 519 ? 75.782 10.090 63.095 1.00 32.06 541 ASP B N 1
ATOM 9732 C CA . ASP B 1 519 ? 75.598 8.915 62.264 1.00 31.90 541 ASP B CA 1
ATOM 9733 C C . ASP B 1 519 ? 74.860 7.882 63.126 1.00 33.54 541 ASP B C 1
ATOM 9734 O O . ASP B 1 519 ? 75.426 7.356 64.096 1.00 35.05 541 ASP B O 1
ATOM 9739 N N . LEU B 1 520 ? 73.607 7.584 62.772 1.00 32.45 542 LEU B N 1
ATOM 9740 C CA . LEU B 1 520 ? 72.806 6.599 63.517 1.00 30.32 542 LEU B CA 1
ATOM 9741 C C . LEU B 1 520 ? 73.315 5.144 63.388 1.00 32.72 542 LEU B C 1
ATOM 9742 O O . LEU B 1 520 ? 72.904 4.291 64.185 1.00 24.49 542 LEU B O 1
ATOM 9747 N N . THR B 1 521 ? 74.166 4.858 62.389 1.00 30.39 543 THR B N 1
ATOM 9748 C CA . THR B 1 521 ? 74.727 3.514 62.205 1.00 32.99 543 THR B CA 1
ATOM 9749 C C . THR B 1 521 ? 75.473 3.092 63.462 1.00 36.09 543 THR B C 1
ATOM 9750 O O . THR B 1 521 ? 76.238 3.886 64.010 1.00 39.58 543 THR B O 1
ATOM 9754 N N . LEU B 1 522 ? 75.268 1.850 63.901 1.00 34.47 544 LEU B N 1
ATOM 9755 C CA . LEU B 1 522 ? 76.087 1.257 64.966 1.00 34.83 544 LEU B CA 1
ATOM 9756 C C . LEU B 1 522 ? 77.559 1.385 64.607 1.00 31.16 544 LEU B C 1
ATOM 9757 O O . LEU B 1 522 ? 77.944 1.311 63.439 1.00 30.95 544 LEU B O 1
ATOM 9762 N N . SER B 1 523 ? 78.355 1.615 65.640 1.00 33.88 545 SER B N 1
ATOM 9763 C CA . SER B 1 523 ? 79.803 1.743 65.534 1.00 37.82 545 SER B CA 1
ATOM 9764 C C . SER B 1 523 ? 80.397 0.690 64.625 1.00 35.85 545 SER B C 1
ATOM 9765 O O . SER B 1 523 ? 80.036 -0.482 64.726 1.00 36.06 545 SER B O 1
ATOM 9768 N N . GLU B 1 524 ? 81.315 1.115 63.765 1.00 36.98 546 GLU B N 1
ATOM 9769 C CA . GLU B 1 524 ? 81.965 0.208 62.831 1.00 39.92 546 GLU B CA 1
ATOM 9770 C C . GLU B 1 524 ? 82.713 -0.939 63.549 1.00 41.97 546 GLU B C 1
ATOM 9771 O O . GLU B 1 524 ? 82.625 -2.105 63.125 1.00 40.06 546 GLU B O 1
ATOM 9777 N N . ASN B 1 525 ? 83.441 -0.609 64.623 1.00 42.88 547 ASN B N 1
ATOM 9778 C CA . ASN B 1 525 ? 84.186 -1.633 65.395 1.00 43.83 547 ASN B CA 1
ATOM 9779 C C . ASN B 1 525 ? 83.231 -2.674 65.990 1.00 38.47 547 ASN B C 1
ATOM 9780 O O . ASN B 1 525 ? 83.523 -3.844 65.957 1.00 39.75 547 ASN B O 1
ATOM 9785 N N . GLN B 1 526 ? 82.074 -2.232 66.485 1.00 34.00 548 GLN B N 1
ATOM 9786 C CA . GLN B 1 526 ? 81.077 -3.152 67.030 1.00 35.47 548 GLN B CA 1
ATOM 9787 C C . GLN B 1 526 ? 80.496 -4.072 65.950 1.00 36.24 548 GLN B C 1
ATOM 9788 O O . GLN B 1 526 ? 80.328 -5.273 66.189 1.00 37.01 548 GLN B O 1
ATOM 9794 N N . ARG B 1 527 ? 80.237 -3.518 64.769 1.00 34.77 549 ARG B N 1
ATOM 9795 C CA . ARG B 1 527 ? 79.767 -4.326 63.645 1.00 38.86 549 ARG B CA 1
ATOM 9796 C C . ARG B 1 527 ? 80.830 -5.329 63.185 1.00 35.27 549 ARG B C 1
ATOM 9797 O O . ARG B 1 527 ? 80.499 -6.490 62.941 1.00 33.05 549 ARG B O 1
ATOM 9805 N N . ASN B 1 528 ? 82.093 -4.904 63.109 1.00 36.31 550 ASN B N 1
ATOM 9806 C CA . ASN B 1 528 ? 83.188 -5.834 62.725 1.00 40.28 550 ASN B CA 1
ATOM 9807 C C . ASN B 1 528 ? 83.414 -6.943 63.758 1.00 41.43 550 ASN B C 1
ATOM 9808 O O . ASN B 1 528 ? 83.795 -8.050 63.397 1.00 50.11 550 ASN B O 1
ATOM 9813 N N . LEU B 1 529 ? 83.180 -6.641 65.036 1.00 43.80 551 LEU B N 1
ATOM 9814 C CA . LEU B 1 529 ? 83.243 -7.653 66.088 1.00 44.53 551 LEU B CA 1
ATOM 9815 C C . LEU B 1 529 ? 82.219 -8.749 65.822 1.00 38.59 551 LEU B C 1
ATOM 9816 O O . LEU B 1 529 ? 82.547 -9.913 65.890 1.00 41.70 551 LEU B O 1
ATOM 9821 N N . VAL B 1 530 ? 80.982 -8.361 65.554 1.00 38.65 552 VAL B N 1
ATOM 9822 C CA . VAL B 1 530 ? 79.915 -9.322 65.284 1.00 39.54 552 VAL B CA 1
ATOM 9823 C C . VAL B 1 530 ? 80.243 -10.134 64.031 1.00 41.62 552 VAL B C 1
ATOM 9824 O O . VAL B 1 530 ? 80.026 -11.344 64.020 1.00 45.56 552 VAL B O 1
ATOM 9828 N N . LYS B 1 531 ? 80.799 -9.488 63.003 1.00 43.18 553 LYS B N 1
ATOM 9829 C CA . LYS B 1 531 ? 81.169 -10.190 61.760 1.00 43.29 553 LYS B CA 1
ATOM 9830 C C . LYS B 1 531 ? 82.313 -11.173 61.962 1.00 46.85 553 LYS B C 1
ATOM 9831 O O . LYS B 1 531 ? 82.262 -12.291 61.443 1.00 50.16 553 LYS B O 1
ATOM 9837 N N . ALA B 1 532 ? 83.335 -10.767 62.706 1.00 44.33 554 ALA B N 1
ATOM 9838 C CA . ALA B 1 532 ? 84.455 -11.664 62.982 1.00 48.73 554 ALA B CA 1
ATOM 9839 C C . ALA B 1 532 ? 84.008 -12.910 63.755 1.00 46.50 554 ALA B C 1
ATOM 9840 O O . ALA B 1 532 ? 84.451 -14.011 63.457 1.00 48.30 554 ALA B O 1
ATOM 9842 N N . LEU B 1 533 ? 83.099 -12.724 64.715 1.00 47.22 555 LEU B N 1
ATOM 9843 C CA . LEU B 1 533 ? 82.555 -13.835 65.504 1.00 44.97 555 LEU B CA 1
ATOM 9844 C C . LEU B 1 533 ? 81.622 -14.744 64.688 1.00 47.12 555 LEU B C 1
ATOM 9845 O O . LEU B 1 533 ? 81.682 -15.961 64.830 1.00 43.17 555 LEU B O 1
ATOM 9850 N N . ALA B 1 534 ? 80.798 -14.158 63.808 1.00 49.40 556 ALA B N 1
ATOM 9851 C CA . ALA B 1 534 ? 79.911 -14.933 62.911 1.00 48.36 556 ALA B CA 1
ATOM 9852 C C . ALA B 1 534 ? 80.676 -15.975 62.121 1.00 50.42 556 ALA B C 1
ATOM 9853 O O . ALA B 1 534 ? 80.227 -17.116 62.012 1.00 47.44 556 ALA B O 1
ATOM 9855 N N . ALA B 1 535 ? 81.857 -15.578 61.631 1.00 51.99 557 ALA B N 1
ATOM 9856 C CA . ALA B 1 535 ? 82.738 -16.442 60.825 1.00 52.34 557 ALA B CA 1
ATOM 9857 C C . ALA B 1 535 ? 83.389 -17.619 61.576 1.00 53.31 557 ALA B C 1
ATOM 9858 O O . ALA B 1 535 ? 84.020 -18.454 60.947 1.00 56.28 557 ALA B O 1
ATOM 9860 N N . THR B 1 536 ? 83.258 -17.683 62.903 1.00 54.57 558 THR B N 1
ATOM 9861 C CA . THR B 1 536 ? 83.639 -18.881 63.658 1.00 56.26 558 THR B CA 1
ATOM 9862 C C . THR B 1 536 ? 82.634 -20.026 63.479 1.00 56.33 558 THR B C 1
ATOM 9863 O O . THR B 1 536 ? 82.931 -21.152 63.836 1.00 58.97 558 THR B O 1
ATOM 9867 N N . GLY B 1 537 ? 81.437 -19.736 62.969 1.00 56.58 559 GLY B N 1
ATOM 9868 C CA . GLY B 1 537 ? 80.404 -20.759 62.790 1.00 53.20 559 GLY B CA 1
ATOM 9869 C C . GLY B 1 537 ? 79.537 -21.012 64.016 1.00 50.75 559 GLY B C 1
ATOM 9870 O O . GLY B 1 537 ? 78.526 -21.727 63.917 1.00 48.74 559 GLY B O 1
ATOM 9871 N N . LYS B 1 538 ? 79.910 -20.414 65.162 1.00 50.30 560 LYS B N 1
ATOM 9872 C CA . LYS B 1 538 ? 79.117 -20.514 66.391 1.00 48.11 560 LYS B CA 1
ATOM 9873 C C . LYS B 1 538 ? 77.893 -19.614 66.343 1.00 45.68 560 LYS B C 1
ATOM 9874 O O . LYS B 1 538 ? 77.939 -18.530 65.758 1.00 43.31 560 LYS B O 1
ATOM 9880 N N . PRO B 1 539 ? 76.785 -20.061 66.960 1.00 43.97 561 PRO B N 1
ATOM 9881 C CA . PRO B 1 539 ? 75.601 -19.195 66.964 1.00 39.66 561 PRO B CA 1
ATOM 9882 C C . PRO B 1 539 ? 75.811 -17.950 67.844 1.00 41.86 561 PRO B C 1
ATOM 9883 O O . PRO B 1 539 ? 76.513 -18.013 68.856 1.00 43.69 561 PRO B O 1
ATOM 9887 N N . ILE B 1 540 ? 75.171 -16.854 67.455 1.00 39.22 562 ILE B N 1
ATOM 9888 C CA . ILE B 1 540 ? 75.352 -15.549 68.058 1.00 40.93 562 ILE B CA 1
ATOM 9889 C C . ILE B 1 540 ? 74.015 -15.009 68.525 1.00 38.62 562 ILE B C 1
ATOM 9890 O O . ILE B 1 540 ? 73.043 -15.028 67.767 1.00 37.66 562 ILE B O 1
ATOM 9895 N N . VAL B 1 541 ? 73.991 -14.528 69.769 1.00 38.74 563 VAL B N 1
ATOM 9896 C CA . VAL B 1 541 ? 72.827 -13.842 70.347 1.00 39.07 563 VAL B CA 1
ATOM 9897 C C . VAL B 1 541 ? 73.213 -12.379 70.553 1.00 38.21 563 VAL B C 1
ATOM 9898 O O . VAL B 1 541 ? 74.136 -12.093 71.306 1.00 35.37 563 VAL B O 1
ATOM 9902 N N . LEU B 1 542 ? 72.532 -11.457 69.871 1.00 39.53 564 LEU B N 1
ATOM 9903 C CA . LEU B 1 542 ? 72.800 -10.032 70.052 1.00 37.74 564 LEU B CA 1
ATOM 9904 C C . LEU B 1 542 ? 71.968 -9.483 71.214 1.00 40.30 564 LEU B C 1
ATOM 9905 O O . LEU B 1 542 ? 70.759 -9.724 71.295 1.00 42.20 564 LEU B O 1
ATOM 9910 N N . VAL B 1 543 ? 72.626 -8.729 72.090 1.00 37.18 565 VAL B N 1
ATOM 9911 C CA . VAL B 1 543 ? 71.964 -7.998 73.152 1.00 34.60 565 VAL B CA 1
ATOM 9912 C C . VAL B 1 543 ? 72.151 -6.511 72.860 1.00 32.91 565 VAL B C 1
ATOM 9913 O O . VAL B 1 543 ? 73.278 -6.009 72.873 1.00 32.35 565 VAL B O 1
ATOM 9917 N N . LEU B 1 544 ? 71.048 -5.814 72.620 1.00 29.81 566 LEU B N 1
ATOM 9918 C CA . LEU B 1 544 ? 71.083 -4.386 72.293 1.00 30.30 566 LEU B CA 1
ATOM 9919 C C . LEU B 1 544 ? 70.801 -3.555 73.543 1.00 31.59 566 LEU B C 1
ATOM 9920 O O . LEU B 1 544 ? 69.697 -3.632 74.107 1.00 28.61 566 LEU B O 1
ATOM 9925 N N . ASN B 1 545 ? 71.789 -2.742 73.928 1.00 28.68 567 ASN B N 1
ATOM 9926 C CA . ASN B 1 545 ? 71.746 -1.926 75.125 1.00 29.09 567 ASN B CA 1
ATOM 9927 C C . ASN B 1 545 ? 72.176 -0.509 74.723 1.00 32.11 567 ASN B C 1
ATOM 9928 O O . ASN B 1 545 ? 73.353 -0.249 74.460 1.00 26.24 567 ASN B O 1
ATOM 9933 N N . GLN B 1 546 ? 71.198 0.391 74.663 1.00 31.46 568 GLN B N 1
ATOM 9934 C CA . GLN B 1 546 ? 71.347 1.663 73.965 1.00 34.37 568 GLN B CA 1
ATOM 9935 C C . GLN B 1 546 ? 70.135 2.552 74.239 1.00 33.91 568 GLN B C 1
ATOM 9936 O O . GLN B 1 546 ? 69.034 2.047 74.478 1.00 29.05 568 GLN B O 1
ATOM 9942 N N . GLY B 1 547 ? 70.360 3.864 74.187 1.00 28.81 569 GLY B N 1
ATOM 9943 C CA . GLY B 1 547 ? 69.286 4.863 74.270 1.00 30.70 569 GLY B CA 1
ATOM 9944 C C . GLY B 1 547 ? 68.596 5.200 72.937 1.00 27.60 569 GLY B C 1
ATOM 9945 O O . GLY B 1 547 ? 67.508 5.770 72.938 1.00 23.14 569 GLY B O 1
ATOM 9946 N N . ARG B 1 548 ? 69.222 4.827 71.812 1.00 28.19 570 ARG B N 1
ATOM 9947 C CA . ARG B 1 548 ? 68.640 4.965 70.481 1.00 29.67 570 ARG B CA 1
ATOM 9948 C C . ARG B 1 548 ? 68.851 3.688 69.663 1.00 31.42 570 ARG B C 1
ATOM 9949 O O . ARG B 1 548 ? 69.852 2.992 69.852 1.00 25.83 570 ARG B O 1
ATOM 9957 N N . PRO B 1 549 ? 67.943 3.401 68.714 1.00 29.87 571 PRO B N 1
ATOM 9958 C CA . PRO B 1 549 ? 68.058 2.157 67.944 1.00 29.87 571 PRO B CA 1
ATOM 9959 C C . PRO B 1 549 ? 69.101 2.279 66.842 1.00 32.56 571 PRO B C 1
ATOM 9960 O O . PRO B 1 549 ? 68.805 2.736 65.735 1.00 29.12 571 PRO B O 1
ATOM 9964 N N . ARG B 1 550 ? 70.320 1.887 67.159 1.00 28.97 572 ARG B N 1
ATOM 9965 C CA . ARG B 1 550 ? 71.411 1.996 66.215 1.00 32.30 572 ARG B CA 1
ATOM 9966 C C . ARG B 1 550 ? 71.218 1.058 65.032 1.00 33.75 572 ARG B C 1
ATOM 9967 O O . ARG B 1 550 ? 70.706 -0.041 65.204 1.00 27.52 572 ARG B O 1
ATOM 9975 N N . ILE B 1 551 ? 71.597 1.524 63.837 1.00 30.75 573 ILE B N 1
ATOM 9976 C CA . ILE B 1 551 ? 71.288 0.802 62.604 1.00 35.50 573 ILE B CA 1
ATOM 9977 C C . ILE B 1 551 ? 72.209 -0.428 62.523 1.00 34.79 573 ILE B C 1
ATOM 9978 O O . ILE B 1 551 ? 73.431 -0.299 62.590 1.00 27.79 573 ILE B O 1
ATOM 9983 N N . ILE B 1 552 ? 71.595 -1.597 62.382 1.00 34.08 574 ILE B N 1
ATOM 9984 C CA . ILE B 1 552 ? 72.301 -2.882 62.484 1.00 37.58 574 ILE B CA 1
ATOM 9985 C C . ILE B 1 552 ? 71.867 -3.875 61.401 1.00 37.20 574 ILE B C 1
ATOM 9986 O O . ILE B 1 552 ? 71.979 -5.091 61.583 1.00 35.53 574 ILE B O 1
ATOM 9991 N N . ASN B 1 553 ? 71.422 -3.349 60.250 1.00 36.81 575 ASN B N 1
ATOM 9992 C CA . ASN B 1 553 ? 70.923 -4.166 59.128 1.00 37.01 575 ASN B CA 1
ATOM 9993 C C . ASN B 1 553 ? 71.914 -5.212 58.600 1.00 33.44 575 ASN B C 1
ATOM 9994 O O . ASN B 1 553 ? 71.495 -6.240 58.093 1.00 34.21 575 ASN B O 1
ATOM 9999 N N . ASP B 1 554 ? 73.211 -4.917 58.690 1.00 34.47 576 ASP B N 1
ATOM 10000 C CA . ASP B 1 554 ? 74.260 -5.832 58.206 1.00 35.53 576 ASP B CA 1
ATOM 10001 C C . ASP B 1 554 ? 74.625 -6.946 59.185 1.00 36.38 576 ASP B C 1
ATOM 10002 O O . ASP B 1 554 ? 75.303 -7.878 58.787 1.00 36.97 576 ASP B O 1
ATOM 10007 N N . ILE B 1 555 ? 74.203 -6.850 60.450 1.00 39.87 577 ILE B N 1
ATOM 10008 C CA . ILE B 1 555 ? 74.537 -7.881 61.452 1.00 37.45 577 ILE B CA 1
ATOM 10009 C C . ILE B 1 555 ? 73.349 -8.703 61.970 1.00 38.61 577 ILE B C 1
ATOM 10010 O O . ILE B 1 555 ? 73.563 -9.794 62.498 1.00 36.65 577 ILE B O 1
ATOM 10015 N N . VAL B 1 556 ? 72.116 -8.219 61.808 1.00 37.04 578 VAL B N 1
ATOM 10016 C CA . VAL B 1 556 ? 70.927 -9.007 62.202 1.00 44.06 578 VAL B CA 1
ATOM 10017 C C . VAL B 1 556 ? 70.826 -10.358 61.450 1.00 43.81 578 VAL B C 1
ATOM 10018 O O . VAL B 1 556 ? 70.463 -11.359 62.055 1.00 38.66 578 VAL B O 1
ATOM 10022 N N . PRO B 1 557 ? 71.156 -10.390 60.141 1.00 42.02 579 PRO B N 1
ATOM 10023 C CA . PRO B 1 557 ? 71.162 -11.677 59.449 1.00 42.30 579 PRO B CA 1
ATOM 10024 C C . PRO B 1 557 ? 72.170 -12.697 59.976 1.00 43.03 579 PRO B C 1
ATOM 10025 O O . PRO B 1 557 ? 71.970 -13.887 59.767 1.00 39.60 579 PRO B O 1
ATOM 10029 N N . LEU B 1 558 ? 73.234 -12.238 60.644 1.00 47.17 580 LEU B N 1
ATOM 10030 C CA . LEU B 1 558 ? 74.292 -13.126 61.186 1.00 43.49 580 LEU B CA 1
ATOM 10031 C C . LEU B 1 558 ? 73.983 -13.708 62.574 1.00 41.26 580 LEU B C 1
ATOM 10032 O O . LEU B 1 558 ? 74.746 -14.512 63.080 1.00 39.48 580 LEU B O 1
ATOM 10037 N N . ALA B 1 559 ? 72.882 -13.273 63.186 1.00 38.52 581 ALA B N 1
ATOM 10038 C CA . ALA B 1 559 ? 72.551 -13.584 64.571 1.00 38.78 581 ALA B CA 1
ATOM 10039 C C . ALA B 1 559 ? 71.394 -14.581 64.630 1.00 34.98 581 ALA B C 1
ATOM 10040 O O . ALA B 1 559 ? 70.381 -14.368 63.978 1.00 34.86 581 ALA B O 1
ATOM 10042 N N . LYS B 1 560 ? 71.531 -15.641 65.423 1.00 34.49 582 LYS B N 1
ATOM 10043 C CA . LYS B 1 560 ? 70.420 -16.576 65.655 1.00 35.03 582 LYS B CA 1
ATOM 10044 C C . LYS B 1 560 ? 69.320 -15.941 66.514 1.00 33.45 582 LYS B C 1
ATOM 10045 O O . LYS B 1 560 ? 68.145 -16.231 66.326 1.00 35.46 582 LYS B O 1
ATOM 10047 N N . ALA B 1 561 ? 69.700 -15.056 67.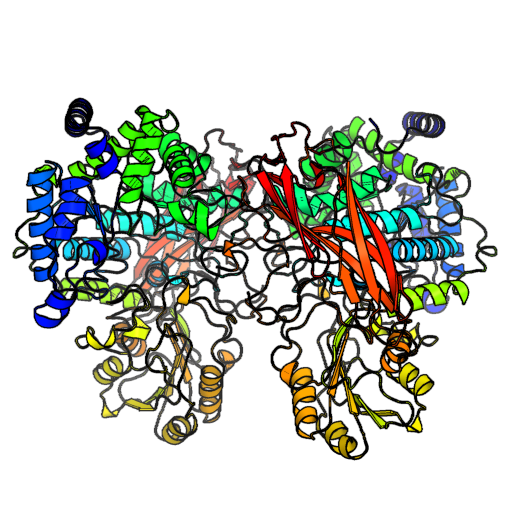440 1.00 36.54 583 ALA B N 1
ATOM 10048 C CA . ALA B 1 561 ? 68.730 -14.387 68.311 1.00 36.13 583 ALA B CA 1
ATOM 10049 C C . ALA B 1 561 ? 69.146 -12.966 68.592 1.00 36.09 583 ALA B C 1
ATOM 10050 O O . ALA B 1 561 ? 70.327 -12.623 68.490 1.00 35.70 583 ALA B O 1
ATOM 10052 N N . VAL B 1 562 ? 68.151 -12.148 68.927 1.00 35.89 584 VAL B N 1
ATOM 10053 C CA . VAL B 1 562 ? 68.355 -10.748 69.242 1.00 35.48 584 VAL B CA 1
ATOM 10054 C C . VAL B 1 562 ? 67.444 -10.395 70.414 1.00 34.61 584 VAL B C 1
ATOM 10055 O O . VAL B 1 562 ? 66.248 -10.688 70.378 1.00 33.33 584 VAL B O 1
ATOM 10059 N N . VAL B 1 563 ? 68.024 -9.800 71.457 1.00 35.02 585 VAL B N 1
ATOM 10060 C CA . VAL B 1 563 ? 67.266 -9.304 72.609 1.00 33.76 585 VAL B CA 1
ATOM 10061 C C . VAL B 1 563 ? 67.563 -7.823 72.749 1.00 31.91 585 VAL B C 1
ATOM 10062 O O . VAL B 1 563 ? 68.731 -7.442 72.815 1.00 32.28 585 VAL B O 1
ATOM 10066 N N . ASN B 1 564 ? 66.507 -6.998 72.773 1.00 30.62 586 ASN B N 1
ATOM 10067 C CA . ASN B 1 564 ? 66.641 -5.564 72.940 1.00 28.70 586 ASN B CA 1
ATOM 10068 C C . ASN B 1 564 ? 66.322 -5.201 74.378 1.00 31.62 586 ASN B C 1
ATOM 10069 O O . ASN B 1 564 ? 65.148 -5.233 74.785 1.00 30.74 586 ASN B O 1
ATOM 10074 N N . ILE B 1 565 ? 67.355 -4.828 75.141 1.00 30.58 587 ILE B N 1
ATOM 10075 C CA . ILE B 1 565 ? 67.177 -4.448 76.547 1.00 32.64 587 ILE B CA 1
ATOM 10076 C C . ILE B 1 565 ? 67.046 -2.938 76.780 1.00 33.30 587 ILE B C 1
ATOM 10077 O O . ILE B 1 565 ? 66.656 -2.512 77.870 1.00 27.52 587 ILE B O 1
ATOM 10082 N N . MET B 1 566 ? 67.341 -2.141 75.758 1.00 33.12 588 MET B N 1
ATOM 10083 C CA . MET B 1 566 ? 67.237 -0.677 75.830 1.00 30.48 588 MET B CA 1
ATOM 10084 C C . MET B 1 566 ? 68.072 -0.189 77.020 1.00 25.64 588 MET B C 1
ATOM 10085 O O . MET B 1 566 ? 69.270 -0.462 77.039 1.00 24.73 588 MET B O 1
ATOM 10090 N N . LEU B 1 567 ? 67.480 0.495 78.008 1.00 24.63 589 LEU B N 1
ATOM 10091 C CA . LEU B 1 567 ? 68.217 0.962 79.214 1.00 27.48 589 LEU B CA 1
ATOM 10092 C C . LEU B 1 567 ? 67.528 0.436 80.486 1.00 25.91 589 LEU B C 1
ATOM 10093 O O . LEU B 1 567 ? 66.775 1.151 81.134 1.00 22.59 589 LEU B O 1
ATOM 10098 N N . PRO B 1 568 ? 67.773 -0.841 80.812 1.00 26.44 590 PRO B N 1
ATOM 10099 C CA . PRO B 1 568 ? 67.009 -1.511 81.852 1.00 28.13 590 PRO B CA 1
ATOM 10100 C C . PRO B 1 568 ? 67.495 -1.237 83.271 1.00 28.58 590 PRO B C 1
ATOM 10101 O O . PRO B 1 568 ? 66.847 -1.665 84.215 1.00 31.83 590 PRO B O 1
ATOM 10105 N N . SER B 1 569 ? 68.610 -0.536 83.417 1.00 28.49 591 SER B N 1
ATOM 10106 C CA . SER B 1 569 ? 69.095 -0.062 84.716 1.00 33.96 591 SER B CA 1
ATOM 10107 C C . SER B 1 569 ? 69.538 -1.231 85.626 1.00 35.20 591 SER B C 1
ATOM 10108 O O . SER B 1 569 ? 69.922 -2.292 85.113 1.00 36.55 591 SER B O 1
ATOM 10111 N N . ASN B 1 570 ? 69.456 -1.053 86.948 1.00 29.49 592 ASN B N 1
ATOM 10112 C CA . ASN B 1 570 ? 70.251 -1.840 87.883 1.00 29.67 592 ASN B CA 1
ATOM 10113 C C . ASN B 1 570 ? 69.847 -3.282 87.999 1.00 34.62 592 ASN B C 1
ATOM 10114 O O . ASN B 1 570 ? 70.683 -4.103 88.383 1.00 32.06 592 ASN B O 1
ATOM 10119 N N . TYR B 1 571 ? 68.598 -3.600 87.650 1.00 32.26 593 TYR B N 1
ATOM 10120 C CA . TYR B 1 571 ? 68.136 -4.990 87.629 1.00 36.46 593 TYR B CA 1
ATOM 10121 C C . TYR B 1 571 ? 68.028 -5.574 86.205 1.00 39.43 593 TYR B C 1
ATOM 10122 O O . TYR B 1 571 ? 67.470 -6.665 86.013 1.00 36.94 593 TYR B O 1
ATOM 10131 N N . GLY B 1 572 ? 68.634 -4.888 85.227 1.00 34.72 594 GLY B N 1
ATOM 10132 C CA . GLY B 1 572 ? 68.565 -5.294 83.823 1.00 34.72 594 GLY B CA 1
ATOM 10133 C C . GLY B 1 572 ? 69.448 -6.462 83.435 1.00 32.53 594 GLY B C 1
ATOM 10134 O O . GLY B 1 572 ? 69.112 -7.232 82.527 1.00 28.32 594 GLY B O 1
ATOM 10135 N N . GLY B 1 573 ? 70.587 -6.566 84.118 1.00 31.39 595 GLY B N 1
ATOM 10136 C CA . GLY B 1 573 ? 71.483 -7.703 83.994 1.00 33.40 595 GLY B CA 1
ATOM 10137 C C . GLY B 1 573 ? 70.867 -8.955 84.577 1.00 35.70 595 GLY B C 1
ATOM 10138 O O . GLY B 1 573 ? 70.902 -10.006 83.946 1.00 36.96 595 GLY B O 1
ATOM 10139 N N . ASP B 1 574 ? 70.287 -8.837 85.773 1.00 34.45 596 ASP B N 1
ATOM 10140 C CA . ASP B 1 574 ? 69.585 -9.951 86.406 1.00 35.59 596 ASP B CA 1
ATOM 10141 C C . ASP B 1 574 ? 68.391 -10.383 85.561 1.00 36.87 596 ASP B C 1
ATOM 10142 O O . ASP B 1 574 ? 68.194 -11.578 85.343 1.00 36.39 596 ASP B O 1
ATOM 10147 N N . ALA B 1 575 ? 67.615 -9.413 85.070 1.00 34.11 597 ALA B N 1
ATOM 10148 C CA . ALA B 1 575 ? 66.448 -9.715 84.230 1.00 33.21 597 ALA B CA 1
ATOM 10149 C C . ALA B 1 575 ? 66.857 -10.488 82.995 1.00 35.32 597 ALA B C 1
ATOM 10150 O O . ALA B 1 575 ? 66.227 -11.478 82.660 1.00 35.39 597 ALA B O 1
ATOM 10152 N N . LEU B 1 576 ? 67.939 -10.052 82.348 1.00 37.00 598 LEU B N 1
ATOM 10153 C CA . LEU B 1 576 ? 68.429 -10.704 81.137 1.00 35.26 598 LEU B CA 1
ATOM 10154 C C . LEU B 1 576 ? 68.791 -12.155 81.404 1.00 34.89 598 LEU B C 1
ATOM 10155 O O . LEU B 1 576 ? 68.337 -13.035 80.705 1.00 34.10 598 LEU B O 1
ATOM 10160 N N . ALA B 1 577 ? 69.584 -12.393 82.439 1.00 35.97 599 ALA B N 1
ATOM 10161 C CA . ALA B 1 577 ? 69.961 -13.757 82.826 1.00 38.51 599 ALA B CA 1
ATOM 10162 C C . ALA B 1 577 ? 68.740 -14.648 83.128 1.00 39.93 599 ALA B C 1
ATOM 10163 O O . ALA B 1 577 ? 68.708 -15.821 82.743 1.00 41.27 599 ALA B O 1
ATOM 10165 N N . ASN B 1 578 ? 67.764 -14.095 83.852 1.00 39.33 600 ASN B N 1
ATOM 10166 C CA . ASN B 1 578 ? 66.518 -14.807 84.165 1.00 38.61 600 ASN B CA 1
ATOM 10167 C C . ASN B 1 578 ? 65.746 -15.149 82.883 1.00 39.91 600 ASN B C 1
ATOM 10168 O O . ASN B 1 578 ? 65.198 -16.251 82.774 1.00 42.14 600 ASN B O 1
ATOM 10173 N N . LEU B 1 579 ? 65.690 -14.198 81.944 1.00 37.38 601 LEU B N 1
ATOM 10174 C CA . LEU B 1 579 ? 65.017 -14.408 80.654 1.00 38.37 601 LEU B CA 1
ATOM 10175 C C . LEU B 1 579 ? 65.760 -15.416 79.769 1.00 39.89 601 LEU B C 1
ATOM 10176 O O . LEU B 1 579 ? 65.156 -16.370 79.279 1.00 39.27 601 LEU B O 1
ATOM 10181 N N . LEU B 1 580 ? 67.071 -15.240 79.617 1.00 36.79 602 LEU B N 1
ATOM 10182 C CA . LEU B 1 580 ? 67.885 -16.176 78.850 1.00 40.91 602 LEU B CA 1
ATOM 10183 C C . LEU B 1 580 ? 67.800 -17.638 79.343 1.00 41.28 602 LEU B C 1
ATOM 10184 O O . LEU B 1 580 ? 67.837 -18.546 78.520 1.00 46.35 602 LEU B O 1
ATOM 10189 N N . ALA B 1 581 ? 67.646 -17.856 80.651 1.00 39.28 603 ALA B N 1
ATOM 10190 C CA . ALA B 1 581 ? 67.521 -19.211 81.199 1.00 42.88 603 ALA B CA 1
ATOM 10191 C C . ALA B 1 581 ? 66.093 -19.738 81.281 1.00 40.98 603 ALA B C 1
ATOM 10192 O O . ALA B 1 581 ? 65.890 -20.886 81.638 1.00 43.71 603 ALA B O 1
ATOM 10194 N N . GLY B 1 582 ? 65.097 -18.922 80.975 1.00 41.13 604 GLY B N 1
ATOM 10195 C CA . GLY B 1 582 ? 63.704 -19.378 81.032 1.00 42.61 604 GLY B CA 1
ATOM 10196 C C . GLY B 1 582 ? 63.070 -19.351 82.411 1.00 44.37 604 GLY B C 1
ATOM 10197 O O . GLY B 1 582 ? 61.961 -19.834 82.569 1.00 45.18 604 GLY B O 1
ATOM 10198 N N . ASP B 1 583 ? 63.750 -18.766 83.404 1.00 45.89 605 ASP B N 1
ATOM 10199 C CA . ASP B 1 583 ? 63.182 -18.608 84.747 1.00 45.89 605 ASP B CA 1
ATOM 10200 C C . ASP B 1 583 ? 62.167 -17.469 84.770 1.00 43.61 605 ASP B C 1
ATOM 10201 O O . ASP B 1 583 ? 61.301 -17.434 85.631 1.00 44.31 605 ASP B O 1
ATOM 10206 N N . ALA B 1 584 ? 62.298 -16.537 83.830 1.00 43.31 606 ALA B N 1
ATOM 10207 C CA . ALA B 1 584 ? 61.217 -15.626 83.454 1.00 43.28 606 ALA B CA 1
ATOM 10208 C C . ALA B 1 584 ? 60.944 -15.833 81.970 1.00 43.49 606 ALA B C 1
ATOM 10209 O O . ALA B 1 584 ? 61.812 -16.314 81.232 1.00 43.67 606 ALA B O 1
ATOM 10211 N N . ASN B 1 585 ? 59.737 -15.472 81.549 1.00 40.68 607 ASN B N 1
ATOM 10212 C CA . ASN B 1 585 ? 59.350 -15.533 80.165 1.00 37.39 607 ASN B CA 1
ATOM 10213 C C . ASN B 1 585 ? 59.234 -14.116 79.634 1.00 36.45 607 ASN B C 1
ATOM 10214 O O . ASN B 1 585 ? 58.704 -13.248 80.317 1.00 35.06 607 ASN B O 1
ATOM 10219 N N . PHE B 1 586 ? 59.692 -13.895 78.396 1.00 35.39 608 PHE B N 1
ATOM 10220 C CA . PHE B 1 586 ? 59.574 -12.590 77.729 1.00 34.99 608 PHE B CA 1
ATOM 10221 C C . PHE B 1 586 ? 58.112 -12.136 77.611 1.00 35.05 608 PHE B C 1
ATOM 10222 O O . PHE B 1 586 ? 57.225 -12.943 77.367 1.00 34.36 608 PHE B O 1
ATOM 10230 N N . SER B 1 587 ? 57.893 -10.832 77.763 1.00 36.43 609 SER B N 1
ATOM 10231 C CA . SER B 1 587 ? 56.577 -10.185 77.547 1.00 32.76 609 SER B CA 1
ATOM 10232 C C . SER B 1 587 ? 56.635 -8.782 76.891 1.00 33.00 609 SER B C 1
ATOM 10233 O O . SER B 1 587 ? 55.604 -8.300 76.391 1.00 31.84 609 SER B O 1
ATOM 10236 N N . GLY B 1 588 ? 57.805 -8.128 76.914 1.00 27.72 610 GLY B N 1
ATOM 10237 C CA . GLY B 1 588 ? 57.963 -6.805 76.335 1.00 30.85 610 GLY B CA 1
ATOM 10238 C C . GLY B 1 588 ? 57.683 -6.722 74.842 1.00 29.27 610 GLY B C 1
ATOM 10239 O O . GLY B 1 588 ? 57.942 -7.679 74.108 1.00 31.63 610 GLY B O 1
ATOM 10240 N N . LYS B 1 589 ? 57.145 -5.578 74.412 1.00 26.50 611 LYS B N 1
ATOM 10241 C CA . LYS B 1 589 ? 56.905 -5.290 73.003 1.00 28.41 611 LYS B CA 1
ATOM 10242 C C . LYS B 1 589 ? 57.463 -3.932 72.633 1.00 29.18 611 LYS B C 1
ATOM 10243 O O . LYS B 1 589 ? 57.536 -3.044 73.463 1.00 29.91 611 LYS B O 1
ATOM 10249 N N . MET B 1 590 ? 57.897 -3.793 71.384 1.00 33.46 612 MET B N 1
ATOM 10250 C CA . MET B 1 590 ? 58.515 -2.549 70.911 1.00 30.66 612 MET B CA 1
ATOM 10251 C C . MET B 1 590 ? 57.576 -1.355 71.070 1.00 26.83 612 MET B C 1
ATOM 10252 O O . MET B 1 590 ? 56.455 -1.393 70.570 1.00 27.41 612 MET B O 1
ATOM 10257 N N . PRO B 1 591 ? 58.021 -0.307 71.783 1.00 22.59 613 PRO B N 1
ATOM 10258 C CA . PRO B 1 591 ? 57.269 0.931 71.923 1.00 24.05 613 PRO B CA 1
ATOM 10259 C C . PRO B 1 591 ? 57.676 1.985 70.902 1.00 25.77 613 PRO B C 1
ATOM 10260 O O . PRO B 1 591 ? 57.257 3.147 71.018 1.00 24.04 613 PRO B O 1
ATOM 10264 N N . PHE B 1 592 ? 58.555 1.598 69.971 1.00 30.25 614 PHE B N 1
ATOM 10265 C CA . PHE B 1 592 ? 58.931 2.418 68.815 1.00 27.34 614 PHE B CA 1
ATOM 10266 C C . PHE B 1 592 ? 59.282 1.529 67.621 1.00 30.32 614 PHE B C 1
ATOM 10267 O O . PHE B 1 592 ? 59.497 0.320 67.778 1.00 28.17 614 PHE B O 1
ATOM 10275 N N . THR B 1 593 ? 59.384 2.146 66.454 1.00 29.70 615 THR B N 1
ATOM 10276 C CA . THR B 1 593 ? 59.746 1.469 65.230 1.00 25.69 615 THR B CA 1
ATOM 10277 C C . THR B 1 593 ? 61.276 1.411 65.130 1.00 27.42 615 THR B C 1
ATOM 10278 O O . THR B 1 593 ? 61.944 2.458 65.151 1.00 27.73 615 THR B O 1
ATOM 10282 N N . TYR B 1 594 ? 61.839 0.199 65.036 1.00 28.21 616 TYR B N 1
ATOM 10283 C CA . TYR B 1 594 ? 63.293 0.031 64.889 1.00 28.25 616 TYR B CA 1
ATOM 10284 C C . TYR B 1 594 ? 63.660 0.118 63.404 1.00 27.59 616 TYR B C 1
ATOM 10285 O O . TYR B 1 594 ? 63.330 -0.795 62.628 1.00 30.02 616 TYR B O 1
ATOM 10294 N N . PRO B 1 595 ? 64.350 1.198 62.993 1.00 27.23 617 PRO B N 1
ATOM 10295 C CA . PRO B 1 595 ? 64.647 1.336 61.560 1.00 26.23 617 PRO B CA 1
ATOM 10296 C C . PRO B 1 595 ? 65.741 0.391 61.052 1.00 26.16 617 PRO B C 1
ATOM 10297 O O . PRO B 1 595 ? 66.649 0.031 61.797 1.00 26.72 617 PRO B O 1
ATOM 10301 N N . ARG B 1 596 ? 65.645 0.029 59.782 1.00 24.52 618 ARG B N 1
ATOM 10302 C CA . ARG B 1 596 ? 66.598 -0.838 59.132 1.00 26.90 618 ARG B CA 1
ATOM 10303 C C . ARG B 1 596 ? 67.614 -0.086 58.280 1.00 29.58 618 ARG B C 1
ATOM 10304 O O . ARG B 1 596 ? 68.753 -0.518 58.168 1.00 33.62 618 ARG B O 1
ATOM 10312 N N . LEU B 1 597 ? 67.171 0.985 57.620 1.00 30.84 619 LEU B N 1
ATOM 10313 C CA . LEU B 1 597 ? 67.999 1.740 56.675 1.00 30.86 619 LEU B CA 1
ATOM 10314 C C . LEU B 1 597 ? 68.000 3.215 57.082 1.00 29.26 619 LEU B C 1
ATOM 10315 O O . LEU B 1 597 ? 66.957 3.765 57.489 1.00 26.02 619 LEU B O 1
ATOM 10320 N N . ILE B 1 598 ? 69.184 3.828 56.994 1.00 26.65 620 ILE B N 1
ATOM 10321 C CA . ILE B 1 598 ? 69.435 5.136 57.611 1.00 29.78 620 ILE B CA 1
ATOM 10322 C C . ILE B 1 598 ? 68.591 6.277 57.024 1.00 31.62 620 ILE B C 1
ATOM 10323 O O . ILE B 1 598 ? 68.225 7.204 57.754 1.00 28.43 620 ILE B O 1
ATOM 10328 N N . ASN B 1 599 ? 68.254 6.196 55.736 1.00 28.12 621 ASN B N 1
ATOM 10329 C CA . ASN B 1 599 ? 67.311 7.153 55.139 1.00 26.89 621 ASN B CA 1
ATOM 10330 C C . ASN B 1 599 ? 65.956 6.521 54.769 1.00 26.42 621 ASN B C 1
ATOM 10331 O O . ASN B 1 599 ? 65.341 6.890 53.774 1.00 31.15 621 ASN B O 1
ATOM 10336 N N . ALA B 1 600 ? 65.498 5.587 55.604 1.00 28.70 622 ALA B N 1
ATOM 10337 C CA . ALA B 1 600 ? 64.126 5.029 55.557 1.00 31.06 622 ALA B CA 1
ATOM 10338 C C . ALA B 1 600 ? 63.516 4.975 56.963 1.00 32.38 622 ALA B C 1
ATOM 10339 O O . ALA B 1 600 ? 62.957 3.943 57.388 1.00 33.36 622 ALA B O 1
ATOM 10341 N N . LEU B 1 601 ? 63.625 6.105 57.671 1.00 28.16 623 LEU B N 1
ATOM 10342 C CA . LEU B 1 601 ? 63.086 6.238 59.006 1.00 26.78 623 LEU B CA 1
ATOM 10343 C C . LEU B 1 601 ? 61.577 6.481 58.906 1.00 30.12 623 LEU B C 1
ATOM 10344 O O . LEU B 1 601 ? 61.112 7.215 58.030 1.00 33.26 623 LEU B O 1
ATOM 10349 N N . ALA B 1 602 ? 60.837 5.875 59.830 1.00 28.23 624 ALA B N 1
ATOM 10350 C CA . ALA B 1 602 ? 59.384 5.923 59.828 1.00 31.31 624 ALA B CA 1
ATOM 10351 C C . ALA B 1 602 ? 58.855 5.549 61.208 1.00 27.87 624 ALA B C 1
ATOM 10352 O O . ALA B 1 602 ? 59.555 4.905 61.999 1.00 29.12 624 ALA B O 1
ATOM 10354 N N . THR B 1 603 ? 57.625 5.961 61.495 1.00 26.72 625 THR B N 1
ATOM 10355 C CA . THR B 1 603 ? 56.930 5.569 62.710 1.00 23.82 625 THR B CA 1
ATOM 10356 C C . THR B 1 603 ? 55.796 4.641 62.306 1.00 24.22 625 THR B C 1
ATOM 10357 O O . THR B 1 603 ? 55.494 4.522 61.129 1.00 29.24 625 THR B O 1
ATOM 10361 N N . TYR B 1 604 ? 55.181 3.964 63.267 1.00 24.76 626 TYR B N 1
ATOM 10362 C CA . TYR B 1 604 ? 54.220 2.880 62.947 1.00 29.22 626 TYR B CA 1
ATOM 10363 C C . TYR B 1 604 ? 52.910 3.401 62.324 1.00 28.45 626 TYR B C 1
ATOM 10364 O O . TYR B 1 604 ? 52.172 2.643 61.660 1.00 38.45 626 TYR B O 1
ATOM 10373 N N . ASP B 1 605 ? 52.627 4.674 62.590 1.00 24.47 627 ASP B N 1
ATOM 10374 C CA . ASP B 1 605 ? 51.373 5.363 62.249 1.00 26.39 627 ASP B CA 1
ATOM 10375 C C . ASP B 1 605 ? 51.511 6.205 60.979 1.00 25.71 627 ASP B C 1
ATOM 10376 O O . ASP B 1 605 ? 50.831 7.229 60.817 1.00 25.33 627 ASP B O 1
ATOM 10381 N N . TYR B 1 606 ? 52.397 5.761 60.083 1.00 28.47 628 TYR B N 1
ATOM 10382 C CA . TYR B 1 606 ? 52.639 6.410 58.795 1.00 25.12 628 TYR B CA 1
ATOM 10383 C C . TYR B 1 606 ? 51.380 6.597 57.964 1.00 25.10 628 TYR B C 1
ATOM 10384 O O . TYR B 1 606 ? 50.398 5.849 58.112 1.00 24.94 628 TYR B O 1
ATOM 10393 N N . LYS B 1 607 ? 51.432 7.591 57.082 1.00 25.51 629 LYS B N 1
ATOM 10394 C CA . LYS B 1 607 ? 50.363 7.848 56.128 1.00 24.29 629 LYS B CA 1
ATOM 10395 C C . LYS B 1 607 ? 50.473 6.861 54.978 1.00 27.24 629 LYS B C 1
ATOM 10396 O O . LYS B 1 607 ? 51.584 6.409 54.664 1.00 23.74 629 LYS B O 1
ATOM 10402 N N . PRO B 1 608 ? 49.329 6.518 54.339 1.00 28.78 630 PRO B N 1
ATOM 10403 C CA . PRO B 1 608 ? 49.379 5.443 53.329 1.00 30.26 630 PRO B CA 1
ATOM 10404 C C . PRO B 1 608 ? 50.183 5.799 52.074 1.00 29.65 630 PRO B C 1
ATOM 10405 O O . PRO B 1 608 ? 50.710 4.895 51.424 1.00 29.09 630 PRO B O 1
ATOM 10409 N N . CYS B 1 609 ? 50.363 7.095 51.777 1.00 29.62 631 CYS B N 1
ATOM 10410 C CA . CYS B 1 609 ? 51.336 7.489 50.737 1.00 28.00 631 CYS B CA 1
ATOM 10411 C C . CYS B 1 609 ? 52.771 7.007 51.039 1.00 26.37 631 CYS B C 1
ATOM 10412 O O . CYS B 1 609 ? 53.576 6.877 50.134 1.00 29.31 631 CYS B O 1
ATOM 10415 N N . GLU B 1 610 ? 53.087 6.735 52.302 1.00 27.63 632 GLU B N 1
ATOM 10416 C CA . GLU B 1 610 ? 54.414 6.251 52.676 1.00 25.88 632 GLU B CA 1
ATOM 10417 C C . GLU B 1 610 ? 54.597 4.750 52.411 1.00 28.69 632 GLU B C 1
ATOM 10418 O O . GLU B 1 610 ? 55.699 4.267 52.541 1.00 24.35 632 GLU B O 1
ATOM 10424 N N . ASN B 1 611 ? 53.535 4.030 52.034 1.00 35.08 633 ASN B N 1
ATOM 10425 C CA . ASN B 1 611 ? 53.631 2.605 51.705 1.00 39.34 633 ASN B CA 1
ATOM 10426 C C . ASN B 1 611 ? 52.835 2.212 50.443 1.00 47.00 633 ASN B C 1
ATOM 10427 O O . ASN B 1 611 ? 52.019 1.294 50.504 1.00 60.21 633 ASN B O 1
ATOM 10432 N N . MET B 1 612 ? 53.067 2.904 49.320 1.00 63.32 634 MET B N 1
ATOM 10433 C CA . MET B 1 612 ? 52.233 2.775 48.087 1.00 68.63 634 MET B CA 1
ATOM 10434 C C . MET B 1 612 ? 52.811 1.744 47.113 1.00 62.57 634 MET B C 1
ATOM 10435 O O . MET B 1 612 ? 54.006 1.740 46.835 1.00 62.02 634 MET B O 1
ATOM 10437 N N . MET B 1 625 ? 57.788 -0.147 52.581 1.00 52.30 647 MET B N 1
ATOM 10438 C CA . MET B 1 625 ? 57.884 0.109 54.036 1.00 64.81 647 MET B CA 1
ATOM 10439 C C . MET B 1 625 ? 58.753 -0.914 54.766 1.00 50.69 647 MET B C 1
ATOM 10440 O O . MET B 1 625 ? 58.279 -1.890 55.350 1.00 52.43 647 MET B O 1
ATOM 10445 N N . ASP B 1 626 ? 60.036 -0.608 54.768 1.00 49.00 648 ASP B N 1
ATOM 10446 C CA . ASP B 1 626 ? 61.086 -1.550 55.031 1.00 42.22 648 ASP B CA 1
ATOM 10447 C C . ASP B 1 626 ? 61.812 -1.158 56.339 1.00 40.54 648 ASP B C 1
ATOM 10448 O O . ASP B 1 626 ? 62.768 -0.359 56.334 1.00 35.95 648 ASP B O 1
ATOM 10453 N N . ILE B 1 627 ? 61.376 -1.759 57.444 1.00 34.84 649 ILE B N 1
ATOM 10454 C CA . ILE B 1 627 ? 61.949 -1.483 58.758 1.00 35.54 649 ILE B CA 1
ATOM 10455 C C . ILE B 1 627 ? 62.492 -2.771 59.404 1.00 32.71 649 ILE B C 1
ATOM 10456 O O . ILE B 1 627 ? 62.333 -3.859 58.853 1.00 29.66 649 ILE B O 1
ATOM 10461 N N . GLN B 1 628 ? 63.190 -2.640 60.526 1.00 30.52 650 GLN B N 1
ATOM 10462 C CA . GLN B 1 628 ? 63.827 -3.794 61.148 1.00 30.25 650 GLN B CA 1
ATOM 10463 C C . GLN B 1 628 ? 62.817 -4.579 61.984 1.00 29.66 650 GLN B C 1
ATOM 10464 O O . GLN B 1 628 ? 62.640 -5.770 61.767 1.00 30.44 650 GLN B O 1
ATOM 10470 N N . TRP B 1 629 ? 62.164 -3.907 62.941 1.00 30.55 651 TRP B N 1
ATOM 10471 C CA . TRP B 1 629 ? 61.093 -4.510 63.765 1.00 28.13 651 TRP B CA 1
ATOM 10472 C C . TRP B 1 629 ? 60.033 -3.441 64.030 1.00 29.18 651 TRP B C 1
ATOM 10473 O O . TRP B 1 629 ? 60.383 -2.284 64.250 1.00 26.30 651 TRP B O 1
ATOM 10484 N N . PRO B 1 630 ? 58.744 -3.813 63.979 1.00 29.37 652 PRO B N 1
ATOM 10485 C CA . PRO B 1 630 ? 57.727 -2.785 64.106 1.00 29.21 652 PRO B CA 1
ATOM 10486 C C . PRO B 1 630 ? 57.276 -2.537 65.540 1.00 29.95 652 PRO B C 1
ATOM 10487 O O . PRO B 1 630 ? 57.483 -3.391 66.417 1.00 28.28 652 PRO B O 1
ATOM 10491 N N . PHE B 1 631 ? 56.651 -1.370 65.754 1.00 24.30 653 PHE B N 1
ATOM 10492 C CA . PHE B 1 631 ? 55.922 -1.061 66.998 1.00 23.34 653 PHE B CA 1
ATOM 10493 C C . PHE B 1 631 ? 55.004 -2.227 67.344 1.00 22.69 653 PHE B C 1
ATOM 10494 O O . PHE B 1 631 ? 54.370 -2.793 66.462 1.00 26.22 653 PHE B O 1
ATOM 10502 N N . GLY B 1 632 ? 54.988 -2.632 68.607 1.00 24.39 654 GLY B N 1
ATOM 10503 C CA . GLY B 1 632 ? 54.095 -3.712 69.082 1.00 25.97 654 GLY B CA 1
ATOM 10504 C C . GLY B 1 632 ? 54.560 -5.154 68.857 1.00 27.90 654 GLY B C 1
ATOM 10505 O O . GLY B 1 632 ? 53.840 -6.098 69.211 1.00 24.68 654 GLY B O 1
ATOM 10506 N N . PHE B 1 633 ? 55.751 -5.317 68.272 1.00 26.38 655 PHE B N 1
ATOM 10507 C CA . PHE B 1 633 ? 56.340 -6.628 68.046 1.00 29.41 655 PHE B CA 1
ATOM 10508 C C . PHE B 1 633 ? 57.131 -7.068 69.273 1.00 28.09 655 PHE B C 1
ATOM 10509 O O . PHE B 1 633 ? 57.815 -6.270 69.931 1.00 24.52 655 PHE B O 1
ATOM 10517 N N . GLY B 1 634 ? 57.048 -8.356 69.547 1.00 27.83 656 GLY B N 1
ATOM 10518 C CA . GLY B 1 634 ? 57.762 -8.977 70.647 1.00 28.98 656 GLY B CA 1
ATOM 10519 C C . GLY B 1 634 ? 57.440 -10.450 70.670 1.00 30.01 656 GLY B C 1
ATOM 10520 O O . GLY B 1 634 ? 56.285 -10.829 70.517 1.00 29.85 656 GLY B O 1
ATOM 10521 N N . LEU B 1 635 ? 58.462 -11.280 70.833 1.00 31.81 657 LEU B N 1
ATOM 10522 C CA . LEU B 1 635 ? 58.281 -12.732 70.911 1.00 31.95 657 LEU B CA 1
ATOM 10523 C C . LEU B 1 635 ? 58.252 -13.187 72.370 1.00 32.30 657 LEU B C 1
ATOM 10524 O O . LEU B 1 635 ? 58.517 -12.406 73.279 1.00 33.42 657 LEU B O 1
ATOM 10529 N N . SER B 1 636 ? 57.935 -14.462 72.581 1.00 35.14 658 SER B N 1
ATOM 10530 C CA . SER B 1 636 ? 58.123 -15.106 73.867 1.00 34.65 658 SER B CA 1
ATOM 10531 C C . SER B 1 636 ? 58.443 -16.594 73.689 1.00 33.87 658 SER B C 1
ATOM 10532 O O . SER B 1 636 ? 58.604 -17.055 72.564 1.00 37.06 658 SER B O 1
ATOM 10535 N N . TYR B 1 637 ? 58.580 -17.312 74.810 1.00 34.14 659 TYR B N 1
ATOM 10536 C CA . TYR B 1 637 ? 58.788 -18.770 74.839 1.00 36.14 659 TYR B CA 1
ATOM 10537 C C . TYR B 1 637 ? 57.478 -19.573 74.781 1.00 34.99 659 TYR B C 1
ATOM 10538 O O . TYR B 1 637 ? 57.493 -20.793 74.942 1.00 35.08 659 TYR B O 1
ATOM 10547 N N . THR B 1 638 ? 56.352 -18.887 74.591 1.00 36.68 660 THR B N 1
ATOM 10548 C CA . THR B 1 638 ? 55.064 -19.511 74.341 1.00 39.33 660 THR B CA 1
ATOM 10549 C C . THR B 1 638 ? 54.348 -18.755 73.210 1.00 37.07 660 THR B C 1
ATOM 10550 O O . THR B 1 638 ? 54.909 -17.850 72.609 1.00 40.73 660 THR B O 1
ATOM 10554 N N . ASN B 1 639 ? 53.126 -19.168 72.906 1.00 38.48 661 ASN B N 1
ATOM 10555 C CA . ASN B 1 639 ? 52.318 -18.548 71.867 1.00 38.90 661 ASN B CA 1
ATOM 10556 C C . ASN B 1 639 ? 50.957 -18.240 72.428 1.00 39.03 661 ASN B C 1
ATOM 10557 O O . ASN B 1 639 ? 50.520 -18.897 73.402 1.00 35.85 661 ASN B O 1
ATOM 10562 N N . TYR B 1 640 ? 50.291 -17.279 71.785 1.00 31.12 662 TYR B N 1
ATOM 10563 C CA . TYR B 1 640 ? 48.970 -16.854 72.150 1.00 35.12 662 TYR B CA 1
ATOM 10564 C C . TYR B 1 640 ? 48.038 -16.855 70.943 1.00 40.43 662 TYR B C 1
ATOM 10565 O O . TYR B 1 640 ? 48.394 -16.323 69.901 1.00 50.06 662 TYR B O 1
ATOM 10574 N N . LYS B 1 641 ? 46.830 -17.394 71.120 1.00 37.65 663 LYS B N 1
ATOM 10575 C CA . LYS B 1 641 ? 45.748 -17.274 70.149 1.00 36.51 663 LYS B CA 1
ATOM 10576 C C . LYS B 1 641 ? 44.720 -16.244 70.617 1.00 35.43 663 LYS B C 1
ATOM 10577 O O . LYS B 1 641 ? 44.238 -16.308 71.751 1.00 34.91 663 LYS B O 1
ATOM 10583 N N . TYR B 1 642 ? 44.371 -15.328 69.714 1.00 34.56 664 TYR B N 1
ATOM 10584 C CA . TYR B 1 642 ? 43.296 -14.364 69.911 1.00 35.77 664 TYR B CA 1
ATOM 10585 C C . TYR B 1 642 ? 42.079 -14.886 69.134 1.00 38.24 664 TYR B C 1
ATOM 10586 O O . TYR B 1 642 ? 42.224 -15.358 67.996 1.00 41.66 664 TYR B O 1
ATOM 10595 N N . SER B 1 643 ? 40.890 -14.801 69.739 1.00 38.92 665 SER B N 1
ATOM 10596 C CA . SER B 1 643 ? 39.626 -15.205 69.087 1.00 41.37 665 SER B CA 1
ATOM 10597 C C . SER B 1 643 ? 38.449 -14.400 69.619 1.00 40.36 665 SER B C 1
ATOM 10598 O O . SER B 1 643 ? 38.574 -13.720 70.644 1.00 42.43 665 SER B O 1
ATOM 10601 N N . ASN B 1 644 ? 37.322 -14.441 68.911 1.00 40.62 666 ASN B N 1
ATOM 10602 C CA . ASN B 1 644 ? 36.056 -13.875 69.429 1.00 48.55 666 ASN B CA 1
ATOM 10603 C C . ASN B 1 644 ? 36.130 -12.342 69.690 1.00 42.37 666 ASN B C 1
ATOM 10604 O O . ASN B 1 644 ? 35.524 -11.846 70.645 1.00 42.77 666 ASN B O 1
ATOM 10609 N N . LEU B 1 645 ? 36.846 -11.595 68.860 1.00 36.66 667 LEU B N 1
ATOM 10610 C CA . LEU B 1 645 ? 36.824 -10.139 68.976 1.00 36.76 667 LEU B CA 1
ATOM 10611 C C . LEU B 1 645 ? 35.400 -9.617 68.713 1.00 39.17 667 LEU B C 1
ATOM 10612 O O . LEU B 1 645 ? 34.882 -9.795 67.630 1.00 37.44 667 LEU B O 1
ATOM 10617 N N . LYS B 1 646 ? 34.773 -9.007 69.720 1.00 44.52 668 LYS B N 1
ATOM 10618 C CA . LYS B 1 646 ? 33.386 -8.497 69.638 1.00 39.94 668 LYS B CA 1
ATOM 10619 C C . LYS B 1 646 ? 33.355 -7.052 70.166 1.00 37.69 668 LYS B C 1
ATOM 10620 O O . LYS B 1 646 ? 34.275 -6.624 70.856 1.00 35.16 668 LYS B O 1
ATOM 10622 N N . VAL B 1 647 ? 32.318 -6.297 69.819 1.00 38.63 669 VAL B N 1
ATOM 10623 C CA . VAL B 1 647 ? 32.051 -4.984 70.428 1.00 33.29 669 VAL B CA 1
ATOM 10624 C C . VAL B 1 647 ? 30.551 -4.886 70.750 1.00 37.05 669 VAL B C 1
ATOM 10625 O O . VAL B 1 647 ? 29.729 -5.485 70.057 1.00 36.02 669 VAL B O 1
ATOM 10629 N N . ASN B 1 648 ? 30.196 -4.146 71.803 1.00 38.58 670 ASN B N 1
ATOM 10630 C CA . ASN B 1 648 ? 28.780 -3.977 72.181 1.00 36.16 670 ASN B CA 1
ATOM 10631 C C . ASN B 1 648 ? 27.990 -3.146 71.152 1.00 36.41 670 ASN B C 1
ATOM 10632 O O . ASN B 1 648 ? 26.827 -3.430 70.897 1.00 36.46 670 ASN B O 1
ATOM 10637 N N . LYS B 1 649 ? 28.626 -2.124 70.571 1.00 37.17 671 LYS B N 1
ATOM 10638 C CA . LYS B 1 649 ? 27.984 -1.214 69.608 1.00 38.67 671 LYS B CA 1
ATOM 10639 C C . LYS B 1 649 ? 28.800 -1.096 68.314 1.00 37.50 671 LYS B C 1
ATOM 10640 O O . LYS B 1 649 ? 29.645 -0.200 68.186 1.00 36.05 671 LYS B O 1
ATOM 10646 N N . PRO B 1 650 ? 28.537 -1.993 67.336 1.00 38.48 672 PRO B N 1
ATOM 10647 C CA . PRO B 1 650 ? 29.216 -1.923 66.021 1.00 38.46 672 PRO B CA 1
ATOM 10648 C C . PRO B 1 650 ? 28.863 -0.670 65.191 1.00 38.92 672 PRO B C 1
ATOM 10649 O O . PRO B 1 650 ? 29.668 -0.243 64.359 1.00 36.21 672 PRO B O 1
ATOM 10653 N N . THR B 1 651 ? 27.669 -0.115 65.412 1.00 36.92 673 THR B N 1
ATOM 10654 C CA . THR B 1 651 ? 27.303 1.190 64.886 1.00 36.69 673 THR B CA 1
ATOM 10655 C C . THR B 1 651 ? 27.245 2.204 66.047 1.00 36.66 673 THR B C 1
ATOM 10656 O O . THR B 1 651 ? 26.511 1.995 67.016 1.00 38.45 673 THR B O 1
ATOM 10660 N N . PHE B 1 652 ? 28.025 3.283 65.946 1.00 32.06 674 PHE B N 1
ATOM 10661 C CA . PHE B 1 652 ? 28.265 4.163 67.093 1.00 33.80 674 PHE B CA 1
ATOM 10662 C C . PHE B 1 652 ? 28.353 5.639 66.734 1.00 32.44 674 PHE B C 1
ATOM 10663 O O . PHE B 1 652 ? 28.462 6.002 65.563 1.00 36.64 674 PHE B O 1
ATOM 10671 N N . ASN B 1 653 ? 28.331 6.482 67.762 1.00 30.91 675 ASN B N 1
ATOM 10672 C CA . ASN B 1 653 ? 28.633 7.915 67.616 1.00 30.17 675 ASN B CA 1
ATOM 10673 C C . ASN B 1 653 ? 29.622 8.352 68.670 1.00 28.68 675 ASN B C 1
ATOM 10674 O O . ASN B 1 653 ? 30.012 7.562 69.522 1.00 29.37 675 ASN B O 1
ATOM 10679 N N . ALA B 1 654 ? 30.012 9.616 68.609 1.00 32.04 676 ALA B N 1
ATOM 10680 C CA . ALA B 1 654 ? 30.986 10.213 69.539 1.00 34.56 676 ALA B CA 1
ATOM 10681 C C . ALA B 1 654 ? 30.782 9.923 71.041 1.00 32.63 676 ALA B C 1
ATOM 10682 O O . ALA B 1 654 ? 31.744 9.670 71.756 1.00 34.47 676 ALA B O 1
ATOM 10684 N N . ASP B 1 655 ? 29.528 9.964 71.491 1.00 36.74 677 ASP B N 1
ATOM 10685 C CA . ASP B 1 655 ? 29.180 9.871 72.914 1.00 40.62 677 ASP B CA 1
ATOM 10686 C C . ASP B 1 655 ? 29.000 8.450 73.431 1.00 40.28 677 ASP B C 1
ATOM 10687 O O . ASP B 1 655 ? 28.766 8.269 74.633 1.00 40.47 677 ASP B O 1
ATOM 10692 N N . ASP B 1 656 ? 29.068 7.453 72.551 1.00 34.38 678 ASP B N 1
ATOM 10693 C CA . ASP B 1 656 ? 28.901 6.063 72.973 1.00 36.53 678 ASP B CA 1
ATOM 10694 C C . ASP B 1 656 ? 30.140 5.581 73.713 1.00 32.85 678 ASP B C 1
ATOM 10695 O O . ASP B 1 656 ? 31.234 6.056 73.453 1.00 32.25 678 ASP B O 1
ATOM 10700 N N . GLU B 1 657 ? 29.941 4.657 74.650 1.00 39.13 679 GLU B N 1
ATOM 10701 C CA . GLU B 1 657 ? 31.027 3.852 75.199 1.00 44.82 679 GLU B CA 1
ATOM 10702 C C . GLU B 1 657 ? 31.067 2.529 74.414 1.00 40.47 679 GLU B C 1
ATOM 10703 O O . GLU B 1 657 ? 30.092 1.769 74.417 1.00 35.68 679 GLU B O 1
ATOM 10709 N N . LEU B 1 658 ? 32.184 2.290 73.729 1.00 32.67 680 LEU B N 1
ATOM 10710 C CA . LEU B 1 658 ? 32.431 1.027 73.047 1.00 37.51 680 LEU B CA 1
ATOM 10711 C C . LEU B 1 658 ? 33.138 0.090 74.012 1.00 38.51 680 LEU B C 1
ATOM 10712 O O . LEU B 1 658 ? 34.106 0.482 74.657 1.00 46.35 680 LEU B O 1
ATOM 10717 N N . ILE B 1 659 ? 32.668 -1.145 74.098 1.00 36.16 681 ILE B N 1
ATOM 10718 C CA . ILE B 1 659 ? 33.247 -2.130 74.994 1.00 35.54 681 ILE B CA 1
ATOM 10719 C C . ILE B 1 659 ? 33.674 -3.280 74.107 1.00 32.96 681 ILE B C 1
ATOM 10720 O O . ILE B 1 659 ? 32.832 -3.984 73.567 1.00 35.76 681 ILE B O 1
ATOM 10725 N N . PHE B 1 660 ? 34.979 -3.441 73.927 1.00 30.75 682 PHE B N 1
ATOM 10726 C CA . PHE B 1 660 ? 35.525 -4.545 73.152 1.00 32.15 682 PHE B CA 1
ATOM 10727 C C . PHE B 1 660 ? 35.909 -5.692 74.096 1.00 34.70 682 PHE B C 1
ATOM 10728 O O . PHE B 1 660 ? 36.436 -5.449 75.173 1.00 30.33 682 PHE B O 1
ATOM 10736 N N . THR B 1 661 ? 35.640 -6.926 73.675 1.00 32.01 683 THR B N 1
ATOM 10737 C CA . THR B 1 661 ? 36.129 -8.100 74.371 1.00 36.05 683 THR B CA 1
ATOM 10738 C C . THR B 1 661 ? 36.864 -8.988 73.382 1.00 34.13 683 THR B C 1
ATOM 10739 O O . THR B 1 661 ? 36.538 -9.008 72.205 1.00 33.33 683 THR B O 1
ATOM 10743 N N . VAL B 1 662 ? 37.854 -9.722 73.878 1.00 35.52 684 VAL B N 1
ATOM 10744 C CA . VAL B 1 662 ? 38.570 -10.696 73.071 1.00 37.32 684 VAL B CA 1
ATOM 10745 C C . VAL B 1 662 ? 39.070 -11.813 73.985 1.00 37.27 684 VAL B C 1
ATOM 10746 O O . VAL B 1 662 ? 39.455 -11.557 75.124 1.00 36.85 684 VAL B O 1
ATOM 10750 N N . ASP B 1 663 ? 39.029 -13.050 73.498 1.00 37.61 685 ASP B N 1
ATOM 10751 C CA . ASP B 1 663 ? 39.545 -14.202 74.261 1.00 36.44 685 ASP B CA 1
ATOM 10752 C C . ASP B 1 663 ? 40.999 -14.408 73.871 1.00 33.52 685 ASP B C 1
ATOM 10753 O O . ASP B 1 663 ? 41.319 -14.445 72.684 1.00 40.23 685 ASP B O 1
ATOM 10758 N N . VAL B 1 664 ? 41.880 -14.508 74.861 1.00 32.27 686 VAL B N 1
ATOM 10759 C CA . VAL B 1 664 ? 43.302 -14.746 74.621 1.00 33.43 686 VAL B CA 1
ATOM 10760 C C . VAL B 1 664 ? 43.706 -16.009 75.365 1.00 32.81 686 VAL B C 1
ATOM 10761 O O . VAL B 1 664 ? 43.504 -16.108 76.561 1.00 31.24 686 VAL B O 1
ATOM 10765 N N . THR B 1 665 ? 44.268 -16.963 74.627 1.00 33.66 687 THR B N 1
ATOM 10766 C CA . THR B 1 665 ? 44.628 -18.263 75.145 1.00 34.72 687 THR B CA 1
ATOM 10767 C C . THR B 1 665 ? 46.123 -18.442 75.016 1.00 34.94 687 THR B C 1
ATOM 10768 O O . THR B 1 665 ? 46.676 -18.170 73.971 1.00 36.06 687 THR B O 1
ATOM 10772 N N . ASN B 1 666 ? 46.751 -18.954 76.068 1.00 38.96 688 ASN B N 1
ATOM 10773 C CA . ASN B 1 666 ? 48.158 -19.347 76.033 1.00 39.15 688 ASN B CA 1
ATOM 10774 C C . ASN B 1 666 ? 48.219 -20.777 75.518 1.00 39.31 688 ASN B C 1
ATOM 10775 O O . ASN B 1 666 ? 47.842 -21.700 76.247 1.00 43.62 688 ASN B O 1
ATOM 10780 N N . THR B 1 667 ? 48.690 -20.960 74.277 1.00 37.56 689 THR B N 1
ATOM 10781 C CA . THR B 1 667 ? 48.694 -22.282 73.599 1.00 35.88 689 THR B CA 1
ATOM 10782 C C . THR B 1 667 ? 50.019 -23.045 73.638 1.00 39.06 689 THR B C 1
ATOM 10783 O O . THR B 1 667 ? 50.111 -24.145 73.072 1.00 39.05 689 THR B O 1
ATOM 10787 N N . GLY B 1 668 ? 51.044 -22.481 74.272 1.00 38.42 690 GLY B N 1
ATOM 10788 C CA . GLY B 1 668 ? 52.328 -23.172 74.415 1.00 41.95 690 GLY B CA 1
ATOM 10789 C C . GLY B 1 668 ? 52.430 -23.896 75.728 1.00 42.08 690 GLY B C 1
ATOM 10790 O O . GLY B 1 668 ? 51.404 -24.242 76.330 1.00 39.65 690 GLY B O 1
ATOM 10791 N N . LYS B 1 669 ? 53.672 -24.122 76.168 1.00 46.10 691 LYS B N 1
ATOM 10792 C CA . LYS B 1 669 ? 53.960 -25.031 77.289 1.00 42.68 691 LYS B CA 1
ATOM 10793 C C . LYS B 1 669 ? 54.421 -24.321 78.568 1.00 47.81 691 LYS B C 1
ATOM 10794 O O . LYS B 1 669 ? 54.509 -24.963 79.595 1.00 44.14 691 LYS B O 1
ATOM 10796 N N . VAL B 1 670 ? 54.662 -23.004 78.525 1.00 52.53 692 VAL B N 1
ATOM 10797 C CA . VAL B 1 670 ? 55.033 -22.235 79.725 1.00 45.76 692 VAL B CA 1
ATOM 10798 C C . VAL B 1 670 ? 54.156 -20.997 79.926 1.00 44.61 692 VAL B C 1
ATOM 10799 O O . VAL B 1 670 ? 53.596 -20.446 78.973 1.00 46.93 692 VAL B O 1
ATOM 10803 N N . ALA B 1 671 ? 54.044 -20.573 81.181 1.00 39.41 693 ALA B N 1
ATOM 10804 C CA . ALA B 1 671 ? 53.281 -19.383 81.555 1.00 41.04 693 ALA B CA 1
ATOM 10805 C C . ALA B 1 671 ? 53.943 -18.106 81.028 1.00 38.28 693 ALA B C 1
ATOM 10806 O O . ALA B 1 671 ? 55.168 -18.036 80.870 1.00 35.40 693 ALA B O 1
ATOM 10808 N N . GLY B 1 672 ? 53.125 -17.091 80.790 1.00 33.33 694 GLY B N 1
ATOM 10809 C CA . GLY B 1 672 ? 53.644 -15.781 80.404 1.00 34.43 694 GLY B CA 1
ATOM 10810 C C . GLY B 1 672 ? 52.581 -14.717 80.445 1.00 31.81 694 GLY B C 1
ATOM 10811 O O . GLY B 1 672 ? 51.414 -14.980 80.758 1.00 33.08 694 GLY B O 1
ATOM 10812 N N . LYS B 1 673 ? 53.005 -13.505 80.154 1.00 34.68 695 LYS B N 1
ATOM 10813 C CA . LYS B 1 673 ? 52.126 -12.351 80.196 1.00 34.42 695 LYS B CA 1
ATOM 10814 C C . LYS B 1 673 ? 52.026 -11.846 78.760 1.00 35.88 695 LYS B C 1
ATOM 10815 O O . LYS B 1 673 ? 53.026 -11.823 78.040 1.00 36.56 695 LYS B O 1
ATOM 10821 N N . GLU B 1 674 ? 50.818 -11.513 78.319 1.00 32.05 696 GLU B N 1
ATOM 10822 C CA . GLU B 1 674 ? 50.611 -11.034 76.967 1.00 31.31 696 GLU B CA 1
ATOM 10823 C C . GLU B 1 674 ? 50.060 -9.628 77.022 1.00 30.43 696 GLU B C 1
ATOM 10824 O O . GLU B 1 674 ? 49.041 -9.374 77.669 1.00 33.62 696 GLU B O 1
ATOM 10830 N N . SER B 1 675 ? 50.749 -8.711 76.353 1.00 29.82 697 SER B N 1
ATOM 10831 C CA . SER B 1 675 ? 50.268 -7.340 76.223 1.00 27.21 697 SER B CA 1
ATOM 10832 C C . SER B 1 675 ? 49.310 -7.300 75.039 1.00 28.52 697 SER B C 1
ATOM 10833 O O . SER B 1 675 ? 49.711 -7.523 73.903 1.00 29.70 697 SER B O 1
ATOM 10836 N N . VAL B 1 676 ? 48.041 -7.031 75.318 1.00 29.66 698 VAL B N 1
ATOM 10837 C CA . VAL B 1 676 ? 46.991 -7.097 74.317 1.00 33.14 698 VAL B CA 1
ATOM 10838 C C . VAL B 1 676 ? 46.779 -5.694 73.774 1.00 29.85 698 VAL B C 1
ATOM 10839 O O . VAL B 1 676 ? 46.305 -4.831 74.505 1.00 32.54 698 VAL B O 1
ATOM 10843 N N . LEU B 1 677 ? 47.113 -5.467 72.501 1.00 31.56 699 LEU B N 1
ATOM 10844 C CA . LEU B 1 677 ? 47.019 -4.123 71.891 1.00 33.27 699 LEU B CA 1
ATOM 10845 C C . LEU B 1 677 ? 45.778 -3.962 70.995 1.00 33.13 699 LEU B C 1
ATOM 10846 O O . LEU B 1 677 ? 45.484 -4.819 70.171 1.00 33.87 699 LEU B O 1
ATOM 10851 N N . LEU B 1 678 ? 45.049 -2.859 71.175 1.00 32.80 700 LEU B N 1
ATOM 10852 C CA . LEU B 1 678 ? 43.859 -2.572 70.380 1.00 30.88 700 LEU B CA 1
ATOM 10853 C C . LEU B 1 678 ? 44.154 -1.398 69.428 1.00 29.86 700 LEU B C 1
ATOM 10854 O O . LEU B 1 678 ? 44.378 -0.292 69.870 1.00 32.29 700 LEU B O 1
ATOM 10859 N N . PHE B 1 679 ? 44.116 -1.660 68.124 1.00 29.65 701 PHE B N 1
ATOM 10860 C CA . PHE B 1 679 ? 44.401 -0.665 67.110 1.00 31.73 701 PHE B CA 1
ATOM 10861 C C . PHE B 1 679 ? 43.122 -0.315 66.358 1.00 33.19 701 PHE B C 1
ATOM 10862 O O . PHE B 1 679 ? 42.196 -1.135 66.272 1.00 28.97 701 PHE B O 1
ATOM 10870 N N . SER B 1 680 ? 43.087 0.899 65.802 1.00 33.03 702 SER B N 1
ATOM 10871 C CA . SER B 1 680 ? 42.020 1.316 64.888 1.00 31.50 702 SER B CA 1
ATOM 10872 C C . SER B 1 680 ? 42.582 1.835 63.574 1.00 30.94 702 SER B C 1
ATOM 10873 O O . SER B 1 680 ? 43.742 2.243 63.485 1.00 34.80 702 SER B O 1
ATOM 10876 N N . LYS B 1 681 ? 41.708 1.842 62.576 1.00 28.58 703 LYS B N 1
ATOM 10877 C CA . LYS B 1 681 ? 42.021 2.285 61.235 1.00 34.35 703 LYS B CA 1
ATOM 10878 C C . LYS B 1 681 ? 40.787 2.963 60.654 1.00 30.31 703 LYS B C 1
ATOM 10879 O O . LYS B 1 681 ? 39.728 2.335 60.558 1.00 28.63 703 LYS B O 1
ATOM 10885 N N . ASP B 1 682 ? 40.917 4.230 60.273 1.00 27.39 704 ASP B N 1
ATOM 10886 C CA . ASP B 1 682 ? 39.828 4.980 59.626 1.00 24.82 704 ASP B CA 1
ATOM 10887 C C . ASP B 1 682 ? 39.998 4.836 58.106 1.00 26.42 704 ASP B C 1
ATOM 10888 O O . ASP B 1 682 ? 41.000 5.286 57.537 1.00 25.31 704 ASP B O 1
ATOM 10893 N N . LEU B 1 683 ? 39.047 4.196 57.433 1.00 28.59 705 LEU B N 1
ATOM 10894 C CA . LEU B 1 683 ? 39.266 3.814 56.018 1.00 30.59 705 LEU B CA 1
ATOM 10895 C C . LEU B 1 683 ? 39.283 4.996 55.037 1.00 32.82 705 LEU B C 1
ATOM 10896 O O . LEU B 1 683 ? 40.020 4.972 54.050 1.00 28.83 705 LEU B O 1
ATOM 10901 N N . VAL B 1 684 ? 38.463 6.013 55.314 1.00 29.83 706 VAL B N 1
ATOM 10902 C CA . VAL B 1 684 ? 38.351 7.203 54.469 1.00 30.45 706 VAL B CA 1
ATOM 10903 C C . VAL B 1 684 ? 38.192 8.412 55.393 1.00 30.19 706 VAL B C 1
ATOM 10904 O O . VAL B 1 684 ? 37.385 8.362 56.327 1.00 32.60 706 VAL B O 1
ATOM 10908 N N . ALA B 1 685 ? 38.958 9.479 55.162 1.00 27.10 707 ALA B N 1
ATOM 10909 C CA . ALA B 1 685 ? 38.871 10.676 56.023 1.00 29.22 707 ALA B CA 1
ATOM 10910 C C . ALA B 1 685 ? 39.275 11.962 55.312 1.00 26.92 707 ALA B C 1
ATOM 10911 O O . ALA B 1 685 ? 40.066 11.939 54.390 1.00 25.15 707 ALA B O 1
ATOM 10913 N N . SER B 1 686 ? 38.743 13.092 55.763 1.00 25.12 708 SER B N 1
ATOM 10914 C CA . SER B 1 686 ? 39.031 14.375 55.117 1.00 25.27 708 SER B CA 1
ATOM 10915 C C . SER B 1 686 ? 40.501 14.839 55.255 1.00 22.88 708 SER B C 1
ATOM 10916 O O . SER B 1 686 ? 40.979 15.617 54.422 1.00 25.55 708 SER B O 1
ATOM 10919 N N . SER B 1 687 ? 41.209 14.353 56.277 1.00 21.40 709 SER B N 1
ATOM 10920 C CA . SER B 1 687 ? 42.678 14.354 56.310 1.00 24.37 709 SER B CA 1
ATOM 10921 C C . SER B 1 687 ? 43.124 12.934 56.030 1.00 24.52 709 SER B C 1
ATOM 10922 O O . SER B 1 687 ? 42.447 12.004 56.456 1.00 28.60 709 SER B O 1
ATOM 10925 N N . THR B 1 688 ? 44.245 12.749 55.334 1.00 23.31 710 THR B N 1
ATOM 10926 C CA . THR B 1 688 ? 44.711 11.389 55.025 1.00 26.36 710 THR B CA 1
ATOM 10927 C C . THR B 1 688 ? 44.988 10.664 56.345 1.00 30.15 710 THR B C 1
ATOM 10928 O O . THR B 1 688 ? 45.749 11.142 57.165 1.00 26.94 710 THR B O 1
ATOM 10932 N N . PRO B 1 689 ? 44.316 9.527 56.575 1.00 31.77 711 PRO B N 1
ATOM 10933 C CA . PRO B 1 689 ? 44.368 8.868 57.868 1.00 30.07 711 PRO B CA 1
ATOM 10934 C C . PRO B 1 689 ? 45.682 8.147 58.164 1.00 28.34 711 PRO B C 1
ATOM 10935 O O . PRO B 1 689 ? 46.282 7.557 57.271 1.00 30.36 711 PRO B O 1
ATOM 10939 N N . ASP B 1 690 ? 46.097 8.158 59.423 1.00 29.41 712 ASP B N 1
ATOM 10940 C CA . ASP B 1 690 ? 47.153 7.244 59.880 1.00 30.94 712 ASP B CA 1
ATOM 10941 C C . ASP B 1 690 ? 46.797 5.800 59.480 1.00 27.68 712 ASP B C 1
ATOM 10942 O O . ASP B 1 690 ? 45.642 5.397 59.604 1.00 24.79 712 ASP B O 1
ATOM 10947 N N . ASN B 1 691 ? 47.761 5.037 58.953 1.00 28.00 713 ASN B N 1
ATOM 10948 C CA . ASN B 1 691 ? 47.447 3.670 58.463 1.00 25.72 713 ASN B CA 1
ATOM 10949 C C . ASN B 1 691 ? 46.901 2.773 59.580 1.00 24.34 713 ASN B C 1
ATOM 10950 O O . ASN B 1 691 ? 46.110 1.871 59.313 1.00 28.38 713 ASN B O 1
ATOM 10955 N N . ILE B 1 692 ? 47.345 3.020 60.812 1.00 25.85 714 ILE B N 1
ATOM 10956 C CA . ILE B 1 692 ? 46.921 2.267 61.984 1.00 29.90 714 ILE B CA 1
ATOM 10957 C C . ILE B 1 692 ? 47.224 3.148 63.206 1.00 31.00 714 ILE B C 1
ATOM 10958 O O . ILE B 1 692 ? 48.174 3.938 63.167 1.00 32.60 714 ILE B O 1
ATOM 10963 N N . ARG B 1 693 ? 46.407 3.049 64.258 1.00 31.08 715 ARG B N 1
ATOM 10964 C CA . ARG B 1 693 ? 46.638 3.776 65.523 1.00 26.05 715 ARG B CA 1
ATOM 10965 C C . ARG B 1 693 ? 46.270 2.946 66.757 1.00 29.00 715 ARG B C 1
ATOM 10966 O O . ARG B 1 693 ? 45.190 2.342 66.830 1.00 34.01 715 ARG B O 1
ATOM 10974 N N . LEU B 1 694 ? 47.181 2.913 67.728 1.00 27.70 716 LEU B N 1
ATOM 10975 C CA . LEU B 1 694 ? 46.905 2.300 69.029 1.00 29.41 716 LEU B CA 1
ATOM 10976 C C . LEU B 1 694 ? 45.876 3.132 69.759 1.00 28.39 716 LEU B C 1
ATOM 10977 O O . LEU B 1 694 ? 46.002 4.363 69.812 1.00 25.30 716 LEU B O 1
ATOM 10982 N N . ARG B 1 695 ? 44.869 2.460 70.319 1.00 26.44 717 ARG B N 1
ATOM 10983 C CA . ARG B 1 695 ? 43.787 3.116 71.081 1.00 26.07 717 ARG B CA 1
ATOM 10984 C C . ARG B 1 695 ? 43.574 2.626 72.487 1.00 30.33 717 ARG B C 1
ATOM 10985 O O . ARG B 1 695 ? 43.007 3.361 73.299 1.00 36.80 717 ARG B O 1
ATOM 10993 N N . ASN B 1 696 ? 43.981 1.392 72.782 1.00 27.01 718 ASN B N 1
ATOM 10994 C CA . ASN B 1 696 ? 43.993 0.892 74.144 1.00 26.98 718 ASN B CA 1
ATOM 10995 C C . ASN B 1 696 ? 44.939 -0.311 74.234 1.00 29.05 718 ASN B C 1
ATOM 10996 O O . ASN B 1 696 ? 45.393 -0.867 73.207 1.00 26.16 718 ASN B O 1
ATOM 11001 N N . PHE B 1 697 ? 45.266 -0.679 75.463 1.00 30.24 719 PHE B N 1
ATOM 11002 C CA . PHE B 1 697 ? 45.989 -1.908 75.744 1.00 33.56 719 PHE B CA 1
ATOM 11003 C C . PHE B 1 697 ? 45.738 -2.373 77.159 1.00 33.46 719 PHE B C 1
ATOM 11004 O O . PHE B 1 697 ? 45.313 -1.603 78.003 1.00 32.65 719 PHE B O 1
ATOM 11012 N N . GLU B 1 698 ? 46.025 -3.643 77.401 1.00 33.32 720 GLU B N 1
ATOM 11013 C CA . GLU B 1 698 ? 45.846 -4.257 78.706 1.00 34.10 720 GLU B CA 1
ATOM 11014 C C . GLU B 1 698 ? 46.736 -5.497 78.748 1.00 29.84 720 GLU B C 1
ATOM 11015 O O . GLU B 1 698 ? 46.822 -6.214 77.760 1.00 30.37 720 GLU B O 1
ATOM 11021 N N . LYS B 1 699 ? 47.424 -5.727 79.863 1.00 29.71 721 LYS B N 1
ATOM 11022 C CA . LYS B 1 699 ? 48.351 -6.864 79.998 1.00 33.07 721 LYS B CA 1
ATOM 11023 C C . LYS B 1 699 ? 47.744 -7.900 80.918 1.00 33.92 721 LYS B C 1
ATOM 11024 O O . LYS B 1 699 ? 47.215 -7.576 81.980 1.00 31.39 721 LYS B O 1
ATOM 11030 N N . VAL B 1 700 ? 47.841 -9.155 80.509 1.00 38.75 722 VAL B N 1
ATOM 11031 C CA . VAL B 1 700 ? 47.148 -10.247 81.197 1.00 36.44 722 VAL B CA 1
ATOM 11032 C C . VAL B 1 700 ? 48.112 -11.435 81.402 1.00 34.81 722 VAL B C 1
ATOM 11033 O O . VAL B 1 700 ? 48.906 -11.738 80.506 1.00 32.42 722 VAL B O 1
ATOM 11037 N N . SER B 1 701 ? 48.063 -12.070 82.588 1.00 40.22 723 SER B N 1
ATOM 11038 C CA . SER B 1 701 ? 48.831 -13.305 82.893 1.00 39.94 723 SER B CA 1
ATOM 11039 C C . SER B 1 701 ? 48.032 -14.527 82.491 1.00 35.83 723 SER B C 1
ATOM 11040 O O . SER B 1 701 ? 46.830 -14.591 82.744 1.00 34.25 723 SER B O 1
ATOM 11043 N N . LEU B 1 702 ? 48.704 -15.493 81.876 1.00 32.87 724 LEU B N 1
ATOM 11044 C CA . LEU B 1 702 ? 48.050 -16.713 81.423 1.00 35.97 724 LEU B CA 1
ATOM 11045 C C . LEU B 1 702 ? 48.938 -17.930 81.663 1.00 36.19 724 LEU B C 1
ATOM 11046 O O . LEU B 1 702 ? 50.105 -17.950 81.257 1.00 34.69 724 LEU B O 1
ATOM 11051 N N . GLU B 1 703 ? 48.372 -18.941 82.311 1.00 35.22 725 GLU B N 1
ATOM 11052 C CA . GLU B 1 703 ? 49.036 -20.246 82.445 1.00 41.91 725 GLU B CA 1
ATOM 11053 C C . GLU B 1 703 ? 48.908 -21.049 81.133 1.00 40.42 725 GLU B C 1
ATOM 11054 O O . GLU B 1 703 ? 48.034 -20.741 80.305 1.00 41.41 725 GLU B O 1
ATOM 11060 N N . PRO B 1 704 ? 49.775 -22.066 80.941 1.00 37.72 726 PRO B N 1
ATOM 11061 C CA . PRO B 1 704 ? 49.676 -22.904 79.753 1.00 37.99 726 PRO B CA 1
ATOM 11062 C C . PRO B 1 704 ? 48.280 -23.499 79.601 1.00 40.87 726 PRO B C 1
ATOM 11063 O O . PRO B 1 704 ? 47.771 -24.108 80.541 1.00 45.00 726 PRO B O 1
ATOM 11067 N N . GLY B 1 705 ? 47.662 -23.286 78.443 1.00 40.22 727 GLY B N 1
ATOM 11068 C CA . GLY B 1 705 ? 46.310 -23.779 78.170 1.00 40.78 727 GLY B CA 1
ATOM 11069 C C . GLY B 1 705 ? 45.179 -22.886 78.670 1.00 41.04 727 GLY B C 1
ATOM 11070 O O . GLY B 1 705 ? 44.021 -23.192 78.411 1.00 44.85 727 GLY B O 1
ATOM 11071 N N . GLU B 1 706 ? 45.490 -21.787 79.365 1.00 35.75 728 GLU B N 1
ATOM 11072 C CA . GLU B 1 706 ? 44.446 -20.950 79.951 1.00 36.51 728 GLU B CA 1
ATOM 11073 C C . GLU B 1 706 ? 43.963 -19.908 78.954 1.00 34.45 728 GLU B C 1
ATOM 11074 O O . GLU B 1 706 ? 44.773 -19.279 78.274 1.00 31.29 728 GLU B O 1
ATOM 11080 N N . THR B 1 707 ? 42.643 -19.716 78.918 1.00 35.53 729 THR B N 1
ATOM 11081 C CA . THR B 1 707 ? 41.982 -18.620 78.218 1.00 36.22 729 THR B CA 1
ATOM 11082 C C . THR B 1 707 ? 41.440 -17.570 79.231 1.00 39.93 729 THR B C 1
ATOM 11083 O O . THR B 1 707 ? 40.943 -17.934 80.292 1.00 38.80 729 THR B O 1
ATOM 11087 N N . LYS B 1 708 ? 41.539 -16.281 78.879 1.00 41.94 730 LYS B N 1
ATOM 11088 C CA . LYS B 1 708 ? 40.858 -15.195 79.592 1.00 40.58 730 LYS B CA 1
ATOM 11089 C C . LYS B 1 708 ? 40.197 -14.242 78.599 1.00 38.90 730 LYS B C 1
ATOM 11090 O O . LYS B 1 708 ? 40.756 -13.954 77.553 1.00 35.09 730 LYS B O 1
ATOM 11096 N N . THR B 1 709 ? 39.025 -13.730 78.966 1.00 40.09 731 THR B N 1
ATOM 11097 C CA . THR B 1 709 ? 38.349 -12.682 78.217 1.00 36.37 731 THR B CA 1
ATOM 11098 C C . THR B 1 709 ? 38.885 -11.322 78.672 1.00 35.84 731 THR B C 1
ATOM 11099 O O . THR B 1 709 ? 38.710 -10.941 79.827 1.00 40.80 731 THR B O 1
ATOM 11103 N N . VAL B 1 710 ? 39.527 -10.603 77.753 1.00 34.65 732 VAL B N 1
ATOM 11104 C CA . VAL B 1 710 ? 40.113 -9.303 78.037 1.00 34.09 732 VAL B CA 1
ATOM 11105 C C . VAL B 1 710 ? 39.138 -8.239 77.554 1.00 34.64 732 VAL B C 1
ATOM 11106 O O . VAL B 1 710 ? 38.775 -8.238 76.381 1.00 36.38 732 VAL B O 1
ATOM 11110 N N . THR B 1 711 ? 38.749 -7.328 78.449 1.00 33.92 733 THR B N 1
ATOM 11111 C CA . THR B 1 711 ? 37.870 -6.203 78.127 1.00 35.17 733 THR B CA 1
ATOM 11112 C C . THR B 1 711 ? 38.673 -4.900 77.930 1.00 34.88 733 THR B C 1
ATOM 11113 O O . THR B 1 711 ? 39.517 -4.541 78.769 1.00 34.58 733 THR B O 1
ATOM 11117 N N . LEU B 1 712 ? 38.423 -4.211 76.812 1.00 34.71 734 LEU B N 1
ATOM 11118 C CA . LEU B 1 712 ? 39.045 -2.905 76.517 1.00 33.07 734 LEU B CA 1
ATOM 11119 C C . LEU B 1 712 ? 37.966 -1.922 76.079 1.00 34.04 734 LEU B C 1
ATOM 11120 O O . LEU B 1 712 ? 37.217 -2.210 75.146 1.00 34.92 734 LEU B O 1
ATOM 11125 N N . LYS B 1 713 ? 37.928 -0.756 76.725 1.00 32.61 735 LYS B N 1
ATOM 11126 C CA . LYS B 1 713 ? 36.901 0.268 76.494 1.00 33.35 735 LYS B CA 1
ATOM 11127 C C . LYS B 1 713 ? 37.444 1.511 75.754 1.00 33.42 735 LYS B C 1
ATOM 11128 O O . LYS B 1 713 ? 38.580 1.918 75.978 1.00 34.95 735 LYS B O 1
ATOM 11134 N N . LEU B 1 714 ? 36.613 2.090 74.885 1.00 32.35 736 LEU B N 1
ATOM 11135 C CA . LEU B 1 714 ? 36.867 3.370 74.208 1.00 36.54 736 LEU B CA 1
ATOM 11136 C C . LEU B 1 714 ? 35.614 4.231 74.231 1.00 32.52 736 LEU B C 1
ATOM 11137 O O . LEU B 1 714 ? 34.503 3.713 74.306 1.00 32.56 736 LEU B O 1
ATOM 11142 N N . LYS B 1 715 ? 35.782 5.544 74.130 1.00 31.78 737 LYS B N 1
ATOM 11143 C CA . LYS B 1 715 ? 34.662 6.413 73.782 1.00 36.88 737 LYS B CA 1
ATOM 11144 C C . LYS B 1 715 ? 34.624 6.431 72.258 1.00 35.63 737 LYS B C 1
ATOM 11145 O O . LYS B 1 715 ? 35.639 6.164 71.596 1.00 32.81 737 LYS B O 1
ATOM 11147 N N . GLY B 1 716 ? 33.469 6.730 71.674 1.00 33.21 738 GLY B N 1
ATOM 11148 C CA . GLY B 1 716 ? 33.414 6.901 70.222 1.00 35.26 738 GLY B CA 1
ATOM 11149 C C . GLY B 1 716 ? 34.399 7.961 69.741 1.00 31.64 738 GLY B C 1
ATOM 11150 O O . GLY B 1 716 ? 35.061 7.808 68.715 1.00 29.64 738 GLY B O 1
ATOM 11151 N N . SER B 1 717 ? 34.476 9.038 70.513 1.00 29.10 739 SER B N 1
ATOM 11152 C CA . SER B 1 717 ? 35.358 10.159 70.234 1.00 32.45 739 SER B CA 1
ATOM 11153 C C . SER B 1 717 ? 36.857 9.839 70.216 1.00 31.08 739 SER B C 1
ATOM 11154 O O . SER B 1 717 ? 37.641 10.670 69.772 1.00 31.34 739 SER B O 1
ATOM 11157 N N . ASP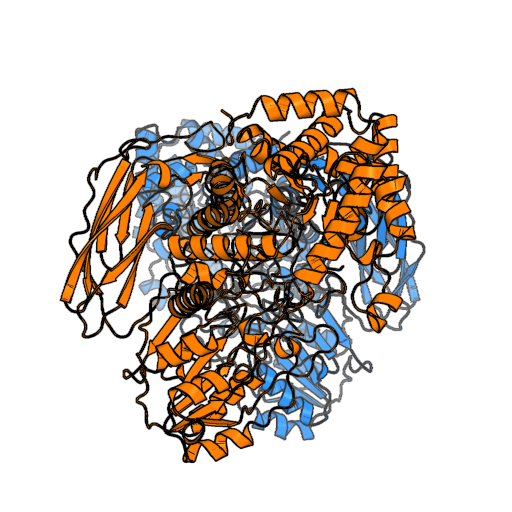 B 1 718 ? 37.267 8.675 70.710 1.00 30.95 740 ASP B N 1
ATOM 11158 C CA . ASP B 1 718 ? 38.684 8.294 70.634 1.00 33.88 740 ASP B CA 1
ATOM 11159 C C . ASP B 1 718 ? 39.122 8.006 69.212 1.00 31.92 740 ASP B C 1
ATOM 11160 O O . ASP B 1 718 ? 40.318 7.964 68.949 1.00 29.23 740 ASP B O 1
ATOM 11165 N N . LEU B 1 719 ? 38.160 7.781 68.306 1.00 31.58 741 LEU B N 1
ATOM 11166 C CA . LEU B 1 719 ? 38.462 7.596 66.883 1.00 27.55 741 LEU B CA 1
ATOM 11167 C C . LEU B 1 719 ? 38.413 8.898 66.065 1.00 26.46 741 LEU B C 1
ATOM 11168 O O . LEU B 1 719 ? 38.550 8.876 64.841 1.00 26.26 741 LEU B O 1
ATOM 11173 N N . ALA B 1 720 ? 38.205 10.022 66.746 1.00 27.11 742 ALA B N 1
ATOM 11174 C CA . ALA B 1 720 ? 38.312 11.337 66.141 1.00 30.15 742 ALA B CA 1
ATOM 11175 C C . ALA B 1 720 ? 39.758 11.631 65.782 1.00 30.52 742 ALA B C 1
ATOM 11176 O O . ALA B 1 720 ? 40.675 10.993 66.303 1.00 32.72 742 ALA B O 1
ATOM 11178 N N . PHE B 1 721 ? 39.938 12.608 64.898 1.00 26.08 743 PHE B N 1
ATOM 11179 C CA . PHE B 1 721 ? 41.266 13.116 64.535 1.00 25.24 743 PHE B CA 1
ATOM 11180 C C . PHE B 1 721 ? 41.180 14.623 64.413 1.00 23.98 743 PHE B C 1
ATOM 11181 O O . PHE B 1 721 ? 40.089 15.172 64.256 1.00 27.13 743 PHE B O 1
ATOM 11189 N N . VAL B 1 722 ? 42.332 15.280 64.471 1.00 25.32 744 VAL B N 1
ATOM 11190 C CA . VAL B 1 722 ? 42.400 16.719 64.277 1.00 26.67 744 VAL B CA 1
ATOM 11191 C C . VAL B 1 722 ? 42.512 17.013 62.784 1.00 27.40 744 VAL B C 1
ATOM 11192 O O . VAL B 1 722 ? 43.474 16.613 62.135 1.00 26.89 744 VAL B O 1
ATOM 11196 N N . GLY B 1 723 ? 41.517 17.717 62.254 1.00 23.92 745 GLY B N 1
ATOM 11197 C CA . GLY B 1 723 ? 41.451 18.033 60.835 1.00 23.81 745 GLY B CA 1
ATOM 11198 C C . GLY B 1 723 ? 42.406 19.137 60.464 1.00 28.47 745 GLY B C 1
ATOM 11199 O O . GLY B 1 723 ? 43.141 19.651 61.326 1.00 23.86 745 GLY B O 1
ATOM 11200 N N . TYR B 1 724 ? 42.373 19.513 59.184 1.00 28.69 746 TYR B N 1
ATOM 11201 C CA . TYR B 1 724 ? 43.280 20.531 58.623 1.00 28.32 746 TYR B CA 1
ATOM 11202 C C . TYR B 1 724 ? 43.117 21.872 59.345 1.00 26.00 746 TYR B C 1
ATOM 11203 O O . TYR B 1 724 ? 44.101 22.531 59.654 1.00 24.95 746 TYR B O 1
ATOM 11212 N N . ASP B 1 725 ? 41.870 22.261 59.622 1.00 24.70 747 ASP B N 1
ATOM 11213 C CA . ASP B 1 725 ? 41.570 23.524 60.314 1.00 27.13 747 ASP B CA 1
ATOM 11214 C C . ASP B 1 725 ? 41.912 23.582 61.845 1.00 28.53 747 ASP B C 1
ATOM 11215 O O . ASP B 1 725 ? 41.637 24.582 62.490 1.00 30.16 747 ASP B O 1
ATOM 11220 N N . GLY B 1 726 ? 42.462 22.511 62.409 1.00 28.71 748 GLY B N 1
ATOM 11221 C CA . GLY B 1 726 ? 42.840 22.455 63.819 1.00 31.48 748 GLY B CA 1
ATOM 11222 C C . GLY B 1 726 ? 41.768 21.892 64.755 1.00 27.37 748 GLY B C 1
ATOM 11223 O O . GLY B 1 726 ? 42.034 21.708 65.917 1.00 26.60 748 GLY B O 1
ATOM 11224 N N . LYS B 1 727 ? 40.579 21.589 64.242 1.00 27.32 749 LYS B N 1
ATOM 11225 C CA . LYS B 1 727 ? 39.474 21.086 65.048 1.00 27.71 749 LYS B CA 1
ATOM 11226 C C . LYS B 1 727 ? 39.406 19.579 65.060 1.00 30.55 749 LYS B C 1
ATOM 11227 O O . LYS B 1 727 ? 39.679 18.936 64.046 1.00 29.07 749 LYS B O 1
ATOM 11233 N N . TRP B 1 728 ? 39.018 19.017 66.203 1.00 31.49 750 TRP B N 1
ATOM 11234 C CA . TRP B 1 728 ? 38.742 17.583 66.305 1.00 29.86 750 TRP B CA 1
ATOM 11235 C C . TRP B 1 728 ? 37.477 17.232 65.528 1.00 29.02 750 TRP B C 1
ATOM 11236 O O . TRP B 1 728 ? 36.486 17.961 65.593 1.00 31.17 750 TRP B O 1
ATOM 11247 N N . ARG B 1 729 ? 37.506 16.104 64.819 1.00 28.23 751 ARG B N 1
ATOM 11248 C CA . ARG B 1 729 ? 36.317 15.603 64.151 1.00 28.03 751 ARG B CA 1
ATOM 11249 C C . ARG B 1 729 ? 36.294 14.094 64.138 1.00 29.48 751 ARG B C 1
ATOM 11250 O O . ARG B 1 729 ? 37.324 13.457 63.923 1.00 27.04 751 ARG B O 1
ATOM 11258 N N . LEU B 1 730 ? 35.109 13.544 64.387 1.00 27.44 752 LEU B N 1
ATOM 11259 C CA . LEU B 1 730 ? 34.806 12.127 64.191 1.00 29.57 752 LEU B CA 1
ATOM 11260 C C . LEU B 1 730 ? 33.842 12.082 63.008 1.00 30.42 752 LEU B C 1
ATOM 11261 O O . LEU B 1 730 ? 32.772 12.673 63.079 1.00 23.76 752 LEU B O 1
ATOM 11266 N N . GLU B 1 731 ? 34.224 11.411 61.920 1.00 30.40 753 GLU B N 1
ATOM 11267 C CA . GLU B 1 731 ? 33.416 11.430 60.689 1.00 30.41 753 GLU B CA 1
ATOM 11268 C C . GLU B 1 731 ? 32.583 10.151 60.510 1.00 28.93 753 GLU B C 1
ATOM 11269 O O . GLU B 1 731 ? 33.071 9.045 60.778 1.00 24.92 753 GLU B O 1
ATOM 11275 N N . LYS B 1 732 ? 31.330 10.321 60.065 1.00 30.34 754 LYS B N 1
ATOM 11276 C CA . LYS B 1 732 ? 30.502 9.226 59.525 1.00 34.38 754 LYS B CA 1
ATOM 11277 C C . LYS B 1 732 ? 31.362 8.367 58.618 1.00 31.34 754 LYS B C 1
ATOM 11278 O O . LYS B 1 732 ? 32.117 8.904 57.807 1.00 27.25 754 LYS B O 1
ATOM 11284 N N . GLY B 1 733 ? 31.275 7.049 58.768 1.00 33.99 755 GLY B N 1
ATOM 11285 C CA . GLY B 1 733 ? 32.037 6.129 57.922 1.00 32.76 755 GLY B CA 1
ATOM 11286 C C . GLY B 1 733 ? 32.561 4.871 58.610 1.00 33.77 755 GLY B C 1
ATOM 11287 O O . GLY B 1 733 ? 32.310 4.619 59.787 1.00 30.63 755 GLY B O 1
ATOM 11288 N N . ASP B 1 734 ? 33.328 4.102 57.852 1.00 31.35 756 ASP B N 1
ATOM 11289 C CA . ASP B 1 734 ? 33.842 2.807 58.283 1.00 29.50 756 ASP B CA 1
ATOM 11290 C C . ASP B 1 734 ? 35.175 2.918 58.996 1.00 28.66 756 ASP B C 1
ATOM 11291 O O . ASP B 1 734 ? 36.056 3.711 58.608 1.00 33.84 756 ASP B O 1
ATOM 11296 N N . PHE B 1 735 ? 35.330 2.094 60.024 1.00 29.36 757 PHE B N 1
ATOM 11297 C CA . PHE B 1 735 ? 36.631 1.848 60.647 1.00 29.94 757 PHE B CA 1
ATOM 11298 C C . PHE B 1 735 ? 36.848 0.371 60.695 1.00 28.26 757 PHE B C 1
ATOM 11299 O O . PHE B 1 735 ? 35.887 -0.399 60.638 1.00 35.82 757 PHE B O 1
ATOM 11307 N N . LYS B 1 736 ? 38.106 -0.009 60.872 1.00 29.21 758 LYS B N 1
ATOM 11308 C CA . LYS B 1 736 ? 38.467 -1.371 61.218 1.00 30.54 758 LYS B CA 1
ATOM 11309 C C . LYS B 1 736 ? 39.188 -1.350 62.554 1.00 31.75 758 LYS B C 1
ATOM 11310 O O . LYS B 1 736 ? 39.876 -0.384 62.875 1.00 34.94 758 LYS B O 1
ATOM 11316 N N . ILE B 1 737 ? 38.983 -2.408 63.340 1.00 31.69 759 ILE B N 1
ATOM 11317 C CA . ILE B 1 737 ? 39.640 -2.590 64.612 1.00 29.14 759 ILE B CA 1
ATOM 11318 C C . ILE B 1 737 ? 40.479 -3.845 64.540 1.00 31.40 759 ILE B C 1
ATOM 11319 O O . ILE B 1 737 ? 39.985 -4.888 64.084 1.00 33.61 759 ILE B O 1
ATOM 11324 N N . LYS B 1 738 ? 41.725 -3.752 65.015 1.00 28.85 760 LYS B N 1
ATOM 11325 C CA . LYS B 1 738 ? 42.649 -4.880 65.053 1.00 31.66 760 LYS B CA 1
ATOM 11326 C C . LYS B 1 738 ? 43.074 -5.119 66.481 1.00 37.19 760 LYS B C 1
ATOM 11327 O O . LYS B 1 738 ? 43.523 -4.203 67.149 1.00 38.41 760 LYS B O 1
ATOM 11333 N N . CYS B 1 739 ? 42.968 -6.372 66.911 1.00 39.61 761 CYS B N 1
ATOM 11334 C CA . CYS B 1 739 ? 43.404 -6.802 68.223 1.00 37.58 761 CYS B CA 1
ATOM 11335 C C . CYS B 1 739 ? 44.122 -8.135 68.067 1.00 35.11 761 CYS B C 1
ATOM 11336 O O . CYS B 1 739 ? 43.494 -9.159 67.764 1.00 32.98 761 CYS B O 1
ATOM 11339 N N . GLY B 1 740 ? 45.434 -8.091 68.273 1.00 41.01 762 GLY B N 1
ATOM 11340 C CA . GLY B 1 740 ? 46.339 -9.175 67.970 1.00 39.24 762 GLY B CA 1
ATOM 11341 C C . GLY B 1 740 ? 46.255 -9.496 66.499 1.00 45.10 762 GLY B C 1
ATOM 11342 O O . GLY B 1 740 ? 46.593 -8.697 65.636 1.00 49.98 762 GLY B O 1
ATOM 11343 N N . ASP B 1 741 ? 45.709 -10.671 66.250 1.00 43.66 763 ASP B N 1
ATOM 11344 C CA . ASP B 1 741 ? 45.590 -11.293 64.960 1.00 45.62 763 ASP B CA 1
ATOM 11345 C C . ASP B 1 741 ? 44.258 -10.925 64.274 1.00 37.39 763 ASP B C 1
ATOM 11346 O O . ASP B 1 741 ? 44.084 -11.216 63.118 1.00 32.02 763 ASP B O 1
ATOM 11351 N N . GLN B 1 742 ? 43.313 -10.326 65.015 1.00 37.61 764 GLN B N 1
ATOM 11352 C CA . GLN B 1 742 ? 41.868 -10.349 64.685 1.00 34.86 764 GLN B CA 1
ATOM 11353 C C . GLN B 1 742 ? 41.353 -8.999 64.260 1.00 34.17 764 GLN B C 1
ATOM 11354 O O . GLN B 1 742 ? 41.700 -7.991 64.874 1.00 35.89 764 GLN B O 1
ATOM 11360 N N . TRP B 1 743 ? 40.482 -8.990 63.255 1.00 31.41 765 TRP B N 1
ATOM 11361 C CA . TRP B 1 743 ? 39.932 -7.759 62.711 1.00 31.78 765 TRP B CA 1
ATOM 11362 C C . TRP B 1 743 ? 38.427 -7.751 62.781 1.00 29.49 765 TRP B C 1
ATOM 11363 O O . TRP B 1 743 ? 37.797 -8.768 62.564 1.00 28.25 765 TRP B O 1
ATOM 11374 N N . MET B 1 744 ? 37.846 -6.599 63.084 1.00 29.65 766 MET B N 1
ATOM 11375 C CA . MET B 1 744 ? 36.406 -6.417 62.914 1.00 32.17 766 MET B CA 1
ATOM 11376 C C . MET B 1 744 ? 36.086 -5.062 62.302 1.00 32.25 766 MET B C 1
ATOM 11377 O O . MET B 1 744 ? 36.930 -4.142 62.305 1.00 29.87 766 MET B O 1
ATOM 11382 N N . ASP B 1 745 ? 34.858 -4.964 61.788 1.00 32.23 767 ASP B N 1
ATOM 11383 C CA . ASP B 1 745 ? 34.323 -3.755 61.162 1.00 34.97 767 ASP B CA 1
ATOM 11384 C C . ASP B 1 745 ? 33.369 -3.022 62.127 1.00 37.51 767 ASP B C 1
ATOM 11385 O O . ASP B 1 745 ? 32.544 -3.654 62.793 1.00 40.13 767 ASP B O 1
ATOM 11390 N N . ILE B 1 746 ? 33.533 -1.709 62.245 1.00 35.78 768 ILE B N 1
ATOM 11391 C CA . ILE B 1 746 ? 32.565 -0.842 62.954 1.00 38.61 768 ILE B CA 1
ATOM 11392 C C . ILE B 1 746 ? 32.274 0.407 62.109 1.00 37.09 768 ILE B C 1
ATOM 11393 O O . ILE B 1 746 ? 33.066 0.768 61.229 1.00 31.38 768 ILE B O 1
ATOM 11398 N N . VAL B 1 747 ? 31.139 1.047 62.384 1.00 33.16 769 VAL B N 1
ATOM 11399 C CA . VAL B 1 747 ? 30.650 2.165 61.587 1.00 30.64 769 VAL B CA 1
ATOM 11400 C C . VAL B 1 747 ? 30.253 3.303 62.519 1.00 32.06 769 VAL B C 1
ATOM 11401 O O . VAL B 1 747 ? 29.435 3.103 63.417 1.00 31.08 769 VAL B O 1
ATOM 11405 N N . CYS B 1 748 ? 30.810 4.491 62.293 1.00 30.95 770 CYS B N 1
ATOM 11406 C CA . CYS B 1 748 ? 30.294 5.708 62.899 1.00 31.80 770 CYS B CA 1
ATOM 11407 C C . CYS B 1 748 ? 29.141 6.230 62.042 1.00 30.77 770 CYS B C 1
ATOM 11408 O O . CYS B 1 748 ? 29.314 6.432 60.845 1.00 30.04 770 CYS B O 1
ATOM 11411 N N . ASP B 1 749 ? 27.974 6.447 62.652 1.00 29.43 771 ASP B N 1
ATOM 11412 C CA . ASP B 1 749 ? 26.763 6.796 61.883 1.00 31.54 771 ASP B CA 1
ATOM 11413 C C . ASP B 1 749 ? 26.509 8.307 61.712 1.00 31.03 771 ASP B C 1
ATOM 11414 O O . ASP B 1 749 ? 25.504 8.692 61.091 1.00 30.04 771 ASP B O 1
ATOM 11419 N N . GLN B 1 750 ? 27.394 9.148 62.253 1.00 26.20 772 GLN B N 1
ATOM 11420 C CA . GLN B 1 750 ? 27.203 10.587 62.173 1.00 27.23 772 GLN B CA 1
ATOM 11421 C C . GLN B 1 750 ? 28.457 11.345 62.537 1.00 28.09 772 GLN B C 1
ATOM 11422 O O . GLN B 1 750 ? 29.196 10.966 63.450 1.00 29.08 772 GLN B O 1
ATOM 11428 N N . THR B 1 751 ? 28.663 12.443 61.825 1.00 27.95 773 THR B N 1
ATOM 11429 C CA . THR B 1 751 ? 29.849 13.266 61.983 1.00 28.07 773 THR B CA 1
ATOM 11430 C C . THR B 1 751 ? 29.628 14.204 63.159 1.00 28.66 773 THR B C 1
ATOM 11431 O O . THR B 1 751 ? 28.514 14.674 63.376 1.00 30.24 773 THR B O 1
ATOM 11435 N N . LYS B 1 752 ? 30.687 14.408 63.942 1.00 30.36 774 LYS B N 1
ATOM 11436 C CA . LYS B 1 752 ? 30.748 15.445 64.942 1.00 29.43 774 LYS B CA 1
ATOM 11437 C C . LYS B 1 752 ? 32.035 16.232 64.743 1.00 29.11 774 LYS B C 1
ATOM 11438 O O . LYS B 1 752 ? 33.100 15.644 64.591 1.00 27.91 774 LYS B O 1
ATOM 11444 N N . VAL B 1 753 ? 31.906 17.560 64.722 1.00 28.60 775 VAL B N 1
ATOM 11445 C CA . VAL B 1 753 ? 33.035 18.473 64.733 1.00 27.74 775 VAL B CA 1
ATOM 11446 C C . VAL B 1 753 ? 32.941 19.240 66.045 1.00 29.88 775 VAL B C 1
ATOM 11447 O O . VAL B 1 753 ? 31.899 19.858 66.348 1.00 29.35 775 VAL B O 1
ATOM 11451 N N . TRP B 1 754 ? 34.034 19.203 66.810 1.00 30.18 776 TRP B N 1
ATOM 11452 C CA . TRP B 1 754 ? 34.146 19.903 68.083 1.00 28.19 776 TRP B CA 1
ATOM 11453 C C . TRP B 1 754 ? 34.571 21.366 67.862 1.00 28.26 776 TRP B C 1
ATOM 11454 O O . TRP B 1 754 ? 35.555 21.656 67.167 1.00 22.72 776 TRP B O 1
ATOM 11465 N N . ASN B 1 755 ? 33.839 22.289 68.462 1.00 30.34 777 ASN B N 1
ATOM 11466 C CA . ASN B 1 755 ? 34.242 23.699 68.437 1.00 38.65 777 ASN B CA 1
ATOM 11467 C C . ASN B 1 755 ? 35.066 24.090 69.676 1.00 34.06 777 ASN B C 1
ATOM 11468 O O . ASN B 1 755 ? 35.760 25.102 69.664 1.00 34.05 777 ASN B O 1
ATOM 11473 N N . THR B 1 756 ? 35.008 23.280 70.724 1.00 31.91 778 THR B N 1
ATOM 11474 C CA . THR B 1 756 ? 35.918 23.430 71.832 1.00 30.69 778 THR B CA 1
ATOM 11475 C C . THR B 1 756 ? 37.322 22.979 71.381 1.00 35.95 778 THR B C 1
ATOM 11476 O O . THR B 1 756 ? 37.470 22.125 70.481 1.00 35.47 778 THR B O 1
ATOM 11480 N N . PRO B 1 757 ? 38.370 23.573 71.966 1.00 32.18 779 PRO B N 1
ATOM 11481 C CA . PRO B 1 757 ? 39.723 23.172 71.536 1.00 29.03 779 PRO B CA 1
ATOM 11482 C C . PRO B 1 757 ? 40.042 21.688 71.793 1.00 28.81 779 PRO B C 1
ATOM 11483 O O . PRO B 1 757 ? 40.732 21.056 70.972 1.00 26.72 779 PRO B O 1
ATOM 11487 N N . ASN B 1 758 ? 39.511 21.132 72.883 1.00 28.48 780 ASN B N 1
ATOM 11488 C CA . ASN B 1 758 ? 39.695 19.705 73.192 1.00 28.45 780 ASN B CA 1
ATOM 11489 C C . ASN B 1 758 ? 38.359 18.988 73.244 1.00 31.04 780 ASN B C 1
ATOM 11490 O O . ASN B 1 758 ? 37.308 19.622 73.366 1.00 39.50 780 ASN B O 1
ATOM 11495 N N . LYS B 1 759 ? 38.410 17.663 73.158 1.00 31.54 781 LYS B N 1
ATOM 11496 C CA . LYS B 1 759 ? 37.216 16.828 73.360 1.00 42.76 781 LYS B CA 1
ATOM 11497 C C . LYS B 1 759 ? 36.903 16.658 74.872 1.00 45.87 781 LYS B C 1
ATOM 11498 O O . LYS B 1 759 ? 37.770 16.896 75.701 1.00 66.85 781 LYS B O 1
ATOM 11504 N N . ASN B 1 760 ? 35.680 16.239 75.219 1.00 61.27 782 ASN B N 1
ATOM 11505 C CA . ASN B 1 760 ? 35.356 15.600 76.542 1.00 73.99 782 ASN B CA 1
ATOM 11506 C C . ASN B 1 760 ? 35.504 16.500 77.777 1.00 66.26 782 ASN B C 1
ATOM 11507 O O . ASN B 1 760 ? 35.283 17.710 77.705 1.00 68.19 782 ASN B O 1
#

B-factor: mean 35.47, std 10.85, range [15.13, 117.64]

InterPro domains:
  IPR001764 Glycoside hydrolase, family 3, N-terminal [PF00933] (47-382)
  IPR001764 Glycoside hydrolase, family 3, N-terminal [PR00133] (121-137)
  IPR001764 Glycoside hydrolase, family 3, N-terminal [PR00133] (145-164)
  IPR001764 Glycoside hydrolase, family 3, N-terminal [PR00133] (191-207)
  IPR001764 Glycoside hydrolase, family 3, N-terminal [PR00133] (230-246)
  IPR001764 Glycoside hydrolase, family 3, N-terminal [PR00133] (300-318)
  IPR002772 Glycoside hydrolase family 3 C-terminal domain [PF01915] (420-659)
  IPR013783 Immunoglobulin-like fold [G3DSA:2.60.40.10] (660-786)
  IPR017853 Glycoside hydrolase superfamily [SSF51445] (27-418)
  IPR026891 Fibronectin type III-like domain [PF14310] (696-763)
  IPR026891 Fibronectin type III-like domain [SM01217] (696-764)
  IPR036881 Glycoside hydrolase family 3 C-terminal domain superfamily [G3DSA:3.40.50.1700] (405-659)
  IPR036881 Glycoside hydrolase family 3 C-terminal domain superfamily [SSF52279] (420-662)
  IPR036962 Glycoside hydrolase, family 3, N-terminal domain superfamily [G3DSA:3.20.20.300] (31-403)
  IPR051915 Cellulose Degradation Glycosyl Hydrolase 3 [PTHR30620] (34-661)

Organism: Bacteroides ovatus (strain ATCC 8483 / DSM 1896 / JCM 5824 / BCRC 10623 / CCUG 4943 / NCTC 11153) (NCBI:txid411476)

Foldseek 3Di:
DALADDDVVLVVVLVVCLVPDDLLLLLLLQEEAEQVQQWDVVCCVVPNTDGHPVSLCVSCQVRVHQEYEEAGPQFADALVVLQVVLVVSQVSNCVRRVAFHAYEYACQQAHLRHFLFAGFFAAQLLLQLLALQLLLLRLLRSLQQCLLSVHAAYADDELAALQFLLAQCSRRHNYHFQVSSQSSRQSNQCSQQPQRLQARDSRHHQYEYDEAWDQNAAPVNFGQEEHEAALQCVQFGGCRNVVSNQSSNRQYYEYRLHHYPLDGRLLALCSQVPVHCNLNVGLHAYEYPALSLVCCCPPSNPAVDSLRSLLRNLNSQHQHYCNYNDSCSSVSVVVCCVVVSADPVSSSSSSSNSSSSCSSSVCSVPVGDDSPVSVCGSHPVSNVSSLVSLLSRKFWDFAAPVCFQPAQPFAEEEAAAQQFDLQLQAAASHRGRQSQCNRVRLVVFGGLLRLLCVLRNNVRYHYDHQKHADRDDPLPFVHIPDGPLVPSLVVCVVGQAYEHEAETGHGHHNSSRDDALAGDPSSLVSLVSNLVSVHAYEYEYRYQGQRARLPRVVSHNIYMYSHNGGRSNSNSVSCPSNVVAKHATWRSFFRAHDRPQRDTQQDFVVSPCHHGDHHGGDGDIPWDKDKDDWDWPALEAAQADKIKTKIKIFTAGQAKHKYKKWKKKAFPDDPPRGRRIHTQDIDIDIYGHGDIDIDIDMDGLQSCWGQDSVQWTKDAFAKMWMDIPPDIDIGTYHHMDIDPRNDDD/DALADDDVVLVVVLVVCLVPDDLLLLLLLQEEAEQVQQWDVVCCVVPNTDGHPVSLCVNCQVRVHQEYEDAGPQFADALVVLQVVLVVSQVSNCVRRVAFHAYEYACQQAHLRHFLFAGFFAAQLLLQLLALQLLLLRLLRSLQQCLLSVHAAYADDELAALQFLLAQCSRRHNYHFQVSSQSSRQSNQCSQQPQRLQARDSRHHQYEYDEPWDQNAAPVNFGQEEHEAALQCNQFGGCRNVVSNQSSNRQYYEYRLHDYPLDGRLLALCSQPPVHCNLNVGLHAYEYPALRLVCCCPPSNPAVDSLRSLLRRLNSQHQHYCNYNDSCSSVSVVVCCVVVSADPVSSSSSSSNSSSSCSSSVCSVPVGDDSPVSVCGSHPVSNVSSLVSLLSRKFWDFAAPVCFQPAQPFAEEEAAAQQFDLQLQAAASHRGRQSQCNRVRLVVFGGLLRLLCVLRNNVRYHYDHQKHADRDDPLPFVHIPDGRLVPSLVVCVVGQAYEYEAETGHGHHNSSRDDALAGDPSSLVSLVSNLVSVHAYEYEYGYQGQRANLPRVVSHNIYMYSHNRGRSNSNSVSCPSNVVAKYATWRSFFRAHDRPQRDTQQDFVVSPCHDGDHHGGDGDIPWDKDKDDWDWPALEDAQADKIKTKIKIFTAGQAKHKYKKWKKKAFPDDPPRGRRIHTQDIDIGIYGHGDIDIDIDIDGLQSCWGQDSVQWTKDAFAKMWMDIPHDIDIGTYHHMDIDPSNDDD

GO terms:
  GO:0008422 beta-glucosidase activity (F, IDA)
  GO:2000899 xyloglucan catabolic process (P, IDA)
  GO:0085030 symbiotic process benefiting host (P, IDA)

Secondary structure (DSSP, 8-state):
--SS---HHHHHHHHHHHHH--HHHHHHHTEEEEGGGGB-HHHHHHHS--B-HHHHIIIIIIT---EEES-GGGS-B-HHHHHHHHHHHHHHHHHHTSS--EEEE---SS-TTBTT--PPPPHHHHHHHT-HHHHHHHHHHHHHHHHTTT--EE---B------TT-TTGGGSS-S-HHHHHHHHHHHHHHHH-S-TTS--TT--B-EEEEETTTT-BTTS-TTS-B---HHHIIIIITHHHHHHHHTT--EEEEPSSEETTEEGGG-HIIIIIIIIITTT---EEE--TTHHHHHHHTT-S-SSHHHHHHHHHHHT--BEE--S-THHHHHHHHHHHHTSS-HHHHHHHHHHHHHHHHHTTTTT-SS---TT-TTTT-HHHHHHHHHHHHHH-EEEEEGGG-PSPPTT--EEEESTTSS-HHHHH-SSBSBSSSTTHHHH-TTS--HHHHHHHHH-GGGEEE--SS-BPPPSTT-TT-BPPP-THHHHHHGGG-SEEEEEEE-----SGGG--S--B--HHHHHHHHHHHTT---EEEEEE-SS--B-TTTGGG-SEEEE--S-GGGHHHHHHHHHTTSS------SS-EESSTT----TT--GGGG---EEE-TT--B-SS-EEEEEEEES-SEE-TTPEEEEEEEEEE-SSS-EEEEEEEEEEESS-SSPPPS-EEEEEEEEEE-TT-EEEEEEEEEGGGG-EE-TTS-EEE-SEEEEEEETTEEEEEEE-S-EE--SSS--/--SS---HHHHHHHHHHHHH--HHHHHHHTEEEEGGGGB-HHHHHHHS--B-HHHHIIIIIIT---EEES-GGGS-B-HHHHHHHHHHHHHHHHHHTSS--EEEE---SS-TTBTT--PPPPHHHHHHHT-HHHHHHHHHHHHHHHHTTT--EE---B------TT-TTGGGSS-S-HHHHHHHHHHHHHHHH-S-TTS--TT--B-EEEEETTTT-BTTS-TTS-B---HHHIIIIISHHHHHHHHTT--EEEE-SSEETTEEGGG-HIIIIIIIIITTT---EEE--TTHHHHHHHTS-S-SSHHHHHHHHHHHT--BEE--S-THHHHHHHHHHHHTSS-HHHHHHHHHHHHHHHHHTTTTT-SS---TT-TTTT-HHHHHHHHHHHHHH-EEEEEGGG-PSPPTT--EEEESTTSS-HHHHH-SSBSBSSSTTHHHH-TTS--HHHHHHHHH-GGGEEE--SS-BPPPSTT-TT-BPPP-THHHHHHGGG-SEEEEEEE-----SGGG--S--B--HHHHHHHHHHHTT---EEEEEE-SS--B-TTTGGG-SEEEEEES-GGGHHHHHHHHHTTSS------SS-EESSTT----TT--GGGG---EEE-TT--B-SS-EEEEEEEES-SEE-TTPEEEEEEEEEE-SSS-EEEEEEEEEEESS-SSPPPS-EEEEEEEEEE-TT-EEEEEEEEEGGGG-EE-TTS-EEE-SEEEEEEETTEEEEEEE-S-EE--SSS--

CATH classification: 2.60.40.10

Radius of gyration: 34.35 Å; Cα contacts (8 Å, |Δi|>4): 3942; chains: 2; bounding box: 79×82×102 Å

Sequence (1490 aa):
SPVIPTDPAIETHIREWLQKMTLEQKIGQMCEITIDVVSDLETSRKKGFCLSEAMLDTVIGKYKVGSLLNVPLGVAQKKEKWAEAIKQIQEKSMKEIGIPCIYGVDQIHGTTYTLDGTMFPQGINMGATFNRELTRRGAKISAYETKAGCIPWTFAPVVDLGRDPRWARMWENYGEDCYVNAEMGVSAVKGFQGEDPNRIGEYNVAACMKHYMGYGVPVSGKDRTPSSISRSDMREKHFAPFLAAVRQGALSVMVNSGVDNGLPFHANRELLTEWLKEDLNWDGLIVTDWADINNLCTRDHIAATKKEAVKIVINAGIDMSMVPYEVSFCDYLKELVEEGEVSMERIDDAVARVLRLKYRLGLFDHPYWDIKKYDKFGSKEFAAVALQAAEESEVLLKNDGNILPIAKGKKILLTGPNANSMRCLNGGWSYSWQGHVADEYAQAYHTIYEALCEKYGKENIIYEPGVTYASYKNDNWWEENKPETEKPVAAAAQADIIITCIGENSYCETPGNLTDLTLSENQRNLVKALAATGKPIVLVLNQGRPRIINDIVPLAKAVVNIMLPSNYGGDALANLLAGDANFSGKMPFTYPRLINALATYDYKPCENMMDIQWPFGFGLSYTNYKYSNLKVNKPTFNADDELIFTVDVTNTGKVAGKESVLLFSKDLVASSTPDNIRLRNFEKVSLEPGETKTVTLKLKGSDLAFVGYDGKWRLEKGDFKIKCGDQWMDIVCDQTKVWNTPNKNSPVIPTDPAIETHIREWLQKMTLEQKIGQMCEITIDVVSDLETSRKKGFCLSEAMLDTVIGKYKVGSLLNVPLGVAQKKEKWAEAIKQIQEKSMKEIGIPCIYGVDQIHGTTYTLDGTMFPQGINMGATFNRELTRRGAKISAYETKAGCIPWTFAPVVDLGRDPRWARMWENYGEDCYVNAEMGVSAVKGFQGEDPNRIGEYNVAACMKHYMGYGVPVSGKDRTPSSISRSDMREKHFAPFLAAVRQGALSVMVNSGVDNGLPFHANRELLTEWLKEDLNWDGLIVTDWADINNLCTRDHIAATKKEAVKIVINAGIDMSMVPYEVSFCDYLKELVEEGEVSMERIDDAVARVLRLKYRLGLFDHPYWDIKKYDKFGSKEFAAVALQAAEESEVLLKNDGNILPIAKGKKILLTGPNANSMRCLNGGWSYSWQGHVADEYAQAYHTIYEALCEKYGKENIIYEPGVTYASYKNDNWWEENKPETEKPVAAAAQADIIITCIGENSYCETPGNLTDLTLSENQRNLVKALAATGKPIVLVLNQGRPRIINDIVPLAKAVVNIMLPSNYGGDALANLLAGDANFSGKMPFTYPRLINALATYDYKPCENMMDIQWPFGFGLSYTNYKYSNLKVNKPTFNADDELIFTVDVTNTGKVAGKESVLLFSKDLVASSTPDNIRLRNFEKVSLEPGETKTVTLKLKGSDLAFVGYDGKWRLEKGDFKIKCGDQWMDIVCDQTKVWNTPNKN